Protein 2GLO (pdb70)

Nearest PDB structures (foldseek):
  2glo-assembly1_A  TM=9.512E-01  e=3.051E-09  Drosophila melanogaster
  5ipl-assembly1_F  TM=6.203E-01  e=3.237E+00  Escherichia coli
  7tgp-assembly1_A  TM=3.933E-01  e=9.321E+00  Homo sapiens
  2glo-assembly1_A  TM=9.531E-01  e=1.160E-09  Drosophila melanogaster
  8p7g-assembly1_A  TM=4.897E-01  e=1.885E+00  Homo sapiens

B-factor: mean 0.83, std 0.82, range [0.19, 9.04]

Structure (mmCIF, N/CA/C/O backbone):
data_2GLO
#
_entry.id   2GLO
#
loop_
_entity.id
_entity.type
_entity.pdbx_description
1 polymer "5'-D(*TP*GP*AP*GP*GP*CP*GP*TP*CP*AP*AP*C)-3'"
2 polymer "5'-D(*GP*TP*TP*GP*AP*CP*GP*CP*CP*TP*CP*A)-3'"
3 polymer 'brinker CG9653-PA'
#
loop_
_atom_site.group_PDB
_atom_site.id
_atom_site.type_symbol
_atom_site.label_atom_id
_atom_site.label_alt_id
_atom_site.label_comp_id
_atom_site.label_asym_id
_atom_site.label_entity_id
_atom_site.label_seq_id
_atom_site.pdbx_PDB_ins_code
_atom_site.Cartn_x
_atom_site.Cartn_y
_atom_site.Cartn_z
_atom_site.occupancy
_atom_site.B_iso_or_equiv
_atom_site.auth_seq_id
_atom_site.auth_comp_id
_atom_site.auth_asym_id
_atom_site.auth_atom_id
_atom_site.pdbx_PDB_model_num
ATOM 760 N N . GLY C 3 1 ? 5.026 -10.260 -7.983 1.00 4.51 43 GLY A N 1
ATOM 761 C CA . GLY C 3 1 ? 5.884 -10.472 -9.110 1.00 3.90 43 GLY A CA 1
ATOM 762 C C . GLY C 3 1 ? 7.054 -9.511 -9.097 1.00 2.76 43 GLY A C 1
ATOM 763 O O . GLY C 3 1 ? 8.194 -9.924 -8.925 1.00 2.95 43 GLY A O 1
ATOM 767 N N . SER C 3 2 ? 6.754 -8.219 -9.246 1.00 2.15 44 SER A N 1
ATOM 768 C CA . SER C 3 2 ? 7.786 -7.173 -9.270 1.00 1.45 44 SER A CA 1
ATOM 769 C C . SER C 3 2 ? 8.233 -6.657 -7.860 1.00 1.26 44 SER A C 1
ATOM 770 O O . SER C 3 2 ? 7.590 -6.927 -6.850 1.00 1.87 44 SER A O 1
ATOM 778 N N . ARG C 3 3 ? 9.392 -5.953 -7.854 1.00 0.96 45 ARG A N 1
ATOM 779 C CA . ARG C 3 3 ? 10.010 -5.244 -6.691 1.00 0.78 45 ARG A CA 1
ATOM 780 C C . ARG C 3 3 ? 10.843 -4.167 -7.320 1.00 0.55 45 ARG A C 1
ATOM 781 O O . ARG C 3 3 ? 11.994 -4.399 -7.687 1.00 0.45 45 ARG A O 1
ATOM 802 N N . ARG C 3 4 ? 10.235 -3.027 -7.561 1.00 0.57 46 ARG A N 1
ATOM 803 C CA . ARG C 3 4 ? 10.954 -1.956 -8.177 1.00 0.43 46 ARG A CA 1
ATOM 804 C C . ARG C 3 4 ? 11.736 -1.211 -7.136 1.00 0.48 46 ARG A C 1
ATOM 805 O O . ARG C 3 4 ? 11.588 -1.443 -5.936 1.00 0.65 46 ARG A O 1
ATOM 826 N N . ILE C 3 5 ? 12.519 -0.271 -7.594 1.00 0.63 47 ILE A N 1
ATOM 827 C CA . ILE C 3 5 ? 13.359 0.475 -6.706 1.00 0.86 47 ILE A CA 1
ATOM 828 C C . ILE C 3 5 ? 12.676 1.735 -6.216 1.00 0.72 47 ILE A C 1
ATOM 829 O O . ILE C 3 5 ? 12.666 2.787 -6.863 1.00 0.72 47 ILE A O 1
ATOM 845 N N . PHE C 3 6 ? 12.065 1.591 -5.062 1.00 0.63 48 PHE A N 1
ATOM 846 C CA . PHE C 3 6 ? 11.356 2.667 -4.431 1.00 0.51 48 PHE A CA 1
ATOM 847 C C . PHE C 3 6 ? 12.212 3.385 -3.418 1.00 0.51 48 PHE A C 1
ATOM 848 O O . PHE C 3 6 ? 12.812 2.771 -2.530 1.00 0.52 48 PHE A O 1
ATOM 865 N N . THR C 3 7 ? 12.316 4.672 -3.608 1.00 0.49 49 THR A N 1
ATOM 866 C CA . THR C 3 7 ? 13.054 5.537 -2.700 1.00 0.49 49 THR A CA 1
ATOM 867 C C . THR C 3 7 ? 12.137 6.066 -1.610 1.00 0.43 49 THR A C 1
ATOM 868 O O . THR C 3 7 ? 10.947 6.233 -1.846 1.00 0.39 49 THR A O 1
ATOM 879 N N . PRO C 3 8 ? 12.663 6.346 -0.402 1.00 0.42 50 PRO A N 1
ATOM 880 C CA . PRO C 3 8 ? 11.848 6.896 0.678 1.00 0.38 50 PRO A CA 1
ATOM 881 C C . PRO C 3 8 ? 11.250 8.241 0.307 1.00 0.36 50 PRO A C 1
ATOM 882 O O . PRO C 3 8 ? 10.126 8.527 0.681 1.00 0.34 50 PRO A O 1
ATOM 893 N N . HIS C 3 9 ? 11.998 9.060 -0.436 1.00 0.40 51 HIS A N 1
ATOM 894 C CA . HIS C 3 9 ? 11.493 10.357 -0.860 1.00 0.41 51 HIS A CA 1
ATOM 895 C C . HIS C 3 9 ? 10.250 10.149 -1.730 1.00 0.40 51 HIS A C 1
ATOM 896 O O . HIS C 3 9 ? 9.297 10.900 -1.628 1.00 0.39 51 HIS A O 1
ATOM 911 N N . PHE C 3 10 ? 10.295 9.129 -2.602 1.00 0.41 52 PHE A N 1
ATOM 912 C CA . PHE C 3 10 ? 9.152 8.799 -3.448 1.00 0.40 52 PHE A CA 1
ATOM 913 C C . PHE C 3 10 ? 8.017 8.314 -2.583 1.00 0.34 52 PHE A C 1
ATOM 914 O O . PHE C 3 10 ? 6.873 8.701 -2.775 1.00 0.32 52 PHE A O 1
ATOM 931 N N . LYS C 3 11 ? 8.343 7.409 -1.669 1.00 0.32 53 LYS A N 1
ATOM 932 C CA . LYS C 3 11 ? 7.361 6.874 -0.748 1.00 0.29 53 LYS A CA 1
ATOM 933 C C . LYS C 3 11 ? 6.664 7.999 -0.020 1.00 0.26 53 LYS A C 1
ATOM 934 O O . LYS C 3 11 ? 5.442 8.047 0.061 1.00 0.23 53 LYS A O 1
ATOM 953 N N . LEU C 3 12 ? 7.474 8.896 0.504 1.00 0.28 54 LEU A N 1
ATOM 954 C CA . LEU C 3 12 ? 7.011 10.075 1.201 1.00 0.30 54 LEU A CA 1
ATOM 955 C C . LEU C 3 12 ? 6.362 11.033 0.234 1.00 0.32 54 LEU A C 1
ATOM 956 O O . LEU C 3 12 ? 5.578 11.862 0.631 1.00 0.34 54 LEU A O 1
ATOM 972 N N . GLN C 3 13 ? 6.700 10.916 -1.040 1.00 0.33 55 GLN A N 1
ATOM 973 C CA . GLN C 3 13 ? 6.112 11.772 -2.051 1.00 0.37 55 GLN A CA 1
ATOM 974 C C . GLN C 3 13 ? 4.694 11.305 -2.286 1.00 0.33 55 GLN A C 1
ATOM 975 O O . GLN C 3 13 ? 3.785 12.098 -2.515 1.00 0.36 55 GLN A O 1
ATOM 989 N N . VAL C 3 14 ? 4.553 9.989 -2.230 1.00 0.28 56 VAL A N 1
ATOM 990 C CA . VAL C 3 14 ? 3.273 9.335 -2.374 1.00 0.25 56 VAL A CA 1
ATOM 991 C C . VAL C 3 14 ? 2.429 9.675 -1.194 1.00 0.23 56 VAL A C 1
ATOM 992 O O . VAL C 3 14 ? 1.317 10.155 -1.329 1.00 0.24 56 VAL A O 1
ATOM 1005 N N . LEU C 3 15 ? 3.005 9.445 -0.039 1.00 0.22 57 LEU A N 1
ATOM 1006 C CA . LEU C 3 15 ? 2.363 9.700 1.222 1.00 0.25 57 LEU A CA 1
ATOM 1007 C C . LEU C 3 15 ? 2.007 11.184 1.378 1.00 0.30 57 LEU A C 1
ATOM 1008 O O . LEU C 3 15 ? 0.916 11.509 1.817 1.00 0.33 57 LEU A O 1
ATOM 1024 N N . GLU C 3 16 ? 2.947 12.068 1.030 1.00 0.33 58 GLU A N 1
ATOM 1025 C CA . GLU C 3 16 ? 2.729 13.522 1.109 1.00 0.40 58 GLU A CA 1
ATOM 1026 C C . GLU C 3 16 ? 1.583 13.940 0.177 1.00 0.41 58 GLU A C 1
ATOM 1027 O O . GLU C 3 16 ? 0.667 14.643 0.602 1.00 0.46 58 GLU A O 1
ATOM 1039 N N . SER C 3 17 ? 1.657 13.516 -1.096 1.00 0.39 59 SER A N 1
ATOM 1040 C CA . SER C 3 17 ? 0.557 13.730 -2.060 1.00 0.41 59 SER A CA 1
ATOM 1041 C C . SER C 3 17 ? -0.740 13.149 -1.550 1.00 0.38 59 SER A C 1
ATOM 1042 O O . SER C 3 17 ? -1.774 13.799 -1.558 1.00 0.41 59 SER A O 1
ATOM 1050 N N . TYR C 3 18 ? -0.649 11.922 -1.137 1.00 0.31 60 TYR A N 1
ATOM 1051 C CA . TYR C 3 18 ? -1.753 11.189 -0.548 1.00 0.29 60 TYR A CA 1
ATOM 1052 C C . TYR C 3 18 ? -2.405 12.015 0.551 1.00 0.35 60 TYR A C 1
ATOM 1053 O O . TYR C 3 18 ? -3.619 12.021 0.693 1.00 0.38 60 TYR A O 1
ATOM 1071 N N . ARG C 3 19 ? -1.593 12.680 1.326 1.00 0.39 61 ARG A N 1
ATOM 1072 C CA . ARG C 3 19 ? -2.079 13.482 2.455 1.00 0.46 61 ARG A CA 1
ATOM 1073 C C . ARG C 3 19 ? -2.446 14.953 2.152 1.00 0.52 61 ARG A C 1
ATOM 1074 O O . ARG C 3 19 ? -3.028 15.608 3.013 1.00 0.58 61 ARG A O 1
ATOM 1095 N N . ASN C 3 20 ? -2.125 15.463 0.965 1.00 0.52 62 ASN A N 1
ATOM 1096 C CA . ASN C 3 20 ? -2.372 16.898 0.705 1.00 0.59 62 ASN A CA 1
ATOM 1097 C C . ASN C 3 20 ? -2.830 17.217 -0.702 1.00 0.60 62 ASN A C 1
ATOM 1098 O O . ASN C 3 20 ? -3.422 18.268 -0.931 1.00 0.67 62 ASN A O 1
ATOM 1109 N N . ASP C 3 21 ? -2.559 16.320 -1.631 1.00 0.55 63 ASP A N 1
ATOM 1110 C CA . ASP C 3 21 ? -2.953 16.522 -3.021 1.00 0.57 63 ASP A CA 1
ATOM 1111 C C . ASP C 3 21 ? -4.460 16.553 -3.127 1.00 0.58 63 ASP A C 1
ATOM 1112 O O . ASP C 3 21 ? -5.115 15.587 -2.785 1.00 0.53 63 ASP A O 1
ATOM 1121 N N . ASN C 3 22 ? -5.009 17.657 -3.593 1.00 0.65 64 ASN A N 1
ATOM 1122 C CA . ASN C 3 22 ? -6.453 17.764 -3.745 1.00 0.67 64 ASN A CA 1
ATOM 1123 C C . ASN C 3 22 ? -6.992 16.613 -4.608 1.00 0.62 64 ASN A C 1
ATOM 1124 O O . ASN C 3 22 ? -8.188 16.316 -4.591 1.00 0.61 64 ASN A O 1
ATOM 1135 N N . ASP C 3 23 ? -6.094 15.967 -5.365 1.00 0.59 65 ASP A N 1
ATOM 1136 C CA . ASP C 3 23 ? -6.487 14.877 -6.251 1.00 0.56 65 ASP A CA 1
ATOM 1137 C C . ASP C 3 23 ? -6.544 13.511 -5.567 1.00 0.48 65 ASP A C 1
ATOM 1138 O O . ASP C 3 23 ? -7.267 12.633 -6.036 1.00 0.46 65 ASP A O 1
ATOM 1147 N N . CYS C 3 24 ? -5.797 13.306 -4.469 1.00 0.44 66 CYS A N 1
ATOM 1148 C CA . CYS C 3 24 ? -5.814 11.996 -3.807 1.00 0.38 66 CYS A CA 1
ATOM 1149 C C . CYS C 3 24 ? -5.974 12.104 -2.302 1.00 0.38 66 CYS A C 1
ATOM 1150 O O . CYS C 3 24 ? -6.388 11.145 -1.679 1.00 0.35 66 CYS A O 1
ATOM 1158 N N . LYS C 3 25 ? -5.597 13.253 -1.735 1.00 0.42 67 LYS A N 1
ATOM 1159 C CA . LYS C 3 25 ? -5.707 13.500 -0.292 1.00 0.45 67 LYS A CA 1
ATOM 1160 C C . LYS C 3 25 ? -6.927 12.833 0.344 1.00 0.46 67 LYS A C 1
ATOM 1161 O O . LYS C 3 25 ? -8.074 13.152 0.023 1.00 0.49 67 LYS A O 1
ATOM 1180 N N . GLY C 3 26 ? -6.647 11.876 1.220 1.00 0.44 68 GLY A N 1
ATOM 1181 C CA . GLY C 3 26 ? -7.697 11.140 1.909 1.00 0.46 68 GLY A CA 1
ATOM 1182 C C . GLY C 3 26 ? -8.030 9.804 1.253 1.00 0.41 68 GLY A C 1
ATOM 1183 O O . GLY C 3 26 ? -8.818 9.027 1.787 1.00 0.44 68 GLY A O 1
ATOM 1187 N N . ASN C 3 27 ? -7.429 9.543 0.094 1.00 0.35 69 ASN A N 1
ATOM 1188 C CA . ASN C 3 27 ? -7.668 8.318 -0.661 1.00 0.31 69 ASN A CA 1
ATOM 1189 C C . ASN C 3 27 ? -6.383 7.611 -1.047 1.00 0.27 69 ASN A C 1
ATOM 1190 O O . ASN C 3 27 ? -5.450 8.244 -1.524 1.00 0.25 69 ASN A O 1
ATOM 1201 N N . GLN C 3 28 ? -6.337 6.298 -0.862 1.00 0.28 70 GLN A N 1
ATOM 1202 C CA . GLN C 3 28 ? -5.160 5.547 -1.244 1.00 0.26 70 GLN A CA 1
ATOM 1203 C C . GLN C 3 28 ? -5.171 5.068 -2.701 1.00 0.27 70 GLN A C 1
ATOM 1204 O O . GLN C 3 28 ? -4.131 5.064 -3.352 1.00 0.27 70 GLN A O 1
ATOM 1218 N N . ARG C 3 29 ? -6.344 4.662 -3.217 1.00 0.30 71 ARG A N 1
ATOM 1219 C CA . ARG C 3 29 ? -6.440 4.183 -4.601 1.00 0.33 71 ARG A CA 1
ATOM 1220 C C . ARG C 3 29 ? -6.038 5.288 -5.591 1.00 0.33 71 ARG A C 1
ATOM 1221 O O . ARG C 3 29 ? -5.269 5.048 -6.518 1.00 0.37 71 ARG A O 1
ATOM 1242 N N . ALA C 3 30 ? -6.568 6.501 -5.369 1.00 0.31 72 ALA A N 1
ATOM 1243 C CA . ALA C 3 30 ? -6.291 7.656 -6.234 1.00 0.34 72 ALA A CA 1
ATOM 1244 C C . ALA C 3 30 ? -4.806 8.016 -6.279 1.00 0.34 72 ALA A C 1
ATOM 1245 O O . ALA C 3 30 ? -4.278 8.296 -7.350 1.00 0.39 72 ALA A O 1
ATOM 1252 N N . THR C 3 31 ? -4.134 8.026 -5.122 1.00 0.29 73 THR A N 1
ATOM 1253 C CA . THR C 3 31 ? -2.708 8.355 -5.084 1.00 0.29 73 THR A CA 1
ATOM 1254 C C . THR C 3 31 ? -1.896 7.318 -5.839 1.00 0.32 73 THR A C 1
ATOM 1255 O O . THR C 3 31 ? -0.978 7.658 -6.581 1.00 0.35 73 THR A O 1
ATOM 1266 N N . ALA C 3 32 ? -2.243 6.054 -5.633 1.00 0.32 74 ALA A N 1
ATOM 1267 C CA . ALA C 3 32 ? -1.576 4.953 -6.306 1.00 0.36 74 ALA A CA 1
ATOM 1268 C C . ALA C 3 32 ? -1.793 5.053 -7.801 1.00 0.43 74 ALA A C 1
ATOM 1269 O O . ALA C 3 32 ? -0.916 4.731 -8.577 1.00 0.48 74 ALA A O 1
ATOM 1276 N N . ARG C 3 33 ? -2.986 5.473 -8.196 1.00 0.43 75 ARG A N 1
ATOM 1277 C CA . ARG C 3 33 ? -3.316 5.634 -9.605 1.00 0.49 75 ARG A CA 1
ATOM 1278 C C . ARG C 3 33 ? -2.531 6.792 -10.224 1.00 0.52 75 ARG A C 1
ATOM 1279 O O . ARG C 3 33 ? -1.969 6.666 -11.313 1.00 0.59 75 ARG A O 1
ATOM 1300 N N . LYS C 3 34 ? -2.525 7.922 -9.517 1.00 0.49 76 LYS A N 1
ATOM 1301 C CA . LYS C 3 34 ? -1.822 9.132 -9.949 1.00 0.52 76 LYS A CA 1
ATOM 1302 C C . LYS C 3 34 ? -0.313 8.891 -10.061 1.00 0.54 76 LYS A C 1
ATOM 1303 O O . LYS C 3 34 ? 0.345 9.402 -10.966 1.00 0.61 76 LYS A O 1
ATOM 1322 N N . TYR C 3 35 ? 0.207 8.100 -9.135 1.00 0.49 77 TYR A N 1
ATOM 1323 C CA . TYR C 3 35 ? 1.630 7.798 -9.071 1.00 0.50 77 TYR A CA 1
ATOM 1324 C C . TYR C 3 35 ? 1.951 6.473 -9.751 1.00 0.54 77 TYR A C 1
ATOM 1325 O O . TYR C 3 35 ? 3.120 6.079 -9.842 1.00 0.57 77 TYR A O 1
ATOM 1343 N N . ASN C 3 36 ? 0.909 5.796 -10.210 1.00 0.55 78 ASN A N 1
ATOM 1344 C CA . ASN C 3 36 ? 1.023 4.511 -10.904 1.00 0.60 78 ASN A CA 1
ATOM 1345 C C . ASN C 3 36 ? 1.783 3.484 -10.070 1.00 0.59 78 ASN A C 1
ATOM 1346 O O . ASN C 3 36 ? 2.871 3.033 -10.434 1.00 0.64 78 ASN A O 1
ATOM 1357 N N . ILE C 3 37 ? 1.189 3.136 -8.940 1.00 0.53 79 ILE A N 1
ATOM 1358 C CA . ILE C 3 37 ? 1.758 2.169 -8.011 1.00 0.53 79 ILE A CA 1
ATOM 1359 C C . ILE C 3 37 ? 0.631 1.385 -7.360 1.00 0.53 79 ILE A C 1
ATOM 1360 O O . ILE C 3 37 ? -0.542 1.572 -7.691 1.00 0.53 79 ILE A O 1
ATOM 1376 N N . HIS C 3 38 ? 0.981 0.501 -6.445 1.00 0.54 80 HIS A N 1
ATOM 1377 C CA . HIS C 3 38 ? -0.022 -0.276 -5.746 1.00 0.56 80 HIS A CA 1
ATOM 1378 C C . HIS C 3 38 ? -0.554 0.483 -4.540 1.00 0.48 80 HIS A C 1
ATOM 1379 O O . HIS C 3 38 ? 0.119 1.352 -3.982 1.00 0.44 80 HIS A O 1
ATOM 1394 N N . ARG C 3 39 ? -1.776 0.156 -4.157 1.00 0.50 81 ARG A N 1
ATOM 1395 C CA . ARG C 3 39 ? -2.412 0.800 -3.023 1.00 0.45 81 ARG A CA 1
ATOM 1396 C C . ARG C 3 39 ? -2.079 0.079 -1.697 1.00 0.48 81 ARG A C 1
ATOM 1397 O O . ARG C 3 39 ? -2.372 0.611 -0.624 1.00 0.47 81 ARG A O 1
ATOM 1418 N N . ARG C 3 40 ? -1.469 -1.134 -1.767 1.00 0.53 82 ARG A N 1
ATOM 1419 C CA . ARG C 3 40 ? -1.038 -1.848 -0.544 1.00 0.57 82 ARG A CA 1
ATOM 1420 C C . ARG C 3 40 ? 0.245 -1.199 -0.025 1.00 0.54 82 ARG A C 1
ATOM 1421 O O . ARG C 3 40 ? 0.437 -1.087 1.178 1.00 0.56 82 ARG A O 1
ATOM 1442 N N . GLN C 3 41 ? 1.096 -0.719 -0.951 1.00 0.50 83 GLN A N 1
ATOM 1443 C CA . GLN C 3 41 ? 2.371 -0.061 -0.615 1.00 0.47 83 GLN A CA 1
ATOM 1444 C C . GLN C 3 41 ? 2.139 1.251 0.167 1.00 0.41 83 GLN A C 1
ATOM 1445 O O . GLN C 3 41 ? 2.839 1.494 1.129 1.00 0.41 83 GLN A O 1
ATOM 1459 N N . ILE C 3 42 ? 1.168 2.093 -0.242 1.00 0.37 84 ILE A N 1
ATOM 1460 C CA . ILE C 3 42 ? 0.849 3.365 0.469 1.00 0.34 84 ILE A CA 1
ATOM 1461 C C . ILE C 3 42 ? 0.423 3.023 1.885 1.00 0.39 84 ILE A C 1
ATOM 1462 O O . ILE C 3 42 ? 0.801 3.689 2.839 1.00 0.40 84 ILE A O 1
ATOM 1478 N N . GLN C 3 43 ? -0.371 1.981 1.976 1.00 0.44 85 GLN A N 1
ATOM 1479 C CA . GLN C 3 43 ? -0.870 1.491 3.241 1.00 0.51 85 GLN A CA 1
ATOM 1480 C C . GLN C 3 43 ? 0.258 0.910 4.092 1.00 0.55 85 GLN A C 1
ATOM 1481 O O . GLN C 3 43 ? 0.312 1.131 5.302 1.00 0.60 85 GLN A O 1
ATOM 1495 N N . LYS C 3 44 ? 1.135 0.148 3.451 1.00 0.55 86 LYS A N 1
ATOM 1496 C CA . LYS C 3 44 ? 2.284 -0.446 4.121 1.00 0.59 86 LYS A CA 1
ATOM 1497 C C . LYS C 3 44 ? 3.301 0.621 4.554 1.00 0.55 86 LYS A C 1
ATOM 1498 O O . LYS C 3 44 ? 3.801 0.597 5.685 1.00 0.59 86 LYS A O 1
ATOM 1517 N N . TRP C 3 45 ? 3.624 1.558 3.652 1.00 0.49 87 TRP A N 1
ATOM 1518 C CA . TRP C 3 45 ? 4.578 2.607 3.977 1.00 0.45 87 TRP A CA 1
ATOM 1519 C C . TRP C 3 45 ? 4.065 3.370 5.145 1.00 0.48 87 TRP A C 1
ATOM 1520 O O . TRP C 3 45 ? 4.827 3.839 5.921 1.00 0.50 87 TRP A O 1
ATOM 1541 N N . LEU C 3 46 ? 2.761 3.496 5.219 1.00 0.50 88 LEU A N 1
ATOM 1542 C CA . LEU C 3 46 ? 2.107 4.166 6.329 1.00 0.55 88 LEU A CA 1
ATOM 1543 C C . LEU C 3 46 ? 2.406 3.449 7.625 1.00 0.63 88 LEU A C 1
ATOM 1544 O O . LEU C 3 46 ? 2.551 4.066 8.682 1.00 0.68 88 LEU A O 1
ATOM 1560 N N . GLN C 3 47 ? 2.483 2.120 7.519 1.00 0.65 89 GLN A N 1
ATOM 1561 C CA . GLN C 3 47 ? 2.815 1.254 8.650 1.00 0.73 89 GLN A CA 1
ATOM 1562 C C . GLN C 3 47 ? 4.244 1.542 9.083 1.00 0.74 89 GLN A C 1
ATOM 1563 O O . GLN C 3 47 ? 4.720 1.016 10.095 1.00 0.80 89 GLN A O 1
ATOM 1577 N N . CYS C 3 48 ? 4.926 2.385 8.308 1.00 0.67 90 CYS A N 1
ATOM 1578 C CA . CYS C 3 48 ? 6.310 2.753 8.637 1.00 0.67 90 CYS A CA 1
ATOM 1579 C C . CYS C 3 48 ? 6.704 4.149 8.123 1.00 0.61 90 CYS A C 1
ATOM 1580 O O . CYS C 3 48 ? 7.886 4.427 7.964 1.00 0.59 90 CYS A O 1
ATOM 1588 N N . GLU C 3 49 ? 5.724 5.012 7.804 1.00 0.58 91 GLU A N 1
ATOM 1589 C CA . GLU C 3 49 ? 6.006 6.364 7.294 1.00 0.54 91 GLU A CA 1
ATOM 1590 C C . GLU C 3 49 ? 6.904 7.133 8.228 1.00 0.58 91 GLU A C 1
ATOM 1591 O O . GLU C 3 49 ? 7.781 7.879 7.795 1.00 0.56 91 GLU A O 1
ATOM 1603 N N . SER C 3 50 ? 6.660 6.962 9.510 1.00 0.66 92 SER A N 1
ATOM 1604 C CA . SER C 3 50 ? 7.485 7.582 10.550 1.00 0.72 92 SER A CA 1
ATOM 1605 C C . SER C 3 50 ? 8.946 7.143 10.356 1.00 0.70 92 SER A C 1
ATOM 1606 O O . SER C 3 50 ? 9.879 7.926 10.558 1.00 0.71 92 SER A O 1
ATOM 1614 N N . ASN C 3 51 ? 9.120 5.880 9.965 1.00 0.68 93 ASN A N 1
ATOM 1615 C CA . ASN C 3 51 ? 10.439 5.317 9.705 1.00 0.67 93 ASN A CA 1
ATOM 1616 C C . ASN C 3 51 ? 11.000 5.884 8.406 1.00 0.60 93 ASN A C 1
ATOM 1617 O O . ASN C 3 51 ? 12.212 6.036 8.262 1.00 0.59 93 ASN A O 1
ATOM 1628 N N . LEU C 3 52 ? 10.103 6.195 7.457 1.00 0.54 94 LEU A N 1
ATOM 1629 C CA . LEU C 3 52 ? 10.498 6.765 6.174 1.00 0.48 94 LEU A CA 1
ATOM 1630 C C . LEU C 3 52 ? 11.155 8.121 6.400 1.00 0.49 94 LEU A C 1
ATOM 1631 O O . LEU C 3 52 ? 12.121 8.483 5.728 1.00 0.47 94 LEU A O 1
ATOM 1647 N N . ARG C 3 53 ? 10.567 8.878 7.326 1.00 0.54 95 ARG A N 1
ATOM 1648 C CA . ARG C 3 53 ? 11.058 10.203 7.689 1.00 0.58 95 ARG A CA 1
ATOM 1649 C C . ARG C 3 53 ? 12.488 10.172 8.185 1.00 0.61 95 ARG A C 1
ATOM 1650 O O . ARG C 3 53 ? 13.320 10.957 7.732 1.00 0.61 95 ARG A O 1
ATOM 1671 N N . SER C 3 54 ? 12.779 9.262 9.106 1.00 0.64 96 SER A N 1
ATOM 1672 C CA . SER C 3 54 ? 14.131 9.139 9.627 1.00 0.67 96 SER A CA 1
ATOM 1673 C C . SER C 3 54 ? 15.068 8.526 8.580 1.00 0.62 96 SER A C 1
ATOM 1674 O O . SER C 3 54 ? 16.282 8.729 8.628 1.00 0.64 96 SER A O 1
ATOM 1682 N N . SER C 3 55 ? 14.492 7.781 7.633 1.00 0.59 97 SER A N 1
ATOM 1683 C CA . SER C 3 55 ? 15.263 7.136 6.568 1.00 0.57 97 SER A CA 1
ATOM 1684 C C . SER C 3 55 ? 15.782 8.156 5.559 1.00 0.60 97 SER A C 1
ATOM 1685 O O . SER C 3 55 ? 16.895 8.025 5.050 1.00 0.79 97 SER A O 1
ATOM 1693 N N . VAL C 3 56 ? 14.967 9.169 5.270 1.00 0.55 98 VAL A N 1
ATOM 1694 C CA . VAL C 3 56 ? 15.351 10.207 4.320 1.00 0.62 98 VAL A CA 1
ATOM 1695 C C . VAL C 3 56 ? 16.194 11.287 5.004 1.00 0.83 98 VAL A C 1
ATOM 1696 O O . VAL C 3 56 ? 16.784 12.141 4.338 1.00 1.11 98 VAL A O 1
ATOM 1709 N N . ALA C 3 57 ? 16.256 11.213 6.342 1.00 0.92 99 ALA A N 1
ATOM 1710 C CA . ALA C 3 57 ? 17.016 12.161 7.168 1.00 1.29 99 ALA A CA 1
ATOM 1711 C C . ALA C 3 57 ? 16.565 13.610 6.958 1.00 1.90 99 ALA A C 1
ATOM 1712 O O . ALA C 3 57 ? 17.382 14.534 6.972 1.00 2.55 99 ALA A O 1
ATOM 1719 N N . ASN C 3 58 ? 15.258 13.804 6.789 1.00 2.39 100 ASN A N 1
ATOM 1720 C CA . ASN C 3 58 ? 14.692 15.136 6.587 1.00 3.21 100 ASN A CA 1
ATOM 1721 C C . ASN C 3 58 ? 13.253 15.181 7.092 1.00 4.02 100 ASN A C 1
ATOM 1722 O O . ASN C 3 58 ? 12.414 14.392 6.651 1.00 4.52 100 ASN A O 1
ATOM 1733 N N . ASN C 3 59 ? 12.986 16.101 8.023 1.00 4.64 101 ASN A N 1
ATOM 1734 C CA . ASN C 3 59 ? 11.654 16.267 8.607 1.00 5.77 101 ASN A CA 1
ATOM 1735 C C . ASN C 3 59 ? 11.217 14.994 9.337 1.00 6.20 101 ASN A C 1
ATOM 1736 O O . ASN C 3 59 ? 10.401 14.232 8.776 1.00 6.53 101 ASN A O 1
ATOM 2507 N N . GLY C 3 1 ? 6.088 -10.897 -9.353 1.00 4.51 43 GLY A N 2
ATOM 2508 C CA . GLY C 3 1 ? 6.574 -10.412 -10.606 1.00 3.90 43 GLY A CA 2
ATOM 2509 C C . GLY C 3 1 ? 7.499 -9.234 -10.364 1.00 2.76 43 GLY A C 2
ATOM 2510 O O . GLY C 3 1 ? 8.701 -9.417 -10.223 1.00 2.95 43 GLY A O 2
ATOM 2514 N N . SER C 3 2 ? 6.926 -8.028 -10.250 1.00 2.15 44 SER A N 2
ATOM 2515 C CA . SER C 3 2 ? 7.720 -6.806 -10.032 1.00 1.45 44 SER A CA 2
ATOM 2516 C C . SER C 3 2 ? 8.110 -6.499 -8.547 1.00 1.26 44 SER A C 2
ATOM 2517 O O . SER C 3 2 ? 7.421 -6.896 -7.614 1.00 1.87 44 SER A O 2
ATOM 2525 N N . ARG C 3 3 ? 9.260 -5.811 -8.384 1.00 0.96 45 ARG A N 2
ATOM 2526 C CA . ARG C 3 3 ? 9.791 -5.266 -7.102 1.00 0.78 45 ARG A CA 2
ATOM 2527 C C . ARG C 3 3 ? 10.749 -4.194 -7.548 1.00 0.55 45 ARG A C 2
ATOM 2528 O O . ARG C 3 3 ? 11.910 -4.476 -7.822 1.00 0.45 45 ARG A O 2
ATOM 2549 N N . ARG C 3 4 ? 10.245 -2.990 -7.751 1.00 0.57 46 ARG A N 2
ATOM 2550 C CA . ARG C 3 4 ? 11.098 -1.930 -8.222 1.00 0.43 46 ARG A CA 2
ATOM 2551 C C . ARG C 3 4 ? 11.787 -1.241 -7.070 1.00 0.48 46 ARG A C 2
ATOM 2552 O O . ARG C 3 4 ? 11.553 -1.552 -5.903 1.00 0.65 46 ARG A O 2
ATOM 2573 N N . ILE C 3 5 ? 12.566 -0.239 -7.416 1.00 0.63 47 ILE A N 2
ATOM 2574 C CA . ILE C 3 5 ? 13.362 0.472 -6.442 1.00 0.86 47 ILE A CA 2
ATOM 2575 C C . ILE C 3 5 ? 12.635 1.703 -5.900 1.00 0.72 47 ILE A C 2
ATOM 2576 O O . ILE C 3 5 ? 12.628 2.784 -6.497 1.00 0.72 47 ILE A O 2
ATOM 2592 N N . PHE C 3 6 ? 11.989 1.508 -4.762 1.00 0.63 48 PHE A N 2
ATOM 2593 C CA . PHE C 3 6 ? 11.270 2.563 -4.086 1.00 0.51 48 PHE A CA 2
ATOM 2594 C C . PHE C 3 6 ? 12.112 3.237 -3.036 1.00 0.51 48 PHE A C 2
ATOM 2595 O O . PHE C 3 6 ? 12.642 2.598 -2.124 1.00 0.52 48 PHE A O 2
ATOM 2612 N N . THR C 3 7 ? 12.252 4.523 -3.198 1.00 0.49 49 THR A N 2
ATOM 2613 C CA . THR C 3 7 ? 12.985 5.342 -2.251 1.00 0.49 49 THR A CA 2
ATOM 2614 C C . THR C 3 7 ? 12.053 5.887 -1.179 1.00 0.43 49 THR A C 2
ATOM 2615 O O . THR C 3 7 ? 10.858 6.027 -1.428 1.00 0.39 49 THR A O 2
ATOM 2626 N N . PRO C 3 8 ? 12.562 6.206 0.029 1.00 0.42 50 PRO A N 2
ATOM 2627 C CA . PRO C 3 8 ? 11.723 6.783 1.071 1.00 0.38 50 PRO A CA 2
ATOM 2628 C C . PRO C 3 8 ? 11.150 8.124 0.672 1.00 0.36 50 PRO A C 2
ATOM 2629 O O . PRO C 3 8 ? 10.007 8.413 1.004 1.00 0.34 50 PRO A O 2
ATOM 2640 N N . HIS C 3 9 ? 11.921 8.927 -0.060 1.00 0.40 51 HIS A N 2
ATOM 2641 C CA . HIS C 3 9 ? 11.432 10.220 -0.517 1.00 0.41 51 HIS A CA 2
ATOM 2642 C C . HIS C 3 9 ? 10.221 10.005 -1.432 1.00 0.40 51 HIS A C 2
ATOM 2643 O O . HIS C 3 9 ? 9.279 10.781 -1.397 1.00 0.39 51 HIS A O 2
ATOM 2658 N N . PHE C 3 10 ? 10.282 8.956 -2.267 1.00 0.41 52 PHE A N 2
ATOM 2659 C CA . PHE C 3 10 ? 9.167 8.613 -3.145 1.00 0.40 52 PHE A CA 2
ATOM 2660 C C . PHE C 3 10 ? 8.000 8.173 -2.301 1.00 0.34 52 PHE A C 2
ATOM 2661 O O . PHE C 3 10 ? 6.869 8.564 -2.547 1.00 0.32 52 PHE A O 2
ATOM 2678 N N . LYS C 3 11 ? 8.285 7.301 -1.341 1.00 0.32 53 LYS A N 2
ATOM 2679 C CA . LYS C 3 11 ? 7.267 6.816 -0.433 1.00 0.29 53 LYS A CA 2
ATOM 2680 C C . LYS C 3 11 ? 6.558 7.981 0.214 1.00 0.26 53 LYS A C 2
ATOM 2681 O O . LYS C 3 11 ? 5.336 8.054 0.228 1.00 0.23 53 LYS A O 2
ATOM 2700 N N . LEU C 3 12 ? 7.356 8.891 0.740 1.00 0.28 54 LEU A N 2
ATOM 2701 C CA . LEU C 3 12 ? 6.872 10.103 1.366 1.00 0.30 54 LEU A CA 2
ATOM 2702 C C . LEU C 3 12 ? 6.272 11.021 0.331 1.00 0.32 54 LEU A C 2
ATOM 2703 O O . LEU C 3 12 ? 5.481 11.875 0.657 1.00 0.34 54 LEU A O 2
ATOM 2719 N N . GLN C 3 13 ? 6.659 10.843 -0.919 1.00 0.33 55 GLN A N 2
ATOM 2720 C CA . GLN C 3 13 ? 6.119 11.656 -1.984 1.00 0.37 55 GLN A CA 2
ATOM 2721 C C . GLN C 3 13 ? 4.704 11.190 -2.267 1.00 0.33 55 GLN A C 2
ATOM 2722 O O . GLN C 3 13 ? 3.816 11.982 -2.573 1.00 0.36 55 GLN A O 2
ATOM 2736 N N . VAL C 3 14 ? 4.539 9.878 -2.161 1.00 0.28 56 VAL A N 2
ATOM 2737 C CA . VAL C 3 14 ? 3.253 9.235 -2.331 1.00 0.25 56 VAL A CA 2
ATOM 2738 C C . VAL C 3 14 ? 2.367 9.638 -1.200 1.00 0.23 56 VAL A C 2
ATOM 2739 O O . VAL C 3 14 ? 1.267 10.122 -1.399 1.00 0.24 56 VAL A O 2
ATOM 2752 N N . LEU C 3 15 ? 2.898 9.445 -0.012 1.00 0.22 57 LEU A N 2
ATOM 2753 C CA . LEU C 3 15 ? 2.220 9.759 1.219 1.00 0.25 57 LEU A CA 2
ATOM 2754 C C . LEU C 3 15 ? 1.881 11.247 1.311 1.00 0.30 57 LEU A C 2
ATOM 2755 O O . LEU C 3 15 ? 0.784 11.605 1.714 1.00 0.33 57 LEU A O 2
ATOM 2771 N N . GLU C 3 16 ? 2.842 12.104 0.961 1.00 0.33 58 GLU A N 2
ATOM 2772 C CA . GLU C 3 16 ? 2.636 13.558 0.999 1.00 0.40 58 GLU A CA 2
ATOM 2773 C C . GLU C 3 16 ? 1.528 13.955 0.019 1.00 0.41 58 GLU A C 2
ATOM 2774 O O . GLU C 3 16 ? 0.603 14.674 0.395 1.00 0.46 58 GLU A O 2
ATOM 2786 N N . SER C 3 17 ? 1.637 13.491 -1.239 1.00 0.39 59 SER A N 2
ATOM 2787 C CA . SER C 3 17 ? 0.572 13.700 -2.238 1.00 0.41 59 SER A CA 2
ATOM 2788 C C . SER C 3 17 ? -0.746 13.153 -1.748 1.00 0.38 59 SER A C 2
ATOM 2789 O O . SER C 3 17 ? -1.773 13.811 -1.816 1.00 0.41 59 SER A O 2
ATOM 2797 N N . TYR C 3 18 ? -0.681 11.940 -1.288 1.00 0.31 60 TYR A N 2
ATOM 2798 C CA . TYR C 3 18 ? -1.811 11.244 -0.707 1.00 0.29 60 TYR A CA 2
ATOM 2799 C C . TYR C 3 18 ? -2.485 12.111 0.344 1.00 0.35 60 TYR A C 2
ATOM 2800 O O . TYR C 3 18 ? -3.703 12.121 0.467 1.00 0.38 60 TYR A O 2
ATOM 2818 N N . ARG C 3 19 ? -1.690 12.806 1.107 1.00 0.39 61 ARG A N 2
ATOM 2819 C CA . ARG C 3 19 ? -2.209 13.648 2.183 1.00 0.46 61 ARG A CA 2
ATOM 2820 C C . ARG C 3 19 ? -2.545 15.103 1.813 1.00 0.52 61 ARG A C 2
ATOM 2821 O O . ARG C 3 19 ? -3.170 15.791 2.615 1.00 0.58 61 ARG A O 2
ATOM 2842 N N . ASN C 3 20 ? -2.180 15.564 0.618 1.00 0.52 62 ASN A N 2
ATOM 2843 C CA . ASN C 3 20 ? -2.394 16.987 0.302 1.00 0.59 62 ASN A CA 2
ATOM 2844 C C . ASN C 3 20 ? -2.806 17.261 -1.126 1.00 0.60 62 ASN A C 2
ATOM 2845 O O . ASN C 3 20 ? -3.411 18.294 -1.403 1.00 0.67 62 ASN A O 2
ATOM 2856 N N . ASP C 3 21 ? -2.499 16.343 -2.021 1.00 0.55 63 ASP A N 2
ATOM 2857 C CA . ASP C 3 21 ? -2.837 16.514 -3.429 1.00 0.57 63 ASP A CA 2
ATOM 2858 C C . ASP C 3 21 ? -4.337 16.556 -3.603 1.00 0.58 63 ASP A C 2
ATOM 2859 O O . ASP C 3 21 ? -5.017 15.603 -3.263 1.00 0.53 63 ASP A O 2
ATOM 2868 N N . ASN C 3 22 ? -4.854 17.651 -4.132 1.00 0.65 64 ASN A N 2
ATOM 2869 C CA . ASN C 3 22 ? -6.291 17.767 -4.349 1.00 0.67 64 ASN A CA 2
ATOM 2870 C C . ASN C 3 22 ? -6.813 16.596 -5.202 1.00 0.62 64 ASN A C 2
ATOM 2871 O O . ASN C 3 22 ? -8.016 16.342 -5.252 1.00 0.61 64 ASN A O 2
ATOM 2882 N N . ASP C 3 23 ? -5.894 15.885 -5.875 1.00 0.59 65 ASP A N 2
ATOM 2883 C CA . ASP C 3 23 ? -6.280 14.770 -6.738 1.00 0.56 65 ASP A CA 2
ATOM 2884 C C . ASP C 3 23 ? -6.385 13.422 -6.014 1.00 0.48 65 ASP A C 2
ATOM 2885 O O . ASP C 3 23 ? -7.109 12.544 -6.480 1.00 0.46 65 ASP A O 2
ATOM 2894 N N . CYS C 3 24 ? -5.676 13.234 -4.886 1.00 0.44 66 CYS A N 2
ATOM 2895 C CA . CYS C 3 24 ? -5.739 11.946 -4.179 1.00 0.38 66 CYS A CA 2
ATOM 2896 C C . CYS C 3 24 ? -5.952 12.108 -2.686 1.00 0.38 66 CYS A C 2
ATOM 2897 O O . CYS C 3 24 ? -6.418 11.184 -2.045 1.00 0.35 66 CYS A O 2
ATOM 2905 N N . LYS C 3 25 ? -5.568 13.260 -2.144 1.00 0.42 67 LYS A N 2
ATOM 2906 C CA . LYS C 3 25 ? -5.709 13.582 -0.727 1.00 0.45 67 LYS A CA 2
ATOM 2907 C C . LYS C 3 25 ? -6.964 12.931 -0.090 1.00 0.46 67 LYS A C 2
ATOM 2908 O O . LYS C 3 25 ? -8.095 13.222 -0.488 1.00 0.49 67 LYS A O 2
ATOM 2927 N N . GLY C 3 26 ? -6.718 12.038 0.854 1.00 0.44 68 GLY A N 2
ATOM 2928 C CA . GLY C 3 26 ? -7.792 11.339 1.543 1.00 0.46 68 GLY A CA 2
ATOM 2929 C C . GLY C 3 26 ? -8.121 9.980 0.932 1.00 0.41 68 GLY A C 2
ATOM 2930 O O . GLY C 3 26 ? -8.935 9.234 1.473 1.00 0.44 68 GLY A O 2
ATOM 2934 N N . ASN C 3 27 ? -7.483 9.661 -0.196 1.00 0.35 69 ASN A N 2
ATOM 2935 C CA . ASN C 3 27 ? -7.714 8.408 -0.911 1.00 0.31 69 ASN A CA 2
ATOM 2936 C C . ASN C 3 27 ? -6.430 7.678 -1.249 1.00 0.27 69 ASN A C 2
ATOM 2937 O O . ASN C 3 27 ? -5.465 8.297 -1.676 1.00 0.25 69 ASN A O 2
ATOM 2948 N N . GLN C 3 28 ? -6.418 6.361 -1.073 1.00 0.28 70 GLN A N 2
ATOM 2949 C CA . GLN C 3 28 ? -5.235 5.575 -1.402 1.00 0.26 70 GLN A CA 2
ATOM 2950 C C . GLN C 3 28 ? -5.219 5.077 -2.856 1.00 0.27 70 GLN A C 2
ATOM 2951 O O . GLN C 3 28 ? -4.158 5.057 -3.482 1.00 0.27 70 GLN A O 2
ATOM 2965 N N . ARG C 3 29 ? -6.376 4.666 -3.398 1.00 0.30 71 ARG A N 2
ATOM 2966 C CA . ARG C 3 29 ? -6.444 4.155 -4.771 1.00 0.33 71 ARG A CA 2
ATOM 2967 C C . ARG C 3 29 ? -5.994 5.238 -5.773 1.00 0.33 71 ARG A C 2
ATOM 2968 O O . ARG C 3 29 ? -5.200 4.967 -6.669 1.00 0.37 71 ARG A O 2
ATOM 2989 N N . ALA C 3 30 ? -6.515 6.460 -5.592 1.00 0.31 72 ALA A N 2
ATOM 2990 C CA . ALA C 3 30 ? -6.192 7.589 -6.468 1.00 0.34 72 ALA A CA 2
ATOM 2991 C C . ALA C 3 30 ? -4.700 7.929 -6.469 1.00 0.34 72 ALA A C 2
ATOM 2992 O O . ALA C 3 30 ? -4.136 8.201 -7.527 1.00 0.39 72 ALA A O 2
ATOM 2999 N N . THR C 3 31 ? -4.063 7.930 -5.294 1.00 0.29 73 THR A N 2
ATOM 3000 C CA . THR C 3 31 ? -2.634 8.242 -5.217 1.00 0.29 73 THR A CA 2
ATOM 3001 C C . THR C 3 31 ? -1.812 7.190 -5.940 1.00 0.32 73 THR A C 2
ATOM 3002 O O . THR C 3 31 ? -0.872 7.514 -6.662 1.00 0.35 73 THR A O 2
ATOM 3013 N N . ALA C 3 32 ? -2.173 5.928 -5.730 1.00 0.32 74 ALA A N 2
ATOM 3014 C CA . ALA C 3 32 ? -1.490 4.815 -6.367 1.00 0.36 74 ALA A CA 2
ATOM 3015 C C . ALA C 3 32 ? -1.679 4.881 -7.872 1.00 0.43 74 ALA A C 2
ATOM 3016 O O . ALA C 3 32 ? -0.802 4.496 -8.621 1.00 0.48 74 ALA A O 2
ATOM 3023 N N . ARG C 3 33 ? -2.851 5.340 -8.305 1.00 0.43 75 ARG A N 2
ATOM 3024 C CA . ARG C 3 33 ? -3.149 5.483 -9.727 1.00 0.49 75 ARG A CA 2
ATOM 3025 C C . ARG C 3 33 ? -2.303 6.594 -10.360 1.00 0.52 75 ARG A C 2
ATOM 3026 O O . ARG C 3 33 ? -1.709 6.409 -11.424 1.00 0.59 75 ARG A O 2
ATOM 3047 N N . LYS C 3 34 ? -2.277 7.749 -9.691 1.00 0.49 76 LYS A N 2
ATOM 3048 C CA . LYS C 3 34 ? -1.516 8.919 -10.146 1.00 0.52 76 LYS A CA 2
ATOM 3049 C C . LYS C 3 34 ? -0.015 8.628 -10.186 1.00 0.54 76 LYS A C 2
ATOM 3050 O O . LYS C 3 34 ? 0.688 9.046 -11.110 1.00 0.61 76 LYS A O 2
ATOM 3069 N N . TYR C 3 35 ? 0.454 7.904 -9.181 1.00 0.49 77 TYR A N 2
ATOM 3070 C CA . TYR C 3 35 ? 1.867 7.572 -9.042 1.00 0.50 77 TYR A CA 2
ATOM 3071 C C . TYR C 3 35 ? 2.180 6.220 -9.669 1.00 0.54 77 TYR A C 2
ATOM 3072 O O . TYR C 3 35 ? 3.343 5.799 -9.694 1.00 0.57 77 TYR A O 2
ATOM 3090 N N . ASN C 3 36 ? 1.147 5.554 -10.158 1.00 0.55 78 ASN A N 2
ATOM 3091 C CA . ASN C 3 36 ? 1.270 4.247 -10.804 1.00 0.60 78 ASN A CA 2
ATOM 3092 C C . ASN C 3 36 ? 2.026 3.250 -9.927 1.00 0.59 78 ASN A C 2
ATOM 3093 O O . ASN C 3 36 ? 3.108 2.774 -10.275 1.00 0.64 78 ASN A O 2
ATOM 3104 N N . ILE C 3 37 ? 1.439 2.959 -8.777 1.00 0.53 79 ILE A N 2
ATOM 3105 C CA . ILE C 3 37 ? 1.997 2.021 -7.828 1.00 0.53 79 ILE A CA 2
ATOM 3106 C C . ILE C 3 37 ? 0.866 1.237 -7.188 1.00 0.53 79 ILE A C 2
ATOM 3107 O O . ILE C 3 37 ? -0.300 1.440 -7.532 1.00 0.53 79 ILE A O 2
ATOM 3123 N N . HIS C 3 38 ? 1.191 0.335 -6.282 1.00 0.54 80 HIS A N 2
ATOM 3124 C CA . HIS C 3 38 ? 0.164 -0.437 -5.611 1.00 0.56 80 HIS A CA 2
ATOM 3125 C C . HIS C 3 38 ? -0.374 0.319 -4.408 1.00 0.48 80 HIS A C 2
ATOM 3126 O O . HIS C 3 38 ? 0.308 1.168 -3.831 1.00 0.44 80 HIS A O 2
ATOM 3141 N N . ARG C 3 39 ? -1.606 0.005 -4.036 1.00 0.50 81 ARG A N 2
ATOM 3142 C CA . ARG C 3 39 ? -2.246 0.678 -2.923 1.00 0.45 81 ARG A CA 2
ATOM 3143 C C . ARG C 3 39 ? -2.002 -0.041 -1.587 1.00 0.48 81 ARG A C 2
ATOM 3144 O O . ARG C 3 39 ? -2.343 0.499 -0.534 1.00 0.47 81 ARG A O 2
ATOM 3165 N N . ARG C 3 40 ? -1.423 -1.260 -1.614 1.00 0.53 82 ARG A N 2
ATOM 3166 C CA . ARG C 3 40 ? -1.050 -1.950 -0.347 1.00 0.57 82 ARG A CA 2
ATOM 3167 C C . ARG C 3 40 ? 0.193 -1.259 0.191 1.00 0.54 82 ARG A C 2
ATOM 3168 O O . ARG C 3 40 ? 0.363 -1.174 1.402 1.00 0.56 82 ARG A O 2
ATOM 3189 N N . GLN C 3 41 ? 1.048 -0.744 -0.715 1.00 0.50 83 GLN A N 2
ATOM 3190 C CA . GLN C 3 41 ? 2.277 -0.064 -0.339 1.00 0.47 83 GLN A CA 2
ATOM 3191 C C . GLN C 3 41 ? 2.017 1.287 0.366 1.00 0.41 83 GLN A C 2
ATOM 3192 O O . GLN C 3 41 ? 2.670 1.579 1.342 1.00 0.41 83 GLN A O 2
ATOM 3206 N N . ILE C 3 42 ? 1.047 2.100 -0.114 1.00 0.37 84 ILE A N 2
ATOM 3207 C CA . ILE C 3 42 ? 0.696 3.374 0.555 1.00 0.34 84 ILE A CA 2
ATOM 3208 C C . ILE C 3 42 ? 0.180 3.078 1.937 1.00 0.39 84 ILE A C 2
ATOM 3209 O O . ILE C 3 42 ? 0.504 3.765 2.899 1.00 0.40 84 ILE A O 2
ATOM 3225 N N . GLN C 3 43 ? -0.612 2.034 2.011 1.00 0.44 85 GLN A N 2
ATOM 3226 C CA . GLN C 3 43 ? -1.176 1.571 3.262 1.00 0.51 85 GLN A CA 2
ATOM 3227 C C . GLN C 3 43 ? -0.096 1.019 4.187 1.00 0.55 85 GLN A C 2
ATOM 3228 O O . GLN C 3 43 ? -0.120 1.260 5.394 1.00 0.60 85 GLN A O 2
ATOM 3242 N N . LYS C 3 44 ? 0.822 0.252 3.616 1.00 0.55 86 LYS A N 2
ATOM 3243 C CA . LYS C 3 44 ? 1.929 -0.323 4.369 1.00 0.59 86 LYS A CA 2
ATOM 3244 C C . LYS C 3 44 ? 2.921 0.753 4.823 1.00 0.55 86 LYS A C 2
ATOM 3245 O O . LYS C 3 44 ? 3.371 0.754 5.974 1.00 0.59 86 LYS A O 2
ATOM 3264 N N . TRP C 3 45 ? 3.270 1.669 3.916 1.00 0.49 87 TRP A N 2
ATOM 3265 C CA . TRP C 3 45 ? 4.201 2.731 4.252 1.00 0.45 87 TRP A CA 2
ATOM 3266 C C . TRP C 3 45 ? 3.623 3.528 5.372 1.00 0.48 87 TRP A C 2
ATOM 3267 O O . TRP C 3 45 ? 4.342 4.089 6.133 1.00 0.50 87 TRP A O 2
ATOM 3288 N N . LEU C 3 46 ? 2.310 3.591 5.414 1.00 0.50 88 LEU A N 2
ATOM 3289 C CA . LEU C 3 46 ? 1.603 4.278 6.476 1.00 0.55 88 LEU A CA 2
ATOM 3290 C C . LEU C 3 46 ? 1.870 3.603 7.800 1.00 0.63 88 LEU A C 2
ATOM 3291 O O . LEU C 3 46 ? 1.987 4.253 8.839 1.00 0.68 88 LEU A O 2
ATOM 3307 N N . GLN C 3 47 ? 1.950 2.275 7.735 1.00 0.65 89 GLN A N 2
ATOM 3308 C CA . GLN C 3 47 ? 2.232 1.447 8.890 1.00 0.73 89 GLN A CA 2
ATOM 3309 C C . GLN C 3 47 ? 3.660 1.718 9.366 1.00 0.74 89 GLN A C 2
ATOM 3310 O O . GLN C 3 47 ? 4.103 1.200 10.392 1.00 0.80 89 GLN A O 2
ATOM 3324 N N . CYS C 3 48 ? 4.371 2.556 8.606 1.00 0.67 90 CYS A N 2
ATOM 3325 C CA . CYS C 3 48 ? 5.748 2.910 8.981 1.00 0.67 90 CYS A CA 2
ATOM 3326 C C . CYS C 3 48 ? 6.168 4.300 8.472 1.00 0.61 90 CYS A C 2
ATOM 3327 O O . CYS C 3 48 ? 7.355 4.587 8.384 1.00 0.59 90 CYS A O 2
ATOM 3335 N N . GLU C 3 49 ? 5.199 5.149 8.095 1.00 0.58 91 GLU A N 2
ATOM 3336 C CA . GLU C 3 49 ? 5.487 6.500 7.583 1.00 0.54 91 GLU A CA 2
ATOM 3337 C C . GLU C 3 49 ? 6.352 7.282 8.536 1.00 0.58 91 GLU A C 2
ATOM 3338 O O . GLU C 3 49 ? 7.246 8.022 8.121 1.00 0.56 91 GLU A O 2
ATOM 3350 N N . SER C 3 50 ? 6.063 7.130 9.807 1.00 0.66 92 SER A N 2
ATOM 3351 C CA . SER C 3 50 ? 6.856 7.768 10.854 1.00 0.72 92 SER A CA 2
ATOM 3352 C C . SER C 3 50 ? 8.313 7.328 10.736 1.00 0.70 92 SER A C 2
ATOM 3353 O O . SER C 3 50 ? 9.238 8.120 10.942 1.00 0.71 92 SER A O 2
ATOM 3361 N N . ASN C 3 51 ? 8.493 6.059 10.386 1.00 0.68 93 ASN A N 2
ATOM 3362 C CA . ASN C 3 51 ? 9.825 5.483 10.176 1.00 0.67 93 ASN A CA 2
ATOM 3363 C C . ASN C 3 51 ? 10.428 6.009 8.888 1.00 0.60 93 ASN A C 2
ATOM 3364 O O . ASN C 3 51 ? 11.656 6.115 8.772 1.00 0.59 93 ASN A O 2
ATOM 3375 N N . LEU C 3 52 ? 9.578 6.327 7.907 1.00 0.54 94 LEU A N 2
ATOM 3376 C CA . LEU C 3 52 ? 10.025 6.864 6.625 1.00 0.48 94 LEU A CA 2
ATOM 3377 C C . LEU C 3 52 ? 10.690 8.212 6.848 1.00 0.49 94 LEU A C 2
ATOM 3378 O O . LEU C 3 52 ? 11.682 8.552 6.204 1.00 0.47 94 LEU A O 2
ATOM 3394 N N . ARG C 3 53 ? 10.071 8.987 7.736 1.00 0.54 95 ARG A N 2
ATOM 3395 C CA . ARG C 3 53 ? 10.557 10.310 8.098 1.00 0.58 95 ARG A CA 2
ATOM 3396 C C . ARG C 3 53 ? 11.960 10.271 8.668 1.00 0.61 95 ARG A C 2
ATOM 3397 O O . ARG C 3 53 ? 12.823 11.044 8.245 1.00 0.61 95 ARG A O 2
ATOM 3418 N N . SER C 3 54 ? 12.203 9.372 9.618 1.00 0.64 96 SER A N 2
ATOM 3419 C CA . SER C 3 54 ? 13.532 9.245 10.205 1.00 0.67 96 SER A CA 2
ATOM 3420 C C . SER 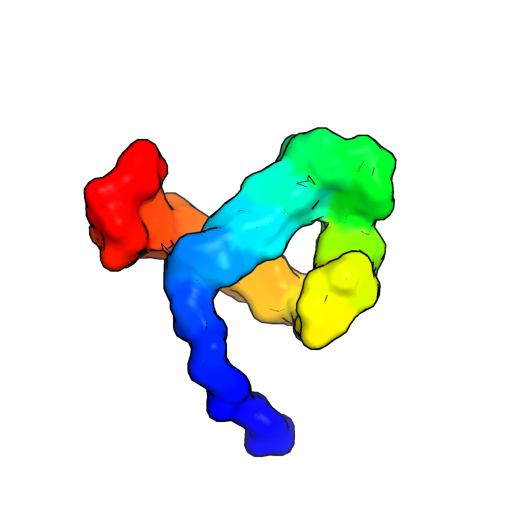C 3 54 ? 14.505 8.590 9.220 1.00 0.62 96 SER A C 2
ATOM 3421 O O . SER C 3 54 ? 15.719 8.773 9.321 1.00 0.64 96 SER A O 2
ATOM 3429 N N . SER C 3 55 ? 13.959 7.829 8.268 1.00 0.59 97 SER A N 2
ATOM 3430 C CA . SER C 3 55 ? 14.763 7.143 7.255 1.00 0.57 97 SER A CA 2
ATOM 3431 C C . SER C 3 55 ? 15.356 8.126 6.251 1.00 0.60 97 SER A C 2
ATOM 3432 O O . SER C 3 55 ? 16.511 7.990 5.847 1.00 0.79 97 SER A O 2
ATOM 3440 N N . VAL C 3 56 ? 14.561 9.117 5.852 1.00 0.55 98 VAL A N 2
ATOM 3441 C CA . VAL C 3 56 ? 15.010 10.118 4.889 1.00 0.62 98 VAL A CA 2
ATOM 3442 C C . VAL C 3 56 ? 15.822 11.212 5.587 1.00 0.83 98 VAL A C 2
ATOM 3443 O O . VAL C 3 56 ? 16.533 11.978 4.934 1.00 1.11 98 VAL A O 2
ATOM 3456 N N . ALA C 3 57 ? 15.726 11.238 6.924 1.00 0.92 99 ALA A N 2
ATOM 3457 C CA . ALA C 3 57 ? 16.428 12.213 7.768 1.00 1.29 99 ALA A CA 2
ATOM 3458 C C . ALA C 3 57 ? 16.301 13.644 7.237 1.00 1.90 99 ALA A C 2
ATOM 3459 O O . ALA C 3 57 ? 17.304 14.316 6.982 1.00 2.55 99 ALA A O 2
ATOM 3466 N N . ASN C 3 58 ? 15.060 14.109 7.086 1.00 2.39 100 ASN A N 2
ATOM 3467 C CA . ASN C 3 58 ? 14.796 15.458 6.589 1.00 3.21 100 ASN A CA 2
ATOM 3468 C C . ASN C 3 58 ? 14.719 16.451 7.745 1.00 4.02 100 ASN A C 2
ATOM 3469 O O . ASN C 3 58 ? 13.680 16.565 8.397 1.00 4.52 100 ASN A O 2
ATOM 3480 N N . ASN C 3 59 ? 15.826 17.156 7.990 1.00 4.64 101 ASN A N 2
ATOM 3481 C CA . ASN C 3 59 ? 15.903 18.146 9.066 1.00 5.77 101 ASN A CA 2
ATOM 3482 C C . ASN C 3 59 ? 15.671 17.493 10.431 1.00 6.20 101 ASN A C 2
ATOM 3483 O O . ASN C 3 59 ? 16.628 16.899 10.971 1.00 6.53 101 ASN A O 2
ATOM 4254 N N . GLY C 3 1 ? 13.028 -7.605 -14.468 1.00 4.51 43 GLY A N 3
ATOM 4255 C CA . GLY C 3 1 ? 12.749 -7.565 -13.060 1.00 3.90 43 GLY A CA 3
ATOM 4256 C C . GLY C 3 1 ? 11.276 -7.817 -12.820 1.00 2.76 43 GLY A C 3
ATOM 4257 O O . GLY C 3 1 ? 10.498 -7.838 -13.793 1.00 2.95 43 GLY A O 3
ATOM 4261 N N . SER C 3 2 ? 10.887 -7.991 -11.548 1.00 2.15 44 SER A N 3
ATOM 4262 C CA . SER C 3 2 ? 9.481 -8.274 -11.201 1.00 1.45 44 SER A CA 3
ATOM 4263 C C . SER C 3 2 ? 9.058 -7.830 -9.757 1.00 1.26 44 SER A C 3
ATOM 4264 O O . SER C 3 2 ? 8.000 -8.239 -9.265 1.00 1.87 44 SER A O 3
ATOM 4272 N N . ARG C 3 3 ? 9.916 -7.025 -9.108 1.00 0.96 45 ARG A N 3
ATOM 4273 C CA . ARG C 3 3 ? 9.692 -6.357 -7.784 1.00 0.78 45 ARG A CA 3
ATOM 4274 C C . ARG C 3 3 ? 10.593 -5.158 -7.855 1.00 0.55 45 ARG A C 3
ATOM 4275 O O . ARG C 3 3 ? 11.801 -5.280 -7.681 1.00 0.45 45 ARG A O 3
ATOM 4296 N N . ARG C 3 4 ? 10.041 -4.016 -8.206 1.00 0.57 46 ARG A N 3
ATOM 4297 C CA . ARG C 3 4 ? 10.853 -2.845 -8.317 1.00 0.43 46 ARG A CA 3
ATOM 4298 C C . ARG C 3 4 ? 11.149 -2.303 -6.951 1.00 0.48 46 ARG A C 3
ATOM 4299 O O . ARG C 3 4 ? 10.397 -2.511 -5.998 1.00 0.65 46 ARG A O 3
ATOM 4320 N N . ILE C 3 5 ? 12.216 -1.566 -6.875 1.00 0.63 47 ILE A N 3
ATOM 4321 C CA . ILE C 3 5 ? 12.661 -1.046 -5.613 1.00 0.86 47 ILE A CA 3
ATOM 4322 C C . ILE C 3 5 ? 12.174 0.368 -5.375 1.00 0.72 47 ILE A C 3
ATOM 4323 O O . ILE C 3 5 ? 12.368 1.282 -6.183 1.00 0.72 47 ILE A O 3
ATOM 4339 N N . PHE C 3 6 ? 11.492 0.507 -4.265 1.00 0.63 48 PHE A N 3
ATOM 4340 C CA . PHE C 3 6 ? 10.933 1.762 -3.839 1.00 0.51 48 PHE A CA 3
ATOM 4341 C C . PHE C 3 6 ? 11.862 2.491 -2.904 1.00 0.51 48 PHE A C 3
ATOM 4342 O O . PHE C 3 6 ? 12.438 1.903 -1.984 1.00 0.52 48 PHE A O 3
ATOM 4359 N N . THR C 3 7 ? 12.051 3.747 -3.201 1.00 0.49 49 THR A N 3
ATOM 4360 C CA . THR C 3 7 ? 12.859 4.633 -2.373 1.00 0.49 49 THR A CA 3
ATOM 4361 C C . THR C 3 7 ? 11.989 5.373 -1.370 1.00 0.43 49 THR A C 3
ATOM 4362 O O . THR C 3 7 ? 10.800 5.541 -1.612 1.00 0.39 49 THR A O 3
ATOM 4373 N N . PRO C 3 8 ? 12.554 5.834 -0.234 1.00 0.42 50 PRO A N 3
ATOM 4374 C CA . PRO C 3 8 ? 11.788 6.596 0.753 1.00 0.38 50 PRO A CA 3
ATOM 4375 C C . PRO C 3 8 ? 11.231 7.884 0.157 1.00 0.36 50 PRO A C 3
ATOM 4376 O O . PRO C 3 8 ? 10.120 8.278 0.487 1.00 0.34 50 PRO A O 3
ATOM 4387 N N . HIS C 3 9 ? 11.995 8.531 -0.722 1.00 0.40 51 HIS A N 3
ATOM 4388 C CA . HIS C 3 9 ? 11.534 9.758 -1.366 1.00 0.41 51 HIS A CA 3
ATOM 4389 C C . HIS C 3 9 ? 10.277 9.450 -2.184 1.00 0.40 51 HIS A C 3
ATOM 4390 O O . HIS C 3 9 ? 9.361 10.258 -2.223 1.00 0.39 51 HIS A O 3
ATOM 4405 N N . PHE C 3 10 ? 10.262 8.288 -2.854 1.00 0.41 52 PHE A N 3
ATOM 4406 C CA . PHE C 3 10 ? 9.096 7.865 -3.626 1.00 0.40 52 PHE A CA 3
ATOM 4407 C C . PHE C 3 10 ? 7.953 7.598 -2.681 1.00 0.34 52 PHE A C 3
ATOM 4408 O O . PHE C 3 10 ? 6.828 8.000 -2.936 1.00 0.32 52 PHE A O 3
ATOM 4425 N N . LYS C 3 11 ? 8.249 6.865 -1.615 1.00 0.32 53 LYS A N 3
ATOM 4426 C CA . LYS C 3 11 ? 7.253 6.556 -0.606 1.00 0.29 53 LYS A CA 3
ATOM 4427 C C . LYS C 3 11 ? 6.619 7.830 -0.099 1.00 0.26 53 LYS A C 3
ATOM 4428 O O . LYS C 3 11 ? 5.404 7.954 -0.030 1.00 0.23 53 LYS A O 3
ATOM 4447 N N . LEU C 3 12 ? 7.475 8.774 0.243 1.00 0.28 54 LEU A N 3
ATOM 4448 C CA . LEU C 3 12 ? 7.071 10.084 0.710 1.00 0.30 54 LEU A CA 3
ATOM 4449 C C . LEU C 3 12 ? 6.457 10.878 -0.420 1.00 0.32 54 LEU A C 3
ATOM 4450 O O . LEU C 3 12 ? 5.709 11.797 -0.185 1.00 0.34 54 LEU A O 3
ATOM 4466 N N . GLN C 3 13 ? 6.776 10.508 -1.649 1.00 0.33 55 GLN A N 3
ATOM 4467 C CA . GLN C 3 13 ? 6.223 11.189 -2.802 1.00 0.37 55 GLN A CA 3
ATOM 4468 C C . GLN C 3 13 ? 4.780 10.756 -2.947 1.00 0.33 55 GLN A C 3
ATOM 4469 O O . GLN C 3 13 ? 3.907 11.542 -3.308 1.00 0.36 55 GLN A O 3
ATOM 4483 N N . VAL C 3 14 ? 4.569 9.476 -2.643 1.00 0.28 56 VAL A N 3
ATOM 4484 C CA . VAL C 3 14 ? 3.261 8.876 -2.662 1.00 0.25 56 VAL A CA 3
ATOM 4485 C C . VAL C 3 14 ? 2.447 9.478 -1.565 1.00 0.23 56 VAL A C 3
ATOM 4486 O O . VAL C 3 14 ? 1.359 9.976 -1.784 1.00 0.24 56 VAL A O 3
ATOM 4499 N N . LEU C 3 15 ? 3.025 9.419 -0.381 1.00 0.22 57 LEU A N 3
ATOM 4500 C CA . LEU C 3 15 ? 2.419 9.936 0.820 1.00 0.25 57 LEU A CA 3
ATOM 4501 C C . LEU C 3 15 ? 2.133 11.438 0.703 1.00 0.30 57 LEU A C 3
ATOM 4502 O O . LEU C 3 15 ? 1.065 11.897 1.090 1.00 0.33 57 LEU A O 3
ATOM 4518 N N . GLU C 3 16 ? 3.099 12.192 0.181 1.00 0.33 58 GLU A N 3
ATOM 4519 C CA . GLU C 3 16 ? 2.952 13.643 0.000 1.00 0.40 58 GLU A CA 3
ATOM 4520 C C . GLU C 3 16 ? 1.814 13.939 -0.981 1.00 0.41 58 GLU A C 3
ATOM 4521 O O . GLU C 3 16 ? 0.943 14.751 -0.686 1.00 0.46 58 GLU A O 3
ATOM 4533 N N . SER C 3 17 ? 1.858 13.296 -2.164 1.00 0.39 59 SER A N 3
ATOM 4534 C CA . SER C 3 17 ? 0.757 13.387 -3.141 1.00 0.41 59 SER A CA 3
ATOM 4535 C C . SER C 3 17 ? -0.558 12.982 -2.535 1.00 0.38 59 SER A C 3
ATOM 4536 O O . SER C 3 17 ? -1.566 13.665 -2.667 1.00 0.41 59 SER A O 3
ATOM 4544 N N . TYR C 3 18 ? -0.516 11.850 -1.891 1.00 0.31 60 TYR A N 3
ATOM 4545 C CA . TYR C 3 18 ? -1.639 11.294 -1.178 1.00 0.29 60 TYR A CA 3
ATOM 4546 C C . TYR C 3 18 ? -2.244 12.335 -0.238 1.00 0.35 60 TYR A C 3
ATOM 4547 O O . TYR C 3 18 ? -3.459 12.427 -0.083 1.00 0.38 60 TYR A O 3
ATOM 4565 N N . ARG C 3 19 ? -1.391 13.095 0.387 1.00 0.39 61 ARG A N 3
ATOM 4566 C CA . ARG C 3 19 ? -1.814 14.109 1.360 1.00 0.46 61 ARG A CA 3
ATOM 4567 C C . ARG C 3 19 ? -2.105 15.518 0.789 1.00 0.52 61 ARG A C 3
ATOM 4568 O O . ARG C 3 19 ? -2.643 16.348 1.516 1.00 0.58 61 ARG A O 3
ATOM 4589 N N . ASN C 3 20 ? -1.795 15.786 -0.489 1.00 0.52 62 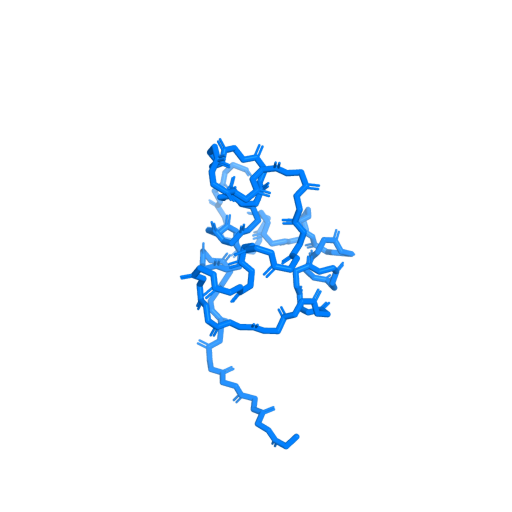ASN A N 3
ATOM 4590 C CA . ASN C 3 20 ? -1.972 17.150 -0.996 1.00 0.59 62 ASN A CA 3
ATOM 4591 C C . ASN C 3 20 ? -2.440 17.224 -2.435 1.00 0.60 62 ASN A C 3
ATOM 4592 O O . ASN C 3 20 ? -2.999 18.238 -2.846 1.00 0.67 62 ASN A O 3
ATOM 4603 N N . ASP C 3 21 ? -2.213 16.166 -3.197 1.00 0.55 63 ASP A N 3
ATOM 4604 C CA . ASP C 3 21 ? -2.618 16.140 -4.599 1.00 0.57 63 ASP A CA 3
ATOM 4605 C C . ASP C 3 21 ? -4.123 16.227 -4.708 1.00 0.58 63 ASP A C 3
ATOM 4606 O O . ASP C 3 21 ? -4.818 15.372 -4.193 1.00 0.53 63 ASP A O 3
ATOM 4615 N N . ASN C 3 22 ? -4.622 17.249 -5.380 1.00 0.65 64 ASN A N 3
ATOM 4616 C CA . ASN C 3 22 ? -6.060 17.396 -5.545 1.00 0.67 64 ASN A CA 3
ATOM 4617 C C . ASN C 3 22 ? -6.663 16.137 -6.187 1.00 0.62 64 ASN A C 3
ATOM 4618 O O . ASN C 3 22 ? -7.873 15.914 -6.125 1.00 0.61 64 ASN A O 3
ATOM 4629 N N . ASP C 3 23 ? -5.803 15.307 -6.789 1.00 0.59 65 ASP A N 3
ATOM 4630 C CA . ASP C 3 23 ? -6.259 14.096 -7.470 1.00 0.56 65 ASP A CA 3
ATOM 4631 C C . ASP C 3 23 ? -6.372 12.878 -6.544 1.00 0.48 65 ASP A C 3
ATOM 4632 O O . ASP C 3 23 ? -7.142 11.963 -6.841 1.00 0.46 65 ASP A O 3
ATOM 4641 N N . CYS C 3 24 ? -5.621 12.838 -5.425 1.00 0.44 66 CYS A N 3
ATOM 4642 C CA . CYS C 3 24 ? -5.691 11.668 -4.531 1.00 0.38 66 CYS A CA 3
ATOM 4643 C C . CYS C 3 24 ? -5.829 12.057 -3.074 1.00 0.38 66 CYS A C 3
ATOM 4644 O O . CYS C 3 24 ? -6.278 11.249 -2.279 1.00 0.35 66 CYS A O 3
ATOM 4652 N N . LYS C 3 25 ? -5.398 13.260 -2.726 1.00 0.42 67 LYS A N 3
ATOM 4653 C CA . LYS C 3 25 ? -5.482 13.775 -1.353 1.00 0.45 67 LYS A CA 3
ATOM 4654 C C . LYS C 3 25 ? -6.725 13.288 -0.605 1.00 0.46 67 LYS A C 3
ATOM 4655 O O . LYS C 3 25 ? -7.860 13.579 -0.993 1.00 0.49 67 LYS A O 3
ATOM 4674 N N . GLY C 3 26 ? -6.477 12.512 0.439 1.00 0.44 68 GLY A N 3
ATOM 4675 C CA . GLY C 3 26 ? -7.551 11.962 1.252 1.00 0.46 68 GLY A CA 3
ATOM 4676 C C . GLY C 3 26 ? -7.954 10.548 0.846 1.00 0.41 68 GLY A C 3
ATOM 4677 O O . GLY C 3 26 ? -8.770 9.916 1.516 1.00 0.44 68 GLY A O 3
ATOM 4681 N N . ASN C 3 27 ? -7.376 10.053 -0.248 1.00 0.35 69 ASN A N 3
ATOM 4682 C CA . ASN C 3 27 ? -7.690 8.725 -0.772 1.00 0.31 69 ASN A CA 3
ATOM 4683 C C . ASN C 3 27 ? -6.445 7.904 -1.055 1.00 0.27 69 ASN A C 3
ATOM 4684 O O . ASN C 3 27 ? -5.480 8.422 -1.595 1.00 0.25 69 ASN A O 3
ATOM 4695 N N . GLN C 3 28 ? -6.466 6.625 -0.702 1.00 0.28 70 GLN A N 3
ATOM 4696 C CA . GLN C 3 28 ? -5.324 5.764 -0.966 1.00 0.26 70 GLN A CA 3
ATOM 4697 C C . GLN C 3 28 ? -5.389 5.057 -2.332 1.00 0.27 70 GLN A C 3
ATOM 4698 O O . GLN C 3 28 ? -4.357 4.887 -2.980 1.00 0.27 70 GLN A O 3
ATOM 4712 N N . ARG C 3 29 ? -6.590 4.636 -2.775 1.00 0.30 71 ARG A N 3
ATOM 4713 C CA . ARG C 3 29 ? -6.715 3.952 -4.070 1.00 0.33 71 ARG A CA 3
ATOM 4714 C C . ARG C 3 29 ? -6.257 4.857 -5.216 1.00 0.33 71 ARG A C 3
ATOM 4715 O O . ARG C 3 29 ? -5.492 4.428 -6.078 1.00 0.37 71 ARG A O 3
ATOM 4736 N N . ALA C 3 30 ? -6.721 6.118 -5.209 1.00 0.31 72 ALA A N 3
ATOM 4737 C CA . ALA C 3 30 ? -6.373 7.090 -6.246 1.00 0.34 72 ALA A CA 3
ATOM 4738 C C . ALA C 3 30 ? -4.870 7.352 -6.329 1.00 0.34 72 ALA A C 3
ATOM 4739 O O . ALA C 3 30 ? -4.329 7.443 -7.428 1.00 0.39 72 ALA A O 3
ATOM 4746 N N . THR C 3 31 ? -4.200 7.491 -5.179 1.00 0.29 73 THR A N 3
ATOM 4747 C CA . THR C 3 31 ? -2.757 7.739 -5.174 1.00 0.29 73 THR A CA 3
ATOM 4748 C C . THR C 3 31 ? -2.006 6.558 -5.757 1.00 0.32 73 THR A C 3
ATOM 4749 O O . THR C 3 31 ? -1.077 6.730 -6.543 1.00 0.35 73 THR A O 3
ATOM 4760 N N . ALA C 3 32 ? -2.424 5.363 -5.361 1.00 0.32 74 ALA A N 3
ATOM 4761 C CA . ALA C 3 32 ? -1.820 4.135 -5.847 1.00 0.36 74 ALA A CA 3
ATOM 4762 C C . ALA C 3 32 ? -2.045 4.004 -7.335 1.00 0.43 74 ALA A C 3
ATOM 4763 O O . ALA C 3 32 ? -1.197 3.511 -8.049 1.00 0.48 74 ALA A O 3
ATOM 4770 N N . ARG C 3 33 ? -3.214 4.426 -7.797 1.00 0.43 75 ARG A N 3
ATOM 4771 C CA . ARG C 3 33 ? -3.546 4.377 -9.216 1.00 0.49 75 ARG A CA 3
ATOM 4772 C C . ARG C 3 33 ? -2.702 5.374 -10.019 1.00 0.52 75 ARG A C 3
ATOM 4773 O O . ARG C 3 33 ? -2.164 5.044 -11.081 1.00 0.59 75 ARG A O 3
ATOM 4794 N N . LYS C 3 34 ? -2.622 6.603 -9.498 1.00 0.49 76 LYS A N 3
ATOM 4795 C CA . LYS C 3 34 ? -1.853 7.689 -10.115 1.00 0.52 76 LYS A CA 3
ATOM 4796 C C . LYS C 3 34 ? -0.363 7.343 -10.192 1.00 0.54 76 LYS A C 3
ATOM 4797 O O . LYS C 3 34 ? 0.310 7.658 -11.173 1.00 0.61 76 LYS A O 3
ATOM 4816 N N . TYR C 3 35 ? 0.124 6.679 -9.149 1.00 0.49 77 TYR A N 3
ATOM 4817 C CA . TYR C 3 35 ? 1.526 6.306 -9.046 1.00 0.50 77 TYR A CA 3
ATOM 4818 C C . TYR C 3 35 ? 1.753 4.866 -9.480 1.00 0.54 77 TYR A C 3
ATOM 4819 O O . TYR C 3 35 ? 2.884 4.379 -9.472 1.00 0.57 77 TYR A O 3
ATOM 4837 N N . ASN C 3 36 ? 0.666 4.195 -9.837 1.00 0.55 78 ASN A N 3
ATOM 4838 C CA . ASN C 3 36 ? 0.699 2.801 -10.294 1.00 0.60 78 ASN A CA 3
ATOM 4839 C C . ASN C 3 36 ? 1.405 1.890 -9.286 1.00 0.59 78 ASN A C 3
ATOM 4840 O O . ASN C 3 36 ? 2.442 1.289 -9.575 1.00 0.64 78 ASN A O 3
ATOM 4851 N N . ILE C 3 37 ? 0.824 1.813 -8.098 1.00 0.53 79 ILE A N 3
ATOM 4852 C CA . ILE C 3 37 ? 1.337 0.995 -7.021 1.00 0.53 79 ILE A CA 3
ATOM 4853 C C . ILE C 3 37 ? 0.173 0.418 -6.231 1.00 0.53 79 ILE A C 3
ATOM 4854 O O . ILE C 3 37 ? -0.988 0.628 -6.581 1.00 0.53 79 ILE A O 3
ATOM 4870 N N . HIS C 3 38 ? 0.480 -0.324 -5.183 1.00 0.54 80 HIS A N 3
ATOM 4871 C CA . HIS C 3 38 ? -0.563 -0.899 -4.356 1.00 0.56 80 HIS A CA 3
ATOM 4872 C C . HIS C 3 38 ? -0.982 0.064 -3.251 1.00 0.48 80 HIS A C 3
ATOM 4873 O O . HIS C 3 38 ? -0.243 0.982 -2.891 1.00 0.44 80 HIS A O 3
ATOM 4888 N N . ARG C 3 39 ? -2.186 -0.144 -2.736 1.00 0.50 81 ARG A N 3
ATOM 4889 C CA . ARG C 3 39 ? -2.707 0.695 -1.678 1.00 0.45 81 ARG A CA 3
ATOM 4890 C C . ARG C 3 39 ? -2.369 0.135 -0.277 1.00 0.48 81 ARG A C 3
ATOM 4891 O O . ARG C 3 39 ? -2.692 0.768 0.729 1.00 0.47 81 ARG A O 3
ATOM 4912 N N . ARG C 3 40 ? -1.715 -1.056 -0.209 1.00 0.53 82 ARG A N 3
ATOM 4913 C CA . ARG C 3 40 ? -1.272 -1.613 1.084 1.00 0.57 82 ARG A CA 3
ATOM 4914 C C . ARG C 3 40 ? 0.027 -0.909 1.495 1.00 0.54 82 ARG A C 3
ATOM 4915 O O . ARG C 3 40 ? 0.214 -0.581 2.661 1.00 0.56 82 ARG A O 3
ATOM 4936 N N . GLN C 3 41 ? 0.896 -0.631 0.506 1.00 0.50 83 GLN A N 3
ATOM 4937 C CA . GLN C 3 41 ? 2.176 0.035 0.738 1.00 0.47 83 GLN A CA 3
ATOM 4938 C C . GLN C 3 41 ? 1.991 1.475 1.272 1.00 0.41 83 GLN A C 3
ATOM 4939 O O . GLN C 3 41 ? 2.703 1.861 2.175 1.00 0.41 83 GLN A O 3
ATOM 4953 N N . ILE C 3 42 ? 1.031 2.258 0.732 1.00 0.37 84 ILE A N 3
ATOM 4954 C CA . ILE C 3 42 ? 0.755 3.637 1.223 1.00 0.34 84 ILE A CA 3
ATOM 4955 C C . ILE C 3 42 ? 0.301 3.561 2.657 1.00 0.39 84 ILE A C 3
ATOM 4956 O O . ILE C 3 42 ? 0.687 4.370 3.491 1.00 0.40 84 ILE A O 3
ATOM 4972 N N . GLN C 3 43 ? -0.530 2.576 2.912 1.00 0.44 85 GLN A N 3
ATOM 4973 C CA . GLN C 3 43 ? -1.052 2.323 4.236 1.00 0.51 85 GLN A CA 3
ATOM 4974 C C . GLN C 3 43 ? 0.047 1.877 5.193 1.00 0.55 85 GLN A C 3
ATOM 4975 O O . GLN C 3 43 ? 0.091 2.308 6.346 1.00 0.60 85 GLN A O 3
ATOM 4989 N N . LYS C 3 44 ? 0.911 0.994 4.709 1.00 0.55 86 LYS A N 3
ATOM 4990 C CA . LYS C 3 44 ? 2.038 0.498 5.491 1.00 0.59 86 LYS A CA 3
ATOM 4991 C C . LYS C 3 44 ? 3.082 1.592 5.735 1.00 0.55 86 LYS A C 3
ATOM 4992 O O . LYS C 3 44 ? 3.574 1.765 6.860 1.00 0.59 86 LYS A O 3
ATOM 5011 N N . TRP C 3 45 ? 3.428 2.343 4.682 1.00 0.49 87 TRP A N 3
ATOM 5012 C CA . TRP C 3 45 ? 4.413 3.402 4.814 1.00 0.45 87 TRP A CA 3
ATOM 5013 C C . TRP C 3 45 ? 3.919 4.390 5.812 1.00 0.48 87 TRP A C 3
ATOM 5014 O O . TRP C 3 45 ? 4.691 4.986 6.485 1.00 0.50 87 TRP A O 3
ATOM 5035 N N . LEU C 3 46 ? 2.612 4.557 5.859 1.00 0.50 88 LEU A N 3
ATOM 5036 C CA . LEU C 3 46 ? 1.979 5.441 6.814 1.00 0.55 88 LEU A CA 3
ATOM 5037 C C . LEU C 3 46 ? 2.270 4.983 8.226 1.00 0.63 88 LEU A C 3
ATOM 5038 O O . LEU C 3 46 ? 2.447 5.794 9.138 1.00 0.68 88 LEU A O 3
ATOM 5054 N N . GLN C 3 47 ? 2.299 3.657 8.382 1.00 0.65 89 GLN A N 3
ATOM 5055 C CA . GLN C 3 47 ? 2.602 3.020 9.651 1.00 0.73 89 GLN A CA 3
ATOM 5056 C C . GLN C 3 47 ? 4.047 3.324 10.033 1.00 0.74 89 GLN A C 3
ATOM 5057 O O . GLN C 3 47 ? 4.510 2.990 11.130 1.00 0.80 89 GLN A O 3
ATOM 5071 N N . CYS C 3 48 ? 4.756 3.973 9.107 1.00 0.67 90 CYS A N 3
ATOM 5072 C CA . CYS C 3 48 ? 6.154 4.343 9.359 1.00 0.67 90 CYS A CA 3
ATOM 5073 C C . CYS C 3 48 ? 6.597 5.600 8.594 1.00 0.61 90 CYS A C 3
ATOM 5074 O O . CYS C 3 48 ? 7.788 5.811 8.396 1.00 0.59 90 CYS A O 3
ATOM 5082 N N . GLU C 3 49 ? 5.649 6.418 8.131 1.00 0.58 91 GLU A N 3
ATOM 5083 C CA . GLU C 3 49 ? 5.969 7.640 7.374 1.00 0.54 91 GLU A CA 3
ATOM 5084 C C . GLU C 3 49 ? 6.894 8.544 8.150 1.00 0.58 91 GLU A C 3
ATOM 5085 O O . GLU C 3 49 ? 7.793 9.169 7.593 1.00 0.56 91 GLU A O 3
ATOM 5097 N N . SER C 3 50 ? 6.639 8.630 9.439 1.00 0.66 92 SER A N 3
ATOM 5098 C CA . SER C 3 50 ? 7.488 9.410 10.350 1.00 0.72 92 SER A CA 3
ATOM 5099 C C . SER C 3 50 ? 8.930 8.890 10.258 1.00 0.70 92 SER A C 3
ATOM 5100 O O . SER C 3 50 ? 9.894 9.662 10.292 1.00 0.71 92 SER A O 3
ATOM 5108 N N . ASN C 3 51 ? 9.053 7.567 10.136 1.00 0.68 93 ASN A N 3
ATOM 5109 C CA . ASN C 3 51 ? 10.339 6.912 10.009 1.00 0.67 93 ASN A CA 3
ATOM 5110 C C . ASN C 3 51 ? 10.929 7.177 8.621 1.00 0.60 93 ASN A C 3
ATOM 5111 O O . ASN C 3 51 ? 12.149 7.233 8.454 1.00 0.59 93 ASN A O 3
ATOM 5122 N N . LEU C 3 52 ? 10.048 7.334 7.625 1.00 0.54 94 LEU A N 3
ATOM 5123 C CA . LEU C 3 52 ? 10.459 7.612 6.252 1.00 0.48 94 LEU A CA 3
ATOM 5124 C C . LEU C 3 52 ? 11.176 8.955 6.197 1.00 0.49 94 LEU A C 3
ATOM 5125 O O . LEU C 3 52 ? 12.162 9.127 5.480 1.00 0.47 94 LEU A O 3
ATOM 5141 N N . ARG C 3 53 ? 10.632 9.901 6.960 1.00 0.54 95 ARG A N 3
ATOM 5142 C CA . ARG C 3 53 ? 11.166 11.253 7.047 1.00 0.58 95 ARG A CA 3
ATOM 5143 C C . ARG C 3 53 ? 12.594 11.263 7.554 1.00 0.61 95 ARG A C 3
ATOM 5144 O O . ARG C 3 53 ? 13.460 11.897 6.959 1.00 0.61 95 ARG A O 3
ATOM 5165 N N . SER C 3 54 ? 12.844 10.547 8.647 1.00 0.64 96 SER A N 3
ATOM 5166 C CA . SER C 3 54 ? 14.192 10.478 9.197 1.00 0.67 96 SER A CA 3
ATOM 5167 C C . SER C 3 54 ? 15.093 9.597 8.323 1.00 0.62 96 SER A C 3
ATOM 5168 O O . SER C 3 54 ? 16.317 9.734 8.344 1.00 0.64 96 SER A O 3
ATOM 5176 N N . SER C 3 55 ? 14.477 8.692 7.556 1.00 0.59 97 SER A N 3
ATOM 5177 C CA . SER C 3 55 ? 15.210 7.787 6.668 1.00 0.57 97 SER A CA 3
ATOM 5178 C C . SER C 3 55 ? 15.750 8.520 5.444 1.00 0.60 97 SER A C 3
ATOM 5179 O O . SER C 3 55 ? 16.845 8.221 4.965 1.00 0.79 97 SER A O 3
ATOM 5187 N N . VAL C 3 56 ? 14.974 9.476 4.939 1.00 0.55 98 VAL A N 3
ATOM 5188 C CA . VAL C 3 56 ? 15.374 10.246 3.767 1.00 0.62 98 VAL A CA 3
ATOM 5189 C C . VAL C 3 56 ? 16.305 11.393 4.164 1.00 0.83 98 VAL A C 3
ATOM 5190 O O . VAL C 3 56 ? 16.913 12.031 3.303 1.00 1.11 98 VAL A O 3
ATOM 5203 N N . ALA C 3 57 ? 16.422 11.617 5.482 1.00 0.92 99 ALA A N 3
ATOM 5204 C CA . ALA C 3 57 ? 17.269 12.674 6.052 1.00 1.29 99 ALA A CA 3
ATOM 5205 C C . ALA C 3 57 ? 16.949 14.057 5.472 1.00 1.90 99 ALA A C 3
ATOM 5206 O O . ALA C 3 57 ? 17.851 14.853 5.198 1.00 2.55 99 ALA A O 3
ATOM 5213 N N . ASN C 3 58 ? 15.658 14.344 5.310 1.00 2.39 100 ASN A N 3
ATOM 5214 C CA . ASN C 3 58 ? 15.213 15.626 4.771 1.00 3.21 100 ASN A CA 3
ATOM 5215 C C . ASN C 3 58 ? 13.833 15.982 5.314 1.00 4.02 100 ASN A C 3
ATOM 5216 O O . ASN C 3 58 ? 12.839 15.344 4.956 1.00 4.52 100 ASN A O 3
ATOM 5227 N N . ASN C 3 59 ? 13.785 16.998 6.180 1.00 4.64 101 ASN A N 3
ATOM 5228 C CA . ASN C 3 59 ? 12.532 17.455 6.788 1.00 5.77 101 ASN A CA 3
ATOM 5229 C C . ASN C 3 59 ? 11.887 16.339 7.614 1.00 6.20 101 ASN A C 3
ATOM 5230 O O . ASN C 3 59 ? 10.962 15.674 7.101 1.00 6.53 101 ASN A O 3
ATOM 6001 N N . GLY C 3 1 ? 6.891 -11.138 -10.870 1.00 4.51 43 GLY A N 4
ATOM 6002 C CA . GLY C 3 1 ? 6.394 -9.994 -10.151 1.00 3.90 43 GLY A CA 4
ATOM 6003 C C . GLY C 3 1 ? 7.533 -9.392 -9.352 1.00 2.76 43 GLY A C 4
ATOM 6004 O O . GLY C 3 1 ? 7.901 -9.928 -8.314 1.00 2.95 43 GLY A O 4
ATOM 6008 N N . SER C 3 2 ? 8.137 -8.323 -9.866 1.00 2.15 44 SER A N 4
ATOM 6009 C CA . SER C 3 2 ? 9.302 -7.696 -9.208 1.00 1.45 44 SER A CA 4
ATOM 6010 C C . SER C 3 2 ? 8.980 -6.628 -8.126 1.00 1.26 44 SER A C 4
ATOM 6011 O O . SER C 3 2 ? 7.867 -6.097 -8.059 1.00 1.87 44 SER A O 4
ATOM 6019 N N . ARG C 3 3 ? 10.000 -6.375 -7.254 1.00 0.96 45 ARG A N 4
ATOM 6020 C CA . ARG C 3 3 ? 9.987 -5.311 -6.229 1.00 0.78 45 ARG A CA 4
ATOM 6021 C C . ARG C 3 3 ? 10.794 -4.212 -6.848 1.00 0.55 45 ARG A C 4
ATOM 6022 O O . ARG C 3 3 ? 12.020 -4.320 -6.910 1.00 0.45 45 ARG A O 4
ATOM 6043 N N . ARG C 3 4 ? 10.158 -3.188 -7.364 1.00 0.57 46 ARG A N 4
ATOM 6044 C CA . ARG C 3 4 ? 10.920 -2.142 -7.989 1.00 0.43 46 ARG A CA 4
ATOM 6045 C C . ARG C 3 4 ? 11.647 -1.315 -6.949 1.00 0.48 46 ARG A C 4
ATOM 6046 O O . ARG C 3 4 ? 11.434 -1.486 -5.749 1.00 0.65 46 ARG A O 4
ATOM 6067 N N . ILE C 3 5 ? 12.460 -0.382 -7.420 1.00 0.63 47 ILE A N 4
ATOM 6068 C CA . ILE C 3 5 ? 13.263 0.439 -6.528 1.00 0.86 47 ILE A CA 4
ATOM 6069 C C . ILE C 3 5 ? 12.527 1.699 -6.076 1.00 0.72 47 ILE A C 4
ATOM 6070 O O . ILE C 3 5 ? 12.406 2.685 -6.807 1.00 0.72 47 ILE A O 4
ATOM 6086 N N . PHE C 3 6 ? 11.977 1.613 -4.862 1.00 0.63 48 PHE A N 4
ATOM 6087 C CA . PHE C 3 6 ? 11.265 2.714 -4.242 1.00 0.51 48 PHE A CA 4
ATOM 6088 C C . PHE C 3 6 ? 12.114 3.438 -3.237 1.00 0.51 48 PHE A C 4
ATOM 6089 O O . PHE C 3 6 ? 12.671 2.837 -2.317 1.00 0.52 48 PHE A O 4
ATOM 6106 N N . THR C 3 7 ? 12.226 4.725 -3.423 1.00 0.49 49 THR A N 4
ATOM 6107 C CA . THR C 3 7 ? 12.949 5.556 -2.487 1.00 0.49 49 THR A CA 4
ATOM 6108 C C . THR C 3 7 ? 12.013 6.029 -1.393 1.00 0.43 49 THR A C 4
ATOM 6109 O O . THR C 3 7 ? 10.807 6.099 -1.612 1.00 0.39 49 THR A O 4
ATOM 6120 N N . PRO C 3 8 ? 12.523 6.332 -0.190 1.00 0.42 50 PRO A N 4
ATOM 6121 C CA . PRO C 3 8 ? 11.683 6.860 0.877 1.00 0.38 50 PRO A CA 4
ATOM 6122 C C . PRO C 3 8 ? 11.084 8.203 0.512 1.00 0.36 50 PRO A C 4
ATOM 6123 O O . PRO C 3 8 ? 9.938 8.465 0.841 1.00 0.34 50 PRO A O 4
ATOM 6134 N N . HIS C 3 9 ? 11.850 9.053 -0.174 1.00 0.40 51 HIS A N 4
ATOM 6135 C CA . HIS C 3 9 ? 11.347 10.361 -0.582 1.00 0.41 51 HIS A CA 4
ATOM 6136 C C . HIS C 3 9 ? 10.122 10.169 -1.479 1.00 0.40 51 HIS A C 4
ATOM 6137 O O . HIS C 3 9 ? 9.185 10.955 -1.417 1.00 0.39 51 HIS A O 4
ATOM 6152 N N . PHE C 3 10 ? 10.170 9.154 -2.350 1.00 0.41 52 PHE A N 4
ATOM 6153 C CA . PHE C 3 10 ? 9.039 8.838 -3.218 1.00 0.40 52 PHE A CA 4
ATOM 6154 C C . PHE C 3 10 ? 7.895 8.355 -2.370 1.00 0.34 52 PHE A C 4
ATOM 6155 O O . PHE C 3 10 ? 6.758 8.753 -2.570 1.00 0.32 52 PHE A O 4
ATOM 6172 N N . LYS C 3 11 ? 8.205 7.436 -1.466 1.00 0.32 53 LYS A N 4
ATOM 6173 C CA . LYS C 3 11 ? 7.214 6.908 -0.557 1.00 0.29 53 LYS A CA 4
ATOM 6174 C C . LYS C 3 11 ? 6.518 8.040 0.162 1.00 0.26 53 LYS A C 4
ATOM 6175 O O . LYS C 3 11 ? 5.297 8.098 0.219 1.00 0.23 53 LYS A O 4
ATOM 6194 N N . LEU C 3 12 ? 7.323 8.933 0.703 1.00 0.28 54 LEU A N 4
ATOM 6195 C CA . LEU C 3 12 ? 6.841 10.109 1.390 1.00 0.30 54 LEU A CA 4
ATOM 6196 C C . LEU C 3 12 ? 6.217 11.060 0.409 1.00 0.32 54 LEU A C 4
ATOM 6197 O O . LEU C 3 12 ? 5.433 11.895 0.787 1.00 0.34 54 LEU A O 4
ATOM 6213 N N . GLN C 3 13 ? 6.581 10.940 -0.852 1.00 0.33 55 GLN A N 4
ATOM 6214 C CA . GLN C 3 13 ? 6.005 11.789 -1.869 1.00 0.37 55 GLN A CA 4
ATOM 6215 C C . GLN C 3 13 ? 4.586 11.316 -2.138 1.00 0.33 55 GLN A C 4
ATOM 6216 O O . GLN C 3 13 ? 3.678 12.109 -2.372 1.00 0.36 55 GLN A O 4
ATOM 6230 N N . VAL C 3 14 ? 4.429 10.002 -2.112 1.00 0.28 56 VAL A N 4
ATOM 6231 C CA . VAL C 3 14 ? 3.137 9.370 -2.266 1.00 0.25 56 VAL A CA 4
ATOM 6232 C C . VAL C 3 14 ? 2.287 9.713 -1.089 1.00 0.23 56 VAL A C 4
ATOM 6233 O O . VAL C 3 14 ? 1.192 10.230 -1.230 1.00 0.24 56 VAL A O 4
ATOM 6246 N N . LEU C 3 15 ? 2.849 9.460 0.068 1.00 0.22 57 LEU A N 4
ATOM 6247 C CA . LEU C 3 15 ? 2.200 9.712 1.324 1.00 0.25 57 LEU A CA 4
ATOM 6248 C C . LEU C 3 15 ? 1.859 11.193 1.480 1.00 0.30 57 LEU A C 4
ATOM 6249 O O . LEU C 3 15 ? 0.771 11.525 1.918 1.00 0.33 57 LEU A O 4
ATOM 6265 N N . GLU C 3 16 ? 2.810 12.072 1.150 1.00 0.33 58 GLU A N 4
ATOM 6266 C CA . GLU C 3 16 ? 2.589 13.522 1.251 1.00 0.40 58 GLU A CA 4
ATOM 6267 C C . GLU C 3 16 ? 1.461 13.954 0.301 1.00 0.41 58 GLU A C 4
ATOM 6268 O O . GLU C 3 16 ? 0.548 14.669 0.709 1.00 0.46 58 GLU A O 4
ATOM 6280 N N . SER C 3 17 ? 1.544 13.529 -0.971 1.00 0.39 59 SER A N 4
ATOM 6281 C CA . SER C 3 17 ? 0.461 13.768 -1.955 1.00 0.41 59 SER A CA 4
ATOM 6282 C C . SER C 3 17 ? -0.849 13.224 -1.471 1.00 0.38 59 SER A C 4
ATOM 6283 O O . SER C 3 17 ? -1.866 13.890 -1.477 1.00 0.41 59 SER A O 4
ATOM 6291 N N . TYR C 3 18 ? -0.789 11.995 -1.067 1.00 0.31 60 TYR A N 4
ATOM 6292 C CA . TYR C 3 18 ? -1.911 11.277 -0.497 1.00 0.29 60 TYR A CA 4
ATOM 6293 C C . TYR C 3 18 ? -2.554 12.092 0.611 1.00 0.35 60 TYR A C 4
ATOM 6294 O O . TYR C 3 18 ? -3.760 12.073 0.781 1.00 0.38 60 TYR A O 4
ATOM 6312 N N . ARG C 3 19 ? -1.746 12.762 1.378 1.00 0.39 61 ARG A N 4
ATOM 6313 C CA . ARG C 3 19 ? -2.247 13.539 2.505 1.00 0.46 61 ARG A CA 4
ATOM 6314 C C . ARG C 3 19 ? -2.619 15.003 2.200 1.00 0.52 61 ARG A C 4
ATOM 6315 O O . ARG C 3 19 ? -3.233 15.661 3.040 1.00 0.58 61 ARG A O 4
ATOM 6336 N N . ASN C 3 20 ? -2.255 15.525 1.026 1.00 0.52 62 ASN A N 4
ATOM 6337 C CA . ASN C 3 20 ? -2.504 16.956 0.764 1.00 0.59 62 ASN A CA 4
ATOM 6338 C C . ASN C 3 20 ? -2.957 17.282 -0.646 1.00 0.60 62 ASN A C 4
ATOM 6339 O O . ASN C 3 20 ? -3.611 18.304 -0.863 1.00 0.67 62 ASN A O 4
ATOM 6350 N N . ASP C 3 21 ? -2.646 16.412 -1.584 1.00 0.55 63 ASP A N 4
ATOM 6351 C CA . ASP C 3 21 ? -3.014 16.627 -2.975 1.00 0.57 63 ASP A CA 4
ATOM 6352 C C . ASP C 3 21 ? -4.516 16.671 -3.106 1.00 0.58 63 ASP A C 4
ATOM 6353 O O . ASP C 3 21 ? -5.191 15.710 -2.774 1.00 0.53 63 ASP A O 4
ATOM 6362 N N . ASN C 3 22 ? -5.046 17.787 -3.575 1.00 0.65 64 ASN A N 4
ATOM 6363 C CA . ASN C 3 22 ? -6.486 17.901 -3.754 1.00 0.67 64 ASN A CA 4
ATOM 6364 C C . ASN C 3 22 ? -7.014 16.758 -4.640 1.00 0.62 64 ASN A C 4
ATOM 6365 O O . ASN C 3 22 ? -8.216 16.486 -4.660 1.00 0.61 64 ASN A O 4
ATOM 6376 N N . ASP C 3 23 ? -6.110 16.106 -5.388 1.00 0.59 65 ASP A N 4
ATOM 6377 C CA . ASP C 3 23 ? -6.503 15.014 -6.270 1.00 0.56 65 ASP A CA 4
ATOM 6378 C C . ASP C 3 23 ? -6.576 13.636 -5.585 1.00 0.48 65 ASP A C 4
ATOM 6379 O O . ASP C 3 23 ? -7.280 12.758 -6.081 1.00 0.46 65 ASP A O 4
ATOM 6388 N N . CYS C 3 24 ? -5.863 13.420 -4.466 1.00 0.44 66 CYS A N 4
ATOM 6389 C CA . CYS C 3 24 ? -5.901 12.097 -3.810 1.00 0.38 66 CYS A CA 4
ATOM 6390 C C . CYS C 3 24 ? -6.089 12.199 -2.311 1.00 0.38 66 CYS A C 4
ATOM 6391 O O . CYS C 3 24 ? -6.546 11.250 -1.709 1.00 0.35 66 CYS A O 4
ATOM 6399 N N . LYS C 3 25 ? -5.674 13.326 -1.721 1.00 0.42 67 LYS A N 4
ATOM 6400 C CA . LYS C 3 25 ? -5.799 13.575 -0.283 1.00 0.45 67 LYS A CA 4
ATOM 6401 C C . LYS C 3 25 ? -7.026 12.894 0.347 1.00 0.46 67 LYS A C 4
ATOM 6402 O O . LYS C 3 25 ? -8.173 13.172 -0.007 1.00 0.49 67 LYS A O 4
ATOM 6421 N N . GLY C 3 26 ? -6.752 11.962 1.261 1.00 0.44 68 GLY A N 4
ATOM 6422 C CA . GLY C 3 26 ? -7.811 11.222 1.949 1.00 0.46 68 GLY A CA 4
ATOM 6423 C C . GLY C 3 26 ? -8.161 9.899 1.271 1.00 0.41 68 GLY A C 4
ATOM 6424 O O . GLY C 3 26 ? -8.954 9.120 1.796 1.00 0.44 68 GLY A O 4
ATOM 6428 N N . ASN C 3 27 ? -7.567 9.661 0.104 1.00 0.35 69 ASN A N 4
ATOM 6429 C CA . ASN C 3 27 ? -7.813 8.457 -0.691 1.00 0.31 69 ASN A CA 4
ATOM 6430 C C . ASN C 3 27 ? -6.532 7.733 -1.063 1.00 0.27 69 ASN A C 4
ATOM 6431 O O . ASN C 3 27 ? -5.582 8.358 -1.517 1.00 0.25 69 ASN A O 4
ATOM 6442 N N . GLN C 3 28 ? -6.512 6.420 -0.890 1.00 0.28 70 GLN A N 4
ATOM 6443 C CA . GLN C 3 28 ? -5.337 5.629 -1.247 1.00 0.26 70 GLN A CA 4
ATOM 6444 C C . GLN C 3 28 ? -5.350 5.159 -2.717 1.00 0.27 70 GLN A C 4
ATOM 6445 O O . GLN C 3 28 ? -4.299 5.137 -3.356 1.00 0.27 70 GLN A O 4
ATOM 6459 N N . ARG C 3 29 ? -6.521 4.756 -3.251 1.00 0.30 71 ARG A N 4
ATOM 6460 C CA . ARG C 3 29 ? -6.601 4.277 -4.641 1.00 0.33 71 ARG A CA 4
ATOM 6461 C C . ARG C 3 29 ? -6.178 5.374 -5.621 1.00 0.33 71 ARG A C 4
ATOM 6462 O O . ARG C 3 29 ? -5.414 5.127 -6.550 1.00 0.37 71 ARG A O 4
ATOM 6483 N N . ALA C 3 30 ? -6.693 6.592 -5.394 1.00 0.31 72 ALA A N 4
ATOM 6484 C CA . ALA C 3 30 ? -6.401 7.735 -6.258 1.00 0.34 72 ALA A CA 4
ATOM 6485 C C . ALA C 3 30 ? -4.912 8.091 -6.285 1.00 0.34 72 ALA A C 4
ATOM 6486 O O . ALA C 3 30 ? -4.379 8.412 -7.345 1.00 0.39 72 ALA A O 4
ATOM 6493 N N . THR C 3 31 ? -4.246 8.053 -5.131 1.00 0.29 73 THR A N 4
ATOM 6494 C CA . THR C 3 31 ? -2.817 8.363 -5.081 1.00 0.29 73 THR A CA 4
ATOM 6495 C C . THR C 3 31 ? -2.023 7.314 -5.841 1.00 0.32 73 THR A C 4
ATOM 6496 O O . THR C 3 31 ? -1.097 7.638 -6.577 1.00 0.35 73 THR A O 4
ATOM 6507 N N . ALA C 3 32 ? -2.388 6.054 -5.643 1.00 0.32 74 ALA A N 4
ATOM 6508 C CA . ALA C 3 32 ? -1.729 4.951 -6.321 1.00 0.36 74 ALA A CA 4
ATOM 6509 C C . ALA C 3 32 ? -1.950 5.050 -7.824 1.00 0.43 74 ALA A C 4
ATOM 6510 O O . ALA C 3 32 ? -1.101 4.658 -8.603 1.00 0.48 74 ALA A O 4
ATOM 6517 N N . ARG C 3 33 ? -3.119 5.536 -8.220 1.00 0.43 75 ARG A N 4
ATOM 6518 C CA . ARG C 3 33 ? -3.444 5.713 -9.632 1.00 0.49 75 ARG A CA 4
ATOM 6519 C C . ARG C 3 33 ? -2.628 6.849 -10.252 1.00 0.52 75 ARG A C 4
ATOM 6520 O O . ARG C 3 33 ? -2.080 6.710 -11.344 1.00 0.59 75 ARG A O 4
ATOM 6541 N N . LYS C 3 34 ? -2.581 7.978 -9.546 1.00 0.49 76 LYS A N 4
ATOM 6542 C CA . LYS C 3 34 ? -1.841 9.158 -9.991 1.00 0.52 76 LYS A CA 4
ATOM 6543 C C . LYS C 3 34 ? -0.343 8.879 -10.079 1.00 0.54 76 LYS A C 4
ATOM 6544 O O . LYS C 3 34 ? 0.339 9.327 -11.002 1.00 0.61 76 LYS A O 4
ATOM 6563 N N . TYR C 3 35 ? 0.154 8.142 -9.094 1.00 0.49 77 TYR A N 4
ATOM 6564 C CA . TYR C 3 35 ? 1.562 7.810 -9.008 1.00 0.50 77 TYR A CA 4
ATOM 6565 C C . TYR C 3 35 ? 1.865 6.476 -9.672 1.00 0.54 77 TYR A C 4
ATOM 6566 O O . TYR C 3 35 ? 3.024 6.064 -9.751 1.00 0.57 77 TYR A O 4
ATOM 6584 N N . ASN C 3 36 ? 0.813 5.819 -10.146 1.00 0.55 78 ASN A N 4
ATOM 6585 C CA . ASN C 3 36 ? 0.919 4.528 -10.822 1.00 0.60 78 ASN A CA 4
ATOM 6586 C C . ASN C 3 36 ? 1.700 3.523 -9.979 1.00 0.59 78 ASN A C 4
ATOM 6587 O O . ASN C 3 36 ? 2.787 3.080 -10.354 1.00 0.64 78 ASN A O 4
ATOM 6598 N N . ILE C 3 37 ? 1.138 3.189 -8.826 1.00 0.53 79 ILE A N 4
ATOM 6599 C CA . ILE C 3 37 ? 1.738 2.236 -7.917 1.00 0.53 79 ILE A CA 4
ATOM 6600 C C . ILE C 3 37 ? 0.644 1.423 -7.256 1.00 0.53 79 ILE A C 4
ATOM 6601 O O . ILE C 3 37 ? -0.532 1.600 -7.570 1.00 0.53 79 ILE A O 4
ATOM 6617 N N . HIS C 3 38 ? 1.013 0.531 -6.354 1.00 0.54 80 HIS A N 4
ATOM 6618 C CA . HIS C 3 38 ? 0.017 -0.262 -5.675 1.00 0.56 80 HIS A CA 4
ATOM 6619 C C . HIS C 3 38 ? -0.534 0.479 -4.474 1.00 0.48 80 HIS A C 4
ATOM 6620 O O . HIS C 3 38 ? 0.142 1.305 -3.859 1.00 0.44 80 HIS A O 4
ATOM 6635 N N . ARG C 3 39 ? -1.773 0.168 -4.152 1.00 0.50 81 ARG A N 4
ATOM 6636 C CA . ARG C 3 39 ? -2.443 0.792 -3.030 1.00 0.45 81 ARG A CA 4
ATOM 6637 C C . ARG C 3 39 ? -2.111 0.070 -1.721 1.00 0.48 81 ARG A C 4
ATOM 6638 O O . ARG C 3 39 ? -2.328 0.627 -0.647 1.00 0.47 81 ARG A O 4
ATOM 6659 N N . ARG C 3 40 ? -1.593 -1.180 -1.791 1.00 0.53 82 ARG A N 4
ATOM 6660 C CA . ARG C 3 40 ? -1.162 -1.874 -0.562 1.00 0.57 82 ARG A CA 4
ATOM 6661 C C . ARG C 3 40 ? 0.099 -1.202 -0.036 1.00 0.54 82 ARG A C 4
ATOM 6662 O O . ARG C 3 40 ? 0.278 -1.101 1.165 1.00 0.56 82 ARG A O 4
ATOM 6683 N N . GLN C 3 41 ? 0.951 -0.709 -0.956 1.00 0.50 83 GLN A N 4
ATOM 6684 C CA . GLN C 3 41 ? 2.207 -0.043 -0.598 1.00 0.47 83 GLN A CA 4
ATOM 6685 C C . GLN C 3 41 ? 1.978 1.266 0.187 1.00 0.41 83 GLN A C 4
ATOM 6686 O O . GLN C 3 41 ? 2.686 1.520 1.137 1.00 0.41 83 GLN A O 4
ATOM 6700 N N . ILE C 3 42 ? 0.992 2.104 -0.204 1.00 0.37 84 ILE A N 4
ATOM 6701 C CA . ILE C 3 42 ? 0.687 3.363 0.523 1.00 0.34 84 ILE A CA 4
ATOM 6702 C C . ILE C 3 42 ? 0.255 3.010 1.927 1.00 0.39 84 ILE A C 4
ATOM 6703 O O . ILE C 3 42 ? 0.620 3.663 2.895 1.00 0.40 84 ILE A O 4
ATOM 6719 N N . GLN C 3 43 ? -0.547 1.974 1.994 1.00 0.44 85 GLN A N 4
ATOM 6720 C CA . GLN C 3 43 ? -1.052 1.457 3.241 1.00 0.51 85 GLN A CA 4
ATOM 6721 C C . GLN C 3 43 ? 0.075 0.891 4.093 1.00 0.55 85 GLN A C 4
ATOM 6722 O O . GLN C 3 43 ? 0.123 1.110 5.302 1.00 0.60 85 GLN A O 4
ATOM 6736 N N . LYS C 3 44 ? 0.975 0.156 3.460 1.00 0.55 86 LYS A N 4
ATOM 6737 C CA . LYS C 3 44 ? 2.119 -0.414 4.158 1.00 0.59 86 LYS A CA 4
ATOM 6738 C C . LYS C 3 44 ? 3.107 0.659 4.619 1.00 0.55 86 LYS A C 4
ATOM 6739 O O . LYS C 3 44 ? 3.601 0.629 5.754 1.00 0.59 86 LYS A O 4
ATOM 6758 N N . TRP C 3 45 ? 3.420 1.608 3.738 1.00 0.49 87 TRP A N 4
ATOM 6759 C CA . TRP C 3 45 ? 4.344 2.668 4.088 1.00 0.45 87 TRP A CA 4
ATOM 6760 C C . TRP C 3 45 ? 3.788 3.435 5.241 1.00 0.48 87 TRP A C 4
ATOM 6761 O O . TRP C 3 45 ? 4.517 4.003 5.986 1.00 0.50 87 TRP A O 4
ATOM 6782 N N . LEU C 3 46 ? 2.477 3.483 5.324 1.00 0.50 88 LEU A N 4
ATOM 6783 C CA . LEU C 3 46 ? 1.799 4.141 6.425 1.00 0.55 88 LEU A CA 4
ATOM 6784 C C . LEU C 3 46 ? 2.086 3.420 7.721 1.00 0.63 88 LEU A C 4
ATOM 6785 O O . LEU C 3 46 ? 2.222 4.034 8.781 1.00 0.68 88 LEU A O 4
ATOM 6801 N N . GLN C 3 47 ? 2.172 2.103 7.607 1.00 0.65 89 GLN A N 4
ATOM 6802 C CA . GLN C 3 47 ? 2.496 1.229 8.735 1.00 0.73 89 GLN A CA 4
ATOM 6803 C C . GLN C 3 47 ? 3.926 1.506 9.167 1.00 0.74 89 GLN A C 4
ATOM 6804 O O . GLN C 3 47 ? 4.395 0.960 10.168 1.00 0.80 89 GLN A O 4
ATOM 6818 N N . CYS C 3 48 ? 4.625 2.361 8.411 1.00 0.67 90 CYS A N 4
ATOM 6819 C CA . CYS C 3 48 ? 6.012 2.706 8.758 1.00 0.67 90 CYS A CA 4
ATOM 6820 C C . CYS C 3 48 ? 6.439 4.103 8.261 1.00 0.61 90 CYS A C 4
ATOM 6821 O O . CYS C 3 48 ? 7.630 4.353 8.115 1.00 0.59 90 CYS A O 4
ATOM 6829 N N . GLU C 3 49 ? 5.481 4.980 7.934 1.00 0.58 91 GLU A N 4
ATOM 6830 C CA . GLU C 3 49 ? 5.780 6.336 7.451 1.00 0.54 91 GLU A CA 4
ATOM 6831 C C . GLU C 3 49 ? 6.659 7.094 8.411 1.00 0.58 91 GLU A C 4
ATOM 6832 O O . GLU C 3 49 ? 7.534 7.854 8.005 1.00 0.56 91 GLU A O 4
ATOM 6844 N N . SER C 3 50 ? 6.384 6.906 9.681 1.00 0.66 92 SER A N 4
ATOM 6845 C CA . SER C 3 50 ? 7.187 7.526 10.728 1.00 0.72 92 SER A CA 4
ATOM 6846 C C . SER C 3 50 ? 8.641 7.093 10.543 1.00 0.70 92 SER A C 4
ATOM 6847 O O . SER C 3 50 ? 9.571 7.879 10.726 1.00 0.71 92 SER A O 4
ATOM 6855 N N . ASN C 3 51 ? 8.811 5.824 10.165 1.00 0.68 93 ASN A N 4
ATOM 6856 C CA . ASN C 3 51 ? 10.124 5.249 9.914 1.00 0.67 93 ASN A CA 4
ATOM 6857 C C . ASN C 3 51 ? 10.698 5.789 8.612 1.00 0.60 93 ASN A C 4
ATOM 6858 O O . ASN C 3 51 ? 11.913 5.882 8.458 1.00 0.59 93 ASN A O 4
ATOM 6869 N N . LEU C 3 52 ? 9.815 6.122 7.669 1.00 0.54 94 LEU A N 4
ATOM 6870 C CA . LEU C 3 52 ? 10.224 6.680 6.389 1.00 0.48 94 LEU A CA 4
ATOM 6871 C C . LEU C 3 52 ? 10.891 8.025 6.611 1.00 0.49 94 LEU A C 4
ATOM 6872 O O . LEU C 3 52 ? 11.848 8.388 5.927 1.00 0.47 94 LEU A O 4
ATOM 6888 N N . ARG C 3 53 ? 10.309 8.784 7.536 1.00 0.54 95 ARG A N 4
ATOM 6889 C CA . ARG C 3 53 ? 10.811 10.098 7.905 1.00 0.58 95 ARG A CA 4
ATOM 6890 C C . ARG C 3 53 ? 12.237 10.049 8.428 1.00 0.61 95 ARG A C 4
ATOM 6891 O O . ARG C 3 53 ? 13.084 10.834 7.995 1.00 0.61 95 ARG A O 4
ATOM 6912 N N . SER C 3 54 ? 12.510 9.137 9.359 1.00 0.64 96 SER A N 4
ATOM 6913 C CA . SER C 3 54 ? 13.861 9.008 9.896 1.00 0.67 96 SER A CA 4
ATOM 6914 C C . SER C 3 54 ? 14.800 8.363 8.872 1.00 0.62 96 SER A C 4
ATOM 6915 O O . SER C 3 54 ? 16.017 8.541 8.934 1.00 0.64 96 SER A O 4
ATOM 6923 N N . SER C 3 55 ? 14.218 7.619 7.929 1.00 0.59 97 SER A N 4
ATOM 6924 C CA . SER C 3 55 ? 14.983 6.946 6.880 1.00 0.57 97 SER A CA 4
ATOM 6925 C C . SER C 3 55 ? 15.534 7.942 5.861 1.00 0.60 97 SER A C 4
ATOM 6926 O O . SER C 3 55 ? 16.630 7.755 5.333 1.00 0.79 97 SER A O 4
ATOM 6934 N N . VAL C 3 56 ? 14.773 8.998 5.586 1.00 0.55 98 VAL A N 4
ATOM 6935 C CA . VAL C 3 56 ? 15.195 10.011 4.627 1.00 0.62 98 VAL A CA 4
ATOM 6936 C C . VAL C 3 56 ? 16.129 11.022 5.291 1.00 0.83 98 VAL A C 4
ATOM 6937 O O . VAL C 3 56 ? 16.859 11.741 4.604 1.00 1.11 98 VAL A O 4
ATOM 6950 N N . ALA C 3 57 ? 16.099 11.045 6.633 1.00 0.92 99 ALA A N 4
ATOM 6951 C CA . ALA C 3 57 ? 16.927 11.943 7.442 1.00 1.29 99 ALA A CA 4
ATOM 6952 C C . ALA C 3 57 ? 16.435 13.389 7.370 1.00 1.90 99 ALA A C 4
ATOM 6953 O O . ALA C 3 57 ? 15.891 13.916 8.341 1.00 2.55 99 ALA A O 4
ATOM 6960 N N . ASN C 3 58 ? 16.627 14.024 6.216 1.00 2.39 100 ASN A N 4
ATOM 6961 C CA . ASN C 3 58 ? 16.205 15.405 6.018 1.00 3.21 100 ASN A CA 4
ATOM 6962 C C . ASN C 3 58 ? 15.833 15.644 4.561 1.00 4.02 100 ASN A C 4
ATOM 6963 O O . ASN C 3 58 ? 16.564 15.235 3.658 1.00 4.52 100 ASN A O 4
ATOM 6974 N N . ASN C 3 59 ? 14.693 16.306 4.346 1.00 4.64 101 ASN A N 4
ATOM 6975 C CA . ASN C 3 59 ? 14.205 16.616 3.001 1.00 5.77 101 ASN A CA 4
ATOM 6976 C C . ASN C 3 59 ? 13.926 15.336 2.214 1.00 6.20 101 ASN A C 4
ATOM 6977 O O . ASN C 3 59 ? 14.776 14.947 1.383 1.00 6.53 101 ASN A O 4
ATOM 7748 N N . GLY C 3 1 ? 12.785 -6.914 -11.374 1.00 4.51 43 GLY A N 5
ATOM 7749 C CA . GLY C 3 1 ? 11.919 -7.866 -11.993 1.00 3.90 43 GLY A CA 5
ATOM 7750 C C . GLY C 3 1 ? 10.489 -7.689 -11.537 1.00 2.76 43 GLY A C 5
ATOM 7751 O O . GLY C 3 1 ? 9.892 -6.646 -11.796 1.00 2.95 43 GLY A O 5
ATOM 7755 N N . SER C 3 2 ? 9.971 -8.684 -10.799 1.00 2.15 44 SER A N 5
ATOM 7756 C CA . SER C 3 2 ? 8.582 -8.641 -10.299 1.00 1.45 44 SER A CA 5
ATOM 7757 C C . SER C 3 2 ? 8.402 -7.752 -9.027 1.00 1.26 44 SER A C 5
ATOM 7758 O O . SER C 3 2 ? 7.261 -7.465 -8.637 1.00 1.87 44 SER A O 5
ATOM 7766 N N . ARG C 3 3 ? 9.532 -7.425 -8.347 1.00 0.96 45 ARG A N 5
ATOM 7767 C CA . ARG C 3 3 ? 9.591 -6.477 -7.185 1.00 0.78 45 ARG A CA 5
ATOM 7768 C C . ARG C 3 3 ? 10.235 -5.262 -7.760 1.00 0.55 45 ARG A C 5
ATOM 7769 O O . ARG C 3 3 ? 11.412 -5.320 -8.136 1.00 0.45 45 ARG A O 5
ATOM 7790 N N . ARG C 3 4 ? 9.474 -4.209 -7.935 1.00 0.57 46 ARG A N 5
ATOM 7791 C CA . ARG C 3 4 ? 10.041 -3.010 -8.481 1.00 0.43 46 ARG A CA 5
ATOM 7792 C C . ARG C 3 4 ? 10.867 -2.313 -7.429 1.00 0.48 46 ARG A C 5
ATOM 7793 O O . ARG C 3 4 ? 10.748 -2.606 -6.240 1.00 0.65 46 ARG A O 5
ATOM 7814 N N . ILE C 3 5 ? 11.658 -1.357 -7.865 1.00 0.63 47 ILE A N 5
ATOM 7815 C CA . ILE C 3 5 ? 12.556 -0.650 -6.971 1.00 0.86 47 ILE A CA 5
ATOM 7816 C C . ILE C 3 5 ? 11.949 0.653 -6.474 1.00 0.72 47 ILE A C 5
ATOM 7817 O O . ILE C 3 5 ? 11.840 1.647 -7.199 1.00 0.72 47 ILE A O 5
ATOM 7833 N N . PHE C 3 6 ? 11.494 0.603 -5.236 1.00 0.63 48 PHE A N 5
ATOM 7834 C CA . PHE C 3 6 ? 10.902 1.746 -4.567 1.00 0.51 48 PHE A CA 5
ATOM 7835 C C . PHE C 3 6 ? 11.856 2.419 -3.614 1.00 0.51 48 PHE A C 5
ATOM 7836 O O . PHE C 3 6 ? 12.451 1.780 -2.745 1.00 0.52 48 PHE A O 5
ATOM 7853 N N . THR C 3 7 ? 12.035 3.697 -3.821 1.00 0.49 49 THR A N 5
ATOM 7854 C CA . THR C 3 7 ? 12.869 4.498 -2.941 1.00 0.49 49 THR A CA 5
ATOM 7855 C C . THR C 3 7 ? 12.020 5.111 -1.840 1.00 0.43 49 THR A C 5
ATOM 7856 O O . THR C 3 7 ? 10.822 5.298 -2.030 1.00 0.39 49 THR A O 5
ATOM 7867 N N . PRO C 3 8 ? 12.599 5.416 -0.669 1.00 0.42 50 PRO A N 5
ATOM 7868 C CA . PRO C 3 8 ? 11.842 6.057 0.401 1.00 0.38 50 PRO A CA 5
ATOM 7869 C C . PRO C 3 8 ? 11.307 7.415 -0.023 1.00 0.36 50 PRO A C 5
ATOM 7870 O O . PRO C 3 8 ? 10.190 7.756 0.330 1.00 0.34 50 PRO A O 5
ATOM 7881 N N . HIS C 3 9 ? 12.090 8.167 -0.795 1.00 0.40 51 HIS A N 5
ATOM 7882 C CA . HIS C 3 9 ? 11.648 9.482 -1.264 1.00 0.41 51 HIS A CA 5
ATOM 7883 C C . HIS C 3 9 ? 10.383 9.309 -2.102 1.00 0.40 51 HIS A C 5
ATOM 7884 O O . HIS C 3 9 ? 9.496 10.146 -2.053 1.00 0.39 51 HIS A O 5
ATOM 7899 N N . PHE C 3 10 ? 10.339 8.238 -2.909 1.00 0.41 52 PHE A N 5
ATOM 7900 C CA . PHE C 3 10 ? 9.154 7.938 -3.720 1.00 0.40 52 PHE A CA 5
ATOM 7901 C C . PHE C 3 10 ? 8.002 7.597 -2.814 1.00 0.34 52 PHE A C 5
ATOM 7902 O O . PHE C 3 10 ? 6.893 8.075 -3.005 1.00 0.32 52 PHE A O 5
ATOM 7919 N N . LYS C 3 11 ? 8.268 6.718 -1.861 1.00 0.32 53 LYS A N 5
ATOM 7920 C CA . LYS C 3 11 ? 7.265 6.318 -0.897 1.00 0.29 53 LYS A CA 5
ATOM 7921 C C . LYS C 3 11 ? 6.673 7.538 -0.240 1.00 0.26 53 LYS A C 5
ATOM 7922 O O . LYS C 3 11 ? 5.459 7.696 -0.166 1.00 0.23 53 LYS A O 5
ATOM 7941 N N . LEU C 3 12 ? 7.560 8.400 0.223 1.00 0.28 54 LEU A N 5
ATOM 7942 C CA . LEU C 3 12 ? 7.187 9.658 0.845 1.00 0.30 54 LEU A CA 5
ATOM 7943 C C . LEU C 3 12 ? 6.601 10.588 -0.174 1.00 0.32 54 LEU A C 5
ATOM 7944 O O . LEU C 3 12 ? 5.897 11.503 0.176 1.00 0.34 54 LEU A O 5
ATOM 7960 N N . GLN C 3 13 ? 6.911 10.362 -1.438 1.00 0.33 55 GLN A N 5
ATOM 7961 C CA . GLN C 3 13 ? 6.363 11.188 -2.490 1.00 0.37 55 GLN A CA 5
ATOM 7962 C C . GLN C 3 13 ? 4.905 10.806 -2.681 1.00 0.33 55 GLN A C 5
ATOM 7963 O O . GLN C 3 13 ? 4.054 11.651 -2.933 1.00 0.36 55 GLN A O 5
ATOM 7977 N N . VAL C 3 14 ? 4.657 9.508 -2.552 1.00 0.28 56 VAL A N 5
ATOM 7978 C CA . VAL C 3 14 ? 3.327 8.963 -2.644 1.00 0.25 56 VAL A CA 5
ATOM 7979 C C . VAL C 3 14 ? 2.535 9.448 -1.470 1.00 0.23 56 VAL A C 5
ATOM 7980 O O . VAL C 3 14 ? 1.466 10.014 -1.616 1.00 0.24 56 VAL A O 5
ATOM 7993 N N . LEU C 3 15 ? 3.110 9.211 -0.302 1.00 0.22 57 LEU A N 5
ATOM 7994 C CA . LEU C 3 15 ? 2.516 9.603 0.945 1.00 0.25 57 LEU A CA 5
ATOM 7995 C C . LEU C 3 15 ? 2.287 11.110 1.008 1.00 0.30 57 LEU A C 5
ATOM 7996 O O . LEU C 3 15 ? 1.235 11.552 1.444 1.00 0.33 57 LEU A O 5
ATOM 8012 N N . GLU C 3 16 ? 3.278 11.894 0.577 1.00 0.33 58 GLU A N 5
ATOM 8013 C CA . GLU C 3 16 ? 3.161 13.358 0.577 1.00 0.40 58 GLU A CA 5
ATOM 8014 C C . GLU C 3 16 ? 2.039 13.792 -0.372 1.00 0.41 58 GLU A C 5
ATOM 8015 O O . GLU C 3 16 ? 1.175 14.579 0.007 1.00 0.46 58 GLU A O 5
ATOM 8027 N N . SER C 3 17 ? 2.084 13.299 -1.617 1.00 0.39 59 SER A N 5
ATOM 8028 C CA . SER C 3 17 ? 0.988 13.532 -2.575 1.00 0.41 59 SER A CA 5
ATOM 8029 C C . SER C 3 17 ? -0.342 13.106 -2.026 1.00 0.38 59 SER A C 5
ATOM 8030 O O . SER C 3 17 ? -1.316 13.846 -2.076 1.00 0.41 59 SER A O 5
ATOM 8038 N N . TYR C 3 18 ? -0.355 11.903 -1.553 1.00 0.31 60 TYR A N 5
ATOM 8039 C CA . TYR C 3 18 ? -1.502 11.309 -0.908 1.00 0.29 60 TYR A CA 5
ATOM 8040 C C . TYR C 3 18 ? -2.073 12.240 0.157 1.00 0.35 60 TYR A C 5
ATOM 8041 O O . TYR C 3 18 ? -3.285 12.329 0.355 1.00 0.38 60 TYR A O 5
ATOM 8059 N N . ARG C 3 19 ? -1.206 12.897 0.855 1.00 0.39 61 ARG A N 5
ATOM 8060 C CA . ARG C 3 19 ? -1.610 13.778 1.942 1.00 0.46 61 ARG A CA 5
ATOM 8061 C C . ARG C 3 19 ? -1.892 15.246 1.549 1.00 0.52 61 ARG A C 5
ATOM 8062 O O . ARG C 3 19 ? -2.480 15.964 2.348 1.00 0.58 61 ARG A O 5
ATOM 8083 N N . ASN C 3 20 ? -1.535 15.668 0.329 1.00 0.52 62 ASN A N 5
ATOM 8084 C CA . ASN C 3 20 ? -1.683 17.091 -0.016 1.00 0.59 62 ASN A CA 5
ATOM 8085 C C . ASN C 3 20 ? -2.153 17.341 -1.436 1.00 0.60 62 ASN A C 5
ATOM 8086 O O . ASN C 3 20 ? -2.714 18.397 -1.721 1.00 0.67 62 ASN A O 5
ATOM 8097 N N . ASP C 3 21 ? -1.939 16.377 -2.313 1.00 0.55 63 ASP A N 5
ATOM 8098 C CA . ASP C 3 21 ? -2.345 16.512 -3.705 1.00 0.57 63 ASP A CA 5
ATOM 8099 C C . ASP C 3 21 ? -3.846 16.657 -3.797 1.00 0.58 63 ASP A C 5
ATOM 8100 O O . ASP C 3 21 ? -4.570 15.770 -3.386 1.00 0.53 63 ASP A O 5
ATOM 8109 N N . ASN C 3 22 ? -4.309 17.774 -4.327 1.00 0.65 64 ASN A N 5
ATOM 8110 C CA . ASN C 3 22 ? -5.742 17.982 -4.475 1.00 0.67 64 ASN A CA 5
ATOM 8111 C C . ASN C 3 22 ? -6.379 16.828 -5.262 1.00 0.62 64 ASN A C 5
ATOM 8112 O O . ASN C 3 22 ? -7.592 16.628 -5.214 1.00 0.61 64 ASN A O 5
ATOM 8123 N N . ASP C 3 23 ? -5.543 16.049 -5.966 1.00 0.59 65 ASP A N 5
ATOM 8124 C CA . ASP C 3 23 ? -6.035 14.949 -6.787 1.00 0.56 65 ASP A CA 5
ATOM 8125 C C . ASP C 3 23 ? -6.177 13.637 -6.014 1.00 0.48 65 ASP A C 5
ATOM 8126 O O . ASP C 3 23 ? -6.950 12.773 -6.422 1.00 0.46 65 ASP A O 5
ATOM 8135 N N . CYS C 3 24 ? -5.450 13.456 -4.901 1.00 0.44 66 CYS A N 5
ATOM 8136 C CA . CYS C 3 24 ? -5.547 12.180 -4.151 1.00 0.38 66 CYS A CA 5
ATOM 8137 C C . CYS C 3 24 ? -5.673 12.404 -2.654 1.00 0.38 66 CYS A C 5
ATOM 8138 O O . CYS C 3 24 ? -6.142 11.519 -1.962 1.00 0.35 66 CYS A O 5
ATOM 8146 N N . LYS C 3 25 ? -5.187 13.542 -2.163 1.00 0.42 67 LYS A N 5
ATOM 8147 C CA . LYS C 3 25 ? -5.223 13.909 -0.752 1.00 0.45 67 LYS A CA 5
ATOM 8148 C C . LYS C 3 25 ? -6.486 13.353 -0.030 1.00 0.46 67 LYS A C 5
ATOM 8149 O O . LYS C 3 25 ? -7.614 13.730 -0.367 1.00 0.49 67 LYS A O 5
ATOM 8168 N N . GLY C 3 26 ? -6.254 12.445 0.902 1.00 0.44 68 GLY A N 5
ATOM 8169 C CA . GLY C 3 26 ? -7.336 11.833 1.659 1.00 0.46 68 GLY A CA 5
ATOM 8170 C C . GLY C 3 26 ? -7.784 10.487 1.092 1.00 0.41 68 GLY A C 5
ATOM 8171 O O . GLY C 3 26 ? -8.590 9.789 1.705 1.00 0.44 68 GLY A O 5
ATOM 8175 N N . ASN C 3 27 ? -7.255 10.127 -0.078 1.00 0.35 69 ASN A N 5
ATOM 8176 C CA . ASN C 3 27 ? -7.604 8.880 -0.758 1.00 0.31 69 ASN A CA 5
ATOM 8177 C C . ASN C 3 27 ? -6.387 8.042 -1.099 1.00 0.27 69 ASN A C 5
ATOM 8178 O O . ASN C 3 27 ? -5.413 8.553 -1.633 1.00 0.25 69 ASN A O 5
ATOM 8189 N N . GLN C 3 28 ? -6.454 6.755 -0.817 1.00 0.28 70 GLN A N 5
ATOM 8190 C CA . GLN C 3 28 ? -5.344 5.859 -1.119 1.00 0.26 70 GLN A CA 5
ATOM 8191 C C . GLN C 3 28 ? -5.425 5.264 -2.535 1.00 0.27 70 GLN A C 5
ATOM 8192 O O . GLN C 3 28 ? -4.398 5.150 -3.201 1.00 0.27 70 GLN A O 5
ATOM 8206 N N . ARG C 3 29 ? -6.630 4.864 -2.984 1.00 0.30 71 ARG A N 5
ATOM 8207 C CA . ARG C 3 29 ? -6.785 4.265 -4.316 1.00 0.33 71 ARG A CA 5
ATOM 8208 C C . ARG C 3 29 ? -6.357 5.241 -5.410 1.00 0.33 71 ARG A C 5
ATOM 8209 O O . ARG C 3 29 ? -5.671 4.859 -6.356 1.00 0.37 71 ARG A O 5
ATOM 8230 N N . ALA C 3 30 ? -6.776 6.508 -5.265 1.00 0.31 72 ALA A N 5
ATOM 8231 C CA . ALA C 3 30 ? -6.454 7.555 -6.233 1.00 0.34 72 ALA A CA 5
ATOM 8232 C C . ALA C 3 30 ? -4.954 7.822 -6.340 1.00 0.34 72 ALA A C 5
ATOM 8233 O O . ALA C 3 30 ? -4.439 8.011 -7.442 1.00 0.39 72 ALA A O 5
ATOM 8240 N N . THR C 3 31 ? -4.252 7.845 -5.213 1.00 0.29 73 THR A N 5
ATOM 8241 C CA . THR C 3 31 ? -2.810 8.077 -5.239 1.00 0.29 73 THR A CA 5
ATOM 8242 C C . THR C 3 31 ? -2.101 6.937 -5.950 1.00 0.32 73 THR A C 5
ATOM 8243 O O . THR C 3 31 ? -1.196 7.162 -6.744 1.00 0.35 73 THR A O 5
ATOM 8254 N N . ALA C 3 32 ? -2.522 5.715 -5.656 1.00 0.32 74 ALA A N 5
ATOM 8255 C CA . ALA C 3 32 ? -1.943 4.531 -6.285 1.00 0.36 74 ALA A CA 5
ATOM 8256 C C . ALA C 3 32 ? -2.206 4.553 -7.787 1.00 0.43 74 ALA A C 5
ATOM 8257 O O . ALA C 3 32 ? -1.395 4.096 -8.576 1.00 0.48 74 ALA A O 5
ATOM 8264 N N . ARG C 3 33 ? -3.378 5.048 -8.171 1.00 0.43 75 ARG A N 5
ATOM 8265 C CA . ARG C 3 33 ? -3.748 5.157 -9.578 1.00 0.49 75 ARG A CA 5
ATOM 8266 C C . ARG C 3 33 ? -2.906 6.207 -10.291 1.00 0.52 75 ARG A C 5
ATOM 8267 O O . ARG C 3 33 ? -2.406 5.974 -11.389 1.00 0.59 75 ARG A O 5
ATOM 8288 N N . LYS C 3 34 ? -2.785 7.367 -9.662 1.00 0.49 76 LYS A N 5
ATOM 8289 C CA . LYS C 3 34 ? -1.992 8.473 -10.203 1.00 0.52 76 LYS A CA 5
ATOM 8290 C C . LYS C 3 34 ? -0.516 8.102 -10.324 1.00 0.54 76 LYS A C 5
ATOM 8291 O O . LYS C 3 34 ? 0.121 8.384 -11.347 1.00 0.61 76 LYS A O 5
ATOM 8310 N N . TYR C 3 35 ? 0.019 7.495 -9.267 1.00 0.49 77 TYR A N 5
ATOM 8311 C CA . TYR C 3 35 ? 1.406 7.104 -9.222 1.00 0.50 77 TYR A CA 5
ATOM 8312 C C . TYR C 3 35 ? 1.645 5.726 -9.804 1.00 0.54 77 TYR A C 5
ATOM 8313 O O . TYR C 3 35 ? 2.776 5.254 -9.905 1.00 0.57 77 TYR A O 5
ATOM 8331 N N . ASN C 3 36 ? 0.549 5.100 -10.215 1.00 0.55 78 ASN A N 5
ATOM 8332 C CA . ASN C 3 36 ? 0.573 3.773 -10.827 1.00 0.60 78 ASN A CA 5
ATOM 8333 C C . ASN C 3 36 ? 1.308 2.762 -9.946 1.00 0.59 78 ASN A C 5
ATOM 8334 O O . ASN C 3 36 ? 2.322 2.180 -10.334 1.00 0.64 78 ASN A O 5
ATOM 8345 N N . ILE C 3 37 ? 0.783 2.568 -8.749 1.00 0.53 79 ILE A N 5
ATOM 8346 C CA . ILE C 3 37 ? 1.350 1.635 -7.795 1.00 0.53 79 ILE A CA 5
ATOM 8347 C C . ILE C 3 37 ? 0.226 0.924 -7.064 1.00 0.53 79 ILE A C 5
ATOM 8348 O O . ILE C 3 37 ? -0.946 1.149 -7.365 1.00 0.53 79 ILE A O 5
ATOM 8364 N N . HIS C 3 38 ? 0.561 0.059 -6.124 1.00 0.54 80 HIS A N 5
ATOM 8365 C CA . HIS C 3 38 ? -0.461 -0.639 -5.377 1.00 0.56 80 HIS A CA 5
ATOM 8366 C C . HIS C 3 38 ? -0.919 0.183 -4.185 1.00 0.48 80 HIS A C 5
ATOM 8367 O O . HIS C 3 38 ? -0.158 0.976 -3.629 1.00 0.44 80 HIS A O 5
ATOM 8382 N N . ARG C 3 39 ? -2.179 -0.013 -3.819 1.00 0.50 81 ARG A N 5
ATOM 8383 C CA . ARG C 3 39 ? -2.765 0.696 -2.699 1.00 0.45 81 ARG A CA 5
ATOM 8384 C C . ARG C 3 39 ? -2.416 0.012 -1.360 1.00 0.48 81 ARG A C 5
ATOM 8385 O O . ARG C 3 39 ? -2.666 0.588 -0.302 1.00 0.47 81 ARG A O 5
ATOM 8406 N N . ARG C 3 40 ? -1.850 -1.224 -1.397 1.00 0.53 82 ARG A N 5
ATOM 8407 C CA . ARG C 3 40 ? -1.405 -1.895 -0.150 1.00 0.57 82 ARG A CA 5
ATOM 8408 C C . ARG C 3 40 ? -0.096 -1.243 0.310 1.00 0.54 82 ARG A C 5
ATOM 8409 O O . ARG C 3 40 ? 0.158 -1.126 1.502 1.00 0.56 82 ARG A O 5
ATOM 8430 N N . GLN C 3 41 ? 0.731 -0.788 -0.650 1.00 0.50 83 GLN A N 5
ATOM 8431 C CA . GLN C 3 41 ? 2.017 -0.144 -0.353 1.00 0.47 83 GLN A CA 5
ATOM 8432 C C . GLN C 3 41 ? 1.837 1.218 0.355 1.00 0.41 83 GLN A C 5
ATOM 8433 O O . GLN C 3 41 ? 2.585 1.518 1.257 1.00 0.41 83 GLN A O 5
ATOM 8447 N N . ILE C 3 42 ? 0.852 2.043 -0.069 1.00 0.37 84 ILE A N 5
ATOM 8448 C CA . ILE C 3 42 ? 0.577 3.337 0.592 1.00 0.34 84 ILE A CA 5
ATOM 8449 C C . ILE C 3 42 ? 0.118 3.086 2.003 1.00 0.39 84 ILE A C 5
ATOM 8450 O O . ILE C 3 42 ? 0.493 3.799 2.929 1.00 0.40 84 ILE A O 5
ATOM 8466 N N . GLN C 3 43 ? -0.705 2.069 2.139 1.00 0.44 85 GLN A N 5
ATOM 8467 C CA . GLN C 3 43 ? -1.223 1.643 3.413 1.00 0.51 85 GLN A CA 5
ATOM 8468 C C . GLN C 3 43 ? -0.120 1.065 4.293 1.00 0.55 85 GLN A C 5
ATOM 8469 O O . GLN C 3 43 ? -0.090 1.295 5.499 1.00 0.60 85 GLN A O 5
ATOM 8483 N N . LYS C 3 44 ? 0.751 0.275 3.695 1.00 0.55 86 LYS A N 5
ATOM 8484 C CA . LYS C 3 44 ? 1.873 -0.301 4.420 1.00 0.59 86 LYS A CA 5
ATOM 8485 C C . LYS C 3 44 ? 2.920 0.744 4.804 1.00 0.55 86 LYS A C 5
ATOM 8486 O O . LYS C 3 44 ? 3.440 0.752 5.930 1.00 0.59 86 LYS A O 5
ATOM 8505 N N . TRP C 3 45 ? 3.256 1.625 3.866 1.00 0.49 87 TRP A N 5
ATOM 8506 C CA . TRP C 3 45 ? 4.237 2.645 4.138 1.00 0.45 87 TRP A CA 5
ATOM 8507 C C . TRP C 3 45 ? 3.736 3.502 5.250 1.00 0.48 87 TRP A C 5
ATOM 8508 O O . TRP C 3 45 ? 4.502 4.115 5.916 1.00 0.50 87 TRP A O 5
ATOM 8529 N N . LEU C 3 46 ? 2.426 3.573 5.373 1.00 0.50 88 LEU A N 5
ATOM 8530 C CA . LEU C 3 46 ? 1.798 4.315 6.440 1.00 0.55 88 LEU A CA 5
ATOM 8531 C C . LEU C 3 46 ? 2.101 3.670 7.771 1.00 0.63 88 LEU A C 5
ATOM 8532 O O . LEU C 3 46 ? 2.306 4.345 8.777 1.00 0.68 88 LEU A O 5
ATOM 8548 N N . GLN C 3 47 ? 2.114 2.347 7.754 1.00 0.65 89 GLN A N 5
ATOM 8549 C CA . GLN C 3 47 ? 2.438 1.553 8.932 1.00 0.73 89 GLN A CA 5
ATOM 8550 C C . GLN C 3 47 ? 3.893 1.786 9.300 1.00 0.74 89 GLN A C 5
ATOM 8551 O O . GLN C 3 47 ? 4.378 1.280 10.324 1.00 0.80 89 GLN A O 5
ATOM 8565 N N . CYS C 3 48 ? 4.603 2.549 8.463 1.00 0.67 90 CYS A N 5
ATOM 8566 C CA . CYS C 3 48 ? 6.018 2.844 8.738 1.00 0.67 90 CYS A CA 5
ATOM 8567 C C . CYS C 3 48 ? 6.486 4.185 8.143 1.00 0.61 90 CYS A C 5
ATOM 8568 O O . CYS C 3 48 ? 7.680 4.384 7.943 1.00 0.59 90 CYS A O 5
ATOM 8576 N N . GLU C 3 49 ? 5.555 5.094 7.818 1.00 0.58 91 GLU A N 5
ATOM 8577 C CA . GLU C 3 49 ? 5.895 6.406 7.237 1.00 0.54 91 GLU A CA 5
ATOM 8578 C C . GLU C 3 49 ? 6.840 7.174 8.119 1.00 0.58 91 GLU A C 5
ATOM 8579 O O . GLU C 3 49 ? 7.741 7.865 7.641 1.00 0.56 91 GLU A O 5
ATOM 8591 N N . SER C 3 50 ? 6.591 7.078 9.411 1.00 0.66 92 SER A N 5
ATOM 8592 C CA . SER C 3 50 ? 7.469 7.709 10.387 1.00 0.72 92 SER A CA 5
ATOM 8593 C C . SER C 3 50 ? 8.892 7.186 10.223 1.00 0.70 92 SER A C 5
ATOM 8594 O O . SER C 3 50 ? 9.869 7.940 10.325 1.00 0.71 92 SER A O 5
ATOM 8602 N N . ASN C 3 51 ? 8.990 5.891 9.915 1.00 0.68 93 ASN A N 5
ATOM 8603 C CA . ASN C 3 51 ? 10.269 5.231 9.675 1.00 0.67 93 ASN A CA 5
ATOM 8604 C C . ASN C 3 51 ? 10.843 5.664 8.337 1.00 0.60 93 ASN A C 5
ATOM 8605 O O . ASN C 3 51 ? 12.058 5.684 8.146 1.00 0.59 93 ASN A O 5
ATOM 8616 N N . LEU C 3 52 ? 9.954 5.984 7.389 1.00 0.54 94 LEU A N 5
ATOM 8617 C CA . LEU C 3 52 ? 10.366 6.439 6.067 1.00 0.48 94 LEU A CA 5
ATOM 8618 C C . LEU C 3 52 ? 11.099 7.762 6.183 1.00 0.49 94 LEU A C 5
ATOM 8619 O O . LEU C 3 52 ? 12.059 8.028 5.461 1.00 0.47 94 LEU A O 5
ATOM 8635 N N . ARG C 3 53 ? 10.580 8.603 7.079 1.00 0.54 95 ARG A N 5
ATOM 8636 C CA . ARG C 3 53 ? 11.139 9.919 7.336 1.00 0.58 95 ARG A CA 5
ATOM 8637 C C . ARG C 3 53 ? 12.578 9.834 7.817 1.00 0.61 95 ARG A C 5
ATOM 8638 O O . ARG C 3 53 ? 13.452 10.538 7.310 1.00 0.61 95 ARG A O 5
ATOM 8659 N N . SER C 3 54 ? 12.828 8.976 8.803 1.00 0.64 96 SER A N 5
ATOM 8660 C CA . SER C 3 54 ? 14.186 8.805 9.316 1.00 0.67 96 SER A CA 5
ATOM 8661 C C . SER C 3 54 ? 15.070 8.055 8.307 1.00 0.62 96 SER A C 5
ATOM 8662 O O . SER C 3 54 ? 16.298 8.153 8.345 1.00 0.64 96 SER A O 5
ATOM 8670 N N . SER C 3 55 ? 14.427 7.317 7.400 1.00 0.59 97 SER A N 5
ATOM 8671 C CA . SER C 3 55 ? 15.133 6.548 6.374 1.00 0.57 97 SER A CA 5
ATOM 8672 C C . SER C 3 55 ? 15.738 7.463 5.311 1.00 0.60 97 SER A C 5
ATOM 8673 O O . SER C 3 55 ? 16.859 7.235 4.854 1.00 0.79 97 SER A O 5
ATOM 8681 N N . VAL C 3 56 ? 14.994 8.496 4.917 1.00 0.55 98 VAL A N 5
ATOM 8682 C CA . VAL C 3 56 ? 15.471 9.429 3.902 1.00 0.62 98 VAL A CA 5
ATOM 8683 C C . VAL C 3 56 ? 16.400 10.470 4.526 1.00 0.83 98 VAL A C 5
ATOM 8684 O O . VAL C 3 56 ? 17.235 11.061 3.837 1.00 1.11 98 VAL A O 5
ATOM 8697 N N . ALA C 3 57 ? 16.255 10.654 5.843 1.00 0.92 99 ALA A N 5
ATOM 8698 C CA . ALA C 3 57 ? 17.050 11.616 6.613 1.00 1.29 99 ALA A CA 5
ATOM 8699 C C . ALA C 3 57 ? 18.507 11.167 6.779 1.00 1.90 99 ALA A C 5
ATOM 8700 O O . ALA C 3 57 ? 18.844 10.007 6.541 1.00 2.55 99 ALA A O 5
ATOM 8707 N N . ASN C 3 58 ? 19.369 12.097 7.200 1.00 2.39 100 ASN A N 5
ATOM 8708 C CA . ASN C 3 58 ? 20.787 11.800 7.399 1.00 3.21 100 ASN A CA 5
ATOM 8709 C C . ASN C 3 58 ? 21.370 12.687 8.491 1.00 4.02 100 ASN A C 5
ATOM 8710 O O . ASN C 3 58 ? 21.374 13.912 8.361 1.00 4.52 100 ASN A O 5
ATOM 8721 N N . ASN C 3 59 ? 21.858 12.056 9.562 1.00 4.64 101 ASN A N 5
ATOM 8722 C CA . ASN C 3 59 ? 22.450 12.775 10.689 1.00 5.77 101 ASN A CA 5
ATOM 8723 C C . ASN C 3 59 ? 21.419 13.689 11.355 1.00 6.20 101 ASN A C 5
ATOM 8724 O O . ASN C 3 59 ? 20.607 13.181 12.157 1.00 6.53 101 ASN A O 5
ATOM 9495 N N . GLY C 3 1 ? 12.581 -11.448 -12.688 1.00 4.51 43 GLY A N 6
ATOM 9496 C CA . GLY C 3 1 ? 11.183 -11.146 -12.606 1.00 3.90 43 GLY A CA 6
ATOM 9497 C C . GLY C 3 1 ? 10.984 -9.656 -12.464 1.00 2.76 43 GLY A C 6
ATOM 9498 O O . GLY C 3 1 ? 11.678 -8.879 -13.148 1.00 2.95 43 GLY A O 6
ATOM 9502 N N . SER C 3 2 ? 10.083 -9.246 -11.554 1.00 2.15 44 SER A N 6
ATOM 9503 C CA . SER C 3 2 ? 9.803 -7.822 -11.338 1.00 1.45 44 SER A CA 6
ATOM 9504 C C . SER C 3 2 ? 9.299 -7.438 -9.905 1.00 1.26 44 SER A C 6
ATOM 9505 O O . SER C 3 2 ? 8.258 -7.894 -9.442 1.00 1.87 44 SER A O 6
ATOM 9513 N N . ARG C 3 3 ? 10.109 -6.593 -9.229 1.00 0.96 45 ARG A N 6
ATOM 9514 C CA . ARG C 3 3 ? 9.827 -5.932 -7.912 1.00 0.78 45 ARG A CA 6
ATOM 9515 C C . ARG C 3 3 ? 10.694 -4.709 -7.964 1.00 0.55 45 ARG A C 6
ATOM 9516 O O . ARG C 3 3 ? 11.909 -4.800 -7.794 1.00 0.45 45 ARG A O 6
ATOM 9537 N N . ARG C 3 4 ? 10.100 -3.586 -8.311 1.00 0.57 46 ARG A N 6
ATOM 9538 C CA . ARG C 3 4 ? 10.850 -2.372 -8.405 1.00 0.43 46 ARG A CA 6
ATOM 9539 C C . ARG C 3 4 ? 11.134 -1.856 -7.026 1.00 0.48 46 ARG A C 6
ATOM 9540 O O . ARG C 3 4 ? 10.400 -2.126 -6.075 1.00 0.65 46 ARG A O 6
ATOM 9561 N N . ILE C 3 5 ? 12.172 -1.079 -6.933 1.00 0.63 47 ILE A N 6
ATOM 9562 C CA . ILE C 3 5 ? 12.606 -0.582 -5.656 1.00 0.86 47 ILE A CA 6
ATOM 9563 C C . ILE C 3 5 ? 12.101 0.820 -5.399 1.00 0.72 47 ILE A C 6
ATOM 9564 O O . ILE C 3 5 ? 12.282 1.750 -6.191 1.00 0.72 47 ILE A O 6
ATOM 9580 N N . PHE C 3 6 ? 11.419 0.924 -4.297 1.00 0.63 48 PHE A N 6
ATOM 9581 C CA . PHE C 3 6 ? 10.845 2.157 -3.854 1.00 0.51 48 PHE A CA 6
ATOM 9582 C C . PHE C 3 6 ? 11.768 2.904 -2.919 1.00 0.51 48 PHE A C 6
ATOM 9583 O O . PHE C 3 6 ? 12.366 2.319 -2.011 1.00 0.52 48 PHE A O 6
ATOM 9600 N N . THR C 3 7 ? 11.935 4.170 -3.216 1.00 0.49 49 THR A N 6
ATOM 9601 C CA . THR C 3 7 ? 12.741 5.070 -2.397 1.00 0.49 49 THR A CA 6
ATOM 9602 C C . THR C 3 7 ? 11.885 5.779 -1.362 1.00 0.43 49 THR A C 6
ATOM 9603 O O . THR C 3 7 ? 10.700 5.987 -1.603 1.00 0.39 49 THR A O 6
ATOM 9614 N N . PRO C 3 8 ? 12.453 6.182 -0.211 1.00 0.42 50 PRO A N 6
ATOM 9615 C CA . PRO C 3 8 ? 11.697 6.904 0.813 1.00 0.38 50 PRO A CA 6
ATOM 9616 C C . PRO C 3 8 ? 11.127 8.208 0.282 1.00 0.36 50 PRO A C 6
ATOM 9617 O O . PRO C 3 8 ? 10.024 8.584 0.646 1.00 0.34 50 PRO A O 6
ATOM 9628 N N . HIS C 3 9 ? 11.876 8.889 -0.585 1.00 0.40 51 HIS A N 6
ATOM 9629 C CA . HIS C 3 9 ? 11.400 10.138 -1.175 1.00 0.41 51 HIS A CA 6
ATOM 9630 C C . HIS C 3 9 ? 10.137 9.847 -1.998 1.00 0.40 51 HIS A C 6
ATOM 9631 O O . HIS C 3 9 ? 9.205 10.638 -1.985 1.00 0.39 51 HIS A O 6
ATOM 9646 N N . PHE C 3 10 ? 10.133 8.719 -2.727 1.00 0.41 52 PHE A N 6
ATOM 9647 C CA . PHE C 3 10 ? 8.965 8.312 -3.505 1.00 0.40 52 PHE A CA 6
ATOM 9648 C C . PHE C 3 10 ? 7.832 7.986 -2.562 1.00 0.34 52 PHE A C 6
ATOM 9649 O O . PHE C 3 10 ? 6.698 8.386 -2.786 1.00 0.32 52 PHE A O 6
ATOM 9666 N N . LYS C 3 11 ? 8.145 7.202 -1.538 1.00 0.32 53 LYS A N 6
ATOM 9667 C CA . LYS C 3 11 ? 7.162 6.832 -0.534 1.00 0.29 53 LYS A CA 6
ATOM 9668 C C . LYS C 3 11 ? 6.513 8.073 0.036 1.00 0.26 53 LYS A C 6
ATOM 9669 O O . LYS C 3 11 ? 5.294 8.175 0.112 1.00 0.23 53 LYS A O 6
ATOM 9688 N N . LEU C 3 12 ? 7.360 9.010 0.419 1.00 0.28 54 LEU A N 6
ATOM 9689 C CA . LEU C 3 12 ? 6.947 10.298 0.951 1.00 0.30 54 LEU A CA 6
ATOM 9690 C C . LEU C 3 12 ? 6.317 11.144 -0.138 1.00 0.32 54 LEU A C 6
ATOM 9691 O O . LEU C 3 12 ? 5.571 12.052 0.150 1.00 0.34 54 LEU A O 6
ATOM 9707 N N . GLN C 3 13 ? 6.626 10.837 -1.390 1.00 0.33 55 GLN A N 6
ATOM 9708 C CA . GLN C 3 13 ? 6.059 11.571 -2.505 1.00 0.37 55 GLN A CA 6
ATOM 9709 C C . GLN C 3 13 ? 4.616 11.134 -2.652 1.00 0.33 55 GLN A C 6
ATOM 9710 O O . GLN C 3 13 ? 3.730 11.927 -2.964 1.00 0.36 55 GLN A O 6
ATOM 9724 N N . VAL C 3 14 ? 4.424 9.836 -2.403 1.00 0.28 56 VAL A N 6
ATOM 9725 C CA . VAL C 3 14 ? 3.126 9.217 -2.441 1.00 0.25 56 VAL A CA 6
ATOM 9726 C C . VAL C 3 14 ? 2.311 9.753 -1.308 1.00 0.23 56 VAL A C 6
ATOM 9727 O O . VAL C 3 14 ? 1.217 10.252 -1.501 1.00 0.24 56 VAL A O 6
ATOM 9740 N N . LEU C 3 15 ? 2.900 9.639 -0.127 1.00 0.22 57 LEU A N 6
ATOM 9741 C CA . LEU C 3 15 ? 2.295 10.094 1.103 1.00 0.25 57 LEU A CA 6
ATOM 9742 C C . LEU C 3 15 ? 1.992 11.594 1.063 1.00 0.30 57 LEU A C 6
ATOM 9743 O O . LEU C 3 15 ? 0.923 12.021 1.483 1.00 0.33 57 LEU A O 6
ATOM 9759 N N . GLU C 3 16 ? 2.937 12.384 0.553 1.00 0.33 58 GLU A N 6
ATOM 9760 C CA . GLU C 3 16 ? 2.771 13.840 0.437 1.00 0.40 58 GLU A CA 6
ATOM 9761 C C . GLU C 3 16 ? 1.620 14.162 -0.519 1.00 0.41 58 GLU A C 6
ATOM 9762 O O . GLU C 3 16 ? 0.733 14.939 -0.177 1.00 0.46 58 GLU A O 6
ATOM 9774 N N . SER C 3 17 ? 1.669 13.586 -1.734 1.00 0.39 59 SER A N 6
ATOM 9775 C CA . SER C 3 17 ? 0.559 13.699 -2.695 1.00 0.41 59 SER A CA 6
ATOM 9776 C C . SER C 3 17 ? -0.746 13.251 -2.097 1.00 0.38 59 SER A C 6
ATOM 9777 O O . SER C 3 17 ? -1.769 13.919 -2.193 1.00 0.41 59 SER A O 6
ATOM 9785 N N . TYR C 3 18 ? -0.676 12.090 -1.499 1.00 0.31 60 TYR A N 6
ATOM 9786 C CA . TYR C 3 18 ? -1.787 11.488 -0.789 1.00 0.29 60 TYR A CA 6
ATOM 9787 C C . TYR C 3 18 ? -2.393 12.477 0.198 1.00 0.35 60 TYR A C 6
ATOM 9788 O O . TYR C 3 18 ? -3.615 12.550 0.369 1.00 0.38 60 TYR A O 6
ATOM 9806 N N . ARG C 3 19 ? -1.553 13.215 0.853 1.00 0.39 61 ARG A N 6
ATOM 9807 C CA . ARG C 3 19 ? -1.980 14.182 1.865 1.00 0.46 61 ARG A CA 6
ATOM 9808 C C . ARG C 3 19 ? -2.287 15.609 1.377 1.00 0.52 61 ARG A C 6
ATOM 9809 O O . ARG C 3 19 ? -2.822 16.399 2.150 1.00 0.58 61 ARG A O 6
ATOM 9830 N N . ASN C 3 20 ? -2.001 15.941 0.103 1.00 0.52 62 ASN A N 6
ATOM 9831 C CA . ASN C 3 20 ? -2.198 17.321 -0.338 1.00 0.59 62 ASN A CA 6
ATOM 9832 C C . ASN C 3 20 ? -2.679 17.452 -1.775 1.00 0.60 62 ASN A C 6
ATOM 9833 O O . ASN C 3 20 ? -3.234 18.488 -2.143 1.00 0.67 62 ASN A O 6
ATOM 9844 N N . ASP C 3 21 ? -2.450 16.433 -2.589 1.00 0.55 63 ASP A N 6
ATOM 9845 C CA . ASP C 3 21 ? -2.871 16.470 -3.984 1.00 0.57 63 ASP A CA 6
ATOM 9846 C C . ASP C 3 21 ? -4.377 16.543 -4.071 1.00 0.58 63 ASP A C 6
ATOM 9847 O O . ASP C 3 21 ? -5.059 15.661 -3.584 1.00 0.53 63 ASP A O 6
ATOM 9856 N N . ASN C 3 22 ? -4.893 17.586 -4.697 1.00 0.65 64 ASN A N 6
ATOM 9857 C CA . ASN C 3 22 ? -6.332 17.724 -4.841 1.00 0.67 64 ASN A CA 6
ATOM 9858 C C . ASN C 3 22 ? -6.927 16.489 -5.533 1.00 0.62 64 ASN A C 6
ATOM 9859 O O . ASN C 3 22 ? -8.132 16.246 -5.471 1.00 0.61 64 ASN A O 6
ATOM 9870 N N . ASP C 3 23 ? -6.060 15.700 -6.176 1.00 0.59 65 ASP A N 6
ATOM 9871 C CA . ASP C 3 23 ? -6.503 14.516 -6.912 1.00 0.56 65 ASP A CA 6
ATOM 9872 C C . ASP C 3 23 ? -6.589 13.251 -6.044 1.00 0.48 65 ASP A C 6
ATOM 9873 O O . ASP C 3 23 ? -7.352 12.341 -6.375 1.00 0.46 65 ASP A O 6
ATOM 9882 N N . CYS C 3 24 ? -5.821 13.166 -4.938 1.00 0.44 66 CYS A N 6
ATOM 9883 C CA . CYS C 3 24 ? -5.864 11.952 -4.099 1.00 0.38 66 CYS A CA 6
ATOM 9884 C C . CYS C 3 24 ? -5.993 12.272 -2.623 1.00 0.38 66 CYS A C 6
ATOM 9885 O O . CYS C 3 24 ? -6.399 11.413 -1.855 1.00 0.35 66 CYS A O 6
ATOM 9893 N N . LYS C 3 25 ? -5.601 13.477 -2.229 1.00 0.42 67 LYS A N 6
ATOM 9894 C CA . LYS C 3 25 ? -5.687 13.922 -0.826 1.00 0.45 67 LYS A CA 6
ATOM 9895 C C . LYS C 3 25 ? -6.909 13.372 -0.106 1.00 0.46 67 LYS A C 6
ATOM 9896 O O . LYS C 3 25 ? -8.050 13.643 -0.482 1.00 0.49 67 LYS A O 6
ATOM 9915 N N . GLY C 3 26 ? -6.639 12.558 0.903 1.00 0.44 68 GLY A N 6
ATOM 9916 C CA . GLY C 3 26 ? -7.698 11.944 1.689 1.00 0.46 68 GLY A CA 6
ATOM 9917 C C . GLY C 3 26 ? -8.073 10.542 1.212 1.00 0.41 68 GLY A C 6
ATOM 9918 O O . GLY C 3 26 ? -8.857 9.854 1.863 1.00 0.44 68 GLY A O 6
ATOM 9922 N N . ASN C 3 27 ? -7.510 10.121 0.082 1.00 0.35 69 ASN A N 6
ATOM 9923 C CA . ASN C 3 27 ? -7.802 8.815 -0.507 1.00 0.31 69 ASN A CA 6
ATOM 9924 C C . ASN C 3 27 ? -6.549 8.019 -0.820 1.00 0.27 69 ASN A C 6
ATOM 9925 O O . ASN C 3 27 ? -5.594 8.565 -1.348 1.00 0.25 69 ASN A O 6
ATOM 9936 N N . GLN C 3 28 ? -6.551 6.725 -0.506 1.00 0.28 70 GLN A N 6
ATOM 9937 C CA . GLN C 3 28 ? -5.386 5.893 -0.800 1.00 0.26 70 GLN A CA 6
ATOM 9938 C C . GLN C 3 28 ? -5.434 5.258 -2.202 1.00 0.27 70 GLN A C 6
ATOM 9939 O O . GLN C 3 28 ? -4.406 5.181 -2.870 1.00 0.27 70 GLN A O 6
ATOM 9953 N N . ARG C 3 29 ? -6.614 4.802 -2.652 1.00 0.30 71 ARG A N 6
ATOM 9954 C CA . ARG C 3 29 ? -6.729 4.177 -3.979 1.00 0.33 71 ARG A CA 6
ATOM 9955 C C . ARG C 3 29 ? -6.303 5.143 -5.084 1.00 0.33 71 ARG A C 6
ATOM 9956 O O . ARG C 3 29 ? -5.519 4.781 -5.959 1.00 0.37 71 ARG A O 6
ATOM 9977 N N . ALA C 3 30 ? -6.812 6.385 -5.020 1.00 0.31 72 ALA A N 6
ATOM 9978 C CA . ALA C 3 30 ? -6.497 7.418 -6.008 1.00 0.34 72 ALA A CA 6
ATOM 9979 C C . ALA C 3 30 ? -4.998 7.708 -6.097 1.00 0.34 72 ALA A C 6
ATOM 9980 O O . ALA C 3 30 ? -4.470 7.852 -7.199 1.00 0.39 72 ALA A O 6
ATOM 9987 N N . THR C 3 31 ? -4.317 7.809 -4.950 1.00 0.29 73 THR A N 6
ATOM 9988 C CA . THR C 3 31 ? -2.879 8.082 -4.954 1.00 0.29 73 THR A CA 6
ATOM 9989 C C . THR C 3 31 ? -2.111 6.936 -5.588 1.00 0.32 73 THR A C 6
ATOM 9990 O O . THR C 3 31 ? -1.204 7.155 -6.391 1.00 0.35 73 THR A O 6
ATOM 10001 N N . ALA C 3 32 ? -2.485 5.719 -5.215 1.00 0.32 74 ALA A N 6
ATOM 10002 C CA . ALA C 3 32 ? -1.858 4.521 -5.750 1.00 0.36 74 ALA A CA 6
ATOM 10003 C C . ALA C 3 32 ? -2.092 4.441 -7.241 1.00 0.43 74 ALA A C 6
ATOM 10004 O O . ALA C 3 32 ? -1.232 4.015 -7.982 1.00 0.48 74 ALA A O 6
ATOM 10011 N N . ARG C 3 33 ? -3.283 4.831 -7.668 1.00 0.43 75 ARG A N 6
ATOM 10012 C CA . ARG C 3 33 ? -3.638 4.829 -9.087 1.00 0.49 75 ARG A CA 6
ATOM 10013 C C . ARG C 3 33 ? -2.836 5.883 -9.857 1.00 0.52 75 ARG A C 6
ATOM 10014 O O . ARG C 3 33 ? -2.297 5.612 -10.933 1.00 0.59 75 ARG A O 6
ATOM 10035 N N . LYS C 3 34 ? -2.781 7.091 -9.284 1.00 0.49 76 LYS A N 6
ATOM 10036 C CA . LYS C 3 34 ? -2.052 8.224 -9.866 1.00 0.52 76 LYS A CA 6
ATOM 10037 C C . LYS C 3 34 ? -0.550 7.924 -9.979 1.00 0.54 76 LYS A C 6
ATOM 10038 O O . LYS C 3 34 ? 0.099 8.312 -10.947 1.00 0.61 76 LYS A O 6
ATOM 10057 N N . TYR C 3 35 ? -0.027 7.210 -8.976 1.00 0.49 77 TYR A N 6
ATOM 10058 C CA . TYR C 3 35 ? 1.383 6.864 -8.914 1.00 0.50 77 TYR A CA 6
ATOM 10059 C C . TYR C 3 35 ? 1.649 5.456 -9.424 1.00 0.54 77 TYR A C 6
ATOM 10060 O O . TYR C 3 35 ? 2.795 5.007 -9.471 1.00 0.57 77 TYR A O 6
ATOM 10078 N N . ASN C 3 36 ? 0.574 4.763 -9.775 1.00 0.55 78 ASN A N 6
ATOM 10079 C CA . ASN C 3 36 ? 0.634 3.394 -10.302 1.00 0.60 78 ASN A CA 6
ATOM 10080 C C . ASN C 3 36 ? 1.345 2.440 -9.342 1.00 0.59 78 ASN A C 6
ATOM 10081 O O . ASN C 3 36 ? 2.387 1.860 -9.656 1.00 0.64 78 ASN A O 6
ATOM 10092 N N . ILE C 3 37 ? 0.756 2.290 -8.165 1.00 0.53 79 ILE A N 6
ATOM 10093 C CA . ILE C 3 37 ? 1.275 1.425 -7.127 1.00 0.53 79 ILE A CA 6
ATOM 10094 C C . ILE C 3 37 ? 0.117 0.814 -6.351 1.00 0.53 79 ILE A C 6
ATOM 10095 O O . ILE C 3 37 ? -1.045 1.022 -6.695 1.00 0.53 79 ILE A O 6
ATOM 10111 N N . HIS C 3 38 ? 0.433 0.041 -5.328 1.00 0.54 80 HIS A N 6
ATOM 10112 C CA . HIS C 3 38 ? -0.601 -0.568 -4.512 1.00 0.56 80 HIS A CA 6
ATOM 10113 C C . HIS C 3 38 ? -1.021 0.355 -3.368 1.00 0.48 80 HIS A C 6
ATOM 10114 O O . HIS C 3 38 ? -0.307 1.296 -3.018 1.00 0.44 80 HIS A O 6
ATOM 10129 N N . ARG C 3 39 ? -2.204 0.094 -2.817 1.00 0.50 81 ARG A N 6
ATOM 10130 C CA . ARG C 3 39 ? -2.724 0.891 -1.717 1.00 0.45 81 ARG A CA 6
ATOM 10131 C C . ARG C 3 39 ? -2.370 0.288 -0.336 1.00 0.48 81 ARG A C 6
ATOM 10132 O O . ARG C 3 39 ? -2.678 0.894 0.692 1.00 0.47 81 ARG A O 6
ATOM 10153 N N . ARG C 3 40 ? -1.725 -0.908 -0.312 1.00 0.53 82 ARG A N 6
ATOM 10154 C CA . ARG C 3 40 ? -1.268 -1.510 0.959 1.00 0.57 82 ARG A CA 6
ATOM 10155 C C . ARG C 3 40 ? 0.057 -0.846 1.359 1.00 0.54 82 ARG A C 6
ATOM 10156 O O . ARG C 3 40 ? 0.335 -0.661 2.541 1.00 0.56 82 ARG A O 6
ATOM 10177 N N . GLN C 3 41 ? 0.858 -0.460 0.350 1.00 0.50 83 GLN A N 6
ATOM 10178 C CA . GLN C 3 41 ? 2.140 0.192 0.573 1.00 0.47 83 GLN A CA 6
ATOM 10179 C C . GLN C 3 41 ? 1.980 1.612 1.171 1.00 0.41 83 GLN A C 6
ATOM 10180 O O . GLN C 3 41 ? 2.712 1.957 2.072 1.00 0.41 83 GLN A O 6
ATOM 10194 N N . ILE C 3 42 ? 1.003 2.419 0.682 1.00 0.37 84 ILE A N 6
ATOM 10195 C CA . ILE C 3 42 ? 0.734 3.777 1.242 1.00 0.34 84 ILE A CA 6
ATOM 10196 C C . ILE C 3 42 ? 0.318 3.629 2.690 1.00 0.39 84 ILE A C 6
ATOM 10197 O O . ILE C 3 42 ? 0.755 4.378 3.558 1.00 0.40 84 ILE A O 6
ATOM 10213 N N . GLN C 3 43 ? -0.526 2.645 2.927 1.00 0.44 85 GLN A N 6
ATOM 10214 C CA . GLN C 3 43 ? -1.006 2.330 4.256 1.00 0.51 85 GLN A CA 6
ATOM 10215 C C . GLN C 3 43 ? 0.107 1.849 5.172 1.00 0.55 85 GLN A C 6
ATOM 10216 O O . GLN C 3 43 ? 0.182 2.247 6.336 1.00 0.60 85 GLN A O 6
ATOM 10230 N N . LYS C 3 44 ? 0.949 0.972 4.641 1.00 0.55 86 LYS A N 6
ATOM 10231 C CA . LYS C 3 44 ? 2.095 0.445 5.375 1.00 0.59 86 LYS A CA 6
ATOM 10232 C C . LYS C 3 44 ? 3.135 1.532 5.651 1.00 0.55 86 LYS A C 6
ATOM 10233 O O . LYS C 3 44 ? 3.655 1.651 6.771 1.00 0.59 86 LYS A O 6
ATOM 10252 N N . TRP C 3 45 ? 3.444 2.341 4.632 1.00 0.49 87 TRP A N 6
ATOM 10253 C CA . TRP C 3 45 ? 4.428 3.398 4.794 1.00 0.45 87 TRP A CA 6
ATOM 10254 C C . TRP C 3 45 ? 3.941 4.330 5.849 1.00 0.48 87 TRP A C 6
ATOM 10255 O O . TRP C 3 45 ? 4.716 4.855 6.581 1.00 0.50 87 TRP A O 6
ATOM 10276 N N . LEU C 3 46 ? 2.637 4.520 5.890 1.00 0.50 88 LEU A N 6
ATOM 10277 C CA . LEU C 3 46 ? 2.013 5.355 6.893 1.00 0.55 88 LEU A CA 6
ATOM 10278 C C . LEU C 3 46 ? 2.303 4.824 8.279 1.00 0.63 88 LEU A C 6
ATOM 10279 O O . LEU C 3 46 ? 2.450 5.586 9.237 1.00 0.68 88 LEU A O 6
ATOM 10295 N N . GLN C 3 47 ? 2.364 3.493 8.362 1.00 0.65 89 GLN A N 6
ATOM 10296 C CA . GLN C 3 47 ? 2.672 2.787 9.598 1.00 0.73 89 GLN A CA 6
ATOM 10297 C C . GLN C 3 47 ? 4.111 3.095 10.005 1.00 0.74 89 GLN A C 6
ATOM 10298 O O . GLN C 3 47 ? 4.578 2.697 11.081 1.00 0.80 89 GLN A O 6
ATOM 10312 N N . CYS C 3 48 ? 4.811 3.809 9.124 1.00 0.67 90 CYS A N 6
ATOM 10313 C CA . CYS C 3 48 ? 6.200 4.191 9.412 1.00 0.67 90 CYS A CA 6
ATOM 10314 C C . CYS C 3 48 ? 6.635 5.471 8.682 1.00 0.61 90 CYS A C 6
ATOM 10315 O O . CYS C 3 48 ? 7.825 5.703 8.506 1.00 0.59 90 CYS A O 6
ATOM 10323 N N . GLU C 3 49 ? 5.683 6.287 8.238 1.00 0.58 91 GLU A N 6
ATOM 10324 C CA . GLU C 3 49 ? 5.991 7.537 7.513 1.00 0.54 91 GLU A CA 6
ATOM 10325 C C . GLU C 3 49 ? 6.933 8.418 8.311 1.00 0.58 91 GLU A C 6
ATOM 10326 O O . GLU C 3 49 ? 7.810 9.079 7.759 1.00 0.56 91 GLU A O 6
ATOM 10338 N N . SER C 3 50 ? 6.713 8.441 9.609 1.00 0.66 92 SER A N 6
ATOM 10339 C CA . SER C 3 50 ? 7.578 9.184 10.545 1.00 0.72 92 SER A CA 6
ATOM 10340 C C . SER C 3 50 ? 9.028 8.681 10.392 1.00 0.70 92 SER A C 6
ATOM 10341 O O . SER C 3 50 ? 9.987 9.461 10.448 1.00 0.71 92 SER A O 6
ATOM 10349 N N . ASN C 3 51 ? 9.160 7.365 10.205 1.00 0.68 93 ASN A N 6
ATOM 10350 C CA . ASN C 3 51 ? 10.459 6.726 10.011 1.00 0.67 93 ASN A CA 6
ATOM 10351 C C . ASN C 3 51 ? 11.009 7.066 8.633 1.00 0.60 93 ASN A C 6
ATOM 10352 O O . ASN C 3 51 ? 12.223 7.140 8.442 1.00 0.59 93 ASN A O 6
ATOM 10363 N N . LEU C 3 52 ? 10.098 7.264 7.668 1.00 0.54 94 LEU A N 6
ATOM 10364 C CA . LEU C 3 52 ? 10.471 7.612 6.294 1.00 0.48 94 LEU A CA 6
ATOM 10365 C C . LEU C 3 52 ? 11.175 8.960 6.285 1.00 0.49 94 LEU A C 6
ATOM 10366 O O . LEU C 3 52 ? 12.145 9.171 5.561 1.00 0.47 94 LEU A O 6
ATOM 10382 N N . ARG C 3 53 ? 10.645 9.864 7.112 1.00 0.54 95 ARG A N 6
ATOM 10383 C CA . ARG C 3 53 ? 11.165 11.220 7.241 1.00 0.58 95 ARG A CA 6
ATOM 10384 C C . ARG C 3 53 ? 12.602 11.218 7.711 1.00 0.61 95 ARG A C 6
ATOM 10385 O O . ARG C 3 53 ? 13.449 11.888 7.127 1.00 0.61 95 ARG A O 6
ATOM 10406 N N . SER C 3 54 ? 12.883 10.457 8.764 1.00 0.64 96 SER A N 6
ATOM 10407 C CA . SER C 3 54 ? 14.246 10.367 9.276 1.00 0.67 96 SER A CA 6
ATOM 10408 C C . SER C 3 54 ? 15.133 9.536 8.339 1.00 0.62 96 SER A C 6
ATOM 10409 O O . SER C 3 54 ? 16.356 9.680 8.340 1.00 0.64 96 SER A O 6
ATOM 10417 N N . SER C 3 55 ? 14.503 8.662 7.546 1.00 0.59 97 SER A N 6
ATOM 10418 C CA . SER C 3 55 ? 15.219 7.805 6.599 1.00 0.57 97 SER A CA 6
ATOM 10419 C C . SER C 3 55 ? 15.679 8.587 5.372 1.00 0.60 97 SER A C 6
ATOM 10420 O O . SER C 3 55 ? 16.638 8.199 4.702 1.00 0.79 97 SER A O 6
ATOM 10428 N N . VAL C 3 56 ? 14.989 9.689 5.084 1.00 0.55 98 VAL A N 6
ATOM 10429 C CA . VAL C 3 56 ? 15.324 10.519 3.934 1.00 0.62 98 VAL A CA 6
ATOM 10430 C C . VAL C 3 56 ? 16.484 11.458 4.261 1.00 0.83 98 VAL A C 6
ATOM 10431 O O . VAL C 3 56 ? 17.187 11.913 3.358 1.00 1.11 98 VAL A O 6
ATOM 10444 N N . ALA C 3 57 ? 16.688 11.698 5.566 1.00 0.92 99 ALA A N 6
ATOM 10445 C CA . ALA C 3 57 ? 17.746 12.581 6.075 1.00 1.29 99 ALA A CA 6
ATOM 10446 C C . ALA C 3 57 ? 17.925 13.847 5.229 1.00 1.90 99 ALA A C 6
ATOM 10447 O O . ALA C 3 57 ? 18.794 13.910 4.358 1.00 2.55 99 ALA A O 6
ATOM 10454 N N . ASN C 3 58 ? 17.094 14.857 5.502 1.00 2.39 100 ASN A N 6
ATOM 10455 C CA . ASN C 3 58 ? 17.152 16.124 4.773 1.00 3.21 100 ASN A CA 6
ATOM 10456 C C . ASN C 3 58 ? 18.148 17.073 5.435 1.00 4.02 100 ASN A C 6
ATOM 10457 O O . ASN C 3 58 ? 17.841 17.683 6.462 1.00 4.52 100 ASN A O 6
ATOM 10468 N N . ASN C 3 59 ? 19.339 17.184 4.838 1.00 4.64 101 ASN A N 6
ATOM 10469 C CA . ASN C 3 59 ? 20.400 18.053 5.356 1.00 5.77 101 ASN A CA 6
ATOM 10470 C C . ASN C 3 59 ? 20.819 17.620 6.762 1.00 6.20 101 ASN A C 6
ATOM 10471 O O . ASN C 3 59 ? 20.364 18.249 7.741 1.00 6.53 101 ASN A O 6
ATOM 11242 N N . GLY C 3 1 ? 7.200 -10.042 -13.336 1.00 4.51 43 GLY A N 7
ATOM 11243 C CA . GLY C 3 1 ? 6.687 -9.287 -12.234 1.00 3.90 43 GLY A CA 7
ATOM 11244 C C . GLY C 3 1 ? 7.734 -9.123 -11.153 1.00 2.76 43 GLY A C 7
ATOM 11245 O O . GLY C 3 1 ? 7.749 -9.891 -10.195 1.00 2.95 43 GLY A O 7
ATOM 11249 N N . SER C 3 2 ? 8.620 -8.136 -11.317 1.00 2.15 44 SER A N 7
ATOM 11250 C CA . SER C 3 2 ? 9.719 -7.909 -10.358 1.00 1.45 44 SER A CA 7
ATOM 11251 C C . SER C 3 2 ? 9.343 -7.072 -9.094 1.00 1.26 44 SER A C 7
ATOM 11252 O O . SER C 3 2 ? 8.200 -6.639 -8.929 1.00 1.87 44 SER A O 7
ATOM 11260 N N . ARG C 3 3 ? 10.334 -6.945 -8.161 1.00 0.96 45 ARG A N 7
ATOM 11261 C CA . ARG C 3 3 ? 10.252 -6.055 -6.957 1.00 0.78 45 ARG A CA 7
ATOM 11262 C C . ARG C 3 3 ? 10.963 -4.809 -7.416 1.00 0.55 45 ARG A C 7
ATOM 11263 O O . ARG C 3 3 ? 12.171 -4.858 -7.676 1.00 0.45 45 ARG A O 7
ATOM 11284 N N . ARG C 3 4 ? 10.235 -3.734 -7.621 1.00 0.57 46 ARG A N 7
ATOM 11285 C CA . ARG C 3 4 ? 10.863 -2.536 -8.093 1.00 0.43 46 ARG A CA 7
ATOM 11286 C C . ARG C 3 4 ? 11.551 -1.810 -6.963 1.00 0.48 46 ARG A C 7
ATOM 11287 O O . ARG C 3 4 ? 11.341 -2.106 -5.787 1.00 0.65 46 ARG A O 7
ATOM 11308 N N . ILE C 3 5 ? 12.307 -0.809 -7.331 1.00 0.63 47 ILE A N 7
ATOM 11309 C CA . ILE C 3 5 ? 13.104 -0.067 -6.372 1.00 0.86 47 ILE A CA 7
ATOM 11310 C C . ILE C 3 5 ? 12.403 1.197 -5.895 1.00 0.72 47 ILE A C 7
ATOM 11311 O O . ILE C 3 5 ? 12.379 2.229 -6.574 1.00 0.72 47 ILE A O 7
ATOM 11327 N N . PHE C 3 6 ? 11.803 1.080 -4.729 1.00 0.63 48 PHE A N 7
ATOM 11328 C CA . PHE C 3 6 ? 11.103 2.175 -4.090 1.00 0.51 48 PHE A CA 7
ATOM 11329 C C . PHE C 3 6 ? 11.951 2.859 -3.052 1.00 0.51 48 PHE A C 7
ATOM 11330 O O . PHE C 3 6 ? 12.465 2.227 -2.124 1.00 0.52 48 PHE A O 7
ATOM 11347 N N . THR C 3 7 ? 12.121 4.135 -3.248 1.00 0.49 49 THR A N 7
ATOM 11348 C CA . THR C 3 7 ? 12.863 4.965 -2.318 1.00 0.49 49 THR A CA 7
ATOM 11349 C C . THR C 3 7 ? 11.939 5.525 -1.246 1.00 0.43 49 THR A C 7
ATOM 11350 O O . THR C 3 7 ? 10.750 5.692 -1.497 1.00 0.39 49 THR A O 7
ATOM 11361 N N . PRO C 3 8 ? 12.449 5.823 -0.035 1.00 0.42 50 PRO A N 7
ATOM 11362 C CA . PRO C 3 8 ? 11.626 6.410 1.018 1.00 0.38 50 PRO A CA 7
ATOM 11363 C C . PRO C 3 8 ? 11.073 7.766 0.614 1.00 0.36 50 PRO A C 7
ATOM 11364 O O . PRO C 3 8 ? 9.941 8.081 0.946 1.00 0.34 50 PRO A O 7
ATOM 11375 N N . HIS C 3 9 ? 11.869 8.560 -0.106 1.00 0.40 51 HIS A N 7
ATOM 11376 C CA . HIS C 3 9 ? 11.412 9.870 -0.562 1.00 0.41 51 HIS A CA 7
ATOM 11377 C C . HIS C 3 9 ? 10.198 9.683 -1.472 1.00 0.40 51 HIS A C 7
ATOM 11378 O O . HIS C 3 9 ? 9.280 10.489 -1.437 1.00 0.39 51 HIS A O 7
ATOM 11393 N N . PHE C 3 10 ? 10.223 8.628 -2.304 1.00 0.41 52 PHE A N 7
ATOM 11394 C CA . PHE C 3 10 ? 9.094 8.318 -3.179 1.00 0.40 52 PHE A CA 7
ATOM 11395 C C . PHE C 3 10 ? 7.917 7.918 -2.331 1.00 0.34 52 PHE A C 7
ATOM 11396 O O . PHE C 3 10 ? 6.799 8.344 -2.576 1.00 0.32 52 PHE A O 7
ATOM 11413 N N . LYS C 3 11 ? 8.176 7.043 -1.367 1.00 0.32 53 LYS A N 7
ATOM 11414 C CA . LYS C 3 11 ? 7.144 6.592 -0.456 1.00 0.29 53 LYS A CA 7
ATOM 11415 C C . LYS C 3 11 ? 6.473 7.783 0.187 1.00 0.26 53 LYS A C 7
ATOM 11416 O O . LYS C 3 11 ? 5.252 7.896 0.200 1.00 0.23 53 LYS A O 7
ATOM 11435 N N . LEU C 3 12 ? 7.299 8.670 0.707 1.00 0.28 54 LEU A N 7
ATOM 11436 C CA . LEU C 3 12 ? 6.853 9.900 1.329 1.00 0.30 54 LEU A CA 7
ATOM 11437 C C . LEU C 3 12 ? 6.282 10.833 0.289 1.00 0.32 54 LEU A C 7
ATOM 11438 O O . LEU C 3 12 ? 5.517 11.712 0.611 1.00 0.34 54 LEU A O 7
ATOM 11454 N N . GLN C 3 13 ? 6.660 10.635 -0.960 1.00 0.33 55 GLN A N 7
ATOM 11455 C CA . GLN C 3 13 ? 6.148 11.461 -2.030 1.00 0.37 55 GLN A CA 7
ATOM 11456 C C . GLN C 3 13 ? 4.719 11.036 -2.313 1.00 0.33 55 GLN A C 7
ATOM 11457 O O . GLN C 3 13 ? 3.856 11.857 -2.617 1.00 0.36 55 GLN A O 7
ATOM 11471 N N . VAL C 3 14 ? 4.508 9.727 -2.197 1.00 0.28 56 VAL A N 7
ATOM 11472 C CA . VAL C 3 14 ? 3.206 9.129 -2.363 1.00 0.25 56 VAL A CA 7
ATOM 11473 C C . VAL C 3 14 ? 2.333 9.568 -1.234 1.00 0.23 56 VAL A C 7
ATOM 11474 O O . VAL C 3 14 ? 1.248 10.082 -1.436 1.00 0.24 56 VAL A O 7
ATOM 11487 N N . LEU C 3 15 ? 2.857 9.357 -0.045 1.00 0.22 57 LEU A N 7
ATOM 11488 C CA . LEU C 3 15 ? 2.192 9.703 1.184 1.00 0.25 57 LEU A CA 7
ATOM 11489 C C . LEU C 3 15 ? 1.900 11.199 1.273 1.00 0.30 57 LEU A C 7
ATOM 11490 O O . LEU C 3 15 ? 0.813 11.593 1.673 1.00 0.33 57 LEU A O 7
ATOM 11506 N N . GLU C 3 16 ? 2.883 12.022 0.915 1.00 0.33 58 GLU A N 7
ATOM 11507 C CA . GLU C 3 16 ? 2.724 13.481 0.947 1.00 0.40 58 GLU A CA 7
ATOM 11508 C C . GLU C 3 16 ? 1.627 13.907 -0.033 1.00 0.41 58 GLU A C 7
ATOM 11509 O O . GLU C 3 16 ? 0.731 14.658 0.338 1.00 0.46 58 GLU A O 7
ATOM 11521 N N . SER C 3 17 ? 1.727 13.440 -1.290 1.00 0.39 59 SER A N 7
ATOM 11522 C CA . SER C 3 17 ? 0.667 13.670 -2.288 1.00 0.41 59 SER A CA 7
ATOM 11523 C C . SER C 3 17 ? -0.666 13.173 -1.799 1.00 0.38 59 SER A C 7
ATOM 11524 O O . SER C 3 17 ? -1.674 13.864 -1.869 1.00 0.41 59 SER A O 7
ATOM 11532 N N . TYR C 3 18 ? -0.640 11.958 -1.332 1.00 0.31 60 TYR A N 7
ATOM 11533 C CA . TYR C 3 18 ? -1.785 11.302 -0.751 1.00 0.29 60 TYR A CA 7
ATOM 11534 C C . TYR C 3 18 ? -2.438 12.194 0.299 1.00 0.35 60 TYR A C 7
ATOM 11535 O O . TYR C 3 18 ? -3.659 12.247 0.425 1.00 0.38 60 TYR A O 7
ATOM 11553 N N . ARG C 3 19 ? -1.625 12.870 1.056 1.00 0.39 61 ARG A N 7
ATOM 11554 C CA . ARG C 3 19 ? -2.111 13.727 2.138 1.00 0.46 61 ARG A CA 7
ATOM 11555 C C . ARG C 3 19 ? -2.399 15.194 1.757 1.00 0.52 61 ARG A C 7
ATOM 11556 O O . ARG C 3 19 ? -3.008 15.900 2.553 1.00 0.58 61 ARG A O 7
ATOM 11577 N N . ASN C 3 20 ? -2.023 15.643 0.553 1.00 0.52 62 ASN A N 7
ATOM 11578 C CA . ASN C 3 20 ? -2.190 17.067 0.238 1.00 0.59 62 ASN A CA 7
ATOM 11579 C C . ASN C 3 20 ? -2.599 17.343 -1.192 1.00 0.60 62 ASN A C 7
ATOM 11580 O O . ASN C 3 20 ? -3.173 18.392 -1.474 1.00 0.67 62 ASN A O 7
ATOM 11591 N N . ASP C 3 21 ? -2.316 16.413 -2.086 1.00 0.55 63 ASP A N 7
ATOM 11592 C CA . ASP C 3 21 ? -2.655 16.588 -3.494 1.00 0.57 63 ASP A CA 7
ATOM 11593 C C . ASP C 3 21 ? -4.155 16.677 -3.666 1.00 0.58 63 ASP A C 7
ATOM 11594 O O . ASP C 3 21 ? -4.861 15.745 -3.323 1.00 0.53 63 ASP A O 7
ATOM 11603 N N . ASN C 3 22 ? -4.636 17.786 -4.204 1.00 0.65 64 ASN A N 7
ATOM 11604 C CA . ASN C 3 22 ? -6.069 17.945 -4.420 1.00 0.67 64 ASN A CA 7
ATOM 11605 C C . ASN C 3 22 ? -6.627 16.789 -5.268 1.00 0.62 64 ASN A C 7
ATOM 11606 O O . ASN C 3 22 ? -7.837 16.570 -5.314 1.00 0.61 64 ASN A O 7
ATOM 11617 N N . ASP C 3 23 ? -5.733 16.042 -5.929 1.00 0.59 65 ASP A N 7
ATOM 11618 C CA . ASP C 3 23 ? -6.154 14.939 -6.796 1.00 0.56 65 ASP A CA 7
ATOM 11619 C C . ASP C 3 23 ? -6.300 13.599 -6.064 1.00 0.48 65 ASP A C 7
ATOM 11620 O O . ASP C 3 23 ? -7.050 12.740 -6.524 1.00 0.46 65 ASP A O 7
ATOM 11629 N N . CYS C 3 24 ? -5.595 13.393 -4.933 1.00 0.44 66 CYS A N 7
ATOM 11630 C CA . CYS C 3 24 ? -5.699 12.108 -4.219 1.00 0.38 66 CYS A CA 7
ATOM 11631 C C . CYS C 3 24 ? -5.914 12.287 -2.729 1.00 0.38 66 CYS A C 7
ATOM 11632 O O . CYS C 3 24 ? -6.423 11.384 -2.086 1.00 0.35 66 CYS A O 7
ATOM 11640 N N . LYS C 3 25 ? -5.485 13.421 -2.189 1.00 0.42 67 LYS A N 7
ATOM 11641 C CA . LYS C 3 25 ? -5.640 13.742 -0.761 1.00 0.45 67 LYS A CA 7
ATOM 11642 C C . LYS C 3 25 ? -6.899 13.140 -0.140 1.00 0.46 67 LYS A C 7
ATOM 11643 O O . LYS C 3 25 ? -8.022 13.477 -0.520 1.00 0.49 67 LYS A O 7
ATOM 11662 N N . GLY C 3 26 ? -6.676 12.217 0.783 1.00 0.44 68 GLY A N 7
ATOM 11663 C CA . GLY C 3 26 ? -7.769 11.541 1.468 1.00 0.46 68 GLY A CA 7
ATOM 11664 C C . GLY C 3 26 ? -8.121 10.186 0.861 1.00 0.41 68 GLY A C 7
ATOM 11665 O O . GLY C 3 26 ? -8.941 9.452 1.411 1.00 0.44 68 GLY A O 7
ATOM 11669 N N . ASN C 3 27 ? -7.494 9.857 -0.268 1.00 0.35 69 ASN A N 7
ATOM 11670 C CA . ASN C 3 27 ? -7.749 8.604 -0.982 1.00 0.31 69 ASN A CA 7
ATOM 11671 C C . ASN C 3 27 ? -6.475 7.850 -1.315 1.00 0.27 69 ASN A C 7
ATOM 11672 O O . ASN C 3 27 ? -5.496 8.451 -1.734 1.00 0.25 69 ASN A O 7
ATOM 11683 N N . GLN C 3 28 ? -6.489 6.533 -1.142 1.00 0.28 70 GLN A N 7
ATOM 11684 C CA . GLN C 3 28 ? -5.320 5.725 -1.468 1.00 0.26 70 GLN A CA 7
ATOM 11685 C C . GLN C 3 28 ? -5.305 5.230 -2.926 1.00 0.27 70 GLN A C 7
ATOM 11686 O O . GLN C 3 28 ? -4.240 5.186 -3.541 1.00 0.27 70 GLN A O 7
ATOM 11700 N N . ARG C 3 29 ? -6.472 4.857 -3.478 1.00 0.30 71 ARG A N 7
ATOM 11701 C CA . ARG C 3 29 ? -6.531 4.358 -4.858 1.00 0.33 71 ARG A CA 7
ATOM 11702 C C . ARG C 3 29 ? -6.059 5.426 -5.847 1.00 0.33 71 ARG A C 7
ATOM 11703 O O . ARG C 3 29 ? -5.253 5.144 -6.732 1.00 0.37 71 ARG A O 7
ATOM 11724 N N . ALA C 3 30 ? -6.557 6.664 -5.675 1.00 0.31 72 ALA A N 7
ATOM 11725 C CA . ALA C 3 30 ? -6.197 7.785 -6.544 1.00 0.34 72 ALA A CA 7
ATOM 11726 C C . ALA C 3 30 ? -4.697 8.080 -6.539 1.00 0.34 72 ALA A C 7
ATOM 11727 O O . ALA C 3 30 ? -4.119 8.301 -7.603 1.00 0.39 72 ALA A O 7
ATOM 11734 N N . THR C 3 31 ? -4.065 8.093 -5.360 1.00 0.29 73 THR A N 7
ATOM 11735 C CA . THR C 3 31 ? -2.629 8.365 -5.282 1.00 0.29 73 THR A CA 7
ATOM 11736 C C . THR C 3 31 ? -1.835 7.279 -5.990 1.00 0.32 73 THR A C 7
ATOM 11737 O O . THR C 3 31 ? -0.889 7.566 -6.720 1.00 0.35 73 THR A O 7
ATOM 11748 N N . ALA C 3 32 ? -2.231 6.030 -5.761 1.00 0.32 74 ALA A N 7
ATOM 11749 C CA . ALA C 3 32 ? -1.580 4.890 -6.383 1.00 0.36 74 ALA A CA 7
ATOM 11750 C C . ALA C 3 32 ? -1.754 4.949 -7.891 1.00 0.43 74 ALA A C 7
ATOM 11751 O O . ALA C 3 32 ? -0.885 4.531 -8.628 1.00 0.48 74 ALA A O 7
ATOM 11758 N N . ARG C 3 33 ? -2.907 5.438 -8.338 1.00 0.43 75 ARG A N 7
ATOM 11759 C CA . ARG C 3 33 ? -3.189 5.580 -9.763 1.00 0.49 75 ARG A CA 7
ATOM 11760 C C . ARG C 3 33 ? -2.317 6.672 -10.396 1.00 0.52 75 ARG A C 7
ATOM 11761 O O . ARG C 3 33 ? -1.731 6.478 -11.463 1.00 0.59 75 ARG A O 7
ATOM 11782 N N . LYS C 3 34 ? -2.261 7.824 -9.723 1.00 0.49 76 LYS A N 7
ATOM 11783 C CA . LYS C 3 34 ? -1.474 8.977 -10.174 1.00 0.52 76 LYS A CA 7
ATOM 11784 C C . LYS C 3 34 ? 0.023 8.659 -10.200 1.00 0.54 76 LYS A C 7
ATOM 11785 O O . LYS C 3 34 ? 0.745 9.086 -11.102 1.00 0.61 76 LYS A O 7
ATOM 11804 N N . TYR C 3 35 ? 0.462 7.900 -9.201 1.00 0.49 77 TYR A N 7
ATOM 11805 C CA . TYR C 3 35 ? 1.855 7.534 -9.067 1.00 0.50 77 TYR A CA 7
ATOM 11806 C C . TYR C 3 35 ? 2.154 6.171 -9.670 1.00 0.54 77 TYR A C 7
ATOM 11807 O O . TYR C 3 35 ? 3.299 5.717 -9.684 1.00 0.57 77 TYR A O 7
ATOM 11825 N N . ASN C 3 36 ? 1.102 5.527 -10.163 1.00 0.55 78 ASN A N 7
ATOM 11826 C CA . ASN C 3 36 ? 1.201 4.212 -10.801 1.00 0.60 78 ASN A CA 7
ATOM 11827 C C . ASN C 3 36 ? 1.883 3.191 -9.892 1.00 0.59 78 ASN A C 7
ATOM 11828 O O . ASN C 3 36 ? 2.962 2.677 -10.194 1.00 0.64 78 ASN A O 7
ATOM 11839 N N . ILE C 3 37 ? 1.238 2.921 -8.767 1.00 0.53 79 ILE A N 7
ATOM 11840 C CA . ILE C 3 37 ? 1.721 1.965 -7.795 1.00 0.53 79 ILE A CA 7
ATOM 11841 C C . ILE C 3 37 ? 0.531 1.250 -7.177 1.00 0.53 79 ILE A C 7
ATOM 11842 O O . ILE C 3 37 ? -0.610 1.494 -7.569 1.00 0.53 79 ILE A O 7
ATOM 11858 N N . HIS C 3 38 ? 0.784 0.356 -6.241 1.00 0.54 80 HIS A N 7
ATOM 11859 C CA . HIS C 3 38 ? -0.300 -0.350 -5.581 1.00 0.56 80 HIS A CA 7
ATOM 11860 C C . HIS C 3 38 ? -0.758 0.399 -4.344 1.00 0.48 80 HIS A C 7
ATOM 11861 O O . HIS C 3 38 ? -0.040 1.248 -3.811 1.00 0.44 80 HIS A O 7
ATOM 11876 N N . ARG C 3 39 ? -1.965 0.083 -3.898 1.00 0.50 81 ARG A N 7
ATOM 11877 C CA . ARG C 3 39 ? -2.531 0.747 -2.741 1.00 0.45 81 ARG A CA 7
ATOM 11878 C C . ARG C 3 39 ? -2.254 -0.015 -1.433 1.00 0.48 81 ARG A C 7
ATOM 11879 O O . ARG C 3 39 ? -2.538 0.508 -0.356 1.00 0.47 81 ARG A O 7
ATOM 11900 N N . ARG C 3 40 ? -1.702 -1.251 -1.515 1.00 0.53 82 ARG A N 7
ATOM 11901 C CA . ARG C 3 40 ? -1.315 -1.975 -0.290 1.00 0.57 82 ARG A CA 7
ATOM 11902 C C . ARG C 3 40 ? -0.050 -1.312 0.257 1.00 0.54 82 ARG A C 7
ATOM 11903 O O . ARG C 3 40 ? 0.146 -1.252 1.464 1.00 0.56 82 ARG A O 7
ATOM 11924 N N . GLN C 3 41 ? 0.793 -0.776 -0.659 1.00 0.50 83 GLN A N 7
ATOM 11925 C CA . GLN C 3 41 ? 2.048 -0.104 -0.299 1.00 0.47 83 GLN A CA 7
ATOM 11926 C C . GLN C 3 41 ? 1.792 1.240 0.424 1.00 0.41 83 GLN A C 7
ATOM 11927 O O . GLN C 3 41 ? 2.460 1.522 1.390 1.00 0.41 83 GLN A O 7
ATOM 11941 N N . ILE C 3 42 ? 0.820 2.065 -0.045 1.00 0.37 84 ILE A N 7
ATOM 11942 C CA . ILE C 3 42 ? 0.485 3.348 0.628 1.00 0.34 84 ILE A CA 7
ATOM 11943 C C . ILE C 3 42 ? -0.033 3.044 2.010 1.00 0.39 84 ILE A C 7
ATOM 11944 O O . ILE C 3 42 ? 0.271 3.737 2.975 1.00 0.40 84 ILE A O 7
ATOM 11960 N N . GLN C 3 43 ? -0.815 1.988 2.080 1.00 0.44 85 GLN A N 7
ATOM 11961 C CA . GLN C 3 43 ? -1.385 1.522 3.327 1.00 0.51 85 GLN A CA 7
ATOM 11962 C C . GLN C 3 43 ? -0.311 0.984 4.264 1.00 0.55 85 GLN A C 7
ATOM 11963 O O . GLN C 3 43 ? -0.344 1.233 5.468 1.00 0.60 85 GLN A O 7
ATOM 11977 N N . LYS C 3 44 ? 0.617 0.216 3.703 1.00 0.55 86 LYS A N 7
ATOM 11978 C CA . LYS C 3 44 ? 1.722 -0.346 4.468 1.00 0.59 86 LYS A CA 7
ATOM 11979 C C . LYS C 3 44 ? 2.710 0.733 4.910 1.00 0.55 86 LYS A C 7
ATOM 11980 O O . LYS C 3 44 ? 3.151 0.753 6.066 1.00 0.59 86 LYS A O 7
ATOM 11999 N N . TRP C 3 45 ? 3.064 1.640 3.992 1.00 0.49 87 TRP A N 7
ATOM 12000 C CA . TRP C 3 45 ? 3.994 2.706 4.317 1.00 0.45 87 TRP A CA 7
ATOM 12001 C C . TRP C 3 45 ? 3.403 3.531 5.409 1.00 0.48 87 TRP A C 7
ATOM 12002 O O . TRP C 3 45 ? 4.106 4.163 6.124 1.00 0.50 87 TRP A O 7
ATOM 12023 N N . LEU C 3 46 ? 2.086 3.543 5.471 1.00 0.50 88 LEU A N 7
ATOM 12024 C CA . LEU C 3 46 ? 1.372 4.245 6.513 1.00 0.55 88 LEU A CA 7
ATOM 12025 C C . LEU C 3 46 ? 1.629 3.598 7.853 1.00 0.63 88 LEU A C 7
ATOM 12026 O O . LEU C 3 46 ? 1.731 4.269 8.880 1.00 0.68 88 LEU A O 7
ATOM 12042 N N . GLN C 3 47 ? 1.704 2.271 7.815 1.00 0.65 89 GLN A N 7
ATOM 12043 C CA . GLN C 3 47 ? 1.984 1.457 8.994 1.00 0.73 89 GLN A CA 7
ATOM 12044 C C . GLN C 3 47 ? 3.411 1.722 9.451 1.00 0.74 89 GLN A C 7
ATOM 12045 O O . GLN C 3 47 ? 3.852 1.225 10.497 1.00 0.80 89 GLN A O 7
ATOM 12059 N N . CYS C 3 48 ? 4.139 2.522 8.667 1.00 0.67 90 CYS A N 7
ATOM 12060 C CA . CYS C 3 48 ? 5.524 2.855 9.024 1.00 0.67 90 CYS A CA 7
ATOM 12061 C C . CYS C 3 48 ? 5.961 4.233 8.500 1.00 0.61 90 CYS A C 7
ATOM 12062 O O . CYS C 3 48 ? 7.151 4.514 8.418 1.00 0.59 90 CYS A O 7
ATOM 12070 N N . GLU C 3 49 ? 5.005 5.087 8.123 1.00 0.58 91 GLU A N 7
ATOM 12071 C CA . GLU C 3 49 ? 5.307 6.430 7.592 1.00 0.54 91 GLU A CA 7
ATOM 12072 C C . GLU C 3 49 ? 6.172 7.217 8.538 1.00 0.58 91 GLU A C 7
ATOM 12073 O O . GLU C 3 49 ? 7.083 7.932 8.126 1.00 0.56 91 GLU A O 7
ATOM 12085 N N . SER C 3 50 ? 5.856 7.099 9.811 1.00 0.66 92 SER A N 7
ATOM 12086 C CA . SER C 3 50 ? 6.645 7.743 10.861 1.00 0.72 92 SER A CA 7
ATOM 12087 C C . SER C 3 50 ? 8.103 7.288 10.760 1.00 0.70 92 SER A C 7
ATOM 12088 O O . SER C 3 50 ? 9.033 8.073 10.959 1.00 0.71 92 SER A O 7
ATOM 12096 N N . ASN C 3 51 ? 8.272 6.005 10.438 1.00 0.68 93 ASN A N 7
ATOM 12097 C CA . ASN C 3 51 ? 9.583 5.410 10.267 1.00 0.67 93 ASN A CA 7
ATOM 12098 C C . ASN C 3 51 ? 10.221 5.899 8.966 1.00 0.60 93 ASN A C 7
ATOM 12099 O O . ASN C 3 51 ? 11.449 5.989 8.855 1.00 0.59 93 ASN A O 7
ATOM 12110 N N . LEU C 3 52 ? 9.382 6.204 7.972 1.00 0.54 94 LEU A N 7
ATOM 12111 C CA . LEU C 3 52 ? 9.841 6.705 6.680 1.00 0.48 94 LEU A CA 7
ATOM 12112 C C . LEU C 3 52 ? 10.517 8.053 6.872 1.00 0.49 94 LEU A C 7
ATOM 12113 O O . LEU C 3 52 ? 11.523 8.365 6.233 1.00 0.47 94 LEU A O 7
ATOM 12129 N N . ARG C 3 53 ? 9.913 8.847 7.750 1.00 0.54 95 ARG A N 7
ATOM 12130 C CA . ARG C 3 53 ? 10.397 10.180 8.079 1.00 0.58 95 ARG A CA 7
ATOM 12131 C C . ARG C 3 53 ? 11.799 10.140 8.658 1.00 0.61 95 ARG A C 7
ATOM 12132 O O . ARG C 3 53 ? 12.669 10.889 8.227 1.00 0.61 95 ARG A O 7
ATOM 12153 N N . SER C 3 54 ? 12.021 9.258 9.633 1.00 0.64 96 SER A N 7
ATOM 12154 C CA . SER C 3 54 ? 13.344 9.132 10.234 1.00 0.67 96 SER A CA 7
ATOM 12155 C C . SER C 3 54 ? 14.319 8.441 9.276 1.00 0.62 96 SER A C 7
ATOM 12156 O O . SER C 3 54 ? 15.532 8.625 9.374 1.00 0.64 96 SER A O 7
ATOM 12164 N N . SER C 3 55 ? 13.773 7.654 8.344 1.00 0.59 97 SER A N 7
ATOM 12165 C CA . SER C 3 55 ? 14.578 6.932 7.357 1.00 0.57 97 SER A CA 7
ATOM 12166 C C . SER C 3 55 ? 15.208 7.885 6.345 1.00 0.60 97 SER A C 7
ATOM 12167 O O . SER C 3 55 ? 16.369 7.723 5.969 1.00 0.79 97 SER A O 7
ATOM 12175 N N . VAL C 3 56 ? 14.435 8.879 5.909 1.00 0.55 98 VAL A N 7
ATOM 12176 C CA . VAL C 3 56 ? 14.923 9.853 4.937 1.00 0.62 98 VAL A CA 7
ATOM 12177 C C . VAL C 3 56 ? 15.706 10.967 5.633 1.00 0.83 98 VAL A C 7
ATOM 12178 O O . VAL C 3 56 ? 16.476 11.687 4.993 1.00 1.11 98 VAL A O 7
ATOM 12191 N N . ALA C 3 57 ? 15.512 11.070 6.958 1.00 0.92 99 ALA A N 7
ATOM 12192 C CA . ALA C 3 57 ? 16.174 12.076 7.795 1.00 1.29 99 ALA A CA 7
ATOM 12193 C C . ALA C 3 57 ? 15.899 13.506 7.319 1.00 1.90 99 ALA A C 7
ATOM 12194 O O . ALA C 3 57 ? 16.707 14.409 7.539 1.00 2.55 99 ALA A O 7
ATOM 12201 N N . ASN C 3 58 ? 14.742 13.707 6.688 1.00 2.39 100 ASN A N 7
ATOM 12202 C CA . ASN C 3 58 ? 14.357 15.022 6.183 1.00 3.21 100 ASN A CA 7
ATOM 12203 C C . ASN C 3 58 ? 12.839 15.148 6.119 1.00 4.02 100 ASN A C 7
ATOM 12204 O O . ASN C 3 58 ? 12.211 14.640 5.188 1.00 4.52 100 ASN A O 7
ATOM 12215 N N . ASN C 3 59 ? 12.261 15.824 7.115 1.00 4.64 101 ASN A N 7
ATOM 12216 C CA . ASN C 3 59 ? 10.813 16.028 7.188 1.00 5.77 101 ASN A CA 7
ATOM 12217 C C . ASN C 3 59 ? 10.087 14.696 7.380 1.00 6.20 101 ASN A C 7
ATOM 12218 O O . ASN C 3 59 ? 9.733 14.055 6.368 1.00 6.53 101 ASN A O 7
ATOM 12989 N N . GLY C 3 1 ? 11.286 -9.901 -12.294 1.00 4.51 43 GLY A N 8
ATOM 12990 C CA . GLY C 3 1 ? 10.043 -9.405 -12.794 1.00 3.90 43 GLY A CA 8
ATOM 12991 C C . GLY C 3 1 ? 9.513 -8.328 -11.876 1.00 2.76 43 GLY A C 8
ATOM 12992 O O . GLY C 3 1 ? 9.731 -7.143 -12.117 1.00 2.95 43 GLY A O 8
ATOM 12996 N N . SER C 3 2 ? 8.859 -8.747 -10.782 1.00 2.15 44 SER A N 8
ATOM 12997 C CA . SER C 3 2 ? 8.277 -7.800 -9.809 1.00 1.45 44 SER A CA 8
ATOM 12998 C C . SER C 3 2 ? 9.271 -7.278 -8.726 1.00 1.26 44 SER A C 8
ATOM 12999 O O . SER C 3 2 ? 10.423 -7.717 -8.652 1.00 1.87 44 SER A O 8
ATOM 13007 N N . ARG C 3 3 ? 8.771 -6.314 -7.897 1.00 0.96 45 ARG A N 8
ATOM 13008 C CA . ARG C 3 3 ? 9.516 -5.663 -6.770 1.00 0.78 45 ARG A CA 8
ATOM 13009 C C . ARG C 3 3 ? 10.364 -4.617 -7.376 1.00 0.55 45 ARG A C 8
ATOM 13010 O O . ARG C 3 3 ? 11.522 -4.875 -7.673 1.00 0.45 45 ARG A O 8
ATOM 13031 N N . ARG C 3 4 ? 9.764 -3.481 -7.675 1.00 0.57 46 ARG A N 8
ATOM 13032 C CA . ARG C 3 4 ? 10.532 -2.416 -8.263 1.00 0.43 46 ARG A CA 8
ATOM 13033 C C . ARG C 3 4 ? 11.321 -1.705 -7.200 1.00 0.48 46 ARG A C 8
ATOM 13034 O O . ARG C 3 4 ? 11.185 -1.997 -6.014 1.00 0.65 46 ARG A O 8
ATOM 13055 N N . ILE C 3 5 ? 12.095 -0.731 -7.625 1.00 0.63 47 ILE A N 8
ATOM 13056 C CA . ILE C 3 5 ? 12.968 -0.001 -6.720 1.00 0.86 47 ILE A CA 8
ATOM 13057 C C . ILE C 3 5 ? 12.299 1.270 -6.207 1.00 0.72 47 ILE A C 8
ATOM 13058 O O . ILE C 3 5 ? 12.218 2.293 -6.896 1.00 0.72 47 ILE A O 8
ATOM 13074 N N . PHE C 3 6 ? 11.767 1.159 -5.007 1.00 0.63 48 PHE A N 8
ATOM 13075 C CA . PHE C 3 6 ? 11.116 2.264 -4.328 1.00 0.51 48 PHE A CA 8
ATOM 13076 C C . PHE C 3 6 ? 12.028 2.975 -3.360 1.00 0.51 48 PHE A C 8
ATOM 13077 O O . PHE C 3 6 ? 12.641 2.357 -2.486 1.00 0.52 48 PHE A O 8
ATOM 13094 N N . THR C 3 7 ? 12.151 4.260 -3.557 1.00 0.49 49 THR A N 8
ATOM 13095 C CA . THR C 3 7 ? 12.939 5.094 -2.665 1.00 0.49 49 THR A CA 8
ATOM 13096 C C . THR C 3 7 ? 12.047 5.680 -1.585 1.00 0.43 49 THR A C 8
ATOM 13097 O O . THR C 3 7 ? 10.848 5.824 -1.803 1.00 0.39 49 THR A O 8
ATOM 13108 N N . PRO C 3 8 ? 12.591 6.011 -0.405 1.00 0.42 50 PRO A N 8
ATOM 13109 C CA . PRO C 3 8 ? 11.791 6.632 0.645 1.00 0.38 50 PRO A CA 8
ATOM 13110 C C . PRO C 3 8 ? 11.219 7.966 0.206 1.00 0.36 50 PRO A C 8
ATOM 13111 O O . PRO C 3 8 ? 10.083 8.269 0.530 1.00 0.34 50 PRO A O 8
ATOM 13122 N N . HIS C 3 9 ? 11.990 8.742 -0.557 1.00 0.40 51 HIS A N 8
ATOM 13123 C CA . HIS C 3 9 ? 11.508 10.049 -1.049 1.00 0.41 51 HIS A CA 8
ATOM 13124 C C . HIS C 3 9 ? 10.254 9.822 -1.881 1.00 0.40 51 HIS A C 8
ATOM 13125 O O . HIS C 3 9 ? 9.337 10.626 -1.828 1.00 0.39 51 HIS A O 8
ATOM 13140 N N . PHE C 3 10 ? 10.249 8.752 -2.689 1.00 0.41 52 PHE A N 8
ATOM 13141 C CA . PHE C 3 10 ? 9.075 8.410 -3.498 1.00 0.40 52 PHE A CA 8
ATOM 13142 C C . PHE C 3 10 ? 7.935 8.024 -2.592 1.00 0.34 52 PHE A C 8
ATOM 13143 O O . PHE C 3 10 ? 6.810 8.463 -2.782 1.00 0.32 52 PHE A O 8
ATOM 13160 N N . LYS C 3 11 ? 8.235 7.153 -1.641 1.00 0.32 53 LYS A N 8
ATOM 13161 C CA . LYS C 3 11 ? 7.248 6.714 -0.678 1.00 0.29 53 LYS A CA 8
ATOM 13162 C C . LYS C 3 11 ? 6.612 7.911 -0.017 1.00 0.26 53 LYS A C 8
ATOM 13163 O O . LYS C 3 11 ? 5.394 8.025 0.058 1.00 0.23 53 LYS A O 8
ATOM 13182 N N . LEU C 3 12 ? 7.466 8.804 0.447 1.00 0.28 54 LEU A N 8
ATOM 13183 C CA . LEU C 3 12 ? 7.051 10.047 1.072 1.00 0.30 54 LEU A CA 8
ATOM 13184 C C . LEU C 3 12 ? 6.430 10.957 0.055 1.00 0.32 54 LEU A C 8
ATOM 13185 O O . LEU C 3 12 ? 5.694 11.846 0.408 1.00 0.34 54 LEU A O 8
ATOM 13201 N N . GLN C 3 13 ? 6.747 10.744 -1.209 1.00 0.33 55 GLN A N 8
ATOM 13202 C CA . GLN C 3 13 ? 6.168 11.553 -2.260 1.00 0.37 55 GLN A CA 8
ATOM 13203 C C . GLN C 3 13 ? 4.725 11.116 -2.452 1.00 0.33 55 GLN A C 8
ATOM 13204 O O . GLN C 3 13 ? 3.843 11.931 -2.699 1.00 0.36 55 GLN A O 8
ATOM 13218 N N . VAL C 3 14 ? 4.523 9.810 -2.325 1.00 0.28 56 VAL A N 8
ATOM 13219 C CA . VAL C 3 14 ? 3.214 9.220 -2.417 1.00 0.25 56 VAL A CA 8
ATOM 13220 C C . VAL C 3 14 ? 2.407 9.675 -1.240 1.00 0.23 56 VAL A C 8
ATOM 13221 O O . VAL C 3 14 ? 1.315 10.198 -1.384 1.00 0.24 56 VAL A O 8
ATOM 13234 N N . LEU C 3 15 ? 2.988 9.456 -0.075 1.00 0.22 57 LEU A N 8
ATOM 13235 C CA . LEU C 3 15 ? 2.385 9.823 1.174 1.00 0.25 57 LEU A CA 8
ATOM 13236 C C . LEU C 3 15 ? 2.098 11.320 1.240 1.00 0.30 57 LEU A C 8
ATOM 13237 O O . LEU C 3 15 ? 1.033 11.722 1.681 1.00 0.33 57 LEU A O 8
ATOM 13253 N N . GLU C 3 16 ? 3.061 12.140 0.809 1.00 0.33 58 GLU A N 8
ATOM 13254 C CA . GLU C 3 16 ? 2.890 13.595 0.815 1.00 0.40 58 GLU A CA 8
ATOM 13255 C C . GLU C 3 16 ? 1.751 13.990 -0.133 1.00 0.41 58 GLU A C 8
ATOM 13256 O O . GLU C 3 16 ? 0.860 14.746 0.246 1.00 0.46 58 GLU A O 8
ATOM 13268 N N . SER C 3 17 ? 1.813 13.501 -1.377 1.00 0.39 59 SER A N 8
ATOM 13269 C CA . SER C 3 17 ? 0.712 13.697 -2.336 1.00 0.41 59 SER A CA 8
ATOM 13270 C C . SER C 3 17 ? -0.602 13.225 -1.790 1.00 0.38 59 SER A C 8
ATOM 13271 O O . SER C 3 17 ? -1.604 13.926 -1.835 1.00 0.41 59 SER A O 8
ATOM 13279 N N . TYR C 3 18 ? -0.569 12.020 -1.317 1.00 0.31 60 TYR A N 8
ATOM 13280 C CA . TYR C 3 18 ? -1.692 11.383 -0.675 1.00 0.29 60 TYR A CA 8
ATOM 13281 C C . TYR C 3 18 ? -2.300 12.290 0.397 1.00 0.35 60 TYR A C 8
ATOM 13282 O O . TYR C 3 18 ? -3.519 12.336 0.595 1.00 0.38 60 TYR A O 8
ATOM 13300 N N . ARG C 3 19 ? -1.453 12.974 1.100 1.00 0.39 61 ARG A N 8
ATOM 13301 C CA . ARG C 3 19 ? -1.883 13.836 2.194 1.00 0.46 61 ARG A CA 8
ATOM 13302 C C . ARG C 3 19 ? -2.223 15.295 1.798 1.00 0.52 61 ARG A C 8
ATOM 13303 O O . ARG C 3 19 ? -2.841 15.991 2.593 1.00 0.58 61 ARG A O 8
ATOM 13324 N N . ASN C 3 20 ? -1.882 15.737 0.575 1.00 0.52 62 ASN A N 8
ATOM 13325 C CA . ASN C 3 20 ? -2.088 17.152 0.233 1.00 0.59 62 ASN A CA 8
ATOM 13326 C C . ASN C 3 20 ? -2.567 17.386 -1.187 1.00 0.60 62 ASN A C 8
ATOM 13327 O O . ASN C 3 20 ? -3.169 18.422 -1.469 1.00 0.67 62 ASN A O 8
ATOM 13338 N N . ASP C 3 21 ? -2.317 16.433 -2.067 1.00 0.55 63 ASP A N 8
ATOM 13339 C CA . ASP C 3 21 ? -2.732 16.555 -3.456 1.00 0.57 63 ASP A CA 8
ATOM 13340 C C . ASP C 3 21 ? -4.235 16.646 -3.547 1.00 0.58 63 ASP A C 8
ATOM 13341 O O . ASP C 3 21 ? -4.927 15.731 -3.137 1.00 0.53 63 ASP A O 8
ATOM 13350 N N . ASN C 3 22 ? -4.741 17.747 -4.075 1.00 0.65 64 ASN A N 8
ATOM 13351 C CA . ASN C 3 22 ? -6.180 17.902 -4.221 1.00 0.67 64 ASN A CA 8
ATOM 13352 C C . ASN C 3 22 ? -6.775 16.728 -5.012 1.00 0.62 64 ASN A C 8
ATOM 13353 O O . ASN C 3 22 ? -7.980 16.483 -4.960 1.00 0.61 64 ASN A O 8
ATOM 13364 N N . ASP C 3 23 ? -5.914 15.983 -5.718 1.00 0.59 65 ASP A N 8
ATOM 13365 C CA . ASP C 3 23 ? -6.365 14.867 -6.541 1.00 0.56 65 ASP A CA 8
ATOM 13366 C C . ASP C 3 23 ? -6.455 13.546 -5.768 1.00 0.48 65 ASP A C 8
ATOM 13367 O O . ASP C 3 23 ? -7.197 12.656 -6.177 1.00 0.46 65 ASP A O 8
ATOM 13376 N N . CYS C 3 24 ? -5.717 13.387 -4.654 1.00 0.44 66 CYS A N 8
ATOM 13377 C CA . CYS C 3 24 ? -5.777 12.117 -3.909 1.00 0.38 66 CYS A CA 8
ATOM 13378 C C . CYS C 3 24 ? -5.905 12.323 -2.410 1.00 0.38 66 CYS A C 8
ATOM 13379 O O . CYS C 3 24 ? -6.330 11.416 -1.715 1.00 0.35 66 CYS A O 8
ATOM 13387 N N . LYS C 3 25 ? -5.487 13.489 -1.922 1.00 0.42 67 LYS A N 8
ATOM 13388 C CA . LYS C 3 25 ? -5.552 13.851 -0.504 1.00 0.45 67 LYS A CA 8
ATOM 13389 C C . LYS C 3 25 ? -6.791 13.250 0.202 1.00 0.46 67 LYS A C 8
ATOM 13390 O O . LYS C 3 25 ? -7.933 13.594 -0.123 1.00 0.49 67 LYS A O 8
ATOM 13409 N N . GLY C 3 26 ? -6.528 12.333 1.122 1.00 0.44 68 GLY A N 8
ATOM 13410 C CA . GLY C 3 26 ? -7.587 11.673 1.872 1.00 0.46 68 GLY A CA 8
ATOM 13411 C C . GLY C 3 26 ? -7.970 10.306 1.304 1.00 0.41 68 GLY A C 8
ATOM 13412 O O . GLY C 3 26 ? -8.739 9.569 1.918 1.00 0.44 68 GLY A O 8
ATOM 13416 N N . ASN C 3 27 ? -7.429 9.976 0.132 1.00 0.35 69 ASN A N 8
ATOM 13417 C CA . ASN C 3 27 ? -7.716 8.714 -0.551 1.00 0.31 69 ASN A CA 8
ATOM 13418 C C . ASN C 3 27 ? -6.461 7.952 -0.922 1.00 0.27 69 ASN A C 8
ATOM 13419 O O . ASN C 3 27 ? -5.515 8.528 -1.442 1.00 0.25 69 ASN A O 8
ATOM 13430 N N . GLN C 3 28 ? -6.461 6.654 -0.682 1.00 0.28 70 GLN A N 8
ATOM 13431 C CA . GLN C 3 28 ? -5.309 5.828 -1.019 1.00 0.26 70 GLN A CA 8
ATOM 13432 C C . GLN C 3 28 ? -5.363 5.278 -2.452 1.00 0.27 70 GLN A C 8
ATOM 13433 O O . GLN C 3 28 ? -4.328 5.215 -3.113 1.00 0.27 70 GLN A O 8
ATOM 13447 N N . ARG C 3 29 ? -6.551 4.863 -2.928 1.00 0.30 71 ARG A N 8
ATOM 13448 C CA . ARG C 3 29 ? -6.689 4.300 -4.278 1.00 0.33 71 ARG A CA 8
ATOM 13449 C C . ARG C 3 29 ? -6.267 5.330 -5.336 1.00 0.33 71 ARG A C 8
ATOM 13450 O O . ARG C 3 29 ? -5.546 5.003 -6.275 1.00 0.37 71 ARG A O 8
ATOM 13471 N N . ALA C 3 30 ? -6.739 6.576 -5.166 1.00 0.31 72 ALA A N 8
ATOM 13472 C CA . ALA C 3 30 ? -6.436 7.662 -6.097 1.00 0.34 72 ALA A CA 8
ATOM 13473 C C . ALA C 3 30 ? -4.943 7.972 -6.182 1.00 0.34 72 ALA A C 8
ATOM 13474 O O . ALA C 3 30 ? -4.421 8.199 -7.273 1.00 0.39 72 ALA A O 8
ATOM 13481 N N . THR C 3 31 ? -4.256 7.989 -5.045 1.00 0.29 73 THR A N 8
ATOM 13482 C CA . THR C 3 31 ? -2.821 8.259 -5.049 1.00 0.29 73 THR A CA 8
ATOM 13483 C C . THR C 3 31 ? -2.071 7.142 -5.754 1.00 0.32 73 THR A C 8
ATOM 13484 O O . THR C 3 31 ? -1.164 7.396 -6.537 1.00 0.35 73 THR A O 8
ATOM 13495 N N . ALA C 3 32 ? -2.459 5.910 -5.465 1.00 0.32 74 ALA A N 8
ATOM 13496 C CA . ALA C 3 32 ? -1.840 4.743 -6.088 1.00 0.36 74 ALA A CA 8
ATOM 13497 C C . ALA C 3 32 ? -2.099 4.750 -7.590 1.00 0.43 74 ALA A C 8
ATOM 13498 O O . ALA C 3 32 ? -1.267 4.335 -8.377 1.00 0.48 74 ALA A O 8
ATOM 13505 N N . ARG C 3 33 ? -3.292 5.184 -7.977 1.00 0.43 75 ARG A N 8
ATOM 13506 C CA . ARG C 3 33 ? -3.668 5.271 -9.386 1.00 0.49 75 ARG A CA 8
ATOM 13507 C C . ARG C 3 33 ? -2.866 6.346 -10.104 1.00 0.52 75 ARG A C 8
ATOM 13508 O O . ARG C 3 33 ? -2.356 6.124 -11.200 1.00 0.59 75 ARG A O 8
ATOM 13529 N N . LYS C 3 34 ? -2.783 7.513 -9.480 1.00 0.49 76 LYS A N 8
ATOM 13530 C CA . LYS C 3 34 ? -2.034 8.640 -10.027 1.00 0.52 76 LYS A CA 8
ATOM 13531 C C . LYS C 3 34 ? -0.543 8.321 -10.153 1.00 0.54 76 LYS A C 8
ATOM 13532 O O . LYS C 3 34 ? 0.096 8.679 -11.149 1.00 0.61 76 LYS A O 8
ATOM 13551 N N . TYR C 3 35 ? -0.001 7.674 -9.124 1.00 0.49 77 TYR A N 8
ATOM 13552 C CA . TYR C 3 35 ? 1.400 7.317 -9.078 1.00 0.50 77 TYR A CA 8
ATOM 13553 C C . TYR C 3 35 ? 1.665 5.944 -9.664 1.00 0.54 77 TYR A C 8
ATOM 13554 O O . TYR C 3 35 ? 2.809 5.499 -9.760 1.00 0.57 77 TYR A O 8
ATOM 13572 N N . ASN C 3 36 ? 0.587 5.289 -10.066 1.00 0.55 78 ASN A N 8
ATOM 13573 C CA . ASN C 3 36 ? 0.643 3.959 -10.671 1.00 0.60 78 ASN A CA 8
ATOM 13574 C C . ASN C 3 36 ? 1.378 2.963 -9.772 1.00 0.59 78 ASN A C 8
ATOM 13575 O O . ASN C 3 36 ? 2.422 2.416 -10.130 1.00 0.64 78 ASN A O 8
ATOM 13586 N N . ILE C 3 37 ? 0.821 2.743 -8.596 1.00 0.53 79 ILE A N 8
ATOM 13587 C CA . ILE C 3 37 ? 1.385 1.823 -7.630 1.00 0.53 79 ILE A CA 8
ATOM 13588 C C . ILE C 3 37 ? 0.258 1.127 -6.886 1.00 0.53 79 ILE A C 8
ATOM 13589 O O . ILE C 3 37 ? -0.911 1.347 -7.191 1.00 0.53 79 ILE A O 8
ATOM 13605 N N . HIS C 3 38 ? 0.593 0.278 -5.928 1.00 0.54 80 HIS A N 8
ATOM 13606 C CA . HIS C 3 38 ? -0.432 -0.401 -5.165 1.00 0.56 80 HIS A CA 8
ATOM 13607 C C . HIS C 3 38 ? -0.854 0.424 -3.965 1.00 0.48 80 HIS A C 8
ATOM 13608 O O . HIS C 3 38 ? -0.103 1.270 -3.479 1.00 0.44 80 HIS A O 8
ATOM 13623 N N . ARG C 3 39 ? -2.073 0.170 -3.509 1.00 0.50 81 ARG A N 8
ATOM 13624 C CA . ARG C 3 39 ? -2.620 0.872 -2.367 1.00 0.45 81 ARG A CA 8
ATOM 13625 C C . ARG C 3 39 ? -2.232 0.176 -1.043 1.00 0.48 81 ARG A C 8
ATOM 13626 O O . ARG C 3 39 ? -2.418 0.756 0.026 1.00 0.47 81 ARG A O 8
ATOM 13647 N N . ARG C 3 40 ? -1.701 -1.076 -1.105 1.00 0.53 82 ARG A N 8
ATOM 13648 C CA . ARG C 3 40 ? -1.220 -1.762 0.120 1.00 0.57 82 ARG A CA 8
ATOM 13649 C C . ARG C 3 40 ? 0.089 -1.092 0.568 1.00 0.54 82 ARG A C 8
ATOM 13650 O O . ARG C 3 40 ? 0.364 -0.984 1.757 1.00 0.56 82 ARG A O 8
ATOM 13671 N N . GLN C 3 41 ? 0.891 -0.611 -0.402 1.00 0.50 83 GLN A N 8
ATOM 13672 C CA . GLN C 3 41 ? 2.182 0.054 -0.127 1.00 0.47 83 GLN A CA 8
ATOM 13673 C C . GLN C 3 41 ? 1.983 1.401 0.603 1.00 0.41 83 GLN A C 8
ATOM 13674 O O . GLN C 3 41 ? 2.739 1.701 1.503 1.00 0.41 83 GLN A O 8
ATOM 13688 N N . ILE C 3 42 ? 0.993 2.220 0.197 1.00 0.37 84 ILE A N 8
ATOM 13689 C CA . ILE C 3 42 ? 0.705 3.508 0.871 1.00 0.34 84 ILE A CA 8
ATOM 13690 C C . ILE C 3 42 ? 0.293 3.241 2.293 1.00 0.39 84 ILE A C 8
ATOM 13691 O O . ILE C 3 42 ? 0.680 3.957 3.209 1.00 0.40 84 ILE A O 8
ATOM 13707 N N . GLN C 3 43 ? -0.512 2.209 2.442 1.00 0.44 85 GLN A N 8
ATOM 13708 C CA . GLN C 3 43 ? -0.983 1.764 3.726 1.00 0.51 85 GLN A CA 8
ATOM 13709 C C . GLN C 3 43 ? 0.155 1.209 4.572 1.00 0.55 85 GLN A C 8
ATOM 13710 O O . GLN C 3 43 ? 0.221 1.449 5.775 1.00 0.60 85 GLN A O 8
ATOM 13724 N N . LYS C 3 44 ? 1.017 0.428 3.954 1.00 0.55 86 LYS A N 8
ATOM 13725 C CA . LYS C 3 44 ? 2.171 -0.125 4.647 1.00 0.59 86 LYS A CA 8
ATOM 13726 C C . LYS C 3 44 ? 3.199 0.946 5.021 1.00 0.55 86 LYS A C 8
ATOM 13727 O O . LYS C 3 44 ? 3.737 0.965 6.140 1.00 0.59 86 LYS A O 8
ATOM 13746 N N . TRP C 3 45 ? 3.499 1.837 4.082 1.00 0.49 87 TRP A N 8
ATOM 13747 C CA . TRP C 3 45 ? 4.461 2.878 4.343 1.00 0.45 87 TRP A CA 8
ATOM 13748 C C . TRP C 3 45 ? 3.958 3.721 5.465 1.00 0.48 87 TRP A C 8
ATOM 13749 O O . TRP C 3 45 ? 4.724 4.292 6.170 1.00 0.50 87 TRP A O 8
ATOM 13770 N N . LEU C 3 46 ? 2.646 3.815 5.565 1.00 0.50 88 LEU A N 8
ATOM 13771 C CA . LEU C 3 46 ? 2.013 4.548 6.635 1.00 0.55 88 LEU A CA 8
ATOM 13772 C C . LEU C 3 46 ? 2.333 3.906 7.962 1.00 0.63 88 LEU A C 8
ATOM 13773 O O . LEU C 3 46 ? 2.516 4.582 8.971 1.00 0.68 88 LEU A O 8
ATOM 13789 N N . GLN C 3 47 ? 2.398 2.581 7.938 1.00 0.65 89 GLN A N 8
ATOM 13790 C CA . GLN C 3 47 ? 2.733 1.808 9.103 1.00 0.73 89 GLN A CA 8
ATOM 13791 C C . GLN C 3 47 ? 4.186 2.080 9.494 1.00 0.74 89 GLN A C 8
ATOM 13792 O O . GLN C 3 47 ? 4.684 1.582 10.510 1.00 0.80 89 GLN A O 8
ATOM 13806 N N . CYS C 3 48 ? 4.866 2.880 8.663 1.00 0.67 90 CYS A N 8
ATOM 13807 C CA . CYS C 3 48 ? 6.267 3.232 8.947 1.00 0.67 90 CYS A CA 8
ATOM 13808 C C . CYS C 3 48 ? 6.697 4.578 8.332 1.00 0.61 90 CYS A C 8
ATOM 13809 O O . CYS C 3 48 ? 7.884 4.808 8.132 1.00 0.59 90 CYS A O 8
ATOM 13817 N N . GLU C 3 49 ? 5.739 5.452 7.992 1.00 0.58 91 GLU A N 8
ATOM 13818 C CA . GLU C 3 49 ? 6.039 6.764 7.391 1.00 0.54 91 GLU A CA 8
ATOM 13819 C C . GLU C 3 49 ? 6.972 7.567 8.256 1.00 0.58 91 GLU A C 8
ATOM 13820 O O . GLU C 3 49 ? 7.856 8.270 7.765 1.00 0.56 91 GLU A O 8
ATOM 13832 N N . SER C 3 50 ? 6.735 7.490 9.549 1.00 0.66 92 SER A N 8
ATOM 13833 C CA . SER C 3 50 ? 7.598 8.156 10.523 1.00 0.72 92 SER A CA 8
ATOM 13834 C C . SER C 3 50 ? 9.039 7.669 10.340 1.00 0.70 92 SER A C 8
ATOM 13835 O O . SER C 3 50 ? 9.995 8.445 10.434 1.00 0.71 92 SER A O 8
ATOM 13843 N N . ASN C 3 51 ? 9.166 6.369 10.054 1.00 0.68 93 ASN A N 8
ATOM 13844 C CA . ASN C 3 51 ? 10.456 5.737 9.816 1.00 0.67 93 ASN A CA 8
ATOM 13845 C C . ASN C 3 51 ? 11.010 6.168 8.466 1.00 0.60 93 ASN A C 8
ATOM 13846 O O . ASN C 3 51 ? 12.219 6.213 8.267 1.00 0.59 93 ASN A O 8
ATOM 13857 N N . LEU C 3 52 ? 10.107 6.453 7.523 1.00 0.54 94 LEU A N 8
ATOM 13858 C CA . LEU C 3 52 ? 10.497 6.901 6.191 1.00 0.48 94 LEU A CA 8
ATOM 13859 C C . LEU C 3 52 ? 11.199 8.244 6.285 1.00 0.49 94 LEU A C 8
ATOM 13860 O O . LEU C 3 52 ? 12.152 8.523 5.556 1.00 0.47 94 LEU A O 8
ATOM 13876 N N . ARG C 3 53 ? 10.669 9.081 7.175 1.00 0.54 95 ARG A N 8
ATOM 13877 C CA . ARG C 3 53 ? 11.188 10.413 7.407 1.00 0.58 95 ARG A CA 8
ATOM 13878 C C . ARG C 3 53 ? 12.641 10.370 7.879 1.00 0.61 95 ARG A C 8
ATOM 13879 O O . ARG C 3 53 ? 13.492 11.090 7.365 1.00 0.61 95 ARG A O 8
ATOM 13900 N N . SER C 3 54 ? 12.915 9.532 8.877 1.00 0.64 96 SER A N 8
ATOM 13901 C CA . SER C 3 54 ? 14.280 9.400 9.381 1.00 0.67 96 SER A CA 8
ATOM 13902 C C . SER C 3 54 ? 15.164 8.626 8.393 1.00 0.62 96 SER A C 8
ATOM 13903 O O . SER C 3 54 ? 16.348 8.930 8.224 1.00 0.64 96 SER A O 8
ATOM 13911 N N . SER C 3 55 ? 14.574 7.620 7.746 1.00 0.59 97 SER A N 8
ATOM 13912 C CA . SER C 3 55 ? 15.284 6.791 6.768 1.00 0.57 97 SER A CA 8
ATOM 13913 C C . SER C 3 55 ? 15.360 7.475 5.403 1.00 0.60 97 SER A C 8
ATOM 13914 O O . SER C 3 55 ? 15.779 6.860 4.419 1.00 0.79 97 SER A O 8
ATOM 13922 N N . VAL C 3 56 ? 14.964 8.745 5.345 1.00 0.55 98 VAL A N 8
ATOM 13923 C CA . VAL C 3 56 ? 14.984 9.488 4.089 1.00 0.62 98 VAL A CA 8
ATOM 13924 C C . VAL C 3 56 ? 16.408 9.887 3.726 1.00 0.83 98 VAL A C 8
ATOM 13925 O O . VAL C 3 56 ? 16.734 10.023 2.544 1.00 1.11 98 VAL A O 8
ATOM 13938 N N . ALA C 3 57 ? 17.254 10.012 4.762 1.00 0.92 99 ALA A N 8
ATOM 13939 C CA . ALA C 3 57 ? 18.662 10.393 4.617 1.00 1.29 99 ALA A CA 8
ATOM 13940 C C . ALA C 3 57 ? 18.874 11.470 3.548 1.00 1.90 99 ALA A C 8
ATOM 13941 O O . ALA C 3 57 ? 19.604 11.262 2.577 1.00 2.55 99 ALA A O 8
ATOM 13948 N N . ASN C 3 58 ? 18.226 12.622 3.731 1.00 2.39 100 ASN A N 8
ATOM 13949 C CA . ASN C 3 58 ? 18.346 13.730 2.786 1.00 3.21 100 ASN A CA 8
ATOM 13950 C C . ASN C 3 58 ? 19.508 14.636 3.170 1.00 4.02 100 ASN A C 8
ATOM 13951 O O . ASN C 3 58 ? 19.412 15.390 4.140 1.00 4.52 100 ASN A O 8
ATOM 13962 N N . ASN C 3 59 ? 20.597 14.552 2.404 1.00 4.64 101 ASN A N 8
ATOM 13963 C CA . ASN C 3 59 ? 21.790 15.361 2.652 1.00 5.77 101 ASN A CA 8
ATOM 13964 C C . ASN C 3 59 ? 22.395 15.036 4.020 1.00 6.20 101 ASN A C 8
ATOM 13965 O O . ASN C 3 59 ? 23.144 14.041 4.114 1.00 6.53 101 ASN A O 8
ATOM 14736 N N . GLY C 3 1 ? 12.891 -5.630 -13.628 1.00 4.51 43 GLY A N 9
ATOM 14737 C CA . GLY C 3 1 ? 12.772 -6.558 -12.534 1.00 3.90 43 GLY A CA 9
ATOM 14738 C C . GLY C 3 1 ? 11.306 -6.793 -12.219 1.00 2.76 43 GLY A C 9
ATOM 14739 O O . GLY C 3 1 ? 10.494 -5.870 -12.351 1.00 2.95 43 GLY A O 9
ATOM 14743 N N . SER C 3 2 ? 10.968 -8.022 -11.808 1.00 2.15 44 SER A N 9
ATOM 14744 C CA . SER C 3 2 ? 9.575 -8.395 -11.500 1.00 1.45 44 SER A CA 9
ATOM 14745 C C . SER C 3 2 ? 9.073 -7.944 -10.083 1.00 1.26 44 SER A C 9
ATOM 14746 O O . SER C 3 2 ? 8.041 -8.418 -9.613 1.00 1.87 44 SER A O 9
ATOM 14754 N N . ARG C 3 3 ? 9.847 -7.055 -9.428 1.00 0.96 45 ARG A N 9
ATOM 14755 C CA . ARG C 3 3 ? 9.542 -6.388 -8.112 1.00 0.78 45 ARG A CA 9
ATOM 14756 C C . ARG C 3 3 ? 10.426 -5.183 -8.116 1.00 0.55 45 ARG A C 9
ATOM 14757 O O . ARG C 3 3 ? 11.619 -5.298 -7.888 1.00 0.45 45 ARG A O 9
ATOM 14778 N N . ARG C 3 4 ? 9.881 -4.045 -8.488 1.00 0.57 46 ARG A N 9
ATOM 14779 C CA . ARG C 3 4 ? 10.679 -2.851 -8.508 1.00 0.43 46 ARG A CA 9
ATOM 14780 C C . ARG C 3 4 ? 10.947 -2.415 -7.091 1.00 0.48 46 ARG A C 9
ATOM 14781 O O . ARG C 3 4 ? 10.141 -2.647 -6.188 1.00 0.65 46 ARG A O 9
ATOM 14802 N N . ILE C 3 5 ? 12.061 -1.754 -6.917 1.00 0.63 47 ILE A N 9
ATOM 14803 C CA . ILE C 3 5 ? 12.487 -1.326 -5.592 1.00 0.86 47 ILE A CA 9
ATOM 14804 C C . ILE C 3 5 ? 12.041 0.091 -5.310 1.00 0.72 47 ILE A C 9
ATOM 14805 O O . ILE C 3 5 ? 12.331 1.036 -6.048 1.00 0.72 47 ILE A O 9
ATOM 14821 N N . PHE C 3 6 ? 11.279 0.203 -4.249 1.00 0.63 48 PHE A N 9
ATOM 14822 C CA . PHE C 3 6 ? 10.778 1.466 -3.782 1.00 0.51 48 PHE A CA 9
ATOM 14823 C C . PHE C 3 6 ? 11.684 2.097 -2.760 1.00 0.51 48 PHE A C 9
ATOM 14824 O O . PHE C 3 6 ? 12.186 1.433 -1.849 1.00 0.52 48 PHE A O 9
ATOM 14841 N N . THR C 3 7 ? 11.914 3.367 -2.948 1.00 0.49 49 THR A N 9
ATOM 14842 C CA . THR C 3 7 ? 12.722 4.154 -2.028 1.00 0.49 49 THR A CA 9
ATOM 14843 C C . THR C 3 7 ? 11.823 4.865 -1.035 1.00 0.43 49 THR A C 9
ATOM 14844 O O . THR C 3 7 ? 10.650 5.078 -1.325 1.00 0.39 49 THR A O 9
ATOM 14855 N N . PRO C 3 8 ? 12.333 5.249 0.143 1.00 0.42 50 PRO A N 9
ATOM 14856 C CA . PRO C 3 8 ? 11.526 5.982 1.110 1.00 0.38 50 PRO A CA 9
ATOM 14857 C C . PRO C 3 8 ? 11.039 7.308 0.544 1.00 0.36 50 PRO A C 9
ATOM 14858 O O . PRO C 3 8 ? 9.921 7.707 0.823 1.00 0.34 50 PRO A O 9
ATOM 14869 N N . HIS C 3 9 ? 11.871 7.973 -0.262 1.00 0.40 51 HIS A N 9
ATOM 14870 C CA . HIS C 3 9 ? 11.484 9.245 -0.862 1.00 0.41 51 HIS A CA 9
ATOM 14871 C C . HIS C 3 9 ? 10.265 9.031 -1.767 1.00 0.40 51 HIS A C 9
ATOM 14872 O O . HIS C 3 9 ? 9.389 9.876 -1.825 1.00 0.39 51 HIS A O 9
ATOM 14887 N N . PHE C 3 10 ? 10.253 7.901 -2.496 1.00 0.41 52 PHE A N 9
ATOM 14888 C CA . PHE C 3 10 ? 9.121 7.549 -3.353 1.00 0.40 52 PHE A CA 9
ATOM 14889 C C . PHE C 3 10 ? 7.918 7.274 -2.496 1.00 0.34 52 PHE A C 9
ATOM 14890 O O . PHE C 3 10 ? 6.821 7.719 -2.799 1.00 0.32 52 PHE A O 9
ATOM 14907 N N . LYS C 3 11 ? 8.130 6.483 -1.453 1.00 0.32 53 LYS A N 9
ATOM 14908 C CA . LYS C 3 11 ? 7.072 6.156 -0.518 1.00 0.29 53 LYS A CA 9
ATOM 14909 C C . LYS C 3 11 ? 6.445 7.422 0.013 1.00 0.26 53 LYS A C 9
ATOM 14910 O O . LYS C 3 11 ? 5.230 7.582 0.013 1.00 0.23 53 LYS A O 9
ATOM 14929 N N . LEU C 3 12 ? 7.308 8.317 0.463 1.00 0.28 54 LEU A N 9
ATOM 14930 C CA . LEU C 3 12 ? 6.916 9.619 0.972 1.00 0.30 54 LEU A CA 9
ATOM 14931 C C . LEU C 3 12 ? 6.399 10.481 -0.144 1.00 0.32 54 LEU A C 9
ATOM 14932 O O . LEU C 3 12 ? 5.693 11.429 0.100 1.00 0.34 54 LEU A O 9
ATOM 14948 N N . GLN C 3 13 ? 6.773 10.156 -1.369 1.00 0.33 55 GLN A N 9
ATOM 14949 C CA . GLN C 3 13 ? 6.300 10.903 -2.514 1.00 0.37 55 GLN A CA 9
ATOM 14950 C C . GLN C 3 13 ? 4.861 10.510 -2.770 1.00 0.33 55 GLN A C 9
ATOM 14951 O O . GLN C 3 13 ? 4.034 11.333 -3.149 1.00 0.36 55 GLN A O 9
ATOM 14965 N N . VAL C 3 14 ? 4.601 9.227 -2.551 1.00 0.28 56 VAL A N 9
ATOM 14966 C CA . VAL C 3 14 ? 3.276 8.671 -2.683 1.00 0.25 56 VAL A CA 9
ATOM 14967 C C . VAL C 3 14 ? 2.412 9.245 -1.607 1.00 0.23 56 VAL A C 9
ATOM 14968 O O . VAL C 3 14 ? 1.358 9.797 -1.869 1.00 0.24 56 VAL A O 9
ATOM 14981 N N . LEU C 3 15 ? 2.912 9.101 -0.393 1.00 0.22 57 LEU A N 9
ATOM 14982 C CA . LEU C 3 15 ? 2.247 9.589 0.779 1.00 0.25 57 LEU A CA 9
ATOM 14983 C C . LEU C 3 15 ? 2.023 11.093 0.737 1.00 0.30 57 LEU A C 9
ATOM 14984 O O . LEU C 3 15 ? 0.943 11.563 1.071 1.00 0.33 57 LEU A O 9
ATOM 15000 N N . GLU C 3 16 ? 3.045 11.843 0.315 1.00 0.33 58 GLU A N 9
ATOM 15001 C CA . GLU C 3 16 ? 2.949 13.308 0.204 1.00 0.40 58 GLU A CA 9
ATOM 15002 C C . GLU C 3 16 ? 1.887 13.689 -0.834 1.00 0.41 58 GLU A C 9
ATOM 15003 O O . GLU C 3 16 ? 1.023 14.518 -0.559 1.00 0.46 58 GLU A O 9
ATOM 15015 N N . SER C 3 17 ? 1.984 13.100 -2.039 1.00 0.39 59 SER A N 9
ATOM 15016 C CA . SER C 3 17 ? 0.953 13.281 -3.077 1.00 0.41 59 SER A CA 9
ATOM 15017 C C . SER C 3 17 ? -0.413 12.891 -2.572 1.00 0.38 59 SER A C 9
ATOM 15018 O O . SER C 3 17 ? -1.381 13.625 -2.724 1.00 0.41 59 SER A O 9
ATOM 15026 N N . TYR C 3 18 ? -0.460 11.722 -2.009 1.00 0.31 60 TYR A N 9
ATOM 15027 C CA . TYR C 3 18 ? -1.644 11.175 -1.394 1.00 0.29 60 TYR A CA 9
ATOM 15028 C C . TYR C 3 18 ? -2.271 12.186 -0.436 1.00 0.35 60 TYR A C 9
ATOM 15029 O O . TYR C 3 18 ? -3.488 12.311 -0.339 1.00 0.38 60 TYR A O 9
ATOM 15047 N N . ARG C 3 19 ? -1.437 12.880 0.273 1.00 0.39 61 ARG A N 9
ATOM 15048 C CA . ARG C 3 19 ? -1.883 13.850 1.280 1.00 0.46 61 ARG A CA 9
ATOM 15049 C C . ARG C 3 19 ? -2.121 15.295 0.755 1.00 0.52 61 ARG A C 9
ATOM 15050 O O . ARG C 3 19 ? -2.711 16.084 1.482 1.00 0.58 61 ARG A O 9
ATOM 15071 N N . ASN C 3 20 ? -1.701 15.626 -0.475 1.00 0.52 62 ASN A N 9
ATOM 15072 C CA . ASN C 3 20 ? -1.811 17.024 -0.927 1.00 0.59 62 ASN A CA 9
ATOM 15073 C C . ASN C 3 20 ? -2.190 17.182 -2.388 1.00 0.60 62 ASN A C 9
ATOM 15074 O O . ASN C 3 20 ? -2.711 18.225 -2.778 1.00 0.67 62 ASN A O 9
ATOM 15085 N N . ASP C 3 21 ? -1.937 16.160 -3.187 1.00 0.55 63 ASP A N 9
ATOM 15086 C CA . ASP C 3 21 ? -2.258 16.207 -4.610 1.00 0.57 63 ASP A CA 9
ATOM 15087 C C . ASP C 3 21 ? -3.751 16.348 -4.794 1.00 0.58 63 ASP A C 9
ATOM 15088 O O . ASP C 3 21 ? -4.501 15.497 -4.355 1.00 0.53 63 ASP A O 9
ATOM 15097 N N . ASN C 3 22 ? -4.178 17.418 -5.435 1.00 0.65 64 ASN A N 9
ATOM 15098 C CA . ASN C 3 22 ? -5.597 17.622 -5.672 1.00 0.67 64 ASN A CA 9
ATOM 15099 C C . ASN C 3 22 ? -6.199 16.417 -6.412 1.00 0.62 64 ASN A C 9
ATOM 15100 O O . ASN C 3 22 ? -7.417 16.230 -6.422 1.00 0.61 64 ASN A O 9
ATOM 15111 N N . ASP C 3 23 ? -5.332 15.583 -7.010 1.00 0.59 65 ASP A N 9
ATOM 15112 C CA . ASP C 3 23 ? -5.786 14.428 -7.779 1.00 0.56 65 ASP A CA 9
ATOM 15113 C C . ASP C 3 23 ? -5.989 13.169 -6.927 1.00 0.48 65 ASP A C 9
ATOM 15114 O O . ASP C 3 23 ? -6.751 12.289 -7.325 1.00 0.46 65 ASP A O 9
ATOM 15123 N N . CYS C 3 24 ? -5.325 13.056 -5.759 1.00 0.44 66 CYS A N 9
ATOM 15124 C CA . CYS C 3 24 ? -5.483 11.843 -4.928 1.00 0.38 66 CYS A CA 9
ATOM 15125 C C . CYS C 3 24 ? -5.707 12.173 -3.463 1.00 0.38 66 CYS A C 9
ATOM 15126 O O . CYS C 3 24 ? -6.261 11.354 -2.747 1.00 0.35 66 CYS A O 9
ATOM 15134 N N . LYS C 3 25 ? -5.225 13.329 -3.018 1.00 0.42 67 LYS A N 9
ATOM 15135 C CA . LYS C 3 25 ? -5.368 13.792 -1.637 1.00 0.45 67 LYS A CA 9
ATOM 15136 C C . LYS C 3 25 ? -6.671 13.292 -0.970 1.00 0.46 67 LYS A C 9
ATOM 15137 O O . LYS C 3 25 ? -7.777 13.617 -1.414 1.00 0.49 67 LYS A O 9
ATOM 15156 N N . GLY C 3 26 ? -6.498 12.475 0.059 1.00 0.44 68 GLY A N 9
ATOM 15157 C CA . GLY C 3 26 ? -7.627 11.916 0.791 1.00 0.46 68 GLY A CA 9
ATOM 15158 C C . GLY C 3 26 ? -8.022 10.523 0.312 1.00 0.41 68 GLY A C 9
ATOM 15159 O O . GLY C 3 26 ? -8.883 9.878 0.907 1.00 0.44 68 GLY A O 9
ATOM 15163 N N . ASN C 3 27 ? -7.383 10.062 -0.761 1.00 0.35 69 ASN A N 9
ATOM 15164 C CA . ASN C 3 27 ? -7.673 8.759 -1.358 1.00 0.31 69 ASN A CA 9
ATOM 15165 C C . ASN C 3 27 ? -6.423 7.945 -1.616 1.00 0.27 69 ASN A C 9
ATOM 15166 O O . ASN C 3 27 ? -5.442 8.463 -2.130 1.00 0.25 69 ASN A O 9
ATOM 15177 N N . GLN C 3 28 ? -6.465 6.666 -1.282 1.00 0.28 70 GLN A N 9
ATOM 15178 C CA . GLN C 3 28 ? -5.320 5.782 -1.509 1.00 0.26 70 GLN A CA 9
ATOM 15179 C C . GLN C 3 28 ? -5.362 5.143 -2.904 1.00 0.27 70 GLN A C 9
ATOM 15180 O O . GLN C 3 28 ? -4.315 4.953 -3.524 1.00 0.27 70 GLN A O 9
ATOM 15194 N N . ARG C 3 29 ? -6.569 4.785 -3.377 1.00 0.30 71 ARG A N 9
ATOM 15195 C CA . ARG C 3 29 ? -6.719 4.132 -4.671 1.00 0.33 71 ARG A CA 9
ATOM 15196 C C . ARG C 3 29 ? -6.209 5.048 -5.811 1.00 0.33 71 ARG A C 9
ATOM 15197 O O . ARG C 3 29 ? -5.460 4.600 -6.681 1.00 0.37 71 ARG A O 9
ATOM 15218 N N . ALA C 3 30 ? -6.605 6.336 -5.781 1.00 0.31 72 ALA A N 9
ATOM 15219 C CA . ALA C 3 30 ? -6.183 7.328 -6.791 1.00 0.34 72 ALA A CA 9
ATOM 15220 C C . ALA C 3 30 ? -4.665 7.568 -6.810 1.00 0.34 72 ALA A C 9
ATOM 15221 O O . ALA C 3 30 ? -4.088 7.710 -7.885 1.00 0.39 72 ALA A O 9
ATOM 15228 N N . THR C 3 31 ? -4.025 7.638 -5.637 1.00 0.29 73 THR A N 9
ATOM 15229 C CA . THR C 3 31 ? -2.573 7.859 -5.585 1.00 0.29 73 THR A CA 9
ATOM 15230 C C . THR C 3 31 ? -1.820 6.684 -6.182 1.00 0.32 73 THR A C 9
ATOM 15231 O O . THR C 3 31 ? -0.850 6.869 -6.914 1.00 0.35 73 THR A O 9
ATOM 15242 N N . ALA C 3 32 ? -2.270 5.481 -5.856 1.00 0.32 74 ALA A N 9
ATOM 15243 C CA . ALA C 3 32 ? -1.665 4.262 -6.369 1.00 0.36 74 ALA A CA 9
ATOM 15244 C C . ALA C 3 32 ? -1.858 4.180 -7.872 1.00 0.43 74 ALA A C 9
ATOM 15245 O O . ALA C 3 32 ? -1.020 3.655 -8.582 1.00 0.48 74 ALA A O 9
ATOM 15252 N N . ARG C 3 33 ? -3.000 4.663 -8.347 1.00 0.43 75 ARG A N 9
ATOM 15253 C CA . ARG C 3 33 ? -3.299 4.673 -9.777 1.00 0.49 75 ARG A CA 9
ATOM 15254 C C . ARG C 3 33 ? -2.400 5.658 -10.529 1.00 0.52 75 ARG A C 9
ATOM 15255 O O . ARG C 3 33 ? -1.848 5.332 -11.580 1.00 0.59 75 ARG A O 9
ATOM 15276 N N . LYS C 3 34 ? -2.289 6.871 -9.987 1.00 0.49 76 LYS A N 9
ATOM 15277 C CA . LYS C 3 34 ? -1.460 7.929 -10.570 1.00 0.52 76 LYS A CA 9
ATOM 15278 C C . LYS C 3 34 ? 0.025 7.548 -10.581 1.00 0.54 76 LYS A C 9
ATOM 15279 O O . LYS C 3 34 ? 0.731 7.794 -11.558 1.00 0.61 76 LYS A O 9
ATOM 15298 N N . TYR C 3 35 ? 0.471 6.955 -9.473 1.00 0.49 77 TYR A N 9
ATOM 15299 C CA . TYR C 3 35 ? 1.857 6.552 -9.298 1.00 0.50 77 TYR A CA 9
ATOM 15300 C C . TYR C 3 35 ? 2.094 5.127 -9.771 1.00 0.54 77 TYR A C 9
ATOM 15301 O O . TYR C 3 35 ? 3.217 4.626 -9.731 1.00 0.57 77 TYR A O 9
ATOM 15319 N N . ASN C 3 36 ? 1.019 4.488 -10.219 1.00 0.55 78 ASN A N 9
ATOM 15320 C CA . ASN C 3 36 ? 1.058 3.114 -10.725 1.00 0.60 78 ASN A CA 9
ATOM 15321 C C . ASN C 3 36 ? 1.704 2.157 -9.724 1.00 0.59 78 ASN A C 9
ATOM 15322 O O . ASN C 3 36 ? 2.765 1.580 -9.973 1.00 0.64 78 ASN A O 9
ATOM 15333 N N . ILE C 3 37 ? 1.051 2.006 -8.583 1.00 0.53 79 ILE A N 9
ATOM 15334 C CA . ILE C 3 37 ? 1.527 1.131 -7.518 1.00 0.53 79 ILE A CA 9
ATOM 15335 C C . ILE C 3 37 ? 0.332 0.508 -6.814 1.00 0.53 79 ILE A C 9
ATOM 15336 O O . ILE C 3 37 ? -0.815 0.724 -7.206 1.00 0.53 79 ILE A O 9
ATOM 15352 N N . HIS C 3 38 ? 0.598 -0.279 -5.785 1.00 0.54 80 HIS A N 9
ATOM 15353 C CA . HIS C 3 38 ? -0.477 -0.895 -5.029 1.00 0.56 80 HIS A CA 9
ATOM 15354 C C . HIS C 3 38 ? -0.917 0.004 -3.882 1.00 0.48 80 HIS A C 9
ATOM 15355 O O . HIS C 3 38 ? -0.167 0.870 -3.428 1.00 0.44 80 HIS A O 9
ATOM 15370 N N . ARG C 3 39 ? -2.145 -0.211 -3.426 1.00 0.50 81 ARG A N 9
ATOM 15371 C CA . ARG C 3 39 ? -2.705 0.583 -2.346 1.00 0.45 81 ARG A CA 9
ATOM 15372 C C . ARG C 3 39 ? -2.418 -0.034 -0.952 1.00 0.48 81 ARG A C 9
ATOM 15373 O O . ARG C 3 39 ? -2.547 0.665 0.050 1.00 0.47 81 ARG A O 9
ATOM 15394 N N . ARG C 3 40 ? -2.041 -1.343 -0.875 1.00 0.53 82 ARG A N 9
ATOM 15395 C CA . ARG C 3 40 ? -1.647 -1.954 0.423 1.00 0.57 82 ARG A CA 9
ATOM 15396 C C . ARG C 3 40 ? -0.334 -1.327 0.868 1.00 0.54 82 ARG A C 9
ATOM 15397 O O . ARG C 3 40 ? -0.101 -1.162 2.055 1.00 0.56 82 ARG A O 9
ATOM 15418 N N . GLN C 3 41 ? 0.517 -0.937 -0.106 1.00 0.50 83 GLN A N 9
ATOM 15419 C CA . GLN C 3 41 ? 1.799 -0.302 0.191 1.00 0.47 83 GLN A CA 9
ATOM 15420 C C . GLN C 3 41 ? 1.598 1.101 0.803 1.00 0.41 83 GLN A C 9
ATOM 15421 O O . GLN C 3 41 ? 2.274 1.434 1.750 1.00 0.41 83 GLN A O 9
ATOM 15435 N N . ILE C 3 42 ? 0.661 1.922 0.277 1.00 0.37 84 ILE A N 9
ATOM 15436 C CA . ILE C 3 42 ? 0.379 3.264 0.853 1.00 0.34 84 ILE A CA 9
ATOM 15437 C C . ILE C 3 42 ? -0.142 3.107 2.262 1.00 0.39 84 ILE A C 9
ATOM 15438 O O . ILE C 3 42 ? 0.231 3.852 3.159 1.00 0.40 84 ILE A O 9
ATOM 15454 N N . GLN C 3 43 ? -1.017 2.137 2.427 1.00 0.44 85 GLN A N 9
ATOM 15455 C CA . GLN C 3 43 ? -1.612 1.824 3.707 1.00 0.51 85 GLN A CA 9
ATOM 15456 C C . GLN C 3 43 ? -0.549 1.328 4.703 1.00 0.55 85 GLN A C 9
ATOM 15457 O O . GLN C 3 43 ? -0.571 1.684 5.880 1.00 0.60 85 GLN A O 9
ATOM 15471 N N . LYS C 3 44 ? 0.341 0.472 4.223 1.00 0.55 86 LYS A N 9
ATOM 15472 C CA . LYS C 3 44 ? 1.421 -0.065 5.042 1.00 0.59 86 LYS A CA 9
ATOM 15473 C C . LYS C 3 44 ? 2.462 1.001 5.382 1.00 0.55 86 LYS A C 9
ATOM 15474 O O . LYS C 3 44 ? 2.928 1.098 6.526 1.00 0.59 86 LYS A O 9
ATOM 15493 N N . TRP C 3 45 ? 2.853 1.800 4.384 1.00 0.49 87 TRP A N 9
ATOM 15494 C CA . TRP C 3 45 ? 3.825 2.845 4.615 1.00 0.45 87 TRP A CA 9
ATOM 15495 C C . TRP C 3 45 ? 3.265 3.786 5.619 1.00 0.48 87 TRP A C 9
ATOM 15496 O O . TRP C 3 45 ? 3.994 4.401 6.329 1.00 0.50 87 TRP A O 9
ATOM 15517 N N . LEU C 3 46 ? 1.952 3.911 5.615 1.00 0.50 88 LEU A N 9
ATOM 15518 C CA . LEU C 3 46 ? 1.254 4.742 6.573 1.00 0.55 88 LEU A CA 9
ATOM 15519 C C . LEU C 3 46 ? 1.451 4.212 7.972 1.00 0.63 88 LEU A C 9
ATOM 15520 O O . LEU C 3 46 ? 1.547 4.973 8.936 1.00 0.68 88 LEU A O 9
ATOM 15536 N N . GLN C 3 47 ? 1.492 2.882 8.063 1.00 0.65 89 GLN A N 9
ATOM 15537 C CA . GLN C 3 47 ? 1.730 2.172 9.329 1.00 0.73 89 GLN A CA 9
ATOM 15538 C C . GLN C 3 47 ? 3.133 2.480 9.801 1.00 0.74 89 GLN A C 9
ATOM 15539 O O . GLN C 3 47 ? 3.528 2.076 10.902 1.00 0.80 89 GLN A O 9
ATOM 15553 N N . CYS C 3 48 ? 3.893 3.187 8.962 1.00 0.67 90 CYS A N 9
ATOM 15554 C CA . CYS C 3 48 ? 5.270 3.544 9.324 1.00 0.67 90 CYS A CA 9
ATOM 15555 C C . CYS C 3 48 ? 5.767 4.818 8.623 1.00 0.61 90 CYS A C 9
ATOM 15556 O O . CYS C 3 48 ? 6.969 5.000 8.459 1.00 0.59 90 CYS A O 9
ATOM 15564 N N . GLU C 3 49 ? 4.850 5.678 8.151 1.00 0.58 91 GLU A N 9
ATOM 15565 C CA . GLU C 3 49 ? 5.222 6.927 7.464 1.00 0.54 91 GLU A CA 9
ATOM 15566 C C . GLU C 3 49 ? 6.092 7.792 8.335 1.00 0.58 91 GLU A C 9
ATOM 15567 O O . GLU C 3 49 ? 7.013 8.458 7.865 1.00 0.56 91 GLU A O 9
ATOM 15579 N N . SER C 3 50 ? 5.759 7.805 9.610 1.00 0.66 92 SER A N 9
ATOM 15580 C CA . SER C 3 50 ? 6.547 8.536 10.601 1.00 0.72 92 SER A CA 9
ATOM 15581 C C . SER C 3 50 ? 7.986 8.020 10.582 1.00 0.70 92 SER A C 9
ATOM 15582 O O . SER C 3 50 ? 8.944 8.790 10.697 1.00 0.71 92 SER A O 9
ATOM 15590 N N . ASN C 3 51 ? 8.112 6.703 10.421 1.00 0.68 93 ASN A N 9
ATOM 15591 C CA . ASN C 3 51 ? 9.416 6.037 10.329 1.00 0.67 93 ASN A CA 9
ATOM 15592 C C . ASN C 3 51 ? 10.067 6.348 8.996 1.00 0.60 93 ASN A C 9
ATOM 15593 O O . ASN C 3 51 ? 11.297 6.376 8.894 1.00 0.59 93 ASN A O 9
ATOM 15604 N N . LEU C 3 52 ? 9.249 6.555 7.956 1.00 0.54 94 LEU A N 9
ATOM 15605 C CA . LEU C 3 52 ? 9.743 6.886 6.620 1.00 0.48 94 LEU A CA 9
ATOM 15606 C C . LEU C 3 52 ? 10.462 8.224 6.658 1.00 0.49 94 LEU A C 9
ATOM 15607 O O . LEU C 3 52 ? 11.476 8.432 5.986 1.00 0.47 94 LEU A O 9
ATOM 15623 N N . ARG C 3 53 ? 9.878 9.135 7.432 1.00 0.54 95 ARG A N 9
ATOM 15624 C CA . ARG C 3 53 ? 10.403 10.479 7.609 1.00 0.58 95 ARG A CA 9
ATOM 15625 C C . ARG C 3 53 ? 11.806 10.463 8.198 1.00 0.61 95 ARG A C 9
ATOM 15626 O O . ARG C 3 53 ? 12.697 11.135 7.697 1.00 0.61 95 ARG A O 9
ATOM 15647 N N . SER C 3 54 ? 11.993 9.702 9.273 1.00 0.64 96 SER A N 9
ATOM 15648 C CA . SER C 3 54 ? 13.309 9.599 9.892 1.00 0.67 96 SER A CA 9
ATOM 15649 C C . SER C 3 54 ? 14.255 8.744 9.041 1.00 0.62 96 SER A C 9
ATOM 15650 O O . SER C 3 54 ? 15.419 9.098 8.847 1.00 0.64 96 SER A O 9
ATOM 15658 N N . SER C 3 55 ? 13.747 7.612 8.552 1.00 0.59 97 SER A N 9
ATOM 15659 C CA . SER C 3 55 ? 14.525 6.695 7.717 1.00 0.57 97 SER A CA 9
ATOM 15660 C C . SER C 3 55 ? 14.526 7.134 6.253 1.00 0.60 97 SER A C 9
ATOM 15661 O O . SER C 3 55 ? 14.767 6.323 5.355 1.00 0.79 97 SER A O 9
ATOM 15669 N N . VAL C 3 56 ? 14.271 8.417 6.015 1.00 0.55 98 VAL A N 9
ATOM 15670 C CA . VAL C 3 56 ? 14.234 8.945 4.658 1.00 0.62 98 VAL A CA 9
ATOM 15671 C C . VAL C 3 56 ? 15.644 9.052 4.087 1.00 0.83 98 VAL A C 9
ATOM 15672 O O . VAL C 3 56 ? 15.867 8.739 2.916 1.00 1.11 98 VAL A O 9
ATOM 15685 N N . ALA C 3 57 ? 16.590 9.444 4.953 1.00 0.92 99 ALA A N 9
ATOM 15686 C CA . ALA C 3 57 ? 18.001 9.610 4.590 1.00 1.29 99 ALA A CA 9
ATOM 15687 C C . ALA C 3 57 ? 18.183 10.450 3.319 1.00 1.90 99 ALA A C 9
ATOM 15688 O O . ALA C 3 57 ? 19.158 10.279 2.584 1.00 2.55 99 ALA A O 9
ATOM 15695 N N . ASN C 3 58 ? 17.243 11.362 3.069 1.00 2.39 100 ASN A N 9
ATOM 15696 C CA . ASN C 3 58 ? 17.299 12.230 1.897 1.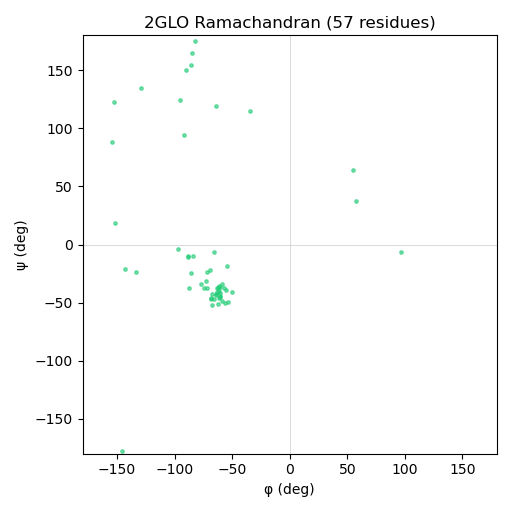00 3.21 100 ASN A CA 9
ATOM 15697 C C . ASN C 3 58 ? 16.552 13.531 2.161 1.00 4.02 100 ASN A C 9
ATOM 15698 O O . ASN C 3 58 ? 17.157 14.604 2.179 1.00 4.52 100 ASN A O 9
ATOM 15709 N N . ASN C 3 59 ? 15.236 13.418 2.366 1.00 4.64 101 ASN A N 9
ATOM 15710 C CA . ASN C 3 59 ? 14.378 14.575 2.630 1.00 5.77 101 ASN A CA 9
ATOM 15711 C C . ASN C 3 59 ? 14.385 15.539 1.441 1.00 6.20 101 ASN A C 9
ATOM 15712 O O . ASN C 3 59 ? 15.139 16.537 1.484 1.00 6.53 101 ASN A O 9
ATOM 16483 N N . GLY C 3 1 ? 5.514 -10.597 -9.424 1.00 4.51 43 GLY A N 10
ATOM 16484 C CA . GLY C 3 1 ? 5.561 -9.165 -9.493 1.00 3.90 43 GLY A CA 10
ATOM 16485 C C . GLY C 3 1 ? 6.855 -8.723 -10.144 1.00 2.76 43 GLY A C 10
ATOM 16486 O O . GLY C 3 1 ? 7.171 -9.187 -11.252 1.00 2.95 43 GLY A O 10
ATOM 16490 N N . SER C 3 2 ? 7.629 -7.871 -9.447 1.00 2.15 44 SER A N 10
ATOM 16491 C CA . SER C 3 2 ? 8.910 -7.372 -9.981 1.00 1.45 44 SER A CA 10
ATOM 16492 C C . SER C 3 2 ? 9.882 -6.845 -8.870 1.00 1.26 44 SER A C 10
ATOM 16493 O O . SER C 3 2 ? 11.072 -7.201 -8.866 1.00 1.87 44 SER A O 10
ATOM 16501 N N . ARG C 3 3 ? 9.358 -5.960 -7.987 1.00 0.96 45 ARG A N 10
ATOM 16502 C CA . ARG C 3 3 ? 10.094 -5.323 -6.841 1.00 0.78 45 ARG A CA 10
ATOM 16503 C C . ARG C 3 3 ? 10.866 -4.187 -7.406 1.00 0.55 45 ARG A C 10
ATOM 16504 O O . ARG C 3 3 ? 12.056 -4.321 -7.658 1.00 0.45 45 ARG A O 10
ATOM 16525 N N . ARG C 3 4 ? 10.180 -3.099 -7.687 1.00 0.57 46 ARG A N 10
ATOM 16526 C CA . ARG C 3 4 ? 10.852 -1.971 -8.244 1.00 0.43 46 ARG A CA 10
ATOM 16527 C C . ARG C 3 4 ? 11.627 -1.271 -7.171 1.00 0.48 46 ARG A C 10
ATOM 16528 O O . ARG C 3 4 ? 11.486 -1.565 -5.983 1.00 0.65 46 ARG A O 10
ATOM 16549 N N . ILE C 3 5 ? 12.400 -0.314 -7.582 1.00 0.63 47 ILE A N 10
ATOM 16550 C CA . ILE C 3 5 ? 13.262 0.390 -6.664 1.00 0.86 47 ILE A CA 10
ATOM 16551 C C . ILE C 3 5 ? 12.586 1.644 -6.146 1.00 0.72 47 ILE A C 10
ATOM 16552 O O . ILE C 3 5 ? 12.572 2.706 -6.779 1.00 0.72 47 ILE A O 10
ATOM 16568 N N . PHE C 3 6 ? 11.991 1.488 -4.990 1.00 0.63 48 PHE A N 10
ATOM 16569 C CA . PHE C 3 6 ? 11.295 2.558 -4.325 1.00 0.51 48 PHE A CA 10
ATOM 16570 C C . PHE C 3 6 ? 12.169 3.240 -3.299 1.00 0.51 48 PHE A C 10
ATOM 16571 O O . PHE C 3 6 ? 12.764 2.593 -2.432 1.00 0.52 48 PHE A O 10
ATOM 16588 N N . THR C 3 7 ? 12.296 4.535 -3.472 1.00 0.49 49 THR A N 10
ATOM 16589 C CA . THR C 3 7 ? 13.045 5.372 -2.546 1.00 0.49 49 THR A CA 10
ATOM 16590 C C . THR C 3 7 ? 12.136 5.910 -1.455 1.00 0.43 49 THR A C 10
ATOM 16591 O O . THR C 3 7 ? 10.947 6.091 -1.693 1.00 0.39 49 THR A O 10
ATOM 16602 N N . PRO C 3 8 ? 12.664 6.176 -0.241 1.00 0.42 50 PRO A N 10
ATOM 16603 C CA . PRO C 3 8 ? 11.850 6.736 0.835 1.00 0.38 50 PRO A CA 10
ATOM 16604 C C . PRO C 3 8 ? 11.276 8.090 0.467 1.00 0.36 50 PRO A C 10
ATOM 16605 O O . PRO C 3 8 ? 10.147 8.390 0.832 1.00 0.34 50 PRO A O 10
ATOM 16616 N N . HIS C 3 9 ? 12.034 8.898 -0.272 1.00 0.40 51 HIS A N 10
ATOM 16617 C CA . HIS C 3 9 ? 11.545 10.205 -0.706 1.00 0.41 51 HIS A CA 10
ATOM 16618 C C . HIS C 3 9 ? 10.310 10.009 -1.587 1.00 0.40 51 HIS A C 10
ATOM 16619 O O . HIS C 3 9 ? 9.370 10.783 -1.502 1.00 0.39 51 HIS A O 10
ATOM 16634 N N . PHE C 3 10 ? 10.341 8.984 -2.452 1.00 0.41 52 PHE A N 10
ATOM 16635 C CA . PHE C 3 10 ? 9.202 8.670 -3.310 1.00 0.40 52 PHE A CA 10
ATOM 16636 C C . PHE C 3 10 ? 8.049 8.213 -2.453 1.00 0.34 52 PHE A C 10
ATOM 16637 O O . PHE C 3 10 ? 6.916 8.621 -2.660 1.00 0.32 52 PHE A O 10
ATOM 16654 N N . LYS C 3 11 ? 8.346 7.312 -1.526 1.00 0.32 53 LYS A N 10
ATOM 16655 C CA . LYS C 3 11 ? 7.341 6.803 -0.612 1.00 0.29 53 LYS A CA 10
ATOM 16656 C C . LYS C 3 11 ? 6.658 7.949 0.097 1.00 0.26 53 LYS A C 10
ATOM 16657 O O . LYS C 3 11 ? 5.437 8.024 0.162 1.00 0.23 53 LYS A O 10
ATOM 16676 N N . LEU C 3 12 ? 7.480 8.835 0.621 1.00 0.28 54 LEU A N 10
ATOM 16677 C CA . LEU C 3 12 ? 7.032 10.030 1.305 1.00 0.30 54 LEU A CA 10
ATOM 16678 C C . LEU C 3 12 ? 6.416 10.994 0.320 1.00 0.32 54 LEU A C 10
ATOM 16679 O O . LEU C 3 12 ? 5.640 11.840 0.698 1.00 0.34 54 LEU A O 10
ATOM 16695 N N . GLN C 3 13 ? 6.765 10.857 -0.950 1.00 0.33 55 GLN A N 10
ATOM 16696 C CA . GLN C 3 13 ? 6.210 11.716 -1.975 1.00 0.37 55 GLN A CA 10
ATOM 16697 C C . GLN C 3 13 ? 4.786 11.274 -2.226 1.00 0.33 55 GLN A C 10
ATOM 16698 O O . GLN C 3 13 ? 3.895 12.084 -2.470 1.00 0.36 55 GLN A O 10
ATOM 16712 N N . VAL C 3 14 ? 4.612 9.956 -2.156 1.00 0.28 56 VAL A N 10
ATOM 16713 C CA . VAL C 3 14 ? 3.323 9.332 -2.313 1.00 0.25 56 VAL A CA 10
ATOM 16714 C C . VAL C 3 14 ? 2.472 9.705 -1.146 1.00 0.23 56 VAL A C 10
ATOM 16715 O O . VAL C 3 14 ? 1.370 10.199 -1.301 1.00 0.24 56 VAL A O 10
ATOM 16728 N N . LEU C 3 15 ? 3.032 9.461 0.023 1.00 0.22 57 LEU A N 10
ATOM 16729 C CA . LEU C 3 15 ? 2.379 9.747 1.273 1.00 0.25 57 LEU A CA 10
ATOM 16730 C C . LEU C 3 15 ? 2.051 11.235 1.415 1.00 0.30 57 LEU A C 10
ATOM 16731 O O . LEU C 3 15 ? 0.956 11.590 1.829 1.00 0.33 57 LEU A O 10
ATOM 16747 N N . GLU C 3 16 ? 3.007 12.098 1.064 1.00 0.33 58 GLU A N 10
ATOM 16748 C CA . GLU C 3 16 ? 2.816 13.555 1.128 1.00 0.40 58 GLU A CA 10
ATOM 16749 C C . GLU C 3 16 ? 1.691 13.985 0.180 1.00 0.41 58 GLU A C 10
ATOM 16750 O O . GLU C 3 16 ? 0.790 14.716 0.585 1.00 0.46 58 GLU A O 10
ATOM 16762 N N . SER C 3 17 ? 1.777 13.555 -1.092 1.00 0.39 59 SER A N 10
ATOM 16763 C CA . SER C 3 17 ? 0.694 13.781 -2.068 1.00 0.41 59 SER A CA 10
ATOM 16764 C C . SER C 3 17 ? -0.619 13.234 -1.575 1.00 0.38 59 SER A C 10
ATOM 16765 O O . SER C 3 17 ? -1.643 13.905 -1.603 1.00 0.41 59 SER A O 10
ATOM 16773 N N . TYR C 3 18 ? -0.557 12.005 -1.150 1.00 0.31 60 TYR A N 10
ATOM 16774 C CA . TYR C 3 18 ? -1.675 11.303 -0.578 1.00 0.29 60 TYR A CA 10
ATOM 16775 C C . TYR C 3 18 ? -2.338 12.147 0.514 1.00 0.35 60 TYR A C 10
ATOM 16776 O O . TYR C 3 18 ? -3.560 12.183 0.642 1.00 0.38 60 TYR A O 10
ATOM 16794 N N . ARG C 3 19 ? -1.525 12.802 1.294 1.00 0.39 61 ARG A N 10
ATOM 16795 C CA . ARG C 3 19 ? -2.001 13.620 2.416 1.00 0.46 61 ARG A CA 10
ATOM 16796 C C . ARG C 3 19 ? -2.329 15.102 2.094 1.00 0.52 61 ARG A C 10
ATOM 16797 O O . ARG C 3 19 ? -2.920 15.772 2.936 1.00 0.58 61 ARG A O 10
ATOM 16818 N N . ASN C 3 20 ? -1.990 15.603 0.898 1.00 0.52 62 ASN A N 10
ATOM 16819 C CA . ASN C 3 20 ? -2.204 17.034 0.633 1.00 0.59 62 ASN A CA 10
ATOM 16820 C C . ASN C 3 20 ? -2.641 17.342 -0.784 1.00 0.60 62 ASN A C 10
ATOM 16821 O O . ASN C 3 20 ? -3.208 18.403 -1.032 1.00 0.67 62 ASN A O 10
ATOM 16832 N N . ASP C 3 21 ? -2.373 16.434 -1.706 1.00 0.55 63 ASP A N 10
ATOM 16833 C CA . ASP C 3 21 ? -2.750 16.633 -3.102 1.00 0.57 63 ASP A CA 10
ATOM 16834 C C . ASP C 3 21 ? -4.256 16.694 -3.227 1.00 0.58 63 ASP A C 10
ATOM 16835 O O . ASP C 3 21 ? -4.931 15.742 -2.888 1.00 0.53 63 ASP A O 10
ATOM 16844 N N . ASN C 3 22 ? -4.777 17.804 -3.714 1.00 0.65 64 ASN A N 10
ATOM 16845 C CA . ASN C 3 22 ? -6.217 17.937 -3.883 1.00 0.67 64 ASN A CA 10
ATOM 16846 C C . ASN C 3 22 ? -6.767 16.792 -4.746 1.00 0.62 64 ASN A C 10
ATOM 16847 O O . ASN C 3 22 ? -7.967 16.515 -4.739 1.00 0.61 64 ASN A O 10
ATOM 16858 N N . ASP C 3 23 ? -5.872 16.116 -5.474 1.00 0.59 65 ASP A N 10
ATOM 16859 C CA . ASP C 3 23 ? -6.276 15.032 -6.367 1.00 0.56 65 ASP A CA 10
ATOM 16860 C C . ASP C 3 23 ? -6.368 13.672 -5.670 1.00 0.48 65 ASP A C 10
ATOM 16861 O O . ASP C 3 23 ? -7.101 12.801 -6.137 1.00 0.46 65 ASP A O 10
ATOM 16870 N N . CYS C 3 24 ? -5.639 13.461 -4.558 1.00 0.44 66 CYS A N 10
ATOM 16871 C CA . CYS C 3 24 ? -5.690 12.155 -3.884 1.00 0.38 66 CYS A CA 10
ATOM 16872 C C . CYS C 3 24 ? -5.870 12.281 -2.383 1.00 0.38 66 CYS A C 10
ATOM 16873 O O . CYS C 3 24 ? -6.324 11.344 -1.756 1.00 0.35 66 CYS A O 10
ATOM 16881 N N . LYS C 3 25 ? -5.473 13.416 -1.817 1.00 0.42 67 LYS A N 10
ATOM 16882 C CA . LYS C 3 25 ? -5.585 13.691 -0.386 1.00 0.45 67 LYS A CA 10
ATOM 16883 C C . LYS C 3 25 ? -6.836 13.044 0.250 1.00 0.46 67 LYS A C 10
ATOM 16884 O O . LYS C 3 25 ? -7.970 13.354 -0.129 1.00 0.49 67 LYS A O 10
ATOM 16903 N N . GLY C 3 26 ? -6.589 12.125 1.169 1.00 0.44 68 GLY A N 10
ATOM 16904 C CA . GLY C 3 26 ? -7.662 11.423 1.853 1.00 0.46 68 GLY A CA 10
ATOM 16905 C C . GLY C 3 26 ? -8.023 10.093 1.202 1.00 0.41 68 GLY A C 10
ATOM 16906 O O . GLY C 3 26 ? -8.829 9.335 1.740 1.00 0.44 68 GLY A O 10
ATOM 16910 N N . ASN C 3 27 ? -7.421 9.810 0.050 1.00 0.35 69 ASN A N 10
ATOM 16911 C CA . ASN C 3 27 ? -7.693 8.587 -0.702 1.00 0.31 69 ASN A CA 10
ATOM 16912 C C . ASN C 3 27 ? -6.429 7.827 -1.048 1.00 0.27 69 ASN A C 10
ATOM 16913 O O . ASN C 3 27 ? -5.464 8.417 -1.516 1.00 0.25 69 ASN A O 10
ATOM 16924 N N . GLN C 3 28 ? -6.430 6.521 -0.835 1.00 0.28 70 GLN A N 10
ATOM 16925 C CA . GLN C 3 28 ? -5.264 5.707 -1.162 1.00 0.26 70 GLN A CA 10
ATOM 16926 C C . GLN C 3 28 ? -5.280 5.195 -2.614 1.00 0.27 70 GLN A C 10
ATOM 16927 O O . GLN C 3 28 ? -4.237 5.170 -3.261 1.00 0.27 70 GLN A O 10
ATOM 16941 N N . ARG C 3 29 ? -6.448 4.769 -3.124 1.00 0.30 71 ARG A N 10
ATOM 16942 C CA . ARG C 3 29 ? -6.544 4.241 -4.488 1.00 0.33 71 ARG A CA 10
ATOM 16943 C C . ARG C 3 29 ? -6.108 5.317 -5.510 1.00 0.33 71 ARG A C 10
ATOM 16944 O O . ARG C 3 29 ? -5.372 5.027 -6.448 1.00 0.37 71 ARG A O 10
ATOM 16965 N N . ALA C 3 30 ? -6.587 6.560 -5.307 1.00 0.31 72 ALA A N 10
ATOM 16966 C CA . ALA C 3 30 ? -6.277 7.680 -6.199 1.00 0.34 72 ALA A CA 10
ATOM 16967 C C . ALA C 3 30 ? -4.784 8.005 -6.243 1.00 0.34 72 ALA A C 10
ATOM 16968 O O . ALA C 3 30 ? -4.248 8.261 -7.316 1.00 0.39 72 ALA A O 10
ATOM 16975 N N . THR C 3 31 ? -4.116 8.014 -5.084 1.00 0.29 73 THR A N 10
ATOM 16976 C CA . THR C 3 31 ? -2.682 8.312 -5.045 1.00 0.29 73 THR A CA 10
ATOM 16977 C C . THR C 3 31 ? -1.892 7.248 -5.786 1.00 0.32 73 THR A C 10
ATOM 16978 O O . THR C 3 31 ? -0.954 7.557 -6.514 1.00 0.35 73 THR A O 10
ATOM 16989 N N . ALA C 3 32 ? -2.283 5.998 -5.584 1.00 0.32 74 ALA A N 10
ATOM 16990 C CA . ALA C 3 32 ? -1.639 4.871 -6.242 1.00 0.36 74 ALA A CA 10
ATOM 16991 C C . ALA C 3 32 ? -1.847 4.964 -7.737 1.00 0.43 74 ALA A C 10
ATOM 16992 O O . ALA C 3 32 ? -0.978 4.602 -8.507 1.00 0.48 74 ALA A O 10
ATOM 16999 N N . ARG C 3 33 ? -3.024 5.424 -8.143 1.00 0.43 75 ARG A N 10
ATOM 17000 C CA . ARG C 3 33 ? -3.341 5.582 -9.554 1.00 0.49 75 ARG A CA 10
ATOM 17001 C C . ARG C 3 33 ? -2.517 6.709 -10.184 1.00 0.52 75 ARG A C 10
ATOM 17002 O O . ARG C 3 33 ? -1.951 6.553 -11.268 1.00 0.59 75 ARG A O 10
ATOM 17023 N N . LYS C 3 34 ? -2.485 7.849 -9.489 1.00 0.49 76 LYS A N 10
ATOM 17024 C CA . LYS C 3 34 ? -1.739 9.028 -9.927 1.00 0.52 76 LYS A CA 10
ATOM 17025 C C . LYS C 3 34 ? -0.235 8.742 -10.020 1.00 0.54 76 LYS A C 10
ATOM 17026 O O . LYS C 3 34 ? 0.438 9.203 -10.939 1.00 0.61 76 LYS A O 10
ATOM 17045 N N . TYR C 3 35 ? 0.259 7.969 -9.056 1.00 0.49 77 TYR A N 10
ATOM 17046 C CA . TYR C 3 35 ? 1.663 7.632 -8.987 1.00 0.50 77 TYR A CA 10
ATOM 17047 C C . TYR C 3 35 ? 1.967 6.290 -9.631 1.00 0.54 77 TYR A C 10
ATOM 17048 O O . TYR C 3 35 ? 3.118 5.858 -9.696 1.00 0.57 77 TYR A O 10
ATOM 17066 N N . ASN C 3 36 ? 0.909 5.644 -10.105 1.00 0.55 78 ASN A N 10
ATOM 17067 C CA . ASN C 3 36 ? 0.996 4.345 -10.782 1.00 0.60 78 ASN A CA 10
ATOM 17068 C C . ASN C 3 36 ? 1.754 3.319 -9.940 1.00 0.59 78 ASN A C 10
ATOM 17069 O O . ASN C 3 36 ? 2.815 2.821 -10.324 1.00 0.64 78 ASN A O 10
ATOM 17080 N N . ILE C 3 37 ? 1.188 3.024 -8.777 1.00 0.53 79 ILE A N 10
ATOM 17081 C CA . ILE C 3 37 ? 1.754 2.067 -7.843 1.00 0.53 79 ILE A CA 10
ATOM 17082 C C . ILE C 3 37 ? 0.631 1.279 -7.191 1.00 0.53 79 ILE A C 10
ATOM 17083 O O . ILE C 3 37 ? -0.539 1.453 -7.535 1.00 0.53 79 ILE A O 10
ATOM 17099 N N . HIS C 3 38 ? 0.982 0.404 -6.270 1.00 0.54 80 HIS A N 10
ATOM 17100 C CA . HIS C 3 38 ? -0.019 -0.377 -5.576 1.00 0.56 80 HIS A CA 10
ATOM 17101 C C . HIS C 3 38 ? -0.583 0.393 -4.390 1.00 0.48 80 HIS A C 10
ATOM 17102 O O . HIS C 3 38 ? 0.099 1.220 -3.784 1.00 0.44 80 HIS A O 10
ATOM 17117 N N . ARG C 3 39 ? -1.846 0.129 -4.091 1.00 0.50 81 ARG A N 10
ATOM 17118 C CA . ARG C 3 39 ? -2.519 0.788 -2.985 1.00 0.45 81 ARG A CA 10
ATOM 17119 C C . ARG C 3 39 ? -2.221 0.096 -1.638 1.00 0.48 81 ARG A C 10
ATOM 17120 O O . ARG C 3 39 ? -2.537 0.652 -0.585 1.00 0.47 81 ARG A O 10
ATOM 17141 N N . ARG C 3 40 ? -1.607 -1.118 -1.669 1.00 0.53 82 ARG A N 10
ATOM 17142 C CA . ARG C 3 40 ? -1.216 -1.799 -0.435 1.00 0.57 82 ARG A CA 10
ATOM 17143 C C . ARG C 3 40 ? 0.084 -1.167 0.099 1.00 0.54 82 ARG A C 10
ATOM 17144 O O . ARG C 3 40 ? 0.285 -1.055 1.303 1.00 0.56 82 ARG A O 10
ATOM 17165 N N . GLN C 3 41 ? 0.942 -0.701 -0.827 1.00 0.50 83 GLN A N 10
ATOM 17166 C CA . GLN C 3 41 ? 2.227 -0.054 -0.496 1.00 0.47 83 GLN A CA 10
ATOM 17167 C C . GLN C 3 41 ? 2.007 1.279 0.256 1.00 0.41 83 GLN A C 10
ATOM 17168 O O . GLN C 3 41 ? 2.688 1.520 1.231 1.00 0.41 83 GLN A O 10
ATOM 17182 N N . ILE C 3 42 ? 1.067 2.145 -0.201 1.00 0.37 84 ILE A N 10
ATOM 17183 C CA . ILE C 3 42 ? 0.772 3.430 0.486 1.00 0.34 84 ILE A CA 10
ATOM 17184 C C . ILE C 3 42 ? 0.299 3.136 1.888 1.00 0.39 84 ILE A C 10
ATOM 17185 O O . ILE C 3 42 ? 0.656 3.826 2.837 1.00 0.40 84 ILE A O 10
ATOM 17201 N N . GLN C 3 43 ? -0.502 2.097 1.990 1.00 0.44 85 GLN A N 10
ATOM 17202 C CA . GLN C 3 43 ? -1.031 1.641 3.257 1.00 0.51 85 GLN A CA 10
ATOM 17203 C C . GLN C 3 43 ? 0.064 1.055 4.140 1.00 0.55 85 GLN A C 10
ATOM 17204 O O . GLN C 3 43 ? 0.104 1.306 5.345 1.00 0.60 85 GLN A O 10
ATOM 17218 N N . LYS C 3 44 ? 0.926 0.249 3.534 1.00 0.55 86 LYS A N 10
ATOM 17219 C CA . LYS C 3 44 ? 2.051 -0.357 4.238 1.00 0.59 86 LYS A CA 10
ATOM 17220 C C . LYS C 3 44 ? 3.080 0.694 4.682 1.00 0.55 86 LYS A C 10
ATOM 17221 O O . LYS C 3 44 ? 3.564 0.669 5.823 1.00 0.59 86 LYS A O 10
ATOM 17240 N N . TRP C 3 45 ? 3.422 1.630 3.784 1.00 0.49 87 TRP A N 10
ATOM 17241 C CA . TRP C 3 45 ? 4.388 2.662 4.117 1.00 0.45 87 TRP A CA 10
ATOM 17242 C C . TRP C 3 45 ? 3.864 3.448 5.269 1.00 0.48 87 TRP A C 10
ATOM 17243 O O . TRP C 3 45 ? 4.620 3.932 6.043 1.00 0.50 87 TRP A O 10
ATOM 17264 N N . LEU C 3 46 ? 2.555 3.578 5.327 1.00 0.50 88 LEU A N 10
ATOM 17265 C CA . LEU C 3 46 ? 1.897 4.268 6.415 1.00 0.55 88 LEU A CA 10
ATOM 17266 C C . LEU C 3 46 ? 2.167 3.559 7.724 1.00 0.63 88 LEU A C 10
ATOM 17267 O O . LEU C 3 46 ? 2.304 4.188 8.775 1.00 0.68 88 LEU A O 10
ATOM 17283 N N . GLN C 3 47 ? 2.220 2.228 7.634 1.00 0.65 89 GLN A N 10
ATOM 17284 C CA . GLN C 3 47 ? 2.512 1.377 8.773 1.00 0.73 89 GLN A CA 10
ATOM 17285 C C . GLN C 3 47 ? 3.946 1.638 9.233 1.00 0.74 89 GLN A C 10
ATOM 17286 O O . GLN C 3 47 ? 4.407 1.101 10.251 1.00 0.80 89 GLN A O 10
ATOM 17300 N N . CYS C 3 48 ? 4.648 2.475 8.467 1.00 0.67 90 CYS A N 10
ATOM 17301 C CA . CYS C 3 48 ? 6.031 2.824 8.811 1.00 0.67 90 CYS A CA 10
ATOM 17302 C C . CYS C 3 48 ? 6.454 4.209 8.289 1.00 0.61 90 CYS A C 10
ATOM 17303 O O . CYS C 3 48 ? 7.644 4.480 8.168 1.00 0.59 90 CYS A O 10
ATOM 17311 N N . GLU C 3 49 ? 5.494 5.075 7.944 1.00 0.58 91 GLU A N 10
ATOM 17312 C CA . GLU C 3 49 ? 5.803 6.419 7.421 1.00 0.54 91 GLU A CA 10
ATOM 17313 C C . GLU C 3 49 ? 6.693 7.188 8.365 1.00 0.58 91 GLU A C 10
ATOM 17314 O O . GLU C 3 49 ? 7.583 7.925 7.948 1.00 0.56 91 GLU A O 10
ATOM 17326 N N . SER C 3 50 ? 6.419 7.028 9.644 1.00 0.66 92 SER A N 10
ATOM 17327 C CA . SER C 3 50 ? 7.237 7.645 10.701 1.00 0.72 92 SER A CA 10
ATOM 17328 C C . SER C 3 50 ? 8.696 7.182 10.542 1.00 0.70 92 SER A C 10
ATOM 17329 O O . SER C 3 50 ? 9.639 7.955 10.743 1.00 0.71 92 SER A O 10
ATOM 17337 N N . ASN C 3 51 ? 8.855 5.909 10.178 1.00 0.68 93 ASN A N 10
ATOM 17338 C CA . ASN C 3 51 ? 10.158 5.319 9.959 1.00 0.67 93 ASN A CA 10
ATOM 17339 C C . ASN C 3 51 ? 10.763 5.854 8.653 1.00 0.60 93 ASN A C 10
ATOM 17340 O O . ASN C 3 51 ? 11.982 5.985 8.528 1.00 0.59 93 ASN A O 10
ATOM 17351 N N . LEU C 3 52 ? 9.893 6.162 7.682 1.00 0.54 94 LEU A N 10
ATOM 17352 C CA . LEU C 3 52 ? 10.317 6.702 6.393 1.00 0.48 94 LEU A CA 10
ATOM 17353 C C . LEU C 3 52 ? 10.988 8.053 6.602 1.00 0.49 94 LEU A C 10
ATOM 17354 O O . LEU C 3 52 ? 11.975 8.384 5.947 1.00 0.47 94 LEU A O 10
ATOM 17370 N N . ARG C 3 53 ? 10.404 8.830 7.514 1.00 0.54 95 ARG A N 10
ATOM 17371 C CA . ARG C 3 53 ? 10.902 10.158 7.856 1.00 0.58 95 ARG A CA 10
ATOM 17372 C C . ARG C 3 53 ? 12.322 10.114 8.376 1.00 0.61 95 ARG A C 10
ATOM 17373 O O . ARG C 3 53 ? 13.172 10.874 7.924 1.00 0.61 95 ARG A O 10
ATOM 17394 N N . SER C 3 54 ? 12.581 9.220 9.323 1.00 0.64 96 SER A N 10
ATOM 17395 C CA . SER C 3 54 ? 13.923 9.087 9.871 1.00 0.67 96 SER A CA 10
ATOM 17396 C C . SER C 3 54 ? 14.858 8.395 8.870 1.00 0.62 96 SER A C 10
ATOM 17397 O O . SER C 3 54 ? 16.070 8.606 8.893 1.00 0.64 96 SER A O 10
ATOM 17405 N N . SER C 3 55 ? 14.280 7.572 7.988 1.00 0.59 97 SER A N 10
ATOM 17406 C CA . SER C 3 55 ? 15.050 6.846 6.976 1.00 0.57 97 SER A CA 10
ATOM 17407 C C . SER C 3 55 ? 15.567 7.785 5.890 1.00 0.60 97 SER A C 10
ATOM 17408 O O . SER C 3 55 ? 16.653 7.578 5.347 1.00 0.79 97 SER A O 10
ATOM 17416 N N . VAL C 3 56 ? 14.785 8.815 5.577 1.00 0.55 98 VAL A N 10
ATOM 17417 C CA . VAL C 3 56 ? 15.168 9.780 4.555 1.00 0.62 98 VAL A CA 10
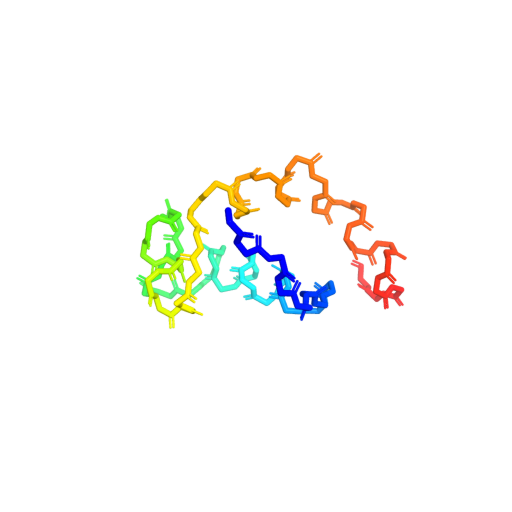ATOM 17418 C C . VAL C 3 56 ? 16.117 10.830 5.130 1.00 0.83 98 VAL A C 10
ATOM 17419 O O . VAL C 3 56 ? 16.925 11.403 4.396 1.00 1.11 98 VAL A O 10
ATOM 17432 N N . ALA C 3 57 ? 16.013 11.050 6.452 1.00 0.92 99 ALA A N 10
ATOM 17433 C CA . ALA C 3 57 ? 16.844 12.021 7.179 1.00 1.29 99 ALA A CA 10
ATOM 17434 C C . ALA C 3 57 ? 16.517 13.467 6.791 1.00 1.90 99 ALA A C 10
ATOM 17435 O O . ALA C 3 57 ? 15.849 14.185 7.540 1.00 2.55 99 ALA A O 10
ATOM 17442 N N . ASN C 3 58 ? 16.994 13.888 5.623 1.00 2.39 100 ASN A N 10
ATOM 17443 C CA . ASN C 3 58 ? 16.759 15.241 5.129 1.00 3.21 100 ASN A CA 10
ATOM 17444 C C . ASN C 3 58 ? 16.714 15.247 3.603 1.00 4.02 100 ASN A C 10
ATOM 17445 O O . ASN C 3 58 ? 16.417 16.272 2.989 1.00 4.52 100 ASN A O 10
ATOM 17456 N N . ASN C 3 59 ? 17.008 14.087 3.002 1.00 4.64 101 ASN A N 10
ATOM 17457 C CA . ASN C 3 59 ? 17.006 13.929 1.546 1.00 5.77 101 ASN A CA 10
ATOM 17458 C C . ASN C 3 59 ? 18.062 14.831 0.901 1.00 6.20 101 ASN A C 10
ATOM 17459 O O . ASN C 3 59 ? 17.695 15.905 0.379 1.00 6.53 101 ASN A O 10
ATOM 18230 N N . GLY C 3 1 ? 4.971 -11.067 -8.751 1.00 4.51 43 GLY A N 11
ATOM 18231 C CA . GLY C 3 1 ? 4.859 -9.721 -9.229 1.00 3.90 43 GLY A CA 11
ATOM 18232 C C . GLY C 3 1 ? 6.222 -9.067 -9.148 1.00 2.76 43 GLY A C 11
ATOM 18233 O O . GLY C 3 1 ? 7.206 -9.754 -8.841 1.00 2.95 43 GLY A O 11
ATOM 18237 N N . SER C 3 2 ? 6.296 -7.761 -9.386 1.00 2.15 44 SER A N 11
ATOM 18238 C CA . SER C 3 2 ? 7.588 -7.039 -9.365 1.00 1.45 44 SER A CA 11
ATOM 18239 C C . SER C 3 2 ? 8.095 -6.592 -7.945 1.00 1.26 44 SER A C 11
ATOM 18240 O O . SER C 3 2 ? 7.474 -6.881 -6.929 1.00 1.87 44 SER A O 11
ATOM 18248 N N . ARG C 3 3 ? 9.282 -5.920 -7.936 1.00 0.96 45 ARG A N 11
ATOM 18249 C CA . ARG C 3 3 ? 9.952 -5.278 -6.753 1.00 0.78 45 ARG A CA 11
ATOM 18250 C C . ARG C 3 3 ? 10.719 -4.133 -7.356 1.00 0.55 45 ARG A C 11
ATOM 18251 O O . ARG C 3 3 ? 11.883 -4.298 -7.707 1.00 0.45 45 ARG A O 11
ATOM 18272 N N . ARG C 3 4 ? 10.057 -3.003 -7.587 1.00 0.57 46 ARG A N 11
ATOM 18273 C CA . ARG C 3 4 ? 10.752 -1.886 -8.187 1.00 0.43 46 ARG A CA 11
ATOM 18274 C C . ARG C 3 4 ? 11.537 -1.130 -7.148 1.00 0.48 46 ARG A C 11
ATOM 18275 O O . ARG C 3 4 ? 11.382 -1.361 -5.949 1.00 0.65 46 ARG A O 11
ATOM 18296 N N . ILE C 3 5 ? 12.335 -0.191 -7.609 1.00 0.63 47 ILE A N 11
ATOM 18297 C CA . ILE C 3 5 ? 13.201 0.561 -6.717 1.00 0.86 47 ILE A CA 11
ATOM 18298 C C . ILE C 3 5 ? 12.511 1.819 -6.187 1.00 0.72 47 ILE A C 11
ATOM 18299 O O . ILE C 3 5 ? 12.433 2.857 -6.852 1.00 0.72 47 ILE A O 11
ATOM 18315 N N . PHE C 3 6 ? 11.956 1.682 -4.990 1.00 0.63 48 PHE A N 11
ATOM 18316 C CA . PHE C 3 6 ? 11.285 2.777 -4.305 1.00 0.51 48 PHE A CA 11
ATOM 18317 C C . PHE C 3 6 ? 12.168 3.433 -3.283 1.00 0.51 48 PHE A C 11
ATOM 18318 O O . PHE C 3 6 ? 12.746 2.773 -2.415 1.00 0.52 48 PHE A O 11
ATOM 18335 N N . THR C 3 7 ? 12.289 4.721 -3.415 1.00 0.49 49 THR A N 11
ATOM 18336 C CA . THR C 3 7 ? 13.050 5.510 -2.463 1.00 0.49 49 THR A CA 11
ATOM 18337 C C . THR C 3 7 ? 12.134 6.031 -1.373 1.00 0.43 49 THR A C 11
ATOM 18338 O O . THR C 3 7 ? 10.922 6.094 -1.575 1.00 0.39 49 THR A O 11
ATOM 18349 N N . PRO C 3 8 ? 12.670 6.392 -0.197 1.00 0.42 50 PRO A N 11
ATOM 18350 C CA . PRO C 3 8 ? 11.847 6.979 0.848 1.00 0.38 50 PRO A CA 11
ATOM 18351 C C . PRO C 3 8 ? 11.256 8.308 0.442 1.00 0.36 50 PRO A C 11
ATOM 18352 O O . PRO C 3 8 ? 10.110 8.577 0.767 1.00 0.34 50 PRO A O 11
ATOM 18363 N N . HIS C 3 9 ? 12.014 9.123 -0.295 1.00 0.40 51 HIS A N 11
ATOM 18364 C CA . HIS C 3 9 ? 11.513 10.419 -0.749 1.00 0.41 51 HIS A CA 11
ATOM 18365 C C . HIS C 3 9 ? 10.279 10.204 -1.627 1.00 0.40 51 HIS A C 11
ATOM 18366 O O . HIS C 3 9 ? 9.352 10.994 -1.587 1.00 0.39 51 HIS A O 11
ATOM 18381 N N . PHE C 3 10 ? 10.310 9.147 -2.450 1.00 0.41 52 PHE A N 11
ATOM 18382 C CA . PHE C 3 10 ? 9.168 8.800 -3.293 1.00 0.40 52 PHE A CA 11
ATOM 18383 C C . PHE C 3 10 ? 8.035 8.343 -2.418 1.00 0.34 52 PHE A C 11
ATOM 18384 O O . PHE C 3 10 ? 6.890 8.711 -2.633 1.00 0.32 52 PHE A O 11
ATOM 18401 N N . LYS C 3 11 ? 8.366 7.488 -1.463 1.00 0.32 53 LYS A N 11
ATOM 18402 C CA . LYS C 3 11 ? 7.386 6.978 -0.529 1.00 0.29 53 LYS A CA 11
ATOM 18403 C C . LYS C 3 11 ? 6.689 8.125 0.152 1.00 0.26 53 LYS A C 11
ATOM 18404 O O . LYS C 3 11 ? 5.468 8.178 0.228 1.00 0.23 53 LYS A O 11
ATOM 18423 N N . LEU C 3 12 ? 7.497 9.045 0.638 1.00 0.28 54 LEU A N 11
ATOM 18424 C CA . LEU C 3 12 ? 7.026 10.245 1.289 1.00 0.30 54 LEU A CA 11
ATOM 18425 C C . LEU C 3 12 ? 6.394 11.161 0.283 1.00 0.32 54 LEU A C 11
ATOM 18426 O O . LEU C 3 12 ? 5.617 12.012 0.639 1.00 0.34 54 LEU A O 11
ATOM 18442 N N . GLN C 3 13 ? 6.741 10.985 -0.978 1.00 0.33 55 GLN A N 11
ATOM 18443 C CA . GLN C 3 13 ? 6.160 11.798 -2.023 1.00 0.37 55 GLN A CA 11
ATOM 18444 C C . GLN C 3 13 ? 4.743 11.304 -2.276 1.00 0.33 55 GLN A C 11
ATOM 18445 O O . GLN C 3 13 ? 3.839 12.084 -2.556 1.00 0.36 55 GLN A O 11
ATOM 18459 N N . VAL C 3 14 ? 4.587 9.989 -2.181 1.00 0.28 56 VAL A N 11
ATOM 18460 C CA . VAL C 3 14 ? 3.296 9.353 -2.311 1.00 0.25 56 VAL A CA 11
ATOM 18461 C C . VAL C 3 14 ? 2.456 9.752 -1.143 1.00 0.23 56 VAL A C 11
ATOM 18462 O O . VAL C 3 14 ? 1.353 10.251 -1.292 1.00 0.24 56 VAL A O 11
ATOM 18475 N N . LEU C 3 15 ? 3.033 9.525 0.025 1.00 0.22 57 LEU A N 11
ATOM 18476 C CA . LEU C 3 15 ? 2.397 9.832 1.276 1.00 0.25 57 LEU A CA 11
ATOM 18477 C C . LEU C 3 15 ? 2.050 11.319 1.383 1.00 0.30 57 LEU A C 11
ATOM 18478 O O . LEU C 3 15 ? 0.948 11.665 1.788 1.00 0.33 57 LEU A O 11
ATOM 18494 N N . GLU C 3 16 ? 2.995 12.195 1.018 1.00 0.33 58 GLU A N 11
ATOM 18495 C CA . GLU C 3 16 ? 2.773 13.649 1.068 1.00 0.40 58 GLU A CA 11
ATOM 18496 C C . GLU C 3 16 ? 1.637 14.058 0.118 1.00 0.41 58 GLU A C 11
ATOM 18497 O O . GLU C 3 16 ? 0.748 14.814 0.506 1.00 0.46 58 GLU A O 11
ATOM 18509 N N . SER C 3 17 ? 1.704 13.584 -1.136 1.00 0.39 59 SER A N 11
ATOM 18510 C CA . SER C 3 17 ? 0.614 13.798 -2.110 1.00 0.41 59 SER A CA 11
ATOM 18511 C C . SER C 3 17 ? -0.695 13.269 -1.602 1.00 0.38 59 SER A C 11
ATOM 18512 O O . SER C 3 17 ?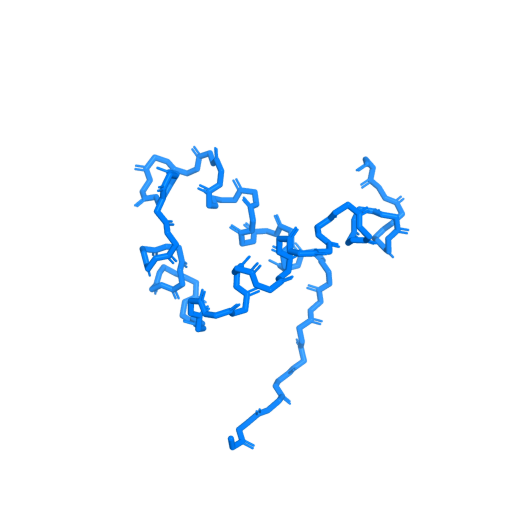 -1.717 13.942 -1.640 1.00 0.41 59 SER A O 11
ATOM 18520 N N . TYR C 3 18 ? -0.629 12.048 -1.171 1.00 0.31 60 TYR A N 11
ATOM 18521 C CA . TYR C 3 18 ? -1.734 11.348 -0.586 1.00 0.29 60 TYR A CA 11
ATOM 18522 C C . TYR C 3 18 ? -2.394 12.200 0.506 1.00 0.35 60 TYR A C 11
ATOM 18523 O O . TYR C 3 18 ? -3.613 12.200 0.675 1.00 0.38 60 TYR A O 11
ATOM 18541 N N . ARG C 3 19 ? -1.584 12.891 1.250 1.00 0.39 61 ARG A N 11
ATOM 18542 C CA . ARG C 3 19 ? -2.065 13.710 2.361 1.00 0.46 61 ARG A CA 11
ATOM 18543 C C . ARG C 3 19 ? -2.411 15.181 2.009 1.00 0.52 61 ARG A C 11
ATOM 18544 O O . ARG C 3 19 ? -2.990 15.861 2.847 1.00 0.58 61 ARG A O 11
ATOM 18565 N N . ASN C 3 20 ? -2.091 15.655 0.796 1.00 0.52 62 ASN A N 11
ATOM 18566 C CA . ASN C 3 20 ? -2.315 17.080 0.497 1.00 0.59 62 ASN A CA 11
ATOM 18567 C C . ASN C 3 20 ? -2.783 17.357 -0.920 1.00 0.60 62 ASN A C 11
ATOM 18568 O O . ASN C 3 20 ? -3.443 18.365 -1.163 1.00 0.67 62 ASN A O 11
ATOM 18579 N N . ASP C 3 21 ? -2.458 16.462 -1.839 1.00 0.55 63 ASP A N 11
ATOM 18580 C CA . ASP C 3 21 ? -2.854 16.621 -3.234 1.00 0.57 63 ASP A CA 11
ATOM 18581 C C . ASP C 3 21 ? -4.363 16.652 -3.346 1.00 0.58 63 ASP A C 11
ATOM 18582 O O . ASP C 3 21 ? -5.023 15.699 -2.969 1.00 0.53 63 ASP A O 11
ATOM 18591 N N . ASN C 3 22 ? -4.904 17.746 -3.856 1.00 0.65 64 ASN A N 11
ATOM 18592 C CA . ASN C 3 22 ? -6.346 17.851 -4.016 1.00 0.67 64 ASN A CA 11
ATOM 18593 C C . ASN C 3 22 ? -6.883 16.682 -4.859 1.00 0.62 64 ASN A C 11
ATOM 18594 O O . ASN C 3 22 ? -8.082 16.403 -4.849 1.00 0.61 64 ASN A O 11
ATOM 18605 N N . ASP C 3 23 ? -5.983 15.982 -5.570 1.00 0.59 65 ASP A N 11
ATOM 18606 C CA . ASP C 3 23 ? -6.392 14.872 -6.427 1.00 0.56 65 ASP A CA 11
ATOM 18607 C C . ASP C 3 23 ? -6.454 13.527 -5.693 1.00 0.48 65 ASP A C 11
ATOM 18608 O O . ASP C 3 23 ? -7.158 12.626 -6.147 1.00 0.46 65 ASP A O 11
ATOM 18617 N N . CYS C 3 24 ? -5.738 13.357 -4.566 1.00 0.44 66 CYS A N 11
ATOM 18618 C CA . CYS C 3 24 ? -5.773 12.055 -3.861 1.00 0.38 66 CYS A CA 11
ATOM 18619 C C . CYS C 3 24 ? -5.946 12.211 -2.361 1.00 0.38 66 CYS A C 11
ATOM 18620 O O . CYS C 3 24 ? -6.383 11.277 -1.713 1.00 0.35 66 CYS A O 11
ATOM 18628 N N . LYS C 3 25 ? -5.550 13.358 -1.818 1.00 0.42 67 LYS A N 11
ATOM 18629 C CA . LYS C 3 25 ? -5.649 13.657 -0.389 1.00 0.45 67 LYS A CA 11
ATOM 18630 C C . LYS C 3 25 ? -6.878 13.005 0.288 1.00 0.46 67 LYS A C 11
ATOM 18631 O O . LYS C 3 25 ? -8.024 13.315 -0.051 1.00 0.49 67 LYS A O 11
ATOM 18650 N N . GLY C 3 26 ? -6.602 12.084 1.200 1.00 0.44 68 GLY A N 11
ATOM 18651 C CA . GLY C 3 26 ? -7.654 11.380 1.925 1.00 0.46 68 GLY A CA 11
ATOM 18652 C C . GLY C 3 26 ? -8.020 10.040 1.294 1.00 0.41 68 GLY A C 11
ATOM 18653 O O . GLY C 3 26 ? -8.807 9.277 1.855 1.00 0.44 68 GLY A O 11
ATOM 18657 N N . ASN C 3 27 ? -7.442 9.763 0.127 1.00 0.35 69 ASN A N 11
ATOM 18658 C CA . ASN C 3 27 ? -7.703 8.535 -0.624 1.00 0.31 69 ASN A CA 11
ATOM 18659 C C . ASN C 3 27 ? -6.427 7.815 -1.012 1.00 0.27 69 ASN A C 11
ATOM 18660 O O . ASN C 3 27 ? -5.485 8.438 -1.481 1.00 0.25 69 ASN A O 11
ATOM 18671 N N . GLN C 3 28 ? -6.402 6.504 -0.833 1.00 0.28 70 GLN A N 11
ATOM 18672 C CA . GLN C 3 28 ? -5.241 5.726 -1.212 1.00 0.26 70 GLN A CA 11
ATOM 18673 C C . GLN C 3 28 ? -5.282 5.206 -2.657 1.00 0.27 70 GLN A C 11
ATOM 18674 O O . GLN C 3 28 ? -4.239 5.149 -3.304 1.00 0.27 70 GLN A O 11
ATOM 18688 N N . ARG C 3 29 ? -6.476 4.817 -3.169 1.00 0.30 71 ARG A N 11
ATOM 18689 C CA . ARG C 3 29 ? -6.582 4.308 -4.547 1.00 0.33 71 ARG A CA 11
ATOM 18690 C C . ARG C 3 29 ? -6.126 5.378 -5.554 1.00 0.33 71 ARG A C 11
ATOM 18691 O O . ARG C 3 29 ? -5.382 5.077 -6.487 1.00 0.37 71 ARG A O 11
ATOM 18712 N N . ALA C 3 30 ? -6.583 6.628 -5.355 1.00 0.31 72 ALA A N 11
ATOM 18713 C CA . ALA C 3 30 ? -6.241 7.736 -6.253 1.00 0.34 72 ALA A CA 11
ATOM 18714 C C . ALA C 3 30 ? -4.742 8.051 -6.267 1.00 0.34 72 ALA A C 11
ATOM 18715 O O . ALA C 3 30 ? -4.187 8.337 -7.326 1.00 0.39 72 ALA A O 11
ATOM 18722 N N . THR C 3 31 ? -4.091 8.023 -5.101 1.00 0.29 73 THR A N 11
ATOM 18723 C CA . THR C 3 31 ? -2.654 8.295 -5.039 1.00 0.29 73 THR A CA 11
ATOM 18724 C C . THR C 3 31 ? -1.878 7.209 -5.764 1.00 0.32 73 THR A C 11
ATOM 18725 O O . THR C 3 31 ? -0.954 7.495 -6.519 1.00 0.35 73 THR A O 11
ATOM 18736 N N . ALA C 3 32 ? -2.258 5.963 -5.520 1.00 0.32 74 ALA A N 11
ATOM 18737 C CA . ALA C 3 32 ? -1.619 4.827 -6.167 1.00 0.36 74 ALA A CA 11
ATOM 18738 C C . ALA C 3 32 ? -1.848 4.879 -7.672 1.00 0.43 74 ALA A C 11
ATOM 18739 O O . ALA C 3 32 ? -1.005 4.461 -8.447 1.00 0.48 74 ALA A O 11
ATOM 18746 N N . ARG C 3 33 ? -3.018 5.357 -8.079 1.00 0.43 75 ARG A N 11
ATOM 18747 C CA . ARG C 3 33 ? -3.343 5.491 -9.496 1.00 0.49 75 ARG A CA 11
ATOM 18748 C C . ARG C 3 33 ? -2.520 6.599 -10.156 1.00 0.52 75 ARG A C 11
ATOM 18749 O O . ARG C 3 33 ? -1.968 6.415 -11.239 1.00 0.59 75 ARG A O 11
ATOM 18770 N N . LYS C 3 34 ? -2.471 7.755 -9.495 1.00 0.49 76 LYS A N 11
ATOM 18771 C CA . LYS C 3 34 ? -1.720 8.915 -9.978 1.00 0.52 76 LYS A CA 11
ATOM 18772 C C . LYS C 3 34 ? -0.223 8.628 -10.053 1.00 0.54 76 LYS A C 11
ATOM 18773 O O . LYS C 3 34 ? 0.461 9.069 -10.974 1.00 0.61 76 LYS A O 11
ATOM 18792 N N . TYR C 3 35 ? 0.268 7.904 -9.052 1.00 0.49 77 TYR A N 11
ATOM 18793 C CA . TYR C 3 35 ? 1.675 7.572 -8.955 1.00 0.50 77 TYR A CA 11
ATOM 18794 C C . TYR C 3 35 ? 1.975 6.217 -9.576 1.00 0.54 77 TYR A C 11
ATOM 18795 O O . TYR C 3 35 ? 3.128 5.791 -9.645 1.00 0.57 77 TYR A O 11
ATOM 18813 N N . ASN C 3 36 ? 0.917 5.557 -10.037 1.00 0.55 78 ASN A N 11
ATOM 18814 C CA . ASN C 3 36 ? 1.011 4.241 -10.675 1.00 0.60 78 ASN A CA 11
ATOM 18815 C C . ASN C 3 36 ? 1.794 3.265 -9.802 1.00 0.59 78 ASN A C 11
ATOM 18816 O O . ASN C 3 36 ? 2.877 2.800 -10.163 1.00 0.64 78 ASN A O 11
ATOM 18827 N N . ILE C 3 37 ? 1.235 2.982 -8.633 1.00 0.53 79 ILE A N 11
ATOM 18828 C CA . ILE C 3 37 ? 1.833 2.061 -7.675 1.00 0.53 79 ILE A CA 11
ATOM 18829 C C . ILE C 3 37 ? 0.726 1.282 -6.988 1.00 0.53 79 ILE A C 11
ATOM 18830 O O . ILE C 3 37 ? -0.453 1.476 -7.287 1.00 0.53 79 ILE A O 11
ATOM 18846 N N . HIS C 3 38 ? 1.095 0.401 -6.075 1.00 0.54 80 HIS A N 11
ATOM 18847 C CA . HIS C 3 38 ? 0.101 -0.363 -5.354 1.00 0.56 80 HIS A CA 11
ATOM 18848 C C . HIS C 3 38 ? -0.386 0.396 -4.144 1.00 0.48 80 HIS A C 11
ATOM 18849 O O . HIS C 3 38 ? 0.346 1.184 -3.543 1.00 0.44 80 HIS A O 11
ATOM 18864 N N . ARG C 3 39 ? -1.632 0.144 -3.809 1.00 0.50 81 ARG A N 11
ATOM 18865 C CA . ARG C 3 39 ? -2.249 0.780 -2.678 1.00 0.45 81 ARG A CA 11
ATOM 18866 C C . ARG C 3 39 ? -1.899 0.042 -1.368 1.00 0.48 81 ARG A C 11
ATOM 18867 O O . ARG C 3 39 ? -2.127 0.584 -0.288 1.00 0.47 81 ARG A O 11
ATOM 18888 N N . ARG C 3 40 ? -1.343 -1.199 -1.452 1.00 0.53 82 ARG A N 11
ATOM 18889 C CA . ARG C 3 40 ? -0.892 -1.899 -0.229 1.00 0.57 82 ARG A CA 11
ATOM 18890 C C . ARG C 3 40 ? 0.355 -1.183 0.310 1.00 0.54 82 ARG A C 11
ATOM 18891 O O . ARG C 3 40 ? 0.518 -1.047 1.516 1.00 0.56 82 ARG A O 11
ATOM 18912 N N . GLN C 3 41 ? 1.209 -0.689 -0.610 1.00 0.50 83 GLN A N 11
ATOM 18913 C CA . GLN C 3 41 ? 2.432 0.002 -0.243 1.00 0.47 83 GLN A CA 11
ATOM 18914 C C . GLN C 3 41 ? 2.202 1.349 0.481 1.00 0.41 83 GLN A C 11
ATOM 18915 O O . GLN C 3 41 ? 2.902 1.638 1.429 1.00 0.41 83 GLN A O 11
ATOM 18929 N N . ILE C 3 42 ? 1.213 2.168 0.040 1.00 0.37 84 ILE A N 11
ATOM 18930 C CA . ILE C 3 42 ? 0.878 3.460 0.706 1.00 0.34 84 ILE A CA 11
ATOM 18931 C C . ILE C 3 42 ? 0.441 3.163 2.124 1.00 0.39 84 ILE A C 11
ATOM 18932 O O . ILE C 3 42 ? 0.807 3.862 3.064 1.00 0.40 84 ILE A O 11
ATOM 18948 N N . GLN C 3 43 ? -0.357 2.125 2.236 1.00 0.44 85 GLN A N 11
ATOM 18949 C CA . GLN C 3 43 ? -0.852 1.656 3.501 1.00 0.51 85 GLN A CA 11
ATOM 18950 C C . GLN C 3 43 ? 0.276 1.111 4.365 1.00 0.55 85 GLN A C 11
ATOM 18951 O O . GLN C 3 43 ? 0.317 1.351 5.572 1.00 0.60 85 GLN A O 11
ATOM 18965 N N . LYS C 3 44 ? 1.167 0.354 3.752 1.00 0.55 86 LYS A N 11
ATOM 18966 C CA . LYS C 3 44 ? 2.314 -0.193 4.459 1.00 0.59 86 LYS A CA 11
ATOM 18967 C C . LYS C 3 44 ? 3.326 0.890 4.877 1.00 0.55 86 LYS A C 11
ATOM 18968 O O . LYS C 3 44 ? 3.822 0.894 6.012 1.00 0.59 86 LYS A O 11
ATOM 18987 N N . TRP C 3 45 ? 3.653 1.809 3.963 1.00 0.49 87 TRP A N 11
ATOM 18988 C CA . TRP C 3 45 ? 4.598 2.865 4.275 1.00 0.45 87 TRP A CA 11
ATOM 18989 C C . TRP C 3 45 ? 4.062 3.683 5.402 1.00 0.48 87 TRP A C 11
ATOM 18990 O O . TRP C 3 45 ? 4.809 4.258 6.122 1.00 0.50 87 TRP A O 11
ATOM 19011 N N . LEU C 3 46 ? 2.749 3.762 5.480 1.00 0.50 88 LEU A N 11
ATOM 19012 C CA . LEU C 3 46 ? 2.080 4.471 6.549 1.00 0.55 88 LEU A CA 11
ATOM 19013 C C . LEU C 3 46 ? 2.360 3.795 7.869 1.00 0.63 88 LEU A C 11
ATOM 19014 O O . LEU C 3 46 ? 2.489 4.444 8.907 1.00 0.68 88 LEU A O 11
ATOM 19030 N N . GLN C 3 47 ? 2.442 2.470 7.804 1.00 0.65 89 GLN A N 11
ATOM 19031 C CA . GLN C 3 47 ? 2.754 1.642 8.966 1.00 0.73 89 GLN A CA 11
ATOM 19032 C C . GLN C 3 47 ? 4.180 1.946 9.401 1.00 0.74 89 GLN A C 11
ATOM 19033 O O . GLN C 3 47 ? 4.642 1.456 10.439 1.00 0.80 89 GLN A O 11
ATOM 19047 N N . CYS C 3 48 ? 4.878 2.765 8.602 1.00 0.67 90 CYS A N 11
ATOM 19048 C CA . CYS C 3 48 ? 6.266 3.140 8.932 1.00 0.67 90 CYS A CA 11
ATOM 19049 C C . CYS C 3 48 ? 6.681 4.515 8.368 1.00 0.61 90 CYS A C 11
ATOM 19050 O O . CYS C 3 48 ? 7.868 4.775 8.205 1.00 0.59 90 CYS A O 11
ATOM 19058 N N . GLU C 3 49 ? 5.714 5.378 8.021 1.00 0.58 91 GLU A N 11
ATOM 19059 C CA . GLU C 3 49 ? 6.007 6.712 7.465 1.00 0.54 91 GLU A CA 11
ATOM 19060 C C . GLU C 3 49 ? 6.876 7.516 8.391 1.00 0.58 91 GLU A C 11
ATOM 19061 O O . GLU C 3 49 ? 7.744 8.277 7.959 1.00 0.56 91 GLU A O 11
ATOM 19073 N N . SER C 3 50 ? 6.606 7.368 9.669 1.00 0.66 92 SER A N 11
ATOM 19074 C CA . SER C 3 50 ? 7.413 8.028 10.687 1.00 0.72 92 SER A CA 11
ATOM 19075 C C . SER C 3 50 ? 8.867 7.595 10.540 1.00 0.70 92 SER A C 11
ATOM 19076 O O . SER C 3 50 ? 9.794 8.396 10.688 1.00 0.71 92 SER A O 11
ATOM 19084 N N . ASN C 3 51 ? 9.041 6.316 10.207 1.00 0.68 93 ASN A N 11
ATOM 19085 C CA . ASN C 3 51 ? 10.358 5.735 9.985 1.00 0.67 93 ASN A CA 11
ATOM 19086 C C . ASN C 3 51 ? 10.928 6.214 8.655 1.00 0.60 93 ASN A C 11
ATOM 19087 O O . ASN C 3 51 ? 12.142 6.318 8.491 1.00 0.59 93 ASN A O 11
ATOM 19098 N N . LEU C 3 52 ? 10.040 6.488 7.695 1.00 0.54 94 LEU A N 11
ATOM 19099 C CA . LEU C 3 52 ? 10.444 6.987 6.386 1.00 0.48 94 LEU A CA 11
ATOM 19100 C C . LEU C 3 52 ? 11.109 8.346 6.540 1.00 0.49 94 LEU A C 11
ATOM 19101 O O . LEU C 3 52 ? 12.059 8.677 5.834 1.00 0.47 94 LEU A O 11
ATOM 19117 N N . ARG C 3 53 ? 10.543 9.135 7.451 1.00 0.54 95 ARG A N 11
ATOM 19118 C CA . ARG C 3 53 ? 11.026 10.472 7.754 1.00 0.58 95 ARG A CA 11
ATOM 19119 C C . ARG C 3 53 ? 12.459 10.458 8.276 1.00 0.61 95 ARG A C 11
ATOM 19120 O O . ARG C 3 53 ? 13.301 11.229 7.818 1.00 0.61 95 ARG A O 11
ATOM 19141 N N . SER C 3 54 ? 12.736 9.585 9.243 1.00 0.64 96 SER A N 11
ATOM 19142 C CA . SER C 3 54 ? 14.085 9.487 9.790 1.00 0.67 96 SER A CA 11
ATOM 19143 C C . SER C 3 54 ? 15.039 8.825 8.788 1.00 0.62 96 SER A C 11
ATOM 19144 O O . SER C 3 54 ? 16.248 9.065 8.812 1.00 0.64 96 SER A O 11
ATOM 19152 N N . SER C 3 55 ? 14.477 7.998 7.907 1.00 0.59 97 SER A N 11
ATOM 19153 C CA . SER C 3 55 ? 15.253 7.295 6.885 1.00 0.57 97 SER A CA 11
ATOM 19154 C C . SER C 3 55 ? 15.700 8.243 5.773 1.00 0.60 97 SER A C 11
ATOM 19155 O O . SER C 3 55 ? 16.781 8.078 5.205 1.00 0.79 97 SER A O 11
ATOM 19163 N N . VAL C 3 56 ? 14.868 9.239 5.466 1.00 0.55 98 VAL A N 11
ATOM 19164 C CA . VAL C 3 56 ? 15.189 10.205 4.421 1.00 0.62 98 VAL A CA 11
ATOM 19165 C C . VAL C 3 56 ? 16.108 11.301 4.963 1.00 0.83 98 VAL A C 11
ATOM 19166 O O . VAL C 3 56 ? 16.524 12.194 4.219 1.00 1.11 98 VAL A O 11
ATOM 19179 N N . ALA C 3 57 ? 16.419 11.201 6.268 1.00 0.92 99 ALA A N 11
ATOM 19180 C CA . ALA C 3 57 ? 17.293 12.150 6.965 1.00 1.29 99 ALA A CA 11
ATOM 19181 C C . ALA C 3 57 ? 16.597 13.491 7.205 1.00 1.90 99 ALA A C 11
ATOM 19182 O O . ALA C 3 57 ? 15.453 13.692 6.796 1.00 2.55 99 ALA A O 11
ATOM 19189 N N . ASN C 3 58 ? 17.294 14.408 7.878 1.00 2.39 100 ASN A 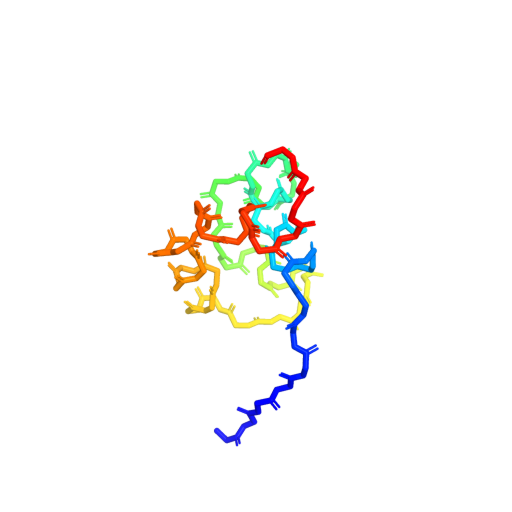N 11
ATOM 19190 C CA . ASN C 3 58 ? 16.747 15.733 8.166 1.00 3.21 100 ASN A CA 11
ATOM 19191 C C . ASN C 3 58 ? 17.062 16.695 7.027 1.00 4.02 100 ASN A C 11
ATOM 19192 O O . ASN C 3 58 ? 16.196 17.455 6.593 1.00 4.52 100 ASN A O 11
ATOM 19203 N N . ASN C 3 59 ? 18.313 16.650 6.553 1.00 4.64 101 ASN A N 11
ATOM 19204 C CA . ASN C 3 59 ? 18.771 17.505 5.457 1.00 5.77 101 ASN A CA 11
ATOM 19205 C C . ASN C 3 59 ? 18.681 18.984 5.838 1.00 6.20 101 ASN A C 11
ATOM 19206 O O . ASN C 3 59 ? 19.612 19.479 6.508 1.00 6.53 101 ASN A O 11
ATOM 19977 N N . GLY C 3 1 ? 10.246 -11.655 -12.367 1.00 4.51 43 GLY A N 12
ATOM 19978 C CA . GLY C 3 1 ? 11.569 -11.134 -12.572 1.00 3.90 43 GLY A CA 12
ATOM 19979 C C . GLY C 3 1 ? 11.546 -9.618 -12.472 1.00 2.76 43 GLY A C 12
ATOM 19980 O O . GLY C 3 1 ? 12.318 -8.936 -13.149 1.00 2.95 43 GLY A O 12
ATOM 19984 N N . SER C 3 2 ? 10.640 -9.095 -11.608 1.00 2.15 44 SER A N 12
ATOM 19985 C CA . SER C 3 2 ? 10.492 -7.646 -11.416 1.00 1.45 44 SER A CA 12
ATOM 19986 C C . SER C 3 2 ? 9.835 -7.223 -10.043 1.00 1.26 44 SER A C 12
ATOM 19987 O O . SER C 3 2 ? 8.741 -7.660 -9.702 1.00 1.87 44 SER A O 12
ATOM 19995 N N . ARG C 3 3 ? 10.566 -6.363 -9.284 1.00 0.96 45 ARG A N 12
ATOM 19996 C CA . ARG C 3 3 ? 10.148 -5.707 -7.981 1.00 0.78 45 ARG A CA 12
ATOM 19997 C C . ARG C 3 3 ? 10.997 -4.476 -7.920 1.00 0.55 45 ARG A C 12
ATOM 19998 O O . ARG C 3 3 ? 12.181 -4.555 -7.616 1.00 0.45 45 ARG A O 12
ATOM 20019 N N . ARG C 3 4 ? 10.437 -3.348 -8.302 1.00 0.57 46 ARG A N 12
ATOM 20020 C CA . ARG C 3 4 ? 11.191 -2.133 -8.263 1.00 0.43 46 ARG A CA 12
ATOM 20021 C C . ARG C 3 4 ? 11.378 -1.727 -6.828 1.00 0.48 46 ARG A C 12
ATOM 20022 O O . ARG C 3 4 ? 10.549 -2.021 -5.964 1.00 0.65 46 ARG A O 12
ATOM 20043 N N . ILE C 3 5 ? 12.445 -1.026 -6.591 1.00 0.63 47 ILE A N 12
ATOM 20044 C CA . ILE C 3 5 ? 12.784 -0.627 -5.247 1.00 0.86 47 ILE A CA 12
ATOM 20045 C C . ILE C 3 5 ? 12.280 0.762 -4.942 1.00 0.72 47 ILE A C 12
ATOM 20046 O O . ILE C 3 5 ? 12.524 1.723 -5.674 1.00 0.72 47 ILE A O 12
ATOM 20062 N N . PHE C 3 6 ? 11.518 0.824 -3.883 1.00 0.63 48 PHE A N 12
ATOM 20063 C CA . PHE C 3 6 ? 10.944 2.055 -3.412 1.00 0.51 48 PHE A CA 12
ATOM 20064 C C . PHE C 3 6 ? 11.809 2.702 -2.363 1.00 0.51 48 PHE A C 12
ATOM 20065 O O . PHE C 3 6 ? 12.314 2.043 -1.447 1.00 0.52 48 PHE A O 12
ATOM 20082 N N . THR C 3 7 ? 12.004 3.979 -2.548 1.00 0.49 49 THR A N 12
ATOM 20083 C CA . THR C 3 7 ? 12.754 4.806 -1.616 1.00 0.49 49 THR A CA 12
ATOM 20084 C C . THR C 3 7 ? 11.813 5.474 -0.633 1.00 0.43 49 THR A C 12
ATOM 20085 O O . THR C 3 7 ? 10.648 5.687 -0.964 1.00 0.39 49 THR A O 12
ATOM 20096 N N . PRO C 3 8 ? 12.277 5.826 0.574 1.00 0.42 50 PRO A N 12
ATOM 20097 C CA . PRO C 3 8 ? 11.429 6.510 1.545 1.00 0.38 50 PRO A CA 12
ATOM 20098 C C . PRO C 3 8 ? 10.921 7.835 1.011 1.00 0.36 50 PRO A C 12
ATOM 20099 O O . PRO C 3 8 ? 9.792 8.203 1.277 1.00 0.34 50 PRO A O 12
ATOM 20110 N N . HIS C 3 9 ? 11.753 8.541 0.240 1.00 0.40 51 HIS A N 12
ATOM 20111 C CA . HIS C 3 9 ? 11.344 9.818 -0.336 1.00 0.41 51 HIS A CA 12
ATOM 20112 C C . HIS C 3 9 ? 10.149 9.590 -1.267 1.00 0.40 51 HIS A C 12
ATOM 20113 O O . HIS C 3 9 ? 9.241 10.407 -1.302 1.00 0.39 51 HIS A O 12
ATOM 20128 N N . PHE C 3 10 ? 10.185 8.491 -2.037 1.00 0.41 52 PHE A N 12
ATOM 20129 C CA . PHE C 3 10 ? 9.081 8.137 -2.926 1.00 0.40 52 PHE A CA 12
ATOM 20130 C C . PHE C 3 10 ? 7.867 7.799 -2.102 1.00 0.34 52 PHE A C 12
ATOM 20131 O O . PHE C 3 10 ? 6.768 8.224 -2.417 1.00 0.32 52 PHE A O 12
ATOM 20148 N N . LYS C 3 11 ? 8.075 6.983 -1.079 1.00 0.32 53 LYS A N 12
ATOM 20149 C CA . LYS C 3 11 ? 7.001 6.595 -0.180 1.00 0.29 53 LYS A CA 12
ATOM 20150 C C . LYS C 3 11 ? 6.326 7.823 0.382 1.00 0.26 53 LYS A C 12
ATOM 20151 O O . LYS C 3 11 ? 5.106 7.947 0.362 1.00 0.23 53 LYS A O 12
ATOM 20170 N N . LEU C 3 12 ? 7.153 8.722 0.877 1.00 0.28 54 LEU A N 12
ATOM 20171 C CA . LEU C 3 12 ? 6.720 9.994 1.423 1.00 0.30 54 LEU A CA 12
ATOM 20172 C C . LEU C 3 12 ? 6.199 10.884 0.323 1.00 0.32 54 LEU A C 12
ATOM 20173 O O . LEU C 3 12 ? 5.453 11.797 0.582 1.00 0.34 54 LEU A O 12
ATOM 20189 N N . GLN C 3 13 ? 6.606 10.614 -0.906 1.00 0.33 55 GLN A N 12
ATOM 20190 C CA . GLN C 3 13 ? 6.143 11.389 -2.037 1.00 0.37 55 GLN A CA 12
ATOM 20191 C C . GLN C 3 13 ? 4.724 10.969 -2.336 1.00 0.33 55 GLN A C 12
ATOM 20192 O O . GLN C 3 13 ? 3.878 11.780 -2.703 1.00 0.36 55 GLN A O 12
ATOM 20206 N N . VAL C 3 14 ? 4.494 9.666 -2.158 1.00 0.28 56 VAL A N 12
ATOM 20207 C CA . VAL C 3 14 ? 3.195 9.075 -2.340 1.00 0.25 56 VAL A CA 12
ATOM 20208 C C . VAL C 3 14 ? 2.289 9.583 -1.269 1.00 0.23 56 VAL A C 12
ATOM 20209 O O . VAL C 3 14 ? 1.219 10.092 -1.542 1.00 0.24 56 VAL A O 12
ATOM 20222 N N . LEU C 3 15 ? 2.765 9.435 -0.051 1.00 0.22 57 LEU A N 12
ATOM 20223 C CA . LEU C 3 15 ? 2.061 9.858 1.138 1.00 0.25 57 LEU A CA 12
ATOM 20224 C C . LEU C 3 15 ? 1.778 11.359 1.119 1.00 0.30 57 LEU A C 12
ATOM 20225 O O . LEU C 3 15 ? 0.676 11.784 1.429 1.00 0.33 57 LEU A O 12
ATOM 20241 N N . GLU C 3 16 ? 2.792 12.151 0.758 1.00 0.33 58 GLU A N 12
ATOM 20242 C CA . GLU C 3 16 ? 2.661 13.613 0.683 1.00 0.40 58 GLU A CA 12
ATOM 20243 C C . GLU C 3 16 ? 1.612 13.993 -0.369 1.00 0.41 58 GLU A C 12
ATOM 20244 O O . GLU C 3 16 ? 0.721 14.790 -0.090 1.00 0.46 58 GLU A O 12
ATOM 20256 N N . SER C 3 17 ? 1.748 13.443 -1.588 1.00 0.39 59 SER A N 12
ATOM 20257 C CA . SER C 3 17 ? 0.743 13.623 -2.645 1.00 0.41 59 SER A CA 12
ATOM 20258 C C . SER C 3 17 ? -0.621 13.178 -2.190 1.00 0.38 59 SER A C 12
ATOM 20259 O O . SER C 3 17 ? -1.609 13.876 -2.327 1.00 0.41 59 SER A O 12
ATOM 20267 N N . TYR C 3 18 ? -0.640 11.981 -1.658 1.00 0.31 60 TYR A N 12
ATOM 20268 C CA . TYR C 3 18 ? -1.818 11.374 -1.093 1.00 0.29 60 TYR A CA 12
ATOM 20269 C C . TYR C 3 18 ? -2.511 12.336 -0.122 1.00 0.35 60 TYR A C 12
ATOM 20270 O O . TYR C 3 18 ? -3.734 12.438 -0.080 1.00 0.38 60 TYR A O 12
ATOM 20288 N N . ARG C 3 19 ? -1.722 13.025 0.644 1.00 0.39 61 ARG A N 12
ATOM 20289 C CA . ARG C 3 19 ? -2.229 13.960 1.650 1.00 0.46 61 ARG A CA 12
ATOM 20290 C C . ARG C 3 19 ? -2.477 15.408 1.186 1.00 0.52 61 ARG A C 12
ATOM 20291 O O . ARG C 3 19 ? -3.124 16.162 1.915 1.00 0.58 61 ARG A O 12
ATOM 20312 N N . ASN C 3 20 ? -2.032 15.808 -0.024 1.00 0.52 62 ASN A N 12
ATOM 20313 C CA . ASN C 3 20 ? -2.182 17.207 -0.424 1.00 0.59 62 ASN A CA 12
ATOM 20314 C C . ASN C 3 20 ? -2.530 17.396 -1.895 1.00 0.60 62 ASN A C 12
ATOM 20315 O O . ASN C 3 20 ? -3.031 18.452 -2.278 1.00 0.67 62 ASN A O 12
ATOM 20326 N N . ASP C 3 21 ? -2.244 16.400 -2.718 1.00 0.55 63 ASP A N 12
ATOM 20327 C CA . ASP C 3 21 ? -2.536 16.479 -4.144 1.00 0.57 63 ASP A CA 12
ATOM 20328 C C . ASP C 3 21 ? -4.024 16.580 -4.358 1.00 0.58 63 ASP A C 12
ATOM 20329 O O . ASP C 3 21 ? -4.751 15.687 -3.975 1.00 0.53 63 ASP A O 12
ATOM 20338 N N . ASN C 3 22 ? -4.477 17.661 -4.968 1.00 0.65 64 ASN A N 12
ATOM 20339 C CA . ASN C 3 22 ? -5.896 17.825 -5.227 1.00 0.67 64 ASN A CA 12
ATOM 20340 C C . ASN C 3 22 ? -6.445 16.631 -6.020 1.00 0.62 64 ASN A C 12
ATOM 20341 O O . ASN C 3 22 ? -7.654 16.397 -6.054 1.00 0.61 64 ASN A O 12
ATOM 20352 N N . ASP C 3 23 ? -5.543 15.859 -6.635 1.00 0.59 65 ASP A N 12
ATOM 20353 C CA . ASP C 3 23 ? -5.942 14.718 -7.455 1.00 0.56 65 ASP A CA 12
ATOM 20354 C C . ASP C 3 23 ? -6.129 13.428 -6.642 1.00 0.48 65 ASP A C 12
ATOM 20355 O O . ASP C 3 23 ? -6.863 12.542 -7.080 1.00 0.46 65 ASP A O 12
ATOM 20364 N N . CYS C 3 24 ? -5.476 13.293 -5.471 1.00 0.44 66 CYS A N 12
ATOM 20365 C CA . CYS C 3 24 ? -5.622 12.059 -4.683 1.00 0.38 66 CYS A CA 12
ATOM 20366 C C . CYS C 3 24 ? -5.899 12.337 -3.216 1.00 0.38 66 CYS A C 12
ATOM 20367 O O . CYS C 3 24 ? -6.450 11.487 -2.543 1.00 0.35 66 CYS A O 12
ATOM 20375 N N . LYS C 3 25 ? -5.485 13.502 -2.732 1.00 0.42 67 LYS A N 12
ATOM 20376 C CA . LYS C 3 25 ? -5.694 13.911 -1.331 1.00 0.45 67 LYS A CA 12
ATOM 20377 C C . LYS C 3 25 ? -6.987 13.363 -0.730 1.00 0.46 67 LYS A C 12
ATOM 20378 O O . LYS C 3 25 ? -8.093 13.681 -1.174 1.00 0.49 67 LYS A O 12
ATOM 20397 N N . GLY C 3 26 ? -6.813 12.501 0.263 1.00 0.44 68 GLY A N 12
ATOM 20398 C CA . GLY C 3 26 ? -7.940 11.881 0.946 1.00 0.46 68 GLY A CA 12
ATOM 20399 C C . GLY C 3 26 ? -8.283 10.499 0.399 1.00 0.41 68 GLY A C 12
ATOM 20400 O O . GLY C 3 26 ? -9.157 9.817 0.933 1.00 0.44 68 GLY A O 12
ATOM 20404 N N . ASN C 3 27 ? -7.591 10.089 -0.660 1.00 0.35 69 ASN A N 12
ATOM 20405 C CA . ASN C 3 27 ? -7.829 8.804 -1.311 1.00 0.31 69 ASN A CA 12
ATOM 20406 C C . ASN C 3 27 ? -6.555 8.022 -1.544 1.00 0.27 69 ASN A C 12
ATOM 20407 O O . ASN C 3 27 ? -5.568 8.574 -2.010 1.00 0.25 69 ASN A O 12
ATOM 20418 N N . GLN C 3 28 ? -6.577 6.735 -1.238 1.00 0.28 70 GLN A N 12
ATOM 20419 C CA . GLN C 3 28 ? -5.405 5.895 -1.452 1.00 0.26 70 GLN A CA 12
ATOM 20420 C C . GLN C 3 28 ? -5.378 5.279 -2.852 1.00 0.27 70 GLN A C 12
ATOM 20421 O O . GLN C 3 28 ? -4.308 5.153 -3.450 1.00 0.27 70 GLN A O 12
ATOM 20435 N N . ARG C 3 29 ? -6.553 4.900 -3.370 1.00 0.30 71 ARG A N 12
ATOM 20436 C CA . ARG C 3 29 ? -6.649 4.270 -4.683 1.00 0.33 71 ARG A CA 12
ATOM 20437 C C . ARG C 3 29 ? -6.140 5.238 -5.789 1.00 0.33 71 ARG A C 12
ATOM 20438 O O . ARG C 3 29 ? -5.360 4.841 -6.652 1.00 0.37 71 ARG A O 12
ATOM 20459 N N . ALA C 3 30 ? -6.580 6.517 -5.736 1.00 0.31 72 ALA A N 12
ATOM 20460 C CA . ALA C 3 30 ? -6.162 7.551 -6.708 1.00 0.34 72 ALA A CA 12
ATOM 20461 C C . ALA C 3 30 ? -4.655 7.843 -6.678 1.00 0.34 72 ALA A C 12
ATOM 20462 O O . ALA C 3 30 ? -4.053 8.002 -7.736 1.00 0.39 72 ALA A O 12
ATOM 20469 N N . THR C 3 31 ? -4.049 7.933 -5.486 1.00 0.29 73 THR A N 12
ATOM 20470 C CA . THR C 3 31 ? -2.611 8.206 -5.388 1.00 0.29 73 THR A CA 12
ATOM 20471 C C . THR C 3 31 ? -1.797 7.074 -5.999 1.00 0.32 73 THR A C 12
ATOM 20472 O O . THR C 3 31 ? -0.806 7.312 -6.685 1.00 0.35 73 THR A O 12
ATOM 20483 N N . ALA C 3 32 ? -2.226 5.844 -5.733 1.00 0.32 74 ALA A N 12
ATOM 20484 C CA . ALA C 3 32 ? -1.573 4.663 -6.265 1.00 0.36 74 ALA A CA 12
ATOM 20485 C C . ALA C 3 32 ? -1.696 4.639 -7.772 1.00 0.43 74 ALA A C 12
ATOM 20486 O O . ALA C 3 32 ? -0.797 4.194 -8.458 1.00 0.48 74 ALA A O 12
ATOM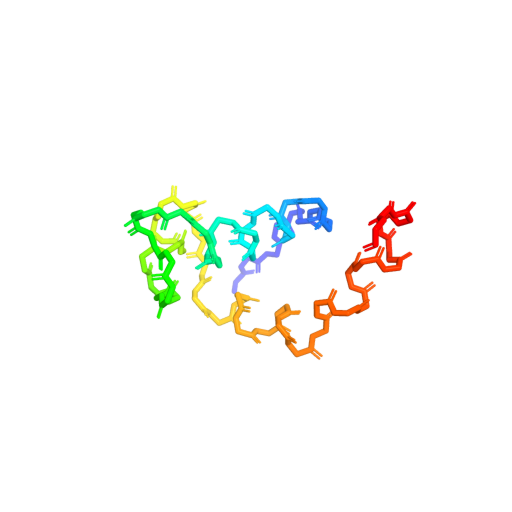 20493 N N . ARG C 3 33 ? -2.836 5.088 -8.277 1.00 0.43 75 ARG A N 12
ATOM 20494 C CA . ARG C 3 33 ? -3.076 5.147 -9.722 1.00 0.49 75 ARG A CA 12
ATOM 20495 C C . ARG C 3 33 ? -2.195 6.207 -10.389 1.00 0.52 75 ARG A C 12
ATOM 20496 O O . ARG C 3 33 ? -1.590 5.964 -11.434 1.00 0.59 75 ARG A O 12
ATOM 20517 N N . LYS C 3 34 ? -2.151 7.387 -9.771 1.00 0.49 76 LYS A N 12
ATOM 20518 C CA . LYS C 3 34 ? -1.352 8.518 -10.258 1.00 0.52 76 LYS A CA 12
ATOM 20519 C C . LYS C 3 34 ? 0.144 8.201 -10.245 1.00 0.54 76 LYS A C 12
ATOM 20520 O O . LYS C 3 34 ? 0.882 8.591 -11.150 1.00 0.61 76 LYS A O 12
ATOM 20539 N N . TYR C 3 35 ? 0.568 7.471 -9.211 1.00 0.49 77 TYR A N 12
ATOM 20540 C CA . TYR C 3 35 ? 1.957 7.103 -9.032 1.00 0.50 77 TYR A CA 12
ATOM 20541 C C . TYR C 3 35 ? 2.255 5.710 -9.574 1.00 0.54 77 TYR A C 12
ATOM 20542 O O . TYR C 3 35 ? 3.395 5.242 -9.527 1.00 0.57 77 TYR A O 12
ATOM 20560 N N . ASN C 3 36 ? 1.212 5.062 -10.074 1.00 0.55 78 ASN A N 12
ATOM 20561 C CA . ASN C 3 36 ? 1.302 3.717 -10.656 1.00 0.60 78 ASN A CA 12
ATOM 20562 C C . ASN C 3 36 ? 1.926 2.720 -9.682 1.00 0.59 78 ASN A C 12
ATOM 20563 O O . ASN C 3 36 ? 2.984 2.140 -9.939 1.00 0.64 78 ASN A O 12
ATOM 20574 N N . ILE C 3 37 ? 1.247 2.531 -8.560 1.00 0.53 79 ILE A N 12
ATOM 20575 C CA . ILE C 3 37 ? 1.683 1.617 -7.528 1.00 0.53 79 ILE A CA 12
ATOM 20576 C C . ILE C 3 37 ? 0.476 0.969 -6.870 1.00 0.53 79 ILE A C 12
ATOM 20577 O O . ILE C 3 37 ? -0.660 1.195 -7.285 1.00 0.53 79 ILE A O 12
ATOM 20593 N N . HIS C 3 38 ? 0.720 0.146 -5.867 1.00 0.54 80 HIS A N 12
ATOM 20594 C CA . HIS C 3 38 ? -0.368 -0.498 -5.156 1.00 0.56 80 HIS A CA 12
ATOM 20595 C C . HIS C 3 38 ? -0.828 0.358 -3.982 1.00 0.48 80 HIS A C 12
ATOM 20596 O O . HIS C 3 38 ? -0.112 1.253 -3.525 1.00 0.44 80 HIS A O 12
ATOM 20611 N N . ARG C 3 39 ? -2.039 0.081 -3.512 1.00 0.50 81 ARG A N 12
ATOM 20612 C CA . ARG C 3 39 ? -2.614 0.822 -2.405 1.00 0.45 81 ARG A CA 12
ATOM 20613 C C . ARG C 3 39 ? -2.310 0.163 -1.030 1.00 0.48 81 ARG A C 12
ATOM 20614 O O . ARG C 3 39 ? -2.448 0.826 -0.004 1.00 0.47 81 ARG A O 12
ATOM 20635 N N . ARG C 3 40 ? -1.905 -1.145 -1.006 1.00 0.53 82 ARG A N 12
ATOM 20636 C CA . ARG C 3 40 ? -1.499 -1.814 0.268 1.00 0.57 82 ARG A CA 12
ATOM 20637 C C . ARG C 3 40 ? -0.215 -1.161 0.763 1.00 0.54 82 ARG A C 12
ATOM 20638 O O . ARG C 3 40 ? 0.001 -1.059 1.962 1.00 0.56 82 ARG A O 12
ATOM 20659 N N . GLN C 3 41 ? 0.631 -0.692 -0.174 1.00 0.50 83 GLN A N 12
ATOM 20660 C CA . GLN C 3 41 ? 1.894 -0.033 0.169 1.00 0.47 83 GLN A CA 12
ATOM 20661 C C . GLN C 3 41 ? 1.631 1.332 0.846 1.00 0.41 83 GLN A C 12
ATOM 20662 O O . GLN C 3 41 ? 2.262 1.631 1.829 1.00 0.41 83 GLN A O 12
ATOM 20676 N N . ILE C 3 42 ? 0.685 2.152 0.334 1.00 0.37 84 ILE A N 12
ATOM 20677 C CA . ILE C 3 42 ? 0.340 3.461 0.963 1.00 0.34 84 ILE A CA 12
ATOM 20678 C C . ILE C 3 42 ? -0.223 3.213 2.344 1.00 0.39 84 ILE A C 12
ATOM 20679 O O . ILE C 3 42 ? 0.113 3.902 3.299 1.00 0.40 84 ILE A O 12
ATOM 20695 N N . GLN C 3 43 ? -1.075 2.212 2.426 1.00 0.44 85 GLN A N 12
ATOM 20696 C CA . GLN C 3 43 ? -1.697 1.821 3.678 1.00 0.51 85 GLN A CA 12
ATOM 20697 C C . GLN C 3 43 ? -0.660 1.311 4.681 1.00 0.55 85 GLN A C 12
ATOM 20698 O O . GLN C 3 43 ? -0.732 1.613 5.871 1.00 0.60 85 GLN A O 12
ATOM 20712 N N . LYS C 3 44 ? 0.280 0.511 4.188 1.00 0.55 86 LYS A N 12
ATOM 20713 C CA . LYS C 3 44 ? 1.355 -0.033 5.008 1.00 0.59 86 LYS A CA 12
ATOM 20714 C C . LYS C 3 44 ? 2.360 1.044 5.410 1.00 0.55 86 LYS A C 12
ATOM 20715 O O . LYS C 3 44 ? 2.770 1.127 6.571 1.00 0.59 86 LYS A O 12
ATOM 20734 N N . TRP C 3 45 ? 2.765 1.882 4.448 1.00 0.49 87 TRP A N 12
ATOM 20735 C CA . TRP C 3 45 ? 3.719 2.942 4.738 1.00 0.45 87 TRP A CA 12
ATOM 20736 C C . TRP C 3 45 ? 3.115 3.829 5.771 1.00 0.48 87 TRP A C 12
ATOM 20737 O O . TRP C 3 45 ? 3.813 4.410 6.536 1.00 0.50 87 TRP A O 12
ATOM 20758 N N . LEU C 3 46 ? 1.794 3.935 5.741 1.00 0.50 88 LEU A N 12
ATOM 20759 C CA . LEU C 3 46 ? 1.065 4.707 6.718 1.00 0.55 88 LEU A CA 12
ATOM 20760 C C . LEU C 3 46 ? 1.246 4.118 8.099 1.00 0.63 88 LEU A C 12
ATOM 20761 O O . LEU C 3 46 ? 1.306 4.842 9.097 1.00 0.68 88 LEU A O 12
ATOM 20777 N N . GLN C 3 47 ? 1.311 2.782 8.136 1.00 0.65 89 GLN A N 12
ATOM 20778 C CA . GLN C 3 47 ? 1.525 2.042 9.359 1.00 0.73 89 GLN A CA 12
ATOM 20779 C C . GLN C 3 47 ? 2.933 2.327 9.881 1.00 0.74 89 GLN A C 12
ATOM 20780 O O . GLN C 3 47 ? 3.333 1.876 10.958 1.00 0.80 89 GLN A O 12
ATOM 20794 N N . CYS C 3 48 ? 3.674 3.091 9.087 1.00 0.67 90 CYS A N 12
ATOM 20795 C CA . CYS C 3 48 ? 5.047 3.455 9.468 1.00 0.67 90 CYS A CA 12
ATOM 20796 C C . CYS C 3 48 ? 5.523 4.771 8.827 1.00 0.61 90 CYS A C 12
ATOM 20797 O O . CYS C 3 48 ? 6.722 4.993 8.699 1.00 0.59 90 CYS A O 12
ATOM 20805 N N . GLU C 3 49 ? 4.598 5.625 8.395 1.00 0.58 91 GLU A N 12
ATOM 20806 C CA . GLU C 3 49 ? 4.954 6.910 7.750 1.00 0.54 91 GLU A CA 12
ATOM 20807 C C . GLU C 3 49 ? 5.820 7.743 8.668 1.00 0.58 91 GLU A C 12
ATOM 20808 O O . GLU C 3 49 ? 6.753 8.416 8.232 1.00 0.56 91 GLU A O 12
ATOM 20820 N N . SER C 3 50 ? 5.473 7.716 9.938 1.00 0.66 92 SER A N 12
ATOM 20821 C CA . SER C 3 50 ? 6.253 8.407 10.971 1.00 0.72 92 SER A CA 12
ATOM 20822 C C . SER C 3 50 ? 7.698 7.896 10.950 1.00 0.70 92 SER A C 12
ATOM 20823 O O . SER C 3 50 ? 8.649 8.658 11.144 1.00 0.71 92 SER A O 12
ATOM 20831 N N . ASN C 3 51 ? 7.839 6.589 10.701 1.00 0.68 93 ASN A N 12
ATOM 20832 C CA . ASN C 3 51 ? 9.144 5.946 10.603 1.00 0.67 93 ASN A CA 12
ATOM 20833 C C . ASN C 3 51 ? 9.827 6.348 9.301 1.00 0.60 93 ASN A C 12
ATOM 20834 O O . ASN C 3 51 ? 11.054 6.418 9.235 1.00 0.59 93 ASN A O 12
ATOM 20845 N N . LEU C 3 52 ? 9.017 6.597 8.264 1.00 0.54 94 LEU A N 12
ATOM 20846 C CA . LEU C 3 52 ? 9.524 7.014 6.949 1.00 0.48 94 LEU A CA 12
ATOM 20847 C C . LEU C 3 52 ? 10.222 8.358 7.075 1.00 0.49 94 LEU A C 12
ATOM 20848 O O . LEU C 3 52 ? 11.251 8.609 6.448 1.00 0.47 94 LEU A O 12
ATOM 20864 N N . ARG C 3 53 ? 9.623 9.215 7.900 1.00 0.54 95 ARG A N 12
ATOM 20865 C CA . ARG C 3 53 ? 10.131 10.561 8.150 1.00 0.58 95 ARG A CA 12
ATOM 20866 C C . ARG C 3 53 ? 11.515 10.524 8.754 1.00 0.61 95 ARG A C 12
ATOM 20867 O O . ARG C 3 53 ? 12.407 11.230 8.295 1.00 0.61 95 ARG A O 12
ATOM 20888 N N . SER C 3 54 ? 11.699 9.709 9.788 1.00 0.64 96 SER A N 12
ATOM 20889 C CA . SER C 3 54 ? 13.007 9.588 10.418 1.00 0.67 96 SER A CA 12
ATOM 20890 C C . SER C 3 54 ? 13.970 8.783 9.540 1.00 0.62 96 SER A C 12
ATOM 20891 O O . SER C 3 54 ? 15.185 8.908 9.674 1.00 0.64 96 SER A O 12
ATOM 20899 N N . SER C 3 55 ? 13.413 7.958 8.647 1.00 0.59 97 SER A N 12
ATOM 20900 C CA . SER C 3 55 ? 14.210 7.128 7.742 1.00 0.57 97 SER A CA 12
ATOM 20901 C C . SER C 3 55 ? 14.805 7.954 6.605 1.00 0.60 97 SER A C 12
ATOM 20902 O O . SER C 3 55 ? 15.784 7.548 5.981 1.00 0.79 97 SER A O 12
ATOM 20910 N N . VAL C 3 56 ? 14.210 9.115 6.344 1.00 0.55 98 VAL A N 12
ATOM 20911 C CA . VAL C 3 56 ? 14.683 9.992 5.281 1.00 0.62 98 VAL A CA 12
ATOM 20912 C C . VAL C 3 56 ? 15.864 10.839 5.763 1.00 0.83 98 VAL A C 12
ATOM 20913 O O . VAL C 3 56 ? 16.485 11.553 4.973 1.00 1.11 98 VAL A O 12
ATOM 20926 N N . ALA C 3 57 ? 16.181 10.704 7.063 1.00 0.92 99 ALA A N 12
ATOM 20927 C CA . ALA C 3 57 ? 17.277 11.446 7.698 1.00 1.29 99 ALA A CA 12
ATOM 20928 C C . ALA C 3 57 ? 17.618 10.888 9.090 1.00 1.90 99 ALA A C 12
ATOM 20929 O O . ALA C 3 57 ? 17.436 11.562 10.103 1.00 2.55 99 ALA A O 12
ATOM 20936 N N . ASN C 3 58 ? 18.119 9.652 9.122 1.00 2.39 100 ASN A N 12
ATOM 20937 C CA . ASN C 3 58 ? 18.499 9.002 10.375 1.00 3.21 100 ASN A CA 12
ATOM 20938 C C . ASN C 3 58 ? 19.970 9.265 10.682 1.00 4.02 100 ASN A C 12
ATOM 20939 O O . ASN C 3 58 ? 20.830 9.072 9.820 1.00 4.52 100 ASN A O 12
ATOM 20950 N N . ASN C 3 59 ? 20.241 9.707 11.913 1.00 4.64 101 ASN A N 12
ATOM 20951 C CA . ASN C 3 59 ? 21.603 10.006 12.360 1.00 5.77 101 ASN A CA 12
ATOM 20952 C C . ASN C 3 59 ? 22.216 11.133 11.525 1.00 6.20 101 ASN A C 12
ATOM 20953 O O . ASN C 3 59 ? 21.942 12.315 11.830 1.00 6.53 101 ASN A O 12
ATOM 21724 N N . GLY C 3 1 ? 10.877 -4.580 -15.023 1.00 4.51 43 GLY A N 13
ATOM 21725 C CA . GLY C 3 1 ? 11.240 -4.824 -13.659 1.00 3.90 43 GLY A CA 13
ATOM 21726 C C . GLY C 3 1 ? 10.045 -5.418 -12.934 1.00 2.76 43 GLY A C 13
ATOM 21727 O O . GLY C 3 1 ? 8.940 -4.868 -13.024 1.00 2.95 43 GLY A O 13
ATOM 21731 N N . SER C 3 2 ? 10.252 -6.538 -12.233 1.00 2.15 44 SER A N 13
ATOM 21732 C CA . SER C 3 2 ? 9.158 -7.244 -11.514 1.00 1.45 44 SER A CA 13
ATOM 21733 C C . SER C 3 2 ? 8.786 -6.567 -10.150 1.00 1.26 44 SER A C 13
ATOM 21734 O O . SER C 3 2 ? 7.760 -5.875 -10.061 1.00 1.87 44 SER A O 13
ATOM 21742 N N . ARG C 3 3 ? 9.559 -6.906 -9.078 1.00 0.96 45 ARG A N 13
ATOM 21743 C CA . ARG C 3 3 ? 9.461 -6.276 -7.714 1.00 0.78 45 ARG A CA 13
ATOM 21744 C C . ARG C 3 3 ? 10.448 -5.147 -7.769 1.00 0.55 45 ARG A C 13
ATOM 21745 O O . ARG C 3 3 ? 11.626 -5.350 -7.481 1.00 0.45 45 ARG A O 13
ATOM 21766 N N . ARG C 3 4 ? 10.023 -3.984 -8.220 1.00 0.57 46 ARG A N 13
ATOM 21767 C CA . ARG C 3 4 ? 10.949 -2.886 -8.322 1.00 0.43 46 ARG A CA 13
ATOM 21768 C C . ARG C 3 4 ? 11.267 -2.347 -6.952 1.00 0.48 46 ARG A C 13
ATOM 21769 O O . ARG C 3 4 ? 10.492 -2.501 -6.009 1.00 0.65 46 ARG A O 13
ATOM 21790 N N . ILE C 3 5 ? 12.388 -1.674 -6.863 1.00 0.63 47 ILE A N 13
ATOM 21791 C CA . ILE C 3 5 ? 12.843 -1.174 -5.589 1.00 0.86 47 ILE A CA 13
ATOM 21792 C C . ILE C 3 5 ? 12.354 0.237 -5.323 1.00 0.72 47 ILE A C 13
ATOM 21793 O O . ILE C 3 5 ? 12.522 1.155 -6.132 1.00 0.72 47 ILE A O 13
ATOM 21809 N N . PHE C 3 6 ? 11.680 0.369 -4.197 1.00 0.63 48 PHE A N 13
ATOM 21810 C CA . PHE C 3 6 ? 11.141 1.635 -3.749 1.00 0.51 48 PHE A CA 13
ATOM 21811 C C . PHE C 3 6 ? 12.043 2.310 -2.757 1.00 0.51 48 PHE A C 13
ATOM 21812 O O . PHE C 3 6 ? 12.556 1.682 -1.829 1.00 0.52 48 PHE A O 13
ATOM 21829 N N . THR C 3 7 ? 12.255 3.571 -2.998 1.00 0.49 49 THR A N 13
ATOM 21830 C CA . THR C 3 7 ? 13.046 4.409 -2.113 1.00 0.49 49 THR A CA 13
ATOM 21831 C C . THR C 3 7 ? 12.150 5.147 -1.130 1.00 0.43 49 THR A C 13
ATOM 21832 O O . THR C 3 7 ? 10.955 5.277 -1.379 1.00 0.39 49 THR A O 13
ATOM 21843 N N . PRO C 3 8 ? 12.699 5.634 0.003 1.00 0.42 50 PRO A N 13
ATOM 21844 C CA . PRO C 3 8 ? 11.913 6.411 0.957 1.00 0.38 50 PRO A CA 13
ATOM 21845 C C . PRO C 3 8 ? 11.384 7.694 0.334 1.00 0.36 50 PRO A C 13
ATOM 21846 O O . PRO C 3 8 ? 10.259 8.084 0.611 1.00 0.34 50 PRO A O 13
ATOM 21857 N N . HIS C 3 9 ? 12.181 8.338 -0.517 1.00 0.40 51 HIS A N 13
ATOM 21858 C CA . HIS C 3 9 ? 11.750 9.568 -1.179 1.00 0.41 51 HIS A CA 13
ATOM 21859 C C . HIS C 3 9 ? 10.519 9.273 -2.033 1.00 0.40 51 HIS A C 13
ATOM 21860 O O . HIS C 3 9 ? 9.623 10.100 -2.121 1.00 0.39 51 HIS A O 13
ATOM 21875 N N . PHE C 3 10 ? 10.508 8.103 -2.687 1.00 0.41 52 PHE A N 13
ATOM 21876 C CA . PHE C 3 10 ? 9.364 7.686 -3.490 1.00 0.40 52 PHE A CA 13
ATOM 21877 C C . PHE C 3 10 ? 8.194 7.431 -2.581 1.00 0.34 52 PHE A C 13
ATOM 21878 O O . PHE C 3 10 ? 7.078 7.823 -2.880 1.00 0.32 52 PHE A O 13
ATOM 21895 N N . LYS C 3 11 ? 8.462 6.723 -1.490 1.00 0.32 53 LYS A N 13
ATOM 21896 C CA . LYS C 3 11 ? 7.438 6.422 -0.507 1.00 0.29 53 LYS A CA 13
ATOM 21897 C C . LYS C 3 11 ? 6.793 7.700 -0.034 1.00 0.26 53 LYS A C 13
ATOM 21898 O O . LYS C 3 11 ? 5.575 7.825 0.004 1.00 0.23 53 LYS A O 13
ATOM 21917 N N . LEU C 3 12 ? 7.642 8.644 0.315 1.00 0.28 54 LEU A N 13
ATOM 21918 C CA . LEU C 3 12 ? 7.233 9.961 0.756 1.00 0.30 54 LEU A CA 13
ATOM 21919 C C . LEU C 3 12 ? 6.661 10.741 -0.396 1.00 0.32 54 LEU A C 13
ATOM 21920 O O . LEU C 3 12 ? 5.923 11.675 -0.195 1.00 0.34 54 LEU A O 13
ATOM 21936 N N . GLN C 3 13 ? 7.010 10.348 -1.606 1.00 0.33 55 GLN A N 13
ATOM 21937 C CA . GLN C 3 13 ? 6.496 11.014 -2.783 1.00 0.37 55 GLN A CA 13
ATOM 21938 C C . GLN C 3 13 ? 5.062 10.572 -2.986 1.00 0.33 55 GLN A C 13
ATOM 21939 O O . GLN C 3 13 ? 4.207 11.346 -3.411 1.00 0.36 55 GLN A O 13
ATOM 21953 N N . VAL C 3 14 ? 4.834 9.302 -2.670 1.00 0.28 56 VAL A N 13
ATOM 21954 C CA . VAL C 3 14 ? 3.521 8.711 -2.734 1.00 0.25 56 VAL A CA 13
ATOM 21955 C C . VAL C 3 14 ? 2.674 9.330 -1.672 1.00 0.23 56 VAL A C 13
ATOM 21956 O O . VAL C 3 14 ? 1.594 9.830 -1.934 1.00 0.24 56 VAL A O 13
ATOM 21969 N N . LEU C 3 15 ? 3.215 9.283 -0.471 1.00 0.22 57 LEU A N 13
ATOM 21970 C CA . LEU C 3 15 ? 2.574 9.823 0.699 1.00 0.25 57 LEU A CA 13
ATOM 21971 C C . LEU C 3 15 ? 2.301 11.319 0.566 1.00 0.30 57 LEU A C 13
ATOM 21972 O O . LEU C 3 15 ? 1.213 11.778 0.887 1.00 0.33 57 LEU A O 13
ATOM 21988 N N . GLU C 3 16 ? 3.297 12.070 0.090 1.00 0.33 58 GLU A N 13
ATOM 21989 C CA . GLU C 3 16 ? 3.165 13.522 -0.103 1.00 0.40 58 GLU A CA 13
ATOM 21990 C C . GLU C 3 16 ? 2.063 13.827 -1.126 1.00 0.41 58 GLU A C 13
ATOM 21991 O O . GLU C 3 16 ? 1.205 14.667 -0.873 1.00 0.46 58 GLU A O 13
ATOM 22003 N N . SER C 3 17 ? 2.123 13.161 -2.293 1.00 0.39 59 SER A N 13
ATOM 22004 C CA . SER C 3 17 ? 1.058 13.266 -3.304 1.00 0.41 59 SER A CA 13
ATOM 22005 C C . SER C 3 17 ? -0.280 12.885 -2.742 1.00 0.38 59 SER A C 13
ATOM 22006 O O . SER C 3 17 ? -1.271 13.585 -2.902 1.00 0.41 59 SER A O 13
ATOM 22014 N N . TYR C 3 18 ? -0.274 11.743 -2.113 1.00 0.31 60 TYR A N 13
ATOM 22015 C CA . TYR C 3 18 ? -1.426 11.200 -1.429 1.00 0.29 60 TYR A CA 13
ATOM 22016 C C . TYR C 3 18 ? -2.052 12.247 -0.518 1.00 0.35 60 TYR A C 13
ATOM 22017 O O . TYR C 3 18 ? -3.275 12.347 -0.401 1.00 0.38 60 TYR A O 13
ATOM 22035 N N . ARG C 3 19 ? -1.226 13.003 0.133 1.00 0.39 61 ARG A N 13
ATOM 22036 C CA . ARG C 3 19 ? -1.672 14.022 1.090 1.00 0.46 61 ARG A CA 13
ATOM 22037 C C . ARG C 3 19 ? -1.935 15.433 0.494 1.00 0.52 61 ARG A C 13
ATOM 22038 O O . ARG C 3 19 ? -2.489 16.265 1.202 1.00 0.58 61 ARG A O 13
ATOM 22059 N N . ASN C 3 20 ? -1.570 15.697 -0.773 1.00 0.52 62 ASN A N 13
ATOM 22060 C CA . ASN C 3 20 ? -1.714 17.063 -1.292 1.00 0.59 62 ASN A CA 13
ATOM 22061 C C . ASN C 3 20 ? -2.137 17.133 -2.749 1.00 0.60 62 ASN A C 13
ATOM 22062 O O . ASN C 3 20 ? -2.698 18.140 -3.175 1.00 0.67 62 ASN A O 13
ATOM 22073 N N . ASP C 3 21 ? -1.870 16.080 -3.505 1.00 0.55 63 ASP A N 13
ATOM 22074 C CA . ASP C 3 21 ? -2.229 16.047 -4.918 1.00 0.57 63 ASP A CA 13
ATOM 22075 C C . ASP C 3 21 ? -3.730 16.133 -5.073 1.00 0.58 63 ASP A C 13
ATOM 22076 O O . ASP C 3 21 ? -4.439 15.281 -4.572 1.00 0.53 63 ASP A O 13
ATOM 22085 N N . ASN C 3 22 ? -4.208 17.155 -5.762 1.00 0.65 64 ASN A N 13
ATOM 22086 C CA . ASN C 3 22 ? -5.640 17.306 -5.970 1.00 0.67 64 ASN A CA 13
ATOM 22087 C C . ASN C 3 22 ? -6.227 16.049 -6.631 1.00 0.62 64 ASN A C 13
ATOM 22088 O O . ASN C 3 22 ? -7.440 15.840 -6.611 1.00 0.61 64 ASN A O 13
ATOM 22099 N N . ASP C 3 23 ? -5.356 15.200 -7.198 1.00 0.59 65 ASP A N 13
ATOM 22100 C CA . ASP C 3 23 ? -5.811 13.991 -7.886 1.00 0.56 65 ASP A CA 13
ATOM 22101 C C . ASP C 3 23 ? -5.962 12.780 -6.954 1.00 0.48 65 ASP A C 13
ATOM 22102 O O . ASP C 3 23 ? -6.719 11.867 -7.273 1.00 0.46 65 ASP A O 13
ATOM 22111 N N . CYS C 3 24 ? -5.258 12.744 -5.806 1.00 0.44 66 CYS A N 13
ATOM 22112 C CA . CYS C 3 24 ? -5.375 11.578 -4.903 1.00 0.38 66 CYS A CA 13
ATOM 22113 C C . CYS C 3 24 ? -5.565 11.982 -3.455 1.00 0.38 66 CYS A C 13
ATOM 22114 O O . CYS C 3 24 ? -6.062 11.189 -2.676 1.00 0.35 66 CYS A O 13
ATOM 22122 N N . LYS C 3 25 ? -5.127 13.179 -3.099 1.00 0.42 67 LYS A N 13
ATOM 22123 C CA . LYS C 3 25 ? -5.239 13.711 -1.737 1.00 0.45 67 LYS A CA 13
ATOM 22124 C C . LYS C 3 25 ? -6.509 13.235 -1.002 1.00 0.46 67 LYS A C 13
ATOM 22125 O O . LYS C 3 25 ? -7.634 13.534 -1.413 1.00 0.49 67 LYS A O 13
ATOM 22144 N N . GLY C 3 26 ? -6.290 12.465 0.053 1.00 0.44 68 GLY A N 13
ATOM 22145 C CA . GLY C 3 26 ? -7.383 11.931 0.853 1.00 0.46 68 GLY A CA 13
ATOM 22146 C C . GLY C 3 26 ? -7.797 10.523 0.434 1.00 0.41 68 GLY A C 13
ATOM 22147 O O . GLY C 3 26 ? -8.629 9.897 1.088 1.00 0.44 68 GLY A O 13
ATOM 22151 N N . ASN C 3 27 ? -7.213 10.030 -0.656 1.00 0.35 69 ASN A N 13
ATOM 22152 C CA . ASN C 3 27 ? -7.523 8.707 -1.194 1.00 0.31 69 ASN A CA 13
ATOM 22153 C C . ASN C 3 27 ? -6.286 7.852 -1.388 1.00 0.27 69 ASN A C 13
ATOM 22154 O O . ASN C 3 27 ? -5.291 8.326 -1.916 1.00 0.25 69 ASN A O 13
ATOM 22165 N N . GLN C 3 28 ? -6.346 6.598 -0.976 1.00 0.28 70 GLN A N 13
ATOM 22166 C CA . GLN C 3 28 ? -5.213 5.702 -1.151 1.00 0.26 70 GLN A CA 13
ATOM 22167 C C . GLN C 3 28 ? -5.242 4.934 -2.484 1.00 0.27 70 GLN A C 13
ATOM 22168 O O . GLN C 3 28 ? -4.191 4.761 -3.101 1.00 0.27 70 GLN A O 13
ATOM 22182 N N . ARG C 3 29 ? -6.428 4.463 -2.934 1.00 0.30 71 ARG A N 13
ATOM 22183 C CA . ARG C 3 29 ? -6.520 3.707 -4.195 1.00 0.33 71 ARG A CA 13
ATOM 22184 C C . ARG C 3 29 ? -6.031 4.570 -5.373 1.00 0.33 71 ARG A C 13
ATOM 22185 O O . ARG C 3 29 ? -5.279 4.097 -6.222 1.00 0.37 71 ARG A O 13
ATOM 22206 N N . ALA C 3 30 ? -6.471 5.844 -5.412 1.00 0.31 72 ALA A N 13
ATOM 22207 C CA . ALA C 3 30 ? -6.096 6.769 -6.483 1.00 0.34 72 ALA A CA 13
ATOM 22208 C C . ALA C 3 30 ? -4.591 7.032 -6.544 1.00 0.34 72 ALA A C 13
ATOM 22209 O O . ALA C 3 30 ? -4.022 7.060 -7.632 1.00 0.39 72 ALA A O 13
ATOM 22216 N N . THR C 3 31 ? -3.947 7.237 -5.390 1.00 0.29 73 THR A N 13
ATOM 22217 C CA . THR C 3 31 ? -2.505 7.487 -5.365 1.00 0.29 73 THR A CA 13
ATOM 22218 C C . THR C 3 31 ? -1.748 6.287 -5.905 1.00 0.32 73 THR A C 13
ATOM 22219 O O . THR C 3 31 ? -0.807 6.437 -6.680 1.00 0.35 73 THR A O 13
ATOM 22230 N N . ALA C 3 32 ? -2.173 5.100 -5.486 1.00 0.32 74 ALA A N 13
ATOM 22231 C CA . ALA C 3 32 ? -1.561 3.861 -5.935 1.00 0.36 74 ALA A CA 13
ATOM 22232 C C . ALA C 3 32 ? -1.765 3.690 -7.429 1.00 0.43 74 ALA A C 13
ATOM 22233 O O . ALA C 3 32 ? -0.918 3.146 -8.113 1.00 0.48 74 ALA A O 13
ATOM 22240 N N . ARG C 3 33 ? -2.917 4.123 -7.925 1.00 0.43 75 ARG A N 13
ATOM 22241 C CA . ARG C 3 33 ? -3.222 4.048 -9.354 1.00 0.49 75 ARG A CA 13
ATOM 22242 C C . ARG C 3 33 ? -2.346 5.007 -10.163 1.00 0.52 75 ARG A C 13
ATOM 22243 O O . ARG C 3 33 ? -1.767 4.630 -11.184 1.00 0.59 75 ARG A O 13
ATOM 22264 N N . LYS C 3 34 ? -2.279 6.256 -9.692 1.00 0.49 76 LYS A N 13
ATOM 22265 C CA . LYS C 3 34 ? -1.479 7.313 -10.324 1.00 0.52 76 LYS A CA 13
ATOM 22266 C C . LYS C 3 34 ? 0.008 6.960 -10.351 1.00 0.54 76 LYS A C 13
ATOM 22267 O O . LYS C 3 34 ? 0.696 7.198 -11.344 1.00 0.61 76 LYS A O 13
ATOM 22286 N N . TYR C 3 35 ? 0.477 6.384 -9.247 1.00 0.49 77 TYR A N 13
ATOM 22287 C CA . TYR C 3 35 ? 1.864 6.016 -9.101 1.00 0.50 77 TYR A CA 13
ATOM 22288 C C . TYR C 3 35 ? 2.116 4.575 -9.505 1.00 0.54 77 TYR A C 13
ATOM 22289 O O . TYR C 3 35 ? 3.248 4.096 -9.486 1.00 0.57 77 TYR A O 13
ATOM 22307 N N . ASN C 3 36 ? 1.037 3.894 -9.878 1.00 0.55 78 ASN A N 13
ATOM 22308 C CA . ASN C 3 36 ? 1.087 2.495 -10.315 1.00 0.60 78 ASN A CA 13
ATOM 22309 C C . ASN C 3 36 ? 1.793 1.610 -9.285 1.00 0.59 78 ASN A C 13
ATOM 22310 O O . ASN C 3 36 ? 2.842 1.020 -9.548 1.00 0.64 78 ASN A O 13
ATOM 22321 N N . ILE C 3 37 ? 1.196 1.545 -8.105 1.00 0.53 79 ILE A N 13
ATOM 22322 C CA . ILE C 3 37 ? 1.706 0.748 -7.000 1.00 0.53 79 ILE A CA 13
ATOM 22323 C C . ILE C 3 37 ? 0.535 0.139 -6.256 1.00 0.53 79 ILE A C 13
ATOM 22324 O O . ILE C 3 37 ? -0.620 0.321 -6.641 1.00 0.53 79 ILE A O 13
ATOM 22340 N N . HIS C 3 38 ? 0.826 -0.596 -5.201 1.00 0.54 80 HIS A N 13
ATOM 22341 C CA . HIS C 3 38 ? -0.228 -1.191 -4.414 1.00 0.56 80 HIS A CA 13
ATOM 22342 C C . HIS C 3 38 ? -0.720 -0.221 -3.357 1.00 0.48 80 HIS A C 13
ATOM 22343 O O . HIS C 3 38 ? -0.003 0.690 -2.938 1.00 0.44 80 HIS A O 13
ATOM 22358 N N . ARG C 3 39 ? -1.956 -0.423 -2.947 1.00 0.50 81 ARG A N 13
ATOM 22359 C CA . ARG C 3 39 ? -2.562 0.421 -1.951 1.00 0.45 81 ARG A CA 13
ATOM 22360 C C . ARG C 3 39 ? -2.299 -0.106 -0.521 1.00 0.48 81 ARG A C 13
ATOM 22361 O O . ARG C 3 39 ? -2.763 0.496 0.444 1.00 0.47 81 ARG A O 13
ATOM 22382 N N . ARG C 3 40 ? -1.562 -1.244 -0.382 1.00 0.53 82 ARG A N 13
ATOM 22383 C CA . ARG C 3 40 ? -1.181 -1.746 0.952 1.00 0.57 82 ARG A CA 13
ATOM 22384 C C . ARG C 3 40 ? 0.084 -1.000 1.401 1.00 0.54 82 ARG A C 13
ATOM 22385 O O . ARG C 3 40 ? 0.208 -0.629 2.560 1.00 0.56 82 ARG A O 13
ATOM 22406 N N . GLN C 3 41 ? 0.998 -0.742 0.440 1.00 0.50 83 GLN A N 13
ATOM 22407 C CA . GLN C 3 41 ? 2.262 -0.048 0.702 1.00 0.47 83 GLN A CA 13
ATOM 22408 C C . GLN C 3 41 ? 2.046 1.400 1.212 1.00 0.41 83 GLN A C 13
ATOM 22409 O O . GLN C 3 41 ? 2.744 1.816 2.108 1.00 0.41 83 GLN A O 13
ATOM 22423 N N . ILE C 3 42 ? 1.072 2.158 0.649 1.00 0.37 84 ILE A N 13
ATOM 22424 C CA . ILE C 3 42 ? 0.770 3.544 1.103 1.00 0.34 84 ILE A CA 13
ATOM 22425 C C . ILE C 3 42 ? 0.279 3.489 2.525 1.00 0.39 84 ILE A C 13
ATOM 22426 O O . ILE C 3 42 ? 0.653 4.299 3.365 1.00 0.40 84 ILE A O 13
ATOM 22442 N N . GLN C 3 43 ? -0.570 2.515 2.762 1.00 0.44 85 GLN A N 13
ATOM 22443 C CA . GLN C 3 43 ? -1.132 2.273 4.067 1.00 0.51 85 GLN A CA 13
ATOM 22444 C C . GLN C 3 43 ? -0.060 1.819 5.050 1.00 0.55 85 GLN A C 13
ATOM 22445 O O . GLN C 3 43 ? -0.037 2.252 6.201 1.00 0.60 85 GLN A O 13
ATOM 22459 N N . LYS C 3 44 ? 0.803 0.923 4.596 1.00 0.55 86 LYS A N 13
ATOM 22460 C CA . LYS C 3 44 ? 1.906 0.434 5.411 1.00 0.59 86 LYS A CA 13
ATOM 22461 C C . LYS C 3 44 ? 2.959 1.520 5.682 1.00 0.55 86 LYS A C 13
ATOM 22462 O O . LYS C 3 44 ? 3.420 1.683 6.821 1.00 0.59 86 LYS A O 13
ATOM 22481 N N . TRP C 3 45 ? 3.353 2.273 4.645 1.00 0.49 87 TRP A N 13
ATOM 22482 C CA . TRP C 3 45 ? 4.350 3.320 4.820 1.00 0.45 87 TRP A CA 13
ATOM 22483 C C . TRP C 3 45 ? 3.828 4.324 5.791 1.00 0.48 87 TRP A C 13
ATOM 22484 O O . TRP C 3 45 ? 4.584 4.983 6.423 1.00 0.50 87 TRP A O 13
ATOM 22505 N N . LEU C 3 46 ? 2.515 4.451 5.832 1.00 0.50 88 LEU A N 13
ATOM 22506 C CA . LEU C 3 46 ? 1.855 5.341 6.759 1.00 0.55 88 LEU A CA 13
ATOM 22507 C C . LEU C 3 46 ? 2.078 4.875 8.178 1.00 0.63 88 LEU A C 13
ATOM 22508 O O . LEU C 3 46 ? 2.220 5.679 9.099 1.00 0.68 88 LEU A O 13
ATOM 22524 N N . GLN C 3 47 ? 2.090 3.549 8.328 1.00 0.65 89 GLN A N 13
ATOM 22525 C CA . GLN C 3 47 ? 2.321 2.912 9.597 1.00 0.73 89 GLN A CA 13
ATOM 22526 C C . GLN C 3 47 ? 3.766 3.182 10.037 1.00 0.74 89 GLN A C 13
ATOM 22527 O O . GLN C 3 47 ? 4.184 2.831 11.144 1.00 0.80 89 GLN A O 13
ATOM 22541 N N . CYS C 3 48 ? 4.517 3.833 9.141 1.00 0.67 90 CYS A N 13
ATOM 22542 C CA . CYS C 3 48 ? 5.914 4.177 9.446 1.00 0.67 90 CYS A CA 13
ATOM 22543 C C . CYS C 3 48 ? 6.415 5.414 8.679 1.00 0.61 90 CYS A C 13
ATOM 22544 O O . CYS C 3 48 ? 7.616 5.578 8.493 1.00 0.59 90 CYS A O 13
ATOM 22552 N N . GLU C 3 49 ? 5.505 6.268 8.199 1.00 0.58 91 GLU A N 13
ATOM 22553 C CA . GLU C 3 49 ? 5.884 7.475 7.436 1.00 0.54 91 GLU A CA 13
ATOM 22554 C C . GLU C 3 49 ? 6.816 8.357 8.232 1.00 0.58 91 GLU A C 13
ATOM 22555 O O . GLU C 3 49 ? 7.735 8.970 7.693 1.00 0.56 91 GLU A O 13
ATOM 22567 N N . SER C 3 50 ? 6.538 8.441 9.519 1.00 0.66 92 SER A N 13
ATOM 22568 C CA . SER C 3 50 ? 7.392 9.201 10.434 1.00 0.72 92 SER A CA 13
ATOM 22569 C C . SER C 3 50 ? 8.815 8.648 10.384 1.00 0.70 92 SER A C 13
ATOM 22570 O O . SER C 3 50 ? 9.797 9.393 10.462 1.00 0.71 92 SER A O 13
ATOM 22578 N N . ASN C 3 51 ? 8.908 7.326 10.231 1.00 0.68 93 ASN A N 13
ATOM 22579 C CA . ASN C 3 51 ? 10.184 6.636 10.124 1.00 0.67 93 ASN A CA 13
ATOM 22580 C C . ASN C 3 51 ? 10.807 6.893 8.759 1.00 0.60 93 ASN A C 13
ATOM 22581 O O . ASN C 3 51 ? 12.027 6.908 8.615 1.00 0.59 93 ASN A O 13
ATOM 22592 N N . LEU C 3 52 ? 9.950 7.091 7.747 1.00 0.54 94 LEU A N 13
ATOM 22593 C CA . LEU C 3 52 ? 10.400 7.378 6.385 1.00 0.48 94 LEU A CA 13
ATOM 22594 C C . LEU C 3 52 ? 11.158 8.695 6.365 1.00 0.49 94 LEU A C 13
ATOM 22595 O O . LEU C 3 52 ? 12.153 8.855 5.660 1.00 0.47 94 LEU A O 13
ATOM 22611 N N . ARG C 3 53 ? 10.636 9.636 7.145 1.00 0.54 95 ARG A N 13
ATOM 22612 C CA . ARG C 3 53 ? 11.201 10.974 7.271 1.00 0.58 95 ARG A CA 13
ATOM 22613 C C . ARG C 3 53 ? 12.613 10.939 7.817 1.00 0.61 95 ARG A C 13
ATOM 22614 O O . ARG C 3 53 ? 13.502 11.578 7.271 1.00 0.61 95 ARG A O 13
ATOM 22635 N N . SER C 3 54 ? 12.814 10.194 8.902 1.00 0.64 96 SER A N 13
ATOM 22636 C CA . SER C 3 54 ? 14.143 10.081 9.492 1.00 0.67 96 SER A CA 13
ATOM 22637 C C . SER C 3 54 ? 15.045 9.179 8.644 1.00 0.62 96 SER A C 13
ATOM 22638 O O . SER C 3 54 ? 16.271 9.273 8.713 1.00 0.64 96 SER A O 13
ATOM 22646 N N . SER C 3 55 ? 14.423 8.310 7.845 1.00 0.59 97 SER A N 13
ATOM 22647 C CA . SER C 3 55 ? 15.148 7.382 6.977 1.00 0.57 97 SER A CA 13
ATOM 22648 C C . SER C 3 55 ? 15.797 8.109 5.802 1.00 0.60 97 SER A C 13
ATOM 22649 O O . SER C 3 55 ? 16.856 7.705 5.320 1.00 0.79 97 SER A O 13
ATOM 22657 N N . VAL C 3 56 ? 15.158 9.187 5.348 1.00 0.55 98 VAL A N 13
ATOM 22658 C CA . VAL C 3 56 ? 15.674 9.969 4.229 1.00 0.62 98 VAL A CA 13
ATOM 22659 C C . VAL C 3 56 ? 16.717 10.980 4.710 1.00 0.83 98 VAL A C 13
ATOM 22660 O O . VAL C 3 56 ? 17.183 11.816 3.934 1.00 1.11 98 VAL A O 13
ATOM 22673 N N . ALA C 3 57 ? 17.077 10.871 6.001 1.00 0.92 99 ALA A N 13
ATOM 22674 C CA . ALA C 3 57 ? 18.069 11.746 6.639 1.00 1.29 99 ALA A CA 13
ATOM 22675 C C . ALA C 3 57 ? 17.501 13.139 6.936 1.00 1.90 99 ALA A C 13
ATOM 22676 O O . ALA C 3 57 ? 17.759 14.095 6.203 1.00 2.55 99 ALA A O 13
ATOM 22683 N N . ASN C 3 58 ? 16.730 13.248 8.018 1.00 2.39 100 ASN A N 13
ATOM 22684 C CA . ASN C 3 58 ? 16.133 14.522 8.412 1.00 3.21 100 ASN A CA 13
ATOM 22685 C C . ASN C 3 58 ? 17.052 15.266 9.376 1.00 4.02 100 ASN A C 13
ATOM 22686 O O . ASN C 3 58 ? 17.352 14.766 10.463 1.00 4.52 100 ASN A O 13
ATOM 22697 N N . ASN C 3 59 ? 17.496 16.457 8.962 1.00 4.64 101 ASN A N 13
ATOM 22698 C CA . ASN C 3 59 ? 18.382 17.294 9.774 1.00 5.77 101 ASN A CA 13
ATOM 22699 C C . ASN C 3 59 ? 19.718 16.590 10.031 1.00 6.20 101 ASN A C 13
ATOM 22700 O O . ASN C 3 59 ? 19.864 15.955 11.099 1.00 6.53 101 ASN A O 13
ATOM 23471 N N . GLY C 3 1 ? 5.300 -9.899 -10.475 1.00 4.51 43 GLY A N 14
ATOM 23472 C CA . GLY C 3 1 ? 5.650 -9.561 -9.125 1.00 3.90 43 GLY A CA 14
ATOM 23473 C C . GLY C 3 1 ? 6.837 -8.622 -9.101 1.00 2.76 43 GLY A C 14
ATOM 23474 O O . GLY C 3 1 ? 7.919 -9.005 -8.659 1.00 2.95 43 GLY A O 14
ATOM 23478 N N . SER C 3 2 ? 6.630 -7.393 -9.588 1.00 2.15 44 SER A N 14
ATOM 23479 C CA . SER C 3 2 ? 7.704 -6.395 -9.663 1.00 1.45 44 SER A CA 14
ATOM 23480 C C . SER C 3 2 ? 8.063 -5.694 -8.314 1.00 1.26 44 SER A C 14
ATOM 23481 O O . SER C 3 2 ? 7.300 -4.864 -7.814 1.00 1.87 44 SER A O 14
ATOM 23489 N N . ARG C 3 3 ? 9.235 -6.090 -7.735 1.00 0.96 45 ARG A N 14
ATOM 23490 C CA . ARG C 3 3 ? 9.856 -5.457 -6.518 1.00 0.78 45 ARG A CA 14
ATOM 23491 C C . ARG C 3 3 ? 10.718 -4.360 -7.064 1.00 0.55 45 ARG A C 14
ATOM 23492 O O . ARG C 3 3 ? 11.896 -4.584 -7.344 1.00 0.45 45 ARG A O 14
ATOM 23513 N N . ARG C 3 4 ? 10.127 -3.218 -7.320 1.00 0.57 46 ARG A N 14
ATOM 23514 C CA . ARG C 3 4 ? 10.894 -2.134 -7.858 1.00 0.43 46 ARG A CA 14
ATOM 23515 C C . ARG C 3 4 ? 11.613 -1.415 -6.753 1.00 0.48 46 ARG A C 14
ATOM 23516 O O . ARG C 3 4 ? 11.399 -1.679 -5.568 1.00 0.65 46 ARG A O 14
ATOM 23537 N N . ILE C 3 5 ? 12.417 -0.468 -7.148 1.00 0.63 47 ILE A N 14
ATOM 23538 C CA . ILE C 3 5 ? 13.207 0.259 -6.203 1.00 0.86 47 ILE A CA 14
ATOM 23539 C C . ILE C 3 5 ? 12.530 1.526 -5.747 1.00 0.72 47 ILE A C 14
ATOM 23540 O O . ILE C 3 5 ? 12.506 2.555 -6.427 1.00 0.72 47 ILE A O 14
ATOM 23556 N N . PHE C 3 6 ? 11.916 1.406 -4.589 1.00 0.63 48 PHE A N 14
ATOM 23557 C CA . PHE C 3 6 ? 11.205 2.497 -3.961 1.00 0.51 48 PHE A CA 14
ATOM 23558 C C . PHE C 3 6 ? 12.042 3.150 -2.896 1.00 0.51 48 PHE A C 14
ATOM 23559 O O . PHE C 3 6 ? 12.559 2.488 -1.990 1.00 0.52 48 PHE A O 14
ATOM 23576 N N . THR C 3 7 ? 12.202 4.434 -3.047 1.00 0.49 49 THR A N 14
ATOM 23577 C CA . THR C 3 7 ? 12.926 5.244 -2.078 1.00 0.49 49 THR A CA 14
ATOM 23578 C C . THR C 3 7 ? 11.967 5.768 -1.021 1.00 0.43 49 THR A C 14
ATOM 23579 O O . THR C 3 7 ? 10.785 5.935 -1.306 1.00 0.39 49 THR A O 14
ATOM 23590 N N . PRO C 3 8 ? 12.436 6.034 0.210 1.00 0.42 50 PRO A N 14
ATOM 23591 C CA . PRO C 3 8 ? 11.571 6.592 1.245 1.00 0.38 50 PRO A CA 14
ATOM 23592 C C . PRO C 3 8 ? 11.008 7.944 0.839 1.00 0.36 50 PRO A C 14
ATOM 23593 O O . PRO C 3 8 ? 9.861 8.237 1.136 1.00 0.34 50 PRO A O 14
ATOM 23604 N N . HIS C 3 9 ? 11.807 8.752 0.139 1.00 0.40 51 HIS A N 14
ATOM 23605 C CA . HIS C 3 9 ? 11.348 10.066 -0.309 1.00 0.41 51 HIS A CA 14
ATOM 23606 C C . HIS C 3 9 ? 10.159 9.887 -1.254 1.00 0.40 51 HIS A C 14
ATOM 23607 O O . HIS C 3 9 ? 9.234 10.680 -1.230 1.00 0.39 51 HIS A O 14
ATOM 23622 N N . PHE C 3 10 ? 10.222 8.852 -2.108 1.00 0.41 52 PHE A N 14
ATOM 23623 C CA . PHE C 3 10 ? 9.123 8.548 -3.020 1.00 0.40 52 PHE A CA 14
ATOM 23624 C C . PHE C 3 10 ? 7.930 8.106 -2.221 1.00 0.34 52 PHE A C 14
ATOM 23625 O O . PHE C 3 10 ? 6.812 8.516 -2.491 1.00 0.32 52 PHE A O 14
ATOM 23642 N N . LYS C 3 11 ? 8.178 7.219 -1.269 1.00 0.32 53 LYS A N 14
ATOM 23643 C CA . LYS C 3 11 ? 7.130 6.725 -0.398 1.00 0.29 53 LYS A CA 14
ATOM 23644 C C . LYS C 3 11 ? 6.427 7.880 0.265 1.00 0.26 53 LYS A C 14
ATOM 23645 O O . LYS C 3 11 ? 5.204 7.967 0.264 1.00 0.23 53 LYS A O 14
ATOM 23664 N N . LEU C 3 12 ? 7.230 8.762 0.823 1.00 0.28 54 LEU A N 14
ATOM 23665 C CA . LEU C 3 12 ? 6.754 9.967 1.472 1.00 0.30 54 LEU A CA 14
ATOM 23666 C C . LEU C 3 12 ? 6.198 10.922 0.452 1.00 0.32 54 LEU A C 14
ATOM 23667 O O . LEU C 3 12 ? 5.424 11.787 0.786 1.00 0.34 54 LEU A O 14
ATOM 23683 N N . GLN C 3 13 ? 6.606 10.765 -0.794 1.00 0.33 55 GLN A N 14
ATOM 23684 C CA . GLN C 3 13 ? 6.107 11.616 -1.853 1.00 0.37 55 GLN A CA 14
ATOM 23685 C C . GLN C 3 13 ? 4.695 11.176 -2.184 1.00 0.33 55 GLN A C 14
ATOM 23686 O O . GLN C 3 13 ? 3.826 11.990 -2.486 1.00 0.36 55 GLN A O 14
ATOM 23700 N N . VAL C 3 14 ? 4.505 9.863 -2.118 1.00 0.28 56 VAL A N 14
ATOM 23701 C CA . VAL C 3 14 ? 3.216 9.252 -2.338 1.00 0.25 56 VAL A CA 14
ATOM 23702 C C . VAL C 3 14 ? 2.312 9.645 -1.217 1.00 0.23 56 VAL A C 14
ATOM 23703 O O . VAL C 3 14 ? 1.229 10.158 -1.427 1.00 0.24 56 VAL A O 14
ATOM 23716 N N . LEU C 3 15 ? 2.808 9.394 -0.024 1.00 0.22 57 LEU A N 14
ATOM 23717 C CA . LEU C 3 15 ? 2.108 9.696 1.199 1.00 0.25 57 LEU A CA 14
ATOM 23718 C C . LEU C 3 15 ? 1.786 11.185 1.317 1.00 0.30 57 LEU A C 14
ATOM 23719 O O . LEU C 3 15 ? 0.678 11.548 1.685 1.00 0.33 57 LEU A O 14
ATOM 23735 N N . GLU C 3 16 ? 2.770 12.037 1.016 1.00 0.33 58 GLU A N 14
ATOM 23736 C CA . GLU C 3 16 ? 2.589 13.495 1.078 1.00 0.40 58 GLU A CA 14
ATOM 23737 C C . GLU C 3 16 ? 1.518 13.939 0.077 1.00 0.41 58 GLU A C 14
ATOM 23738 O O . GLU C 3 16 ? 0.610 14.685 0.435 1.00 0.46 58 GLU A O 14
ATOM 23750 N N . SER C 3 17 ? 1.652 13.499 -1.186 1.00 0.39 59 SER A N 14
ATOM 23751 C CA . SER C 3 17 ? 0.624 13.755 -2.210 1.00 0.41 59 SER A CA 14
ATOM 23752 C C . SER C 3 17 ? -0.720 13.236 -1.779 1.00 0.38 59 SER A C 14
ATOM 23753 O O . SER C 3 17 ? -1.731 13.921 -1.865 1.00 0.41 59 SER A O 14
ATOM 23761 N N . TYR C 3 18 ? -0.697 12.007 -1.355 1.00 0.31 60 TYR A N 14
ATOM 23762 C CA . TYR C 3 18 ? -1.853 11.317 -0.827 1.00 0.29 60 TYR A CA 14
ATOM 23763 C C . TYR C 3 18 ? -2.548 12.168 0.229 1.00 0.35 60 TYR A C 14
ATOM 23764 O O . TYR C 3 18 ? -3.773 12.204 0.315 1.00 0.38 60 TYR A O 14
ATOM 23782 N N . ARG C 3 19 ? -1.768 12.822 1.034 1.00 0.39 61 ARG A N 14
ATOM 23783 C CA . ARG C 3 19 ? -2.286 13.642 2.133 1.00 0.46 61 ARG A CA 14
ATOM 23784 C C . ARG C 3 19 ? -2.583 15.123 1.787 1.00 0.52 61 ARG A C 14
ATOM 23785 O O . ARG C 3 19 ? -3.200 15.799 2.605 1.00 0.58 61 ARG A O 14
ATOM 23806 N N . ASN C 3 20 ? -2.179 15.618 0.608 1.00 0.52 62 ASN A N 14
ATOM 23807 C CA . ASN C 3 20 ? -2.361 17.050 0.326 1.00 0.59 62 ASN A CA 14
ATOM 23808 C C . ASN C 3 20 ? -2.735 17.362 -1.113 1.00 0.60 62 ASN A C 14
ATOM 23809 O O . ASN C 3 20 ? -3.310 18.415 -1.383 1.00 0.67 62 ASN A O 14
ATOM 23820 N N . ASP C 3 21 ? -2.410 16.464 -2.027 1.00 0.55 63 ASP A N 14
ATOM 23821 C CA . ASP C 3 21 ? -2.716 16.669 -3.439 1.00 0.57 63 ASP A CA 14
ATOM 23822 C C . ASP C 3 21 ? -4.211 16.743 -3.638 1.00 0.58 63 ASP A C 14
ATOM 23823 O O . ASP C 3 21 ? -4.914 15.799 -3.323 1.00 0.53 63 ASP A O 14
ATOM 23832 N N . ASN C 3 22 ? -4.695 17.857 -4.155 1.00 0.65 64 ASN A N 14
ATOM 23833 C CA . ASN C 3 22 ? -6.122 18.004 -4.397 1.00 0.67 64 ASN A CA 14
ATOM 23834 C C . ASN C 3 22 ? -6.642 16.867 -5.291 1.00 0.62 64 ASN A C 14
ATOM 23835 O O . ASN C 3 22 ? -7.846 16.620 -5.358 1.00 0.61 64 ASN A O 14
ATOM 23846 N N . ASP C 3 23 ? -5.721 16.160 -5.963 1.00 0.59 65 ASP A N 14
ATOM 23847 C CA . ASP C 3 23 ? -6.104 15.077 -6.869 1.00 0.56 65 ASP A CA 14
ATOM 23848 C C . ASP C 3 23 ? -6.247 13.718 -6.172 1.00 0.48 65 ASP A C 14
ATOM 23849 O O . ASP C 3 23 ? -6.955 12.851 -6.681 1.00 0.46 65 ASP A O 14
ATOM 23858 N N . CYS C 3 24 ? -5.585 13.500 -5.019 1.00 0.44 66 CYS A N 14
ATOM 23859 C CA . CYS C 3 24 ? -5.687 12.187 -4.344 1.00 0.38 66 CYS A CA 14
ATOM 23860 C C . CYS C 3 24 ? -5.947 12.323 -2.856 1.00 0.38 66 CYS A C 14
ATOM 23861 O O . CYS C 3 24 ? -6.447 11.390 -2.252 1.00 0.35 66 CYS A O 14
ATOM 23869 N N . LYS C 3 25 ? -5.546 13.443 -2.271 1.00 0.42 67 LYS A N 14
ATOM 23870 C CA . LYS C 3 25 ? -5.730 13.723 -0.844 1.00 0.45 67 LYS A CA 14
ATOM 23871 C C . LYS C 3 25 ? -6.999 13.075 -0.258 1.00 0.46 67 LYS A C 14
ATOM 23872 O O . LYS C 3 25 ? -8.118 13.365 -0.688 1.00 0.49 67 LYS A O 14
ATOM 23891 N N . GLY C 3 26 ? -6.782 12.174 0.689 1.00 0.44 68 GLY A N 14
ATOM 23892 C CA . GLY C 3 26 ? -7.880 11.471 1.340 1.00 0.46 68 GLY A CA 14
ATOM 23893 C C . GLY C 3 26 ? -8.210 10.136 0.676 1.00 0.41 68 GLY A C 14
ATOM 23894 O O . GLY C 3 26 ? -9.031 9.374 1.181 1.00 0.44 68 GLY A O 14
ATOM 23898 N N . ASN C 3 27 ? -7.565 9.860 -0.456 1.00 0.35 69 ASN A N 14
ATOM 23899 C CA . ASN C 3 27 ? -7.792 8.637 -1.221 1.00 0.31 69 ASN A CA 14
ATOM 23900 C C . ASN C 3 27 ? -6.506 7.909 -1.560 1.00 0.27 69 ASN A C 14
ATOM 23901 O O . ASN C 3 27 ? -5.536 8.530 -1.970 1.00 0.25 69 ASN A O 14
ATOM 23912 N N . GLN C 3 28 ? -6.501 6.596 -1.406 1.00 0.28 70 GLN A N 14
ATOM 23913 C CA . GLN C 3 28 ? -5.320 5.797 -1.735 1.00 0.26 70 GLN A CA 14
ATOM 23914 C C . GLN C 3 28 ? -5.344 5.312 -3.192 1.00 0.27 70 GLN A C 14
ATOM 23915 O O . GLN C 3 28 ? -4.290 5.212 -3.820 1.00 0.27 70 GLN A O 14
ATOM 23929 N N . ARG C 3 29 ? -6.542 4.984 -3.710 1.00 0.30 71 ARG A N 14
ATOM 23930 C CA . ARG C 3 29 ? -6.678 4.470 -5.069 1.00 0.33 71 ARG A CA 14
ATOM 23931 C C . ARG C 3 29 ? -6.187 5.533 -6.093 1.00 0.33 71 ARG A C 14
ATOM 23932 O O . ARG C 3 29 ? -5.459 5.206 -7.032 1.00 0.37 71 ARG A O 14
ATOM 23953 N N . ALA C 3 30 ? -6.584 6.805 -5.891 1.00 0.31 72 ALA A N 14
ATOM 23954 C CA . ALA C 3 30 ? -6.184 7.916 -6.776 1.00 0.34 72 ALA A CA 14
ATOM 23955 C C . ALA C 3 30 ? -4.679 8.217 -6.744 1.00 0.34 72 ALA A C 14
ATOM 23956 O O . ALA C 3 30 ? -4.095 8.498 -7.788 1.00 0.39 72 ALA A O 14
ATOM 23963 N N . THR C 3 31 ? -4.053 8.182 -5.560 1.00 0.29 73 THR A N 14
ATOM 23964 C CA . THR C 3 31 ? -2.616 8.462 -5.456 1.00 0.29 73 THR A CA 14
ATOM 23965 C C . THR C 3 31 ? -1.804 7.390 -6.153 1.00 0.32 73 THR A C 14
ATOM 23966 O O . THR C 3 31 ? -0.841 7.686 -6.857 1.00 0.35 73 THR A O 14
ATOM 23977 N N . ALA C 3 32 ? -2.201 6.141 -5.943 1.00 0.32 74 ALA A N 14
ATOM 23978 C CA . ALA C 3 32 ? -1.533 5.008 -6.558 1.00 0.36 74 ALA A CA 14
ATOM 23979 C C . ALA C 3 32 ? -1.656 5.091 -8.069 1.00 0.43 74 ALA A C 14
ATOM 23980 O O . ALA C 3 32 ? -0.743 4.731 -8.787 1.00 0.48 74 ALA A O 14
ATOM 23987 N N . ARG C 3 33 ? -2.815 5.531 -8.544 1.00 0.43 75 ARG A N 14
ATOM 23988 C CA . ARG C 3 33 ? -3.051 5.691 -9.977 1.00 0.49 75 ARG A CA 14
ATOM 23989 C C . ARG C 3 33 ? -2.202 6.821 -10.564 1.00 0.52 75 ARG A C 14
ATOM 23990 O O . ARG C 3 33 ? -1.606 6.676 -11.633 1.00 0.59 75 ARG A O 14
ATOM 24011 N N . LYS C 3 34 ? -2.181 7.952 -9.859 1.00 0.49 76 LYS A N 14
ATOM 24012 C CA . LYS C 3 34 ? -1.414 9.135 -10.269 1.00 0.52 76 LYS A CA 14
ATOM 24013 C C . LYS C 3 34 ? 0.090 8.852 -10.296 1.00 0.54 76 LYS A C 14
ATOM 24014 O O . LYS C 3 34 ? 0.801 9.305 -11.192 1.00 0.61 76 LYS A O 14
ATOM 24033 N N . TYR C 3 35 ? 0.547 8.098 -9.299 1.00 0.49 77 TYR A N 14
ATOM 24034 C CA . TYR C 3 35 ? 1.945 7.761 -9.162 1.00 0.50 77 TYR A CA 14
ATOM 24035 C C . TYR C 3 35 ? 2.279 6.429 -9.810 1.00 0.54 77 TYR A C 14
ATOM 24036 O O . TYR C 3 35 ? 3.436 6.017 -9.864 1.00 0.57 77 TYR A O 14
ATOM 24054 N N . ASN C 3 36 ? 1.240 5.765 -10.303 1.00 0.55 78 ASN A N 14
ATOM 24055 C CA . ASN C 3 36 ? 1.370 4.473 -10.980 1.00 0.60 78 ASN A CA 14
ATOM 24056 C C . ASN C 3 36 ? 2.021 3.426 -10.074 1.00 0.59 78 ASN A C 14
ATOM 24057 O O . ASN C 3 36 ? 3.103 2.908 -10.360 1.00 0.64 78 ASN A O 14
ATOM 24068 N N . ILE C 3 37 ? 1.345 3.130 -8.971 1.00 0.53 79 ILE A N 14
ATOM 24069 C CA . ILE C 3 37 ? 1.814 2.150 -8.003 1.00 0.53 79 ILE A CA 14
ATOM 24070 C C . ILE C 3 37 ? 0.616 1.413 -7.418 1.00 0.53 79 ILE A C 14
ATOM 24071 O O . ILE C 3 37 ? -0.525 1.652 -7.814 1.00 0.53 79 ILE A O 14
ATOM 24087 N N . HIS C 3 38 ? 0.876 0.503 -6.496 1.00 0.54 80 HIS A N 14
ATOM 24088 C CA . HIS C 3 38 ? -0.199 -0.236 -5.854 1.00 0.56 80 HIS A CA 14
ATOM 24089 C C . HIS C 3 38 ? -0.643 0.456 -4.578 1.00 0.48 80 HIS A C 14
ATOM 24090 O O . HIS C 3 38 ? 0.069 1.303 -4.035 1.00 0.44 80 HIS A O 14
ATOM 24105 N N . ARG C 3 39 ? -1.827 0.090 -4.112 1.00 0.50 81 ARG A N 14
ATOM 24106 C CA . ARG C 3 39 ? -2.375 0.687 -2.914 1.00 0.45 81 ARG A CA 14
ATOM 24107 C C . ARG C 3 39 ? -2.021 -0.116 -1.639 1.00 0.48 81 ARG A C 14
ATOM 24108 O O . ARG C 3 39 ? -2.260 0.371 -0.537 1.00 0.47 81 ARG A O 14
ATOM 24129 N N . ARG C 3 40 ? -1.457 -1.349 -1.776 1.00 0.53 82 ARG A N 14
ATOM 24130 C CA . ARG C 3 40 ? -1.000 -2.109 -0.584 1.00 0.57 82 ARG A CA 14
ATOM 24131 C C . ARG C 3 40 ? 0.245 -1.425 -0.039 1.00 0.54 82 ARG A C 14
ATOM 24132 O O . ARG C 3 40 ? 0.455 -1.392 1.163 1.00 0.56 82 ARG A O 14
ATOM 24153 N N . GLN C 3 41 ? 1.054 -0.826 -0.939 1.00 0.50 83 GLN A N 14
ATOM 24154 C CA . GLN C 3 41 ? 2.274 -0.123 -0.545 1.00 0.47 83 GLN A CA 14
ATOM 24155 C C . GLN C 3 41 ? 1.949 1.180 0.223 1.00 0.41 83 GLN A C 14
ATOM 24156 O O . GLN C 3 41 ? 2.571 1.442 1.226 1.00 0.41 83 GLN A O 14
ATOM 24170 N N . ILE C 3 42 ? 0.960 1.991 -0.239 1.00 0.37 84 ILE A N 14
ATOM 24171 C CA . ILE C 3 42 ? 0.567 3.230 0.487 1.00 0.34 84 ILE A CA 14
ATOM 24172 C C . ILE C 3 42 ? 0.031 2.868 1.849 1.00 0.39 84 ILE A C 14
ATOM 24173 O O . ILE C 3 42 ? 0.291 3.550 2.836 1.00 0.40 84 ILE A O 14
ATOM 24189 N N . GLN C 3 43 ? -0.711 1.781 1.886 1.00 0.44 85 GLN A N 14
ATOM 24190 C CA . GLN C 3 43 ? -1.276 1.266 3.118 1.00 0.51 85 GLN A CA 14
ATOM 24191 C C . GLN C 3 43 ? -0.192 0.733 4.047 1.00 0.55 85 GLN A C 14
ATOM 24192 O O . GLN C 3 43 ? -0.247 0.932 5.260 1.00 0.60 85 GLN A O 14
ATOM 24206 N N . LYS C 3 44 ? 0.768 0.025 3.471 1.00 0.55 86 LYS A N 14
ATOM 24207 C CA . LYS C 3 44 ? 1.887 -0.525 4.228 1.00 0.59 86 LYS A CA 14
ATOM 24208 C C . LYS C 3 44 ? 2.846 0.565 4.704 1.00 0.55 86 LYS A C 14
ATOM 24209 O O . LYS C 3 44 ? 3.288 0.563 5.860 1.00 0.59 86 LYS A O 14
ATOM 24228 N N . TRP C 3 45 ? 3.187 1.502 3.815 1.00 0.49 87 TRP A N 14
ATOM 24229 C CA . TRP C 3 45 ? 4.085 2.578 4.179 1.00 0.45 87 TRP A CA 14
ATOM 24230 C C . TRP C 3 45 ? 3.456 3.359 5.279 1.00 0.48 87 TRP A C 14
ATOM 24231 O O . TRP C 3 45 ? 4.134 3.990 6.027 1.00 0.50 87 TRP A O 14
ATOM 24252 N N . LEU C 3 46 ? 2.137 3.345 5.305 1.00 0.50 88 LEU A N 14
ATOM 24253 C CA . LEU C 3 46 ? 1.379 3.999 6.348 1.00 0.55 88 LEU A CA 14
ATOM 24254 C C . LEU C 3 46 ? 1.621 3.320 7.674 1.00 0.63 88 LEU A C 14
ATOM 24255 O O . LEU C 3 46 ? 1.678 3.965 8.722 1.00 0.68 88 LEU A O 14
ATOM 24271 N N . GLN C 3 47 ? 1.740 1.997 7.604 1.00 0.65 89 GLN A N 14
ATOM 24272 C CA . GLN C 3 47 ? 2.024 1.160 8.774 1.00 0.73 89 GLN A CA 14
ATOM 24273 C C . GLN C 3 47 ? 3.408 1.491 9.286 1.00 0.74 89 GLN A C 14
ATOM 24274 O O . GLN C 3 47 ? 3.830 1.000 10.341 1.00 0.80 89 GLN A O 14
ATOM 24288 N N . CYS C 3 48 ? 4.120 2.336 8.543 1.00 0.67 90 CYS A N 14
ATOM 24289 C CA . CYS C 3 48 ? 5.471 2.723 8.950 1.00 0.67 90 CYS A CA 14
ATOM 24290 C C . CYS C 3 48 ? 5.873 4.115 8.438 1.00 0.61 90 CYS A C 14
ATOM 24291 O O . CYS C 3 48 ? 7.058 4.416 8.332 1.00 0.59 90 CYS A O 14
ATOM 24299 N N . GLU C 3 49 ? 4.895 4.954 8.074 1.00 0.58 91 GLU A N 14
ATOM 24300 C CA . GLU C 3 49 ? 5.173 6.312 7.569 1.00 0.54 91 GLU A CA 14
ATOM 24301 C C . GLU C 3 49 ? 5.977 7.108 8.561 1.00 0.58 91 GLU A C 14
ATOM 24302 O O . GLU C 3 49 ? 6.866 7.877 8.199 1.00 0.56 91 GLU A O 14
ATOM 24314 N N . SER C 3 50 ? 5.627 6.941 9.818 1.00 0.66 92 SER A N 14
ATOM 24315 C CA . SER C 3 50 ? 6.347 7.588 10.920 1.00 0.72 92 SER A CA 14
ATOM 24316 C C . SER C 3 50 ? 7.826 7.174 10.849 1.00 0.70 92 SER A C 14
ATOM 24317 O O . SER C 3 50 ? 8.729 7.978 11.097 1.00 0.71 92 SER A O 14
ATOM 24325 N N . ASN C 3 51 ? 8.043 5.907 10.501 1.00 0.68 93 ASN A N 14
ATOM 24326 C CA . ASN C 3 51 ? 9.386 5.354 10.347 1.00 0.67 93 ASN A CA 14
ATOM 24327 C C . ASN C 3 51 ? 10.031 5.893 9.080 1.00 0.60 93 ASN A C 14
ATOM 24328 O O . ASN C 3 51 ? 11.257 6.027 9.010 1.00 0.59 93 ASN A O 14
ATOM 24339 N N . LEU C 3 52 ? 9.210 6.189 8.067 1.00 0.54 94 LEU A N 14
ATOM 24340 C CA . LEU C 3 52 ? 9.695 6.737 6.803 1.00 0.48 94 LEU A CA 14
ATOM 24341 C C . LEU C 3 52 ? 10.324 8.098 7.045 1.00 0.49 94 LEU A C 14
ATOM 24342 O O . LEU C 3 52 ? 11.326 8.462 6.432 1.00 0.47 94 LEU A O 14
ATOM 24358 N N . ARG C 3 53 ? 9.675 8.849 7.930 1.00 0.54 95 ARG A N 14
ATOM 24359 C CA . ARG C 3 53 ? 10.107 10.185 8.307 1.00 0.58 95 ARG A CA 14
ATOM 24360 C C . ARG C 3 53 ? 11.495 10.178 8.921 1.00 0.61 95 ARG A C 14
ATOM 24361 O O . ARG C 3 53 ? 12.350 10.970 8.535 1.00 0.61 95 ARG A O 14
ATOM 24382 N N . SER C 3 54 ? 11.721 9.278 9.876 1.00 0.64 96 SER A N 14
ATOM 24383 C CA . SER C 3 54 ? 13.031 9.180 10.512 1.00 0.67 96 SER A CA 14
ATOM 24384 C C . SER C 3 54 ? 14.064 8.585 9.549 1.00 0.62 96 SER A C 14
ATOM 24385 O O . SER C 3 54 ? 15.265 8.814 9.696 1.00 0.64 96 SER A O 14
ATOM 24393 N N . SER C 3 55 ? 13.581 7.826 8.562 1.00 0.59 97 SER A N 14
ATOM 24394 C CA . SER C 3 55 ? 14.445 7.194 7.564 1.00 0.57 97 SER A CA 14
ATOM 24395 C C . SER C 3 55 ? 14.997 8.217 6.574 1.00 0.60 97 SER A C 14
ATOM 24396 O O . SER C 3 55 ? 16.151 8.126 6.156 1.00 0.79 97 SER A O 14
ATOM 24404 N N . VAL C 3 56 ? 14.165 9.189 6.203 1.00 0.55 98 VAL A N 14
ATOM 24405 C CA . VAL C 3 56 ? 14.574 10.226 5.259 1.00 0.62 98 VAL A CA 14
ATOM 24406 C C . VAL C 3 56 ? 15.320 11.350 5.979 1.00 0.83 98 VAL A C 14
ATOM 24407 O O . VAL C 3 56 ? 15.761 12.315 5.351 1.00 1.11 98 VAL A O 14
ATOM 24420 N N . ALA C 3 57 ? 15.469 11.189 7.304 1.00 0.92 99 ALA A N 14
ATOM 24421 C CA . ALA C 3 57 ? 16.160 12.159 8.162 1.00 1.29 99 ALA A CA 14
ATOM 24422 C C . ALA C 3 57 ? 15.385 13.476 8.283 1.00 1.90 99 ALA A C 14
ATOM 24423 O O . ALA C 3 57 ? 15.651 14.433 7.555 1.00 2.55 99 ALA A O 14
ATOM 24430 N N . ASN C 3 58 ? 14.429 13.518 9.212 1.00 2.39 100 ASN A N 14
ATOM 24431 C CA . ASN C 3 58 ? 13.620 14.716 9.430 1.00 3.21 100 ASN A CA 14
ATOM 24432 C C . ASN C 3 58 ? 13.189 14.807 10.890 1.00 4.02 100 ASN A C 14
ATOM 24433 O O . ASN C 3 58 ? 13.300 15.867 11.508 1.00 4.52 100 ASN A O 14
ATOM 24444 N N . ASN C 3 59 ? 12.700 13.684 11.429 1.00 4.64 101 ASN A N 14
ATOM 24445 C CA . ASN C 3 59 ? 12.248 13.613 12.820 1.00 5.77 101 ASN A CA 14
ATOM 24446 C C . ASN C 3 59 ? 11.067 14.559 13.059 1.00 6.20 101 ASN A C 14
ATOM 24447 O O . ASN C 3 59 ? 11.290 15.671 13.585 1.00 6.53 101 ASN A O 14
ATOM 25218 N N . GLY C 3 1 ? 6.603 -7.364 -14.234 1.00 4.51 43 GLY A N 15
ATOM 25219 C CA . GLY C 3 1 ? 7.937 -7.826 -14.467 1.00 3.90 43 GLY A CA 15
ATOM 25220 C C . GLY C 3 1 ? 8.636 -8.024 -13.138 1.00 2.76 43 GLY A C 15
ATOM 25221 O O . GLY C 3 1 ? 8.258 -8.909 -12.369 1.00 2.95 43 GLY A O 15
ATOM 25225 N N . SER C 3 2 ? 9.607 -7.161 -12.838 1.00 2.15 44 SER A N 15
ATOM 25226 C CA . SER C 3 2 ? 10.375 -7.260 -11.583 1.00 1.45 44 SER A CA 15
ATOM 25227 C C . SER C 3 2 ? 9.720 -6.594 -10.333 1.00 1.26 44 SER A C 15
ATOM 25228 O O . SER C 3 2 ? 8.671 -5.942 -10.427 1.00 1.87 44 SER A O 15
ATOM 25236 N N . ARG C 3 3 ? 10.334 -6.871 -9.146 1.00 0.96 45 ARG A N 15
ATOM 25237 C CA . ARG C 3 3 ? 9.993 -6.223 -7.841 1.00 0.78 45 ARG A CA 15
ATOM 25238 C C . ARG C 3 3 ? 10.876 -5.012 -7.820 1.00 0.55 45 ARG A C 15
ATOM 25239 O O . ARG C 3 3 ? 12.055 -5.119 -7.491 1.00 0.45 45 ARG A O 15
ATOM 25260 N N . ARG C 3 4 ? 10.359 -3.887 -8.237 1.00 0.57 46 ARG A N 15
ATOM 25261 C CA . ARG C 3 4 ? 11.175 -2.714 -8.273 1.00 0.43 46 ARG A CA 15
ATOM 25262 C C . ARG C 3 4 ? 11.418 -2.218 -6.872 1.00 0.48 46 ARG A C 15
ATOM 25263 O O . ARG C 3 4 ? 10.604 -2.420 -5.969 1.00 0.65 46 ARG A O 15
ATOM 25284 N N . ILE C 3 5 ? 12.519 -1.529 -6.718 1.00 0.63 47 ILE A N 15
ATOM 25285 C CA . ILE C 3 5 ? 12.919 -1.060 -5.413 1.00 0.86 47 ILE A CA 15
ATOM 25286 C C . ILE C 3 5 ? 12.444 0.354 -5.149 1.00 0.72 47 ILE A C 15
ATOM 25287 O O . ILE C 3 5 ? 12.749 1.300 -5.878 1.00 0.72 47 ILE A O 15
ATOM 25303 N N . PHE C 3 6 ? 11.654 0.453 -4.103 1.00 0.63 48 PHE A N 15
ATOM 25304 C CA . PHE C 3 6 ? 11.102 1.701 -3.657 1.00 0.51 48 PHE A CA 15
ATOM 25305 C C . PHE C 3 6 ? 11.981 2.377 -2.643 1.00 0.51 48 PHE A C 15
ATOM 25306 O O . PHE C 3 6 ? 12.457 1.755 -1.689 1.00 0.52 48 PHE A O 15
ATOM 25323 N N . THR C 3 7 ? 12.218 3.631 -2.891 1.00 0.49 49 THR A N 15
ATOM 25324 C CA . THR C 3 7 ? 13.005 4.470 -1.994 1.00 0.49 49 THR A CA 15
ATOM 25325 C C . THR C 3 7 ? 12.109 5.161 -0.976 1.00 0.43 49 THR A C 15
ATOM 25326 O O . THR C 3 7 ? 10.924 5.342 -1.239 1.00 0.39 49 THR A O 15
ATOM 25337 N N . PRO C 3 8 ? 12.647 5.556 0.200 1.00 0.42 50 PRO A N 15
ATOM 25338 C CA . PRO C 3 8 ? 11.850 6.280 1.185 1.00 0.38 50 PRO A CA 15
ATOM 25339 C C . PRO C 3 8 ? 11.359 7.611 0.658 1.00 0.36 50 PRO A C 15
ATOM 25340 O O . PRO C 3 8 ? 10.236 8.003 0.949 1.00 0.34 50 PRO A O 15
ATOM 25351 N N . HIS C 3 9 ? 12.176 8.290 -0.143 1.00 0.40 51 HIS A N 15
ATOM 25352 C CA . HIS C 3 9 ? 11.774 9.567 -0.732 1.00 0.41 51 HIS A CA 15
ATOM 25353 C C . HIS C 3 9 ? 10.563 9.342 -1.635 1.00 0.40 51 HIS A C 15
ATOM 25354 O O . HIS C 3 9 ? 9.670 10.176 -1.681 1.00 0.39 51 HIS A O 15
ATOM 25369 N N . PHE C 3 10 ? 10.562 8.220 -2.373 1.00 0.41 52 PHE A N 15
ATOM 25370 C CA . PHE C 3 10 ? 9.433 7.873 -3.230 1.00 0.40 52 PHE A CA 15
ATOM 25371 C C . PHE C 3 10 ? 8.240 7.570 -2.365 1.00 0.34 52 PHE A C 15
ATOM 25372 O O . PHE C 3 10 ? 7.137 8.005 -2.654 1.00 0.32 52 PHE A O 15
ATOM 25389 N N . LYS C 3 11 ? 8.472 6.772 -1.329 1.00 0.32 53 LYS A N 15
ATOM 25390 C CA . LYS C 3 11 ? 7.423 6.418 -0.392 1.00 0.29 53 LYS A CA 15
ATOM 25391 C C . LYS C 3 11 ? 6.784 7.672 0.159 1.00 0.26 53 LYS A C 15
ATOM 25392 O O . LYS C 3 11 ? 5.567 7.812 0.179 1.00 0.23 53 LYS A O 15
ATOM 25411 N N . LEU C 3 12 ? 7.637 8.580 0.597 1.00 0.28 54 LEU A N 15
ATOM 25412 C CA . LEU C 3 12 ? 7.230 9.871 1.119 1.00 0.30 54 LEU A CA 15
ATOM 25413 C C . LEU C 3 12 ? 6.693 10.742 0.014 1.00 0.32 54 LEU A C 15
ATOM 25414 O O . LEU C 3 12 ? 5.967 11.673 0.271 1.00 0.34 54 LEU A O 15
ATOM 25430 N N . GLN C 3 13 ? 7.063 10.437 -1.217 1.00 0.33 55 GLN A N 15
ATOM 25431 C CA . GLN C 3 13 ? 6.581 11.198 -2.351 1.00 0.37 55 GLN A CA 15
ATOM 25432 C C . GLN C 3 13 ? 5.143 10.805 -2.607 1.00 0.33 55 GLN A C 15
ATOM 25433 O O . GLN C 3 13 ? 4.309 11.628 -2.975 1.00 0.36 55 GLN A O 15
ATOM 25447 N N . VAL C 3 14 ? 4.896 9.519 -2.395 1.00 0.28 56 VAL A N 15
ATOM 25448 C CA . VAL C 3 14 ? 3.577 8.944 -2.525 1.00 0.25 56 VAL A CA 15
ATOM 25449 C C . VAL C 3 14 ? 2.714 9.494 -1.438 1.00 0.23 56 VAL A C 15
ATOM 25450 O O . VAL C 3 14 ? 1.651 10.037 -1.684 1.00 0.24 56 VAL A O 15
ATOM 25463 N N . LEU C 3 15 ? 3.222 9.347 -0.233 1.00 0.22 57 LEU A N 15
ATOM 25464 C CA . LEU C 3 15 ? 2.571 9.795 0.975 1.00 0.25 57 LEU A CA 15
ATOM 25465 C C . LEU C 3 15 ? 2.313 11.311 0.935 1.00 0.30 57 LEU A C 15
ATOM 25466 O O . LEU C 3 15 ? 1.235 11.763 1.299 1.00 0.33 57 LEU A O 15
ATOM 25482 N N . GLU C 3 16 ? 3.321 12.079 0.515 1.00 0.33 58 GLU A N 15
ATOM 25483 C CA . GLU C 3 16 ? 3.211 13.541 0.425 1.00 0.40 58 GLU A CA 15
ATOM 25484 C C . GLU C 3 16 ? 2.133 13.926 -0.594 1.00 0.41 58 GLU A C 15
ATOM 25485 O O . GLU C 3 16 ? 1.262 14.739 -0.292 1.00 0.46 58 GLU A O 15
ATOM 25497 N N . SER C 3 17 ? 2.215 13.352 -1.805 1.00 0.39 59 SER A N 15
ATOM 25498 C CA . SER C 3 17 ? 1.172 13.545 -2.830 1.00 0.41 59 SER A CA 15
ATOM 25499 C C . SER C 3 17 ? -0.183 13.131 -2.313 1.00 0.38 59 SER A C 15
ATOM 25500 O O . SER C 3 17 ? -1.169 13.844 -2.455 1.00 0.41 59 SER A O 15
ATOM 25508 N N . TYR C 3 18 ? -0.197 11.958 -1.749 1.00 0.31 60 TYR A N 15
ATOM 25509 C CA . TYR C 3 18 ? -1.362 11.379 -1.122 1.00 0.29 60 TYR A CA 15
ATOM 25510 C C . TYR C 3 18 ? -1.992 12.369 -0.145 1.00 0.35 60 TYR A C 15
ATOM 25511 O O . TYR C 3 18 ? -3.210 12.469 -0.034 1.00 0.38 60 TYR A O 15
ATOM 25529 N N . ARG C 3 19 ? -1.161 13.070 0.568 1.00 0.39 61 ARG A N 15
ATOM 25530 C CA . ARG C 3 19 ? -1.612 14.030 1.586 1.00 0.46 61 ARG A CA 15
ATOM 25531 C C . ARG C 3 19 ? -1.850 15.481 1.084 1.00 0.52 61 ARG A C 15
ATOM 25532 O O . ARG C 3 19 ? -2.377 16.281 1.850 1.00 0.58 61 ARG A O 15
ATOM 25553 N N . ASN C 3 20 ? -1.478 15.814 -0.158 1.00 0.52 62 ASN A N 15
ATOM 25554 C CA . ASN C 3 20 ? -1.595 17.219 -0.595 1.00 0.59 62 ASN A CA 15
ATOM 25555 C C . ASN C 3 20 ? -1.981 17.403 -2.050 1.00 0.60 62 ASN A C 15
ATOM 25556 O O . ASN C 3 20 ? -2.508 18.451 -2.416 1.00 0.67 62 ASN A O 15
ATOM 25567 N N . ASP C 3 21 ? -1.723 16.400 -2.871 1.00 0.55 63 ASP A N 15
ATOM 25568 C CA . ASP C 3 21 ? -2.050 16.478 -4.293 1.00 0.57 63 ASP A CA 15
ATOM 25569 C C . ASP C 3 21 ? -3.545 16.597 -4.471 1.00 0.58 63 ASP A C 15
ATOM 25570 O O . ASP C 3 21 ? -4.280 15.728 -4.036 1.00 0.53 63 ASP A O 15
ATOM 25579 N N . ASN C 3 22 ? -3.991 17.665 -5.103 1.00 0.65 64 ASN A N 15
ATOM 25580 C CA . ASN C 3 22 ? -5.416 17.852 -5.333 1.00 0.67 64 ASN A CA 15
ATOM 25581 C C . ASN C 3 22 ? -6.004 16.649 -6.088 1.00 0.62 64 ASN A C 15
ATOM 25582 O O . ASN C 3 22 ? -7.220 16.461 -6.121 1.00 0.61 64 ASN A O 15
ATOM 25593 N N . ASP C 3 23 ? -5.126 15.828 -6.691 1.00 0.59 65 ASP A N 15
ATOM 25594 C CA . ASP C 3 23 ? -5.574 14.672 -7.464 1.00 0.56 65 ASP A CA 15
ATOM 25595 C C . ASP C 3 23 ? -5.757 13.398 -6.629 1.00 0.48 65 ASP A C 15
ATOM 25596 O O . ASP C 3 23 ? -6.522 12.523 -7.029 1.00 0.46 65 ASP A O 15
ATOM 25605 N N . CYS C 3 24 ? -5.072 13.263 -5.475 1.00 0.44 66 CYS A N 15
ATOM 25606 C CA . CYS C 3 24 ? -5.211 12.030 -4.663 1.00 0.38 66 CYS A CA 15
ATOM 25607 C C . CYS C 3 24 ? -5.410 12.332 -3.192 1.00 0.38 66 CYS A C 15
ATOM 25608 O O . CYS C 3 24 ? -5.885 11.476 -2.465 1.00 0.35 66 CYS A O 15
ATOM 25616 N N . LYS C 3 25 ? -4.994 13.513 -2.754 1.00 0.42 67 LYS A N 15
ATOM 25617 C CA . LYS C 3 25 ? -5.121 13.946 -1.363 1.00 0.45 67 LYS A CA 15
ATOM 25618 C C . LYS C 3 25 ? -6.414 13.433 -0.690 1.00 0.46 67 LYS A C 15
ATOM 25619 O O . LYS C 3 25 ? -7.525 13.749 -1.124 1.00 0.49 67 LYS A O 15
ATOM 25638 N N . GLY C 3 26 ? -6.226 12.615 0.336 1.00 0.44 68 GLY A N 15
ATOM 25639 C CA . GLY C 3 26 ? -7.343 12.044 1.073 1.00 0.46 68 GLY A CA 15
ATOM 25640 C C . GLY C 3 26 ? -7.759 10.667 0.563 1.00 0.41 68 GLY A C 15
ATOM 25641 O O . GLY C 3 26 ? -8.619 10.018 1.154 1.00 0.44 68 GLY A O 15
ATOM 25645 N N . ASN C 3 27 ? -7.145 10.223 -0.534 1.00 0.35 69 ASN A N 15
ATOM 25646 C CA . ASN C 3 27 ? -7.463 8.934 -1.153 1.00 0.31 69 ASN A CA 15
ATOM 25647 C C . ASN C 3 27 ? -6.230 8.083 -1.400 1.00 0.27 69 ASN A C 15
ATOM 25648 O O . ASN C 3 27 ? -5.226 8.582 -1.882 1.00 0.25 69 ASN A O 15
ATOM 25659 N N . GLN C 3 28 ? -6.306 6.797 -1.084 1.00 0.28 70 GLN A N 15
ATOM 25660 C CA . GLN C 3 28 ? -5.172 5.901 -1.314 1.00 0.26 70 GLN A CA 15
ATOM 25661 C C . GLN C 3 28 ? -5.190 5.255 -2.718 1.00 0.27 70 GLN A C 15
ATOM 25662 O O . GLN C 3 28 ? -4.134 5.115 -3.328 1.00 0.27 70 GLN A O 15
ATOM 25676 N N . ARG C 3 29 ? -6.374 4.847 -3.223 1.00 0.30 71 ARG A N 15
ATOM 25677 C CA . ARG C 3 29 ? -6.463 4.195 -4.538 1.00 0.33 71 ARG A CA 15
ATOM 25678 C C . ARG C 3 29 ? -5.933 5.150 -5.635 1.00 0.33 71 ARG A C 15
ATOM 25679 O O . ARG C 3 29 ? -5.162 4.745 -6.503 1.00 0.37 71 ARG A O 15
ATOM 25700 N N . ALA C 3 30 ? -6.364 6.425 -5.575 1.00 0.31 72 ALA A N 15
ATOM 25701 C CA . ALA C 3 30 ? -5.964 7.438 -6.551 1.00 0.34 72 ALA A CA 15
ATOM 25702 C C . ALA C 3 30 ? -4.455 7.683 -6.574 1.00 0.34 72 ALA A C 15
ATOM 25703 O O . ALA C 3 30 ? -3.873 7.798 -7.650 1.00 0.39 72 ALA A O 15
ATOM 25710 N N . THR C 3 31 ? -3.823 7.771 -5.401 1.00 0.29 73 THR A N 15
ATOM 25711 C CA . THR C 3 31 ? -2.375 8.002 -5.341 1.00 0.29 73 THR A CA 15
ATOM 25712 C C . THR C 3 31 ? -1.619 6.851 -5.972 1.00 0.32 73 THR A C 15
ATOM 25713 O O . THR C 3 31 ? -0.665 7.061 -6.720 1.00 0.35 73 THR A O 15
ATOM 25724 N N . ALA C 3 32 ? -2.059 5.636 -5.666 1.00 0.32 74 ALA A N 15
ATOM 25725 C CA . ALA C 3 32 ? -1.448 4.434 -6.209 1.00 0.36 74 ALA A CA 15
ATOM 25726 C C . ALA C 3 32 ? -1.638 4.391 -7.712 1.00 0.43 74 ALA A C 15
ATOM 25727 O O . ALA C 3 32 ? -0.794 3.887 -8.430 1.00 0.48 74 ALA A O 15
ATOM 25734 N N . ARG C 3 33 ? -2.779 4.892 -8.185 1.00 0.43 75 ARG A N 15
ATOM 25735 C CA . ARG C 3 33 ? -3.073 4.940 -9.615 1.00 0.49 75 ARG A CA 15
ATOM 25736 C C . ARG C 3 33 ? -2.157 5.937 -10.337 1.00 0.52 75 ARG A C 15
ATOM 25737 O O . ARG C 3 33 ? -1.569 5.621 -11.373 1.00 0.59 75 ARG A O 15
ATOM 25758 N N . LYS C 3 34 ? -2.071 7.147 -9.774 1.00 0.49 76 LYS A N 15
ATOM 25759 C CA . LYS C 3 34 ? -1.237 8.226 -10.314 1.00 0.52 76 LYS A CA 15
ATOM 25760 C C . LYS C 3 34 ? 0.244 7.833 -10.351 1.00 0.54 76 LYS A C 15
ATOM 25761 O O . LYS C 3 34 ? 0.939 8.085 -11.336 1.00 0.61 76 LYS A O 15
ATOM 25780 N N . TYR C 3 35 ? 0.694 7.207 -9.272 1.00 0.49 77 TYR A N 15
ATOM 25781 C CA . TYR C 3 35 ? 2.071 6.796 -9.138 1.00 0.50 77 TYR A CA 15
ATOM 25782 C C . TYR C 3 35 ? 2.299 5.376 -9.622 1.00 0.54 77 TYR A C 15
ATOM 25783 O O . TYR C 3 35 ? 3.422 4.874 -9.618 1.00 0.57 77 TYR A O 15
ATOM 25801 N N . ASN C 3 36 ? 1.214 4.744 -10.050 1.00 0.55 78 ASN A N 15
ATOM 25802 C CA . ASN C 3 36 ? 1.239 3.375 -10.571 1.00 0.60 78 ASN A CA 15
ATOM 25803 C C . ASN C 3 36 ? 1.937 2.409 -9.610 1.00 0.59 78 ASN A C 15
ATOM 25804 O O . ASN C 3 36 ? 2.986 1.836 -9.912 1.00 0.64 78 ASN A O 15
ATOM 25815 N N . ILE C 3 37 ? 1.332 2.249 -8.442 1.00 0.53 79 ILE A N 15
ATOM 25816 C CA . ILE C 3 37 ? 1.839 1.366 -7.399 1.00 0.53 79 ILE A CA 15
ATOM 25817 C C . ILE C 3 37 ? 0.659 0.712 -6.704 1.00 0.53 79 ILE A C 15
ATOM 25818 O O . ILE C 3 37 ? -0.494 0.921 -7.082 1.00 0.53 79 ILE A O 15
ATOM 25834 N N . HIS C 3 38 ? 0.943 -0.096 -5.703 1.00 0.54 80 HIS A N 15
ATOM 25835 C CA . HIS C 3 38 ? -0.116 -0.740 -4.955 1.00 0.56 80 HIS A CA 15
ATOM 25836 C C . HIS C 3 38 ? -0.593 0.143 -3.811 1.00 0.48 80 HIS A C 15
ATOM 25837 O O . HIS C 3 38 ? 0.148 0.989 -3.308 1.00 0.44 80 HIS A O 15
ATOM 25852 N N . ARG C 3 39 ? -1.843 -0.055 -3.423 1.00 0.50 81 ARG A N 15
ATOM 25853 C CA . ARG C 3 39 ? -2.424 0.722 -2.348 1.00 0.45 81 ARG A CA 15
ATOM 25854 C C . ARG C 3 39 ? -2.177 0.063 -0.971 1.00 0.48 81 ARG A C 15
ATOM 25855 O O . ARG C 3 39 ? -2.463 0.679 0.058 1.00 0.47 81 ARG A O 15
ATOM 25876 N N . ARG C 3 40 ? -1.657 -1.196 -0.941 1.00 0.53 82 ARG A N 15
ATOM 25877 C CA . ARG C 3 40 ? -1.297 -1.834 0.342 1.00 0.57 82 ARG A CA 15
ATOM 25878 C C . ARG C 3 40 ? -0.014 -1.170 0.852 1.00 0.54 82 ARG A C 15
ATOM 25879 O O . ARG C 3 40 ? 0.165 -0.999 2.053 1.00 0.56 82 ARG A O 15
ATOM 25900 N N . GLN C 3 41 ? 0.858 -0.756 -0.094 1.00 0.50 83 GLN A N 15
ATOM 25901 C CA . GLN C 3 41 ? 2.136 -0.104 0.220 1.00 0.47 83 GLN A CA 15
ATOM 25902 C C . GLN C 3 41 ? 1.941 1.297 0.856 1.00 0.41 83 GLN A C 15
ATOM 25903 O O . GLN C 3 41 ? 2.625 1.607 1.807 1.00 0.41 83 GLN A O 15
ATOM 25917 N N . ILE C 3 42 ? 1.004 2.136 0.341 1.00 0.37 84 ILE A N 15
ATOM 25918 C CA . ILE C 3 42 ? 0.733 3.473 0.933 1.00 0.34 84 ILE A CA 15
ATOM 25919 C C . ILE C 3 42 ? 0.220 3.305 2.333 1.00 0.39 84 ILE A C 15
ATOM 25920 O O . ILE C 3 42 ? 0.624 4.016 3.250 1.00 0.40 84 ILE A O 15
ATOM 25936 N N . GLN C 3 43 ? -0.661 2.342 2.476 1.00 0.44 85 GLN A N 15
ATOM 25937 C CA . GLN C 3 43 ? -1.240 2.003 3.754 1.00 0.51 85 GLN A CA 15
ATOM 25938 C C . GLN C 3 43 ? -0.180 1.480 4.719 1.00 0.55 85 GLN A C 15
ATOM 25939 O O . GLN C 3 43 ? -0.172 1.840 5.897 1.00 0.60 85 GLN A O 15
ATOM 25953 N N . LYS C 3 44 ? 0.686 0.614 4.219 1.00 0.55 86 LYS A N 15
ATOM 25954 C CA . LYS C 3 44 ? 1.779 0.073 5.014 1.00 0.59 86 LYS A CA 15
ATOM 25955 C C . LYS C 3 44 ? 2.819 1.145 5.377 1.00 0.55 86 LYS A C 15
ATOM 25956 O O . LYS C 3 44 ? 3.265 1.235 6.531 1.00 0.59 86 LYS A O 15
ATOM 25975 N N . TRP C 3 45 ? 3.218 1.964 4.399 1.00 0.49 87 TRP A N 15
ATOM 25976 C CA . TRP C 3 45 ? 4.206 3.002 4.656 1.00 0.45 87 TRP A CA 15
ATOM 25977 C C . TRP C 3 45 ? 3.662 3.930 5.683 1.00 0.48 87 TRP A C 15
ATOM 25978 O O . TRP C 3 45 ? 4.398 4.497 6.424 1.00 0.50 87 TRP A O 15
ATOM 25999 N N . LEU C 3 46 ? 2.356 4.097 5.667 1.00 0.50 88 LEU A N 15
ATOM 26000 C CA . LEU C 3 46 ? 1.671 4.925 6.634 1.00 0.55 88 LEU A CA 15
ATOM 26001 C C . LEU C 3 46 ? 1.883 4.389 8.028 1.00 0.63 88 LEU A C 15
ATOM 26002 O O . LEU C 3 46 ? 2.000 5.144 8.994 1.00 0.68 88 LEU A O 15
ATOM 26018 N N . GLN C 3 47 ? 1.913 3.059 8.108 1.00 0.65 89 GLN A N 15
ATOM 26019 C CA . GLN C 3 47 ? 2.141 2.354 9.347 1.00 0.73 89 GLN A CA 15
ATOM 26020 C C . GLN C 3 47 ? 3.569 2.623 9.828 1.00 0.74 89 GLN A C 15
ATOM 26021 O O . GLN C 3 47 ? 3.971 2.211 10.922 1.00 0.80 89 GLN A O 15
ATOM 26035 N N . CYS C 3 48 ? 4.327 3.336 8.995 1.00 0.67 90 CYS A N 15
ATOM 26036 C CA . CYS C 3 48 ? 5.710 3.680 9.356 1.00 0.67 90 CYS A CA 15
ATOM 26037 C C . CYS C 3 48 ? 6.203 4.971 8.682 1.00 0.61 90 CYS A C 15
ATOM 26038 O O . CYS C 3 48 ? 7.404 5.181 8.561 1.00 0.59 90 CYS A O 15
ATOM 26046 N N . GLU C 3 49 ? 5.284 5.819 8.201 1.00 0.58 91 GLU A N 15
ATOM 26047 C CA . GLU C 3 49 ? 5.651 7.078 7.531 1.00 0.54 91 GLU A CA 15
ATOM 26048 C C . GLU C 3 49 ? 6.529 7.939 8.407 1.00 0.58 91 GLU A C 15
ATOM 26049 O O . GLU C 3 49 ? 7.460 8.589 7.932 1.00 0.56 91 GLU A O 15
ATOM 26061 N N . SER C 3 50 ? 6.199 7.962 9.683 1.00 0.66 92 SER A N 15
ATOM 26062 C CA . SER C 3 50 ? 6.998 8.691 10.664 1.00 0.72 92 SER A CA 15
ATOM 26063 C C . SER C 3 50 ? 8.434 8.173 10.654 1.00 0.70 92 SER A C 15
ATOM 26064 O O . SER C 3 50 ? 9.394 8.942 10.774 1.00 0.71 92 SER A O 15
ATOM 26072 N N . ASN C 3 51 ? 8.559 6.857 10.491 1.00 0.68 93 ASN A N 15
ATOM 26073 C CA . ASN C 3 51 ? 9.846 6.197 10.408 1.00 0.67 93 ASN A CA 15
ATOM 26074 C C . ASN C 3 51 ? 10.507 6.501 9.056 1.00 0.60 93 ASN A C 15
ATOM 26075 O O . ASN C 3 51 ? 11.733 6.537 8.952 1.00 0.59 93 ASN A O 15
ATOM 26086 N N . LEU C 3 52 ? 9.680 6.710 8.021 1.00 0.54 94 LEU A N 15
ATOM 26087 C CA . LEU C 3 52 ? 10.169 7.034 6.682 1.00 0.48 94 LEU A CA 15
ATOM 26088 C C . LEU C 3 52 ? 10.900 8.365 6.717 1.00 0.49 94 LEU A C 15
ATOM 26089 O O . LEU C 3 52 ? 11.914 8.561 6.049 1.00 0.47 94 LEU A O 15
ATOM 26105 N N . ARG C 3 53 ? 10.320 9.284 7.485 1.00 0.54 95 ARG A N 15
ATOM 26106 C CA . ARG C 3 53 ? 10.850 10.626 7.662 1.00 0.58 95 ARG A CA 15
ATOM 26107 C C . ARG C 3 53 ? 12.249 10.611 8.252 1.00 0.61 95 ARG A C 15
ATOM 26108 O O . ARG C 3 53 ? 13.145 11.278 7.743 1.00 0.61 95 ARG A O 15
ATOM 26129 N N . SER C 3 54 ? 12.435 9.846 9.329 1.00 0.64 96 SER A N 15
ATOM 26130 C CA . SER C 3 54 ? 13.746 9.743 9.956 1.00 0.67 96 SER A CA 15
ATOM 26131 C C . SER C 3 54 ? 14.697 8.895 9.106 1.00 0.62 96 SER A C 15
ATOM 26132 O O . SER C 3 54 ? 15.912 9.078 9.152 1.00 0.64 96 SER A O 15
ATOM 26140 N N . SER C 3 55 ? 14.126 7.969 8.330 1.00 0.59 97 SER A N 15
ATOM 26141 C CA . SER C 3 55 ? 14.904 7.084 7.460 1.00 0.57 97 SER A CA 15
ATOM 26142 C C . SER C 3 55 ? 15.449 7.832 6.247 1.00 0.60 97 SER A C 15
ATOM 26143 O O . SER C 3 55 ? 16.537 7.525 5.756 1.00 0.79 97 SER A O 15
ATOM 26151 N N . VAL C 3 56 ? 14.687 8.813 5.768 1.00 0.55 98 VAL A N 15
ATOM 26152 C CA . VAL C 3 56 ? 15.091 9.601 4.607 1.00 0.62 98 VAL A CA 15
ATOM 26153 C C . VAL C 3 56 ? 16.071 10.696 5.017 1.00 0.83 98 VAL A C 15
ATOM 26154 O O . VAL C 3 56 ? 16.896 11.127 4.209 1.00 1.11 98 VAL A O 15
ATOM 26167 N N . ALA C 3 57 ? 15.973 11.118 6.288 1.00 0.92 99 ALA A N 15
ATOM 26168 C CA . ALA C 3 57 ? 16.832 12.162 6.863 1.00 1.29 99 ALA A CA 15
ATOM 26169 C C . ALA C 3 57 ? 16.515 13.553 6.297 1.00 1.90 99 ALA A C 15
ATOM 26170 O O . ALA C 3 57 ? 15.993 14.418 7.005 1.00 2.55 99 ALA A O 15
ATOM 26177 N N . ASN C 3 58 ? 16.836 13.762 5.024 1.00 2.39 100 ASN A N 15
ATOM 26178 C CA . ASN C 3 58 ? 16.593 15.041 4.363 1.00 3.21 100 ASN A CA 15
ATOM 26179 C C . ASN C 3 58 ? 16.338 14.832 2.874 1.00 4.02 100 ASN A C 15
ATOM 26180 O O . ASN C 3 58 ? 17.118 14.158 2.198 1.00 4.52 100 ASN A O 15
ATOM 26191 N N . ASN C 3 59 ? 15.239 15.414 2.380 1.00 4.64 101 ASN A N 15
ATOM 26192 C CA . ASN C 3 59 ? 14.858 15.307 0.969 1.00 5.77 101 ASN A CA 15
ATOM 26193 C C . ASN C 3 59 ? 14.535 13.857 0.597 1.00 6.20 101 ASN A C 15
ATOM 26194 O O . ASN C 3 59 ? 13.370 13.443 0.784 1.00 6.53 101 ASN A O 15
ATOM 26965 N N . GLY C 3 1 ? 14.359 -8.155 -13.072 1.00 4.51 43 GLY A N 16
ATOM 26966 C CA . GLY C 3 1 ? 13.299 -7.768 -13.959 1.00 3.90 43 GLY A CA 16
ATOM 26967 C C . GLY C 3 1 ? 12.136 -7.185 -13.182 1.00 2.76 43 GLY A C 16
ATOM 26968 O O . GLY C 3 1 ? 11.984 -5.966 -13.116 1.00 2.95 43 GLY A O 16
ATOM 26972 N N . SER C 3 2 ? 11.335 -8.062 -12.560 1.00 2.15 44 SER A N 16
ATOM 26973 C CA . SER C 3 2 ? 10.160 -7.640 -11.779 1.00 1.45 44 SER A CA 16
ATOM 26974 C C . SER C 3 2 ? 10.473 -7.226 -10.306 1.00 1.26 44 SER A C 16
ATOM 26975 O O . SER C 3 2 ? 11.559 -7.486 -9.791 1.00 1.87 44 SER A O 16
ATOM 26983 N N . ARG C 3 3 ? 9.477 -6.545 -9.669 1.00 0.96 45 ARG A N 16
ATOM 26984 C CA . ARG C 3 3 ? 9.524 -6.057 -8.248 1.00 0.78 45 ARG A CA 16
ATOM 26985 C C . ARG C 3 3 ? 10.403 -4.861 -8.235 1.00 0.55 45 ARG A C 16
ATOM 26986 O O . ARG C 3 3 ? 11.596 -4.973 -7.970 1.00 0.45 45 ARG A O 16
ATOM 27007 N N . ARG C 3 4 ? 9.837 -3.735 -8.610 1.00 0.57 46 ARG A N 16
ATOM 27008 C CA . ARG C 3 4 ? 10.598 -2.532 -8.638 1.00 0.43 46 ARG A CA 16
ATOM 27009 C C . ARG C 3 4 ? 10.843 -2.096 -7.225 1.00 0.48 46 ARG A C 16
ATOM 27010 O O . ARG C 3 4 ? 10.047 -2.370 -6.325 1.00 0.65 46 ARG A O 16
ATOM 27031 N N . ILE C 3 5 ? 11.916 -1.397 -7.049 1.00 0.63 47 ILE A N 16
ATOM 27032 C CA . ILE C 3 5 ? 12.309 -0.976 -5.740 1.00 0.86 47 ILE A CA 16
ATOM 27033 C C . ILE C 3 5 ? 11.879 0.441 -5.461 1.00 0.72 47 ILE A C 16
ATOM 27034 O O . ILE C 3 5 ? 12.224 1.395 -6.164 1.00 0.72 47 ILE A O 16
ATOM 27050 N N . PHE C 3 6 ? 11.086 0.538 -4.438 1.00 0.63 48 PHE A N 16
ATOM 27051 C CA . PHE C 3 6 ? 10.543 1.780 -3.994 1.00 0.51 48 PHE A CA 16
ATOM 27052 C C . PHE C 3 6 ? 11.468 2.461 -3.014 1.00 0.51 48 PHE A C 16
ATOM 27053 O O . PHE C 3 6 ? 12.026 1.828 -2.109 1.00 0.52 48 PHE A O 16
ATOM 27070 N N . THR C 3 7 ? 11.677 3.729 -3.263 1.00 0.49 49 THR A N 16
ATOM 27071 C CA . THR C 3 7 ? 12.489 4.585 -2.401 1.00 0.49 49 THR A CA 16
ATOM 27072 C C . THR C 3 7 ? 11.627 5.256 -1.341 1.00 0.43 49 THR A C 16
ATOM 27073 O O . THR C 3 7 ? 10.469 5.549 -1.611 1.00 0.39 49 THR A O 16
ATOM 27084 N N . PRO C 3 8 ? 12.175 5.542 -0.139 1.00 0.42 50 PRO A N 16
ATOM 27085 C CA . PRO C 3 8 ? 11.405 6.215 0.904 1.00 0.38 50 PRO A CA 16
ATOM 27086 C C . PRO C 3 8 ? 10.903 7.574 0.452 1.00 0.36 50 PRO A C 16
ATOM 27087 O O . PRO C 3 8 ? 9.804 7.971 0.820 1.00 0.34 50 PRO A O 16
ATOM 27098 N N . HIS C 3 9 ? 11.688 8.275 -0.369 1.00 0.40 51 HIS A N 16
ATOM 27099 C CA . HIS C 3 9 ? 11.271 9.572 -0.885 1.00 0.41 51 HIS A CA 16
ATOM 27100 C C . HIS C 3 9 ? 10.037 9.386 -1.773 1.00 0.40 51 HIS A C 16
ATOM 27101 O O . HIS C 3 9 ? 9.128 10.196 -1.733 1.00 0.39 51 HIS A O 16
ATOM 27116 N N . PHE C 3 10 ? 10.033 8.312 -2.583 1.00 0.41 52 PHE A N 16
ATOM 27117 C CA . PHE C 3 10 ? 8.889 8.001 -3.438 1.00 0.40 52 PHE A CA 16
ATOM 27118 C C . PHE C 3 10 ? 7.703 7.655 -2.573 1.00 0.34 52 PHE A C 16
ATOM 27119 O O . PHE C 3 10 ? 6.596 8.109 -2.822 1.00 0.32 52 PHE A O 16
ATOM 27136 N N . LYS C 3 11 ? 7.941 6.799 -1.588 1.00 0.32 53 LYS A N 16
ATOM 27137 C CA . LYS C 3 11 ? 6.902 6.398 -0.658 1.00 0.29 53 LYS A CA 16
ATOM 27138 C C . LYS C 3 11 ? 6.268 7.618 -0.028 1.00 0.26 53 LYS A C 16
ATOM 27139 O O . LYS C 3 11 ? 5.050 7.758 0.008 1.00 0.23 53 LYS A O 16
ATOM 27158 N N . LEU C 3 12 ? 7.127 8.488 0.463 1.00 0.28 54 LEU A N 16
ATOM 27159 C CA . LEU C 3 12 ? 6.735 9.749 1.068 1.00 0.30 54 LEU A CA 16
ATOM 27160 C C . LEU C 3 12 ? 6.184 10.692 0.019 1.00 0.32 54 LEU A C 16
ATOM 27161 O O . LEU C 3 12 ? 5.460 11.605 0.341 1.00 0.34 54 LEU A O 16
ATOM 27177 N N . GLN C 3 13 ? 6.535 10.461 -1.238 1.00 0.33 55 GLN A N 16
ATOM 27178 C CA . GLN C 3 13 ? 6.042 11.290 -2.321 1.00 0.37 55 GLN A CA 16
ATOM 27179 C C . GLN C 3 13 ? 4.600 10.912 -2.563 1.00 0.33 55 GLN A C 16
ATOM 27180 O O . GLN C 3 13 ? 3.755 11.754 -2.862 1.00 0.36 55 GLN A O 16
ATOM 27194 N N . VAL C 3 14 ? 4.362 9.608 -2.416 1.00 0.28 56 VAL A N 16
ATOM 27195 C CA . VAL C 3 14 ? 3.049 9.031 -2.560 1.00 0.25 56 VAL A CA 16
ATOM 27196 C C . VAL C 3 14 ? 2.197 9.514 -1.432 1.00 0.23 56 VAL A C 16
ATOM 27197 O O . VAL C 3 14 ? 1.125 10.056 -1.637 1.00 0.24 56 VAL A O 16
ATOM 27210 N N . LEU C 3 15 ? 2.722 9.314 -0.240 1.00 0.22 57 LEU A N 16
ATOM 27211 C CA . LEU C 3 15 ? 2.072 9.704 0.987 1.00 0.25 57 LEU A CA 16
ATOM 27212 C C . LEU C 3 15 ? 1.813 11.215 1.039 1.00 0.30 57 LEU A C 16
ATOM 27213 O O . LEU C 3 15 ? 0.739 11.645 1.436 1.00 0.33 57 LEU A O 16
ATOM 27229 N N . GLU C 3 16 ? 2.813 12.005 0.642 1.00 0.33 58 GLU A N 16
ATOM 27230 C CA . GLU C 3 16 ? 2.702 13.471 0.619 1.00 0.40 58 GLU A CA 16
ATOM 27231 C C . GLU C 3 16 ? 1.610 13.900 -0.365 1.00 0.41 58 GLU A C 16
ATOM 27232 O O . GLU C 3 16 ? 0.734 14.686 -0.012 1.00 0.46 58 GLU A O 16
ATOM 27244 N N . SER C 3 17 ? 1.695 13.402 -1.613 1.00 0.39 59 SER A N 16
ATOM 27245 C CA . SER C 3 17 ? 0.636 13.623 -2.614 1.00 0.41 59 SER A CA 16
ATOM 27246 C C . SER C 3 17 ? -0.709 13.169 -2.105 1.00 0.38 59 SER A C 16
ATOM 27247 O O . SER C 3 17 ? -1.703 13.879 -2.198 1.00 0.41 59 SER A O 16
ATOM 27255 N N . TYR C 3 18 ? -0.707 11.965 -1.592 1.00 0.31 60 TYR A N 16
ATOM 27256 C CA . TYR C 3 18 ? -1.861 11.352 -0.991 1.00 0.29 60 TYR A CA 16
ATOM 27257 C C . TYR C 3 18 ? -2.495 12.295 0.043 1.00 0.35 60 TYR A C 16
ATOM 27258 O O . TYR C 3 18 ? -3.716 12.406 0.148 1.00 0.38 60 TYR A O 16
ATOM 27276 N N . ARG C 3 19 ? -1.657 12.951 0.796 1.00 0.39 61 ARG A N 16
ATOM 27277 C CA . ARG C 3 19 ? -2.094 13.863 1.862 1.00 0.46 61 ARG A CA 16
ATOM 27278 C C . ARG C 3 19 ? -2.339 15.338 1.451 1.00 0.52 61 ARG A C 16
ATOM 27279 O O . ARG C 3 19 ? -2.884 16.092 2.253 1.00 0.58 61 ARG A O 16
ATOM 27300 N N . ASN C 3 20 ? -1.977 15.748 0.226 1.00 0.52 62 ASN A N 16
ATOM 27301 C CA . ASN C 3 20 ? -2.112 17.169 -0.129 1.00 0.59 62 ASN A CA 16
ATOM 27302 C C . ASN C 3 20 ? -2.510 17.419 -1.571 1.00 0.60 62 ASN A C 16
ATOM 27303 O O . ASN C 3 20 ? -2.993 18.504 -1.895 1.00 0.67 62 ASN A O 16
ATOM 27314 N N . ASP C 3 21 ? -2.291 16.443 -2.436 1.00 0.55 63 ASP A N 16
ATOM 27315 C CA . ASP C 3 21 ? -2.640 16.587 -3.847 1.00 0.57 63 ASP A CA 16
ATOM 27316 C C . ASP C 3 21 ? -4.137 16.717 -3.996 1.00 0.58 63 ASP A C 16
ATOM 27317 O O . ASP C 3 21 ? -4.865 15.825 -3.604 1.00 0.53 63 ASP A O 16
ATOM 27326 N N . ASN C 3 22 ? -4.591 17.819 -4.561 1.00 0.65 64 ASN A N 16
ATOM 27327 C CA . ASN C 3 22 ? -6.019 18.018 -4.758 1.00 0.67 64 ASN A CA 16
ATOM 27328 C C . ASN C 3 22 ? -6.619 16.855 -5.560 1.00 0.62 64 ASN A C 16
ATOM 27329 O O . ASN C 3 22 ? -7.834 16.645 -5.560 1.00 0.61 64 ASN A O 16
ATOM 27340 N N . ASP C 3 23 ? -5.750 16.089 -6.227 1.00 0.59 65 ASP A N 16
ATOM 27341 C CA . ASP C 3 23 ? -6.195 14.978 -7.064 1.00 0.56 65 ASP A CA 16
ATOM 27342 C C . ASP C 3 23 ? -6.371 13.662 -6.294 1.00 0.48 65 ASP A C 16
ATOM 27343 O O . ASP C 3 23 ? -7.152 12.811 -6.721 1.00 0.46 65 ASP A O 16
ATOM 27352 N N . CYS C 3 24 ? -5.662 13.471 -5.165 1.00 0.44 66 CYS A N 16
ATOM 27353 C CA . CYS C 3 24 ? -5.791 12.210 -4.415 1.00 0.38 66 CYS A CA 16
ATOM 27354 C C . CYS C 3 24 ? -5.978 12.431 -2.928 1.00 0.38 66 CYS A C 16
ATOM 27355 O O . CYS C 3 24 ? -6.465 11.542 -2.248 1.00 0.35 66 CYS A O 16
ATOM 27363 N N . LYS C 3 25 ? -5.549 13.586 -2.429 1.00 0.42 67 LYS A N 16
ATOM 27364 C CA . LYS C 3 25 ? -5.681 13.941 -1.007 1.00 0.45 67 LYS A CA 16
ATOM 27365 C C . LYS C 3 25 ? -6.944 13.370 -0.366 1.00 0.46 67 LYS A C 16
ATOM 27366 O O . LYS C 3 25 ? -8.064 13.671 -0.784 1.00 0.49 67 LYS A O 16
ATOM 27385 N N . GLY C 3 26 ? -6.728 12.509 0.614 1.00 0.44 68 GLY A N 16
ATOM 27386 C CA . GLY C 3 26 ? -7.828 11.870 1.318 1.00 0.46 68 GLY A CA 16
ATOM 27387 C C . GLY C 3 26 ? -8.208 10.512 0.736 1.00 0.41 68 GLY A C 16
ATOM 27388 O O . GLY C 3 26 ? -9.047 9.808 1.297 1.00 0.44 68 GLY A O 16
ATOM 27392 N N . ASN C 3 27 ? -7.587 10.143 -0.381 1.00 0.35 69 ASN A N 16
ATOM 27393 C CA . ASN C 3 27 ? -7.882 8.888 -1.066 1.00 0.31 69 ASN A CA 16
ATOM 27394 C C . ASN C 3 27 ? -6.635 8.090 -1.397 1.00 0.27 69 ASN A C 16
ATOM 27395 O O . ASN C 3 27 ? -5.668 8.642 -1.898 1.00 0.25 69 ASN A O 16
ATOM 27406 N N . GLN C 3 28 ? -6.660 6.792 -1.136 1.00 0.28 70 GLN A N 16
ATOM 27407 C CA . GLN C 3 28 ? -5.511 5.942 -1.446 1.00 0.26 70 GLN A CA 16
ATOM 27408 C C . GLN C 3 28 ? -5.580 5.371 -2.868 1.00 0.27 70 GLN A C 16
ATOM 27409 O O . GLN C 3 28 ? -4.553 5.219 -3.526 1.00 0.27 70 GLN A O 16
ATOM 27423 N N . ARG C 3 29 ? -6.793 5.046 -3.327 1.00 0.30 71 ARG A N 16
ATOM 27424 C CA . ARG C 3 29 ? -6.983 4.456 -4.643 1.00 0.33 71 ARG A CA 16
ATOM 27425 C C . ARG C 3 29 ? -6.502 5.445 -5.748 1.00 0.33 71 ARG A C 16
ATOM 27426 O O . ARG C 3 29 ? -5.784 5.049 -6.670 1.00 0.37 71 ARG A O 16
ATOM 27447 N N . ALA C 3 30 ? -6.893 6.734 -5.629 1.00 0.31 72 ALA A N 16
ATOM 27448 C CA . ALA C 3 30 ? -6.507 7.789 -6.585 1.00 0.34 72 ALA A CA 16
ATOM 27449 C C . ALA C 3 30 ? -4.996 8.055 -6.628 1.00 0.34 72 ALA A C 16
ATOM 27450 O O . ALA C 3 30 ? -4.443 8.239 -7.711 1.00 0.39 72 ALA A O 16
ATOM 27457 N N . THR C 3 31 ? -4.332 8.102 -5.463 1.00 0.29 73 THR A N 16
ATOM 27458 C CA . THR C 3 31 ? -2.884 8.356 -5.424 1.00 0.29 73 THR A CA 16
ATOM 27459 C C . THR C 3 31 ? -2.111 7.244 -6.108 1.00 0.32 73 THR A C 16
ATOM 27460 O O . THR C 3 31 ? -1.158 7.502 -6.842 1.00 0.35 73 THR A O 16
ATOM 27471 N N . ALA C 3 32 ? -2.529 6.012 -5.849 1.00 0.32 74 ALA A N 16
ATOM 27472 C CA . ALA C 3 32 ? -1.908 4.842 -6.445 1.00 0.36 74 ALA A CA 16
ATOM 27473 C C . ALA C 3 32 ? -2.089 4.876 -7.942 1.00 0.43 74 ALA A C 16
ATOM 27474 O O . ALA C 3 32 ? -1.204 4.492 -8.680 1.00 0.48 74 ALA A O 16
ATOM 27481 N N . ARG C 3 33 ? -3.261 5.313 -8.384 1.00 0.43 75 ARG A N 16
ATOM 27482 C CA . ARG C 3 33 ? -3.559 5.417 -9.807 1.00 0.49 75 ARG A CA 16
ATOM 27483 C C . ARG C 3 33 ? -2.691 6.486 -10.481 1.00 0.52 75 ARG A C 16
ATOM 27484 O O . ARG C 3 33 ? -2.141 6.269 -11.564 1.00 0.59 75 ARG A O 16
ATOM 27505 N N . LYS C 3 34 ? -2.594 7.644 -9.824 1.00 0.49 76 LYS A N 16
ATOM 27506 C CA . LYS C 3 34 ? -1.799 8.775 -10.312 1.00 0.52 76 LYS A CA 16
ATOM 27507 C C . LYS C 3 34 ? -0.307 8.419 -10.382 1.00 0.54 76 LYS A C 16
ATOM 27508 O O . LYS C 3 34 ? 0.384 8.791 -11.329 1.00 0.61 76 LYS A O 16
ATOM 27527 N N . TYR C 3 35 ? 0.158 7.678 -9.374 1.00 0.49 77 TYR A N 16
ATOM 27528 C CA . TYR C 3 35 ? 1.547 7.285 -9.275 1.00 0.50 77 TYR A CA 16
ATOM 27529 C C . TYR C 3 35 ? 1.802 5.902 -9.853 1.00 0.54 77 TYR A C 16
ATOM 27530 O O . TYR C 3 35 ? 2.932 5.409 -9.847 1.00 0.57 77 TYR A O 16
ATOM 27548 N N . ASN C 3 36 ? 0.730 5.285 -10.333 1.00 0.55 78 ASN A N 16
ATOM 27549 C CA . ASN C 3 36 ? 0.774 3.954 -10.951 1.00 0.60 78 ASN A CA 16
ATOM 27550 C C . ASN C 3 36 ? 1.378 2.903 -10.014 1.00 0.59 78 ASN A C 16
ATOM 27551 O O . ASN C 3 36 ? 2.418 2.305 -10.295 1.00 0.64 78 ASN A O 16
ATOM 27562 N N . ILE C 3 37 ? 0.698 2.688 -8.892 1.00 0.53 79 ILE A N 16
ATOM 27563 C CA . ILE C 3 37 ? 1.119 1.729 -7.891 1.00 0.53 79 ILE A CA 16
ATOM 27564 C C . ILE C 3 37 ? -0.099 1.087 -7.237 1.00 0.53 79 ILE A C 16
ATOM 27565 O O . ILE C 3 37 ? -1.231 1.297 -7.673 1.00 0.53 79 ILE A O 16
ATOM 27581 N N . HIS C 3 38 ? 0.136 0.276 -6.219 1.00 0.54 80 HIS A N 16
ATOM 27582 C CA . HIS C 3 38 ? -0.955 -0.362 -5.497 1.00 0.56 80 HIS A CA 16
ATOM 27583 C C . HIS C 3 38 ? -1.322 0.442 -4.255 1.00 0.48 80 HIS A C 16
ATOM 27584 O O . HIS C 3 38 ? -0.587 1.345 -3.850 1.00 0.44 80 HIS A O 16
ATOM 27599 N N . ARG C 3 39 ? -2.477 0.128 -3.674 1.00 0.50 81 ARG A N 16
ATOM 27600 C CA . ARG C 3 39 ? -2.943 0.831 -2.484 1.00 0.45 81 ARG A CA 16
ATOM 27601 C C . ARG C 3 39 ? -2.588 0.080 -1.173 1.00 0.48 81 ARG A C 16
ATOM 27602 O O . ARG C 3 39 ? -2.805 0.619 -0.086 1.00 0.47 81 ARG A O 16
ATOM 27623 N N . ARG C 3 40 ? -2.041 -1.166 -1.271 1.00 0.53 82 ARG A N 16
ATOM 27624 C CA . ARG C 3 40 ? -1.591 -1.923 -0.063 1.00 0.57 82 ARG A CA 16
ATOM 27625 C C . ARG C 3 40 ? -0.276 -1.321 0.412 1.00 0.54 82 ARG A C 16
ATOM 27626 O O . ARG C 3 40 ? -0.030 -1.247 1.609 1.00 0.56 82 ARG A O 16
ATOM 27647 N N . GLN C 3 41 ? 0.550 -0.837 -0.541 1.00 0.50 83 GLN A N 16
ATOM 27648 C CA . GLN C 3 41 ? 1.830 -0.209 -0.222 1.00 0.47 83 GLN A CA 16
ATOM 27649 C C . GLN C 3 41 ? 1.605 1.146 0.488 1.00 0.41 83 GLN A C 16
ATOM 27650 O O . GLN C 3 41 ? 2.267 1.415 1.464 1.00 0.41 83 GLN A O 16
ATOM 27664 N N . ILE C 3 42 ? 0.649 1.983 0.021 1.00 0.37 84 ILE A N 16
ATOM 27665 C CA . ILE C 3 42 ? 0.329 3.288 0.678 1.00 0.34 84 ILE A CA 16
ATOM 27666 C C . ILE C 3 42 ? -0.161 3.012 2.093 1.00 0.39 84 ILE A C 16
ATOM 27667 O O . ILE C 3 42 ? 0.185 3.721 3.029 1.00 0.40 84 ILE A O 16
ATOM 27683 N N . GLN C 3 43 ? -0.976 1.981 2.215 1.00 0.44 85 GLN A N 16
ATOM 27684 C CA . GLN C 3 43 ? -1.533 1.581 3.498 1.00 0.51 85 GLN A CA 16
ATOM 27685 C C . GLN C 3 43 ? -0.446 1.063 4.440 1.00 0.55 85 GLN A C 16
ATOM 27686 O O . GLN C 3 43 ? -0.445 1.369 5.635 1.00 0.60 85 GLN A O 16
ATOM 27700 N N . LYS C 3 44 ? 0.449 0.250 3.891 1.00 0.55 86 LYS A N 16
ATOM 27701 C CA . LYS C 3 44 ? 1.567 -0.313 4.642 1.00 0.59 86 LYS A CA 16
ATOM 27702 C C . LYS C 3 44 ? 2.589 0.762 5.006 1.00 0.55 86 LYS A C 16
ATOM 27703 O O . LYS C 3 44 ? 3.069 0.824 6.146 1.00 0.59 86 LYS A O 16
ATOM 27722 N N . TRP C 3 45 ? 2.930 1.628 4.036 1.00 0.49 87 TRP A N 16
ATOM 27723 C CA . TRP C 3 45 ? 3.892 2.684 4.291 1.00 0.45 87 TRP A CA 16
ATOM 27724 C C . TRP C 3 45 ? 3.354 3.536 5.383 1.00 0.48 87 TRP A C 16
ATOM 27725 O O . TRP C 3 45 ? 4.094 4.031 6.164 1.00 0.50 87 TRP A O 16
ATOM 27746 N N . LEU C 3 46 ? 2.048 3.695 5.392 1.00 0.50 88 LEU A N 16
ATOM 27747 C CA . LEU C 3 46 ? 1.369 4.447 6.430 1.00 0.55 88 LEU A CA 16
ATOM 27748 C C . LEU C 3 46 ? 1.614 3.819 7.786 1.00 0.63 88 LEU A C 16
ATOM 27749 O O . LEU C 3 46 ? 1.730 4.511 8.800 1.00 0.68 88 LEU A O 16
ATOM 27765 N N . GLN C 3 47 ? 1.668 2.483 7.781 1.00 0.65 89 GLN A N 16
ATOM 27766 C CA . GLN C 3 47 ? 1.939 1.696 8.980 1.00 0.73 89 GLN A CA 16
ATOM 27767 C C . GLN C 3 47 ? 3.355 1.973 9.449 1.00 0.74 89 GLN A C 16
ATOM 27768 O O . GLN C 3 47 ? 3.790 1.508 10.514 1.00 0.80 89 GLN A O 16
ATOM 27782 N N . CYS C 3 48 ? 4.081 2.742 8.646 1.00 0.67 90 CYS A N 16
ATOM 27783 C CA . CYS C 3 48 ? 5.457 3.086 8.993 1.00 0.67 90 CYS A CA 16
ATOM 27784 C C . CYS C 3 48 ? 5.907 4.417 8.376 1.00 0.61 90 CYS A C 16
ATOM 27785 O O . CYS C 3 48 ? 7.099 4.648 8.212 1.00 0.59 90 CYS A O 16
ATOM 27793 N N . GLU C 3 49 ? 4.961 5.284 7.991 1.00 0.58 91 GLU A N 16
ATOM 27794 C CA . GLU C 3 49 ? 5.295 6.581 7.378 1.00 0.54 91 GLU A CA 16
ATOM 27795 C C . GLU C 3 49 ? 6.195 7.390 8.280 1.00 0.58 91 GLU A C 16
ATOM 27796 O O . GLU C 3 49 ? 7.113 8.072 7.826 1.00 0.56 91 GLU A O 16
ATOM 27808 N N . SER C 3 50 ? 5.896 7.320 9.563 1.00 0.66 92 SER A N 16
ATOM 27809 C CA . SER C 3 50 ? 6.720 7.974 10.585 1.00 0.72 92 SER A CA 16
ATOM 27810 C C . SER C 3 50 ? 8.159 7.461 10.504 1.00 0.70 92 SER A C 16
ATOM 27811 O O . SER C 3 50 ? 9.124 8.220 10.670 1.00 0.71 92 SER A O 16
ATOM 27819 N N . ASN C 3 51 ? 8.286 6.161 10.234 1.00 0.68 93 ASN A N 16
ATOM 27820 C CA . ASN C 3 51 ? 9.594 5.521 10.060 1.00 0.67 93 ASN A CA 16
ATOM 27821 C C . ASN C 3 51 ? 10.213 5.950 8.744 1.00 0.60 93 ASN A C 16
ATOM 27822 O O . ASN C 3 51 ? 11.442 6.034 8.633 1.00 0.59 93 ASN A O 16
ATOM 27833 N N . LEU C 3 52 ? 9.367 6.218 7.737 1.00 0.54 94 LEU A N 16
ATOM 27834 C CA . LEU C 3 52 ? 9.827 6.655 6.417 1.00 0.48 94 LEU A CA 16
ATOM 27835 C C . LEU C 3 52 ? 10.539 7.992 6.547 1.00 0.49 94 LEU A C 16
ATOM 27836 O O . LEU C 3 52 ? 11.551 8.244 5.894 1.00 0.47 94 LEU A O 16
ATOM 27852 N N . ARG C 3 53 ? 9.966 8.847 7.395 1.00 0.54 95 ARG A N 16
ATOM 27853 C CA . ARG C 3 53 ? 10.495 10.182 7.655 1.00 0.58 95 ARG A CA 16
ATOM 27854 C C . ARG C 3 53 ? 11.903 10.129 8.204 1.00 0.61 95 ARG A C 16
ATOM 27855 O O . ARG C 3 53 ? 12.786 10.829 7.715 1.00 0.61 95 ARG A O 16
ATOM 27876 N N . SER C 3 54 ? 12.117 9.286 9.209 1.00 0.64 96 SER A N 16
ATOM 27877 C CA . SER C 3 54 ? 13.446 9.146 9.790 1.00 0.67 96 SER A CA 16
ATOM 27878 C C . SER C 3 54 ? 14.398 8.442 8.813 1.00 0.62 96 SER A C 16
ATOM 27879 O O . SER C 3 54 ? 15.600 8.711 8.807 1.00 0.64 96 SER A O 16
ATOM 27887 N N . SER C 3 55 ? 13.847 7.551 7.979 1.00 0.59 97 SER A N 16
ATOM 27888 C CA . SER C 3 55 ? 14.638 6.809 6.993 1.00 0.57 97 SER A CA 16
ATOM 27889 C C . SER C 3 55 ? 15.093 7.712 5.851 1.00 0.60 97 SER A C 16
ATOM 27890 O O . SER C 3 55 ? 16.149 7.487 5.255 1.00 0.79 97 SER A O 16
ATOM 27898 N N . VAL C 3 56 ? 14.292 8.730 5.550 1.00 0.55 98 VAL A N 16
ATOM 27899 C CA . VAL C 3 56 ? 14.613 9.664 4.479 1.00 0.62 98 VAL A CA 16
ATOM 27900 C C . VAL C 3 56 ? 15.534 10.772 4.980 1.00 0.83 98 VAL A C 16
ATOM 27901 O O . VAL C 3 56 ? 16.086 11.532 4.179 1.00 1.11 98 VAL A O 16
ATOM 27914 N N . ALA C 3 57 ? 15.694 10.839 6.314 1.00 0.92 99 ALA A N 16
ATOM 27915 C CA . ALA C 3 57 ? 16.542 11.841 6.980 1.00 1.29 99 ALA A CA 16
ATOM 27916 C C . ALA C 3 57 ? 15.867 13.215 7.053 1.00 1.90 99 ALA A C 16
ATOM 27917 O O . ALA C 3 57 ? 15.572 13.717 8.144 1.00 2.55 99 ALA A O 16
ATOM 27924 N N . ASN C 3 58 ? 15.630 13.820 5.891 1.00 2.39 100 ASN A N 16
ATOM 27925 C CA . ASN C 3 58 ? 14.996 15.135 5.812 1.00 3.21 100 ASN A CA 16
ATOM 27926 C C . ASN C 3 58 ? 14.223 15.270 4.501 1.00 4.02 100 ASN A C 16
ATOM 27927 O O . ASN C 3 58 ? 13.321 16.102 4.391 1.00 4.52 100 ASN A O 16
ATOM 27938 N N . ASN C 3 59 ? 14.586 14.435 3.517 1.00 4.64 101 ASN A N 16
ATOM 27939 C CA . ASN C 3 59 ? 13.940 14.441 2.200 1.00 5.77 101 ASN A CA 16
ATOM 27940 C C . ASN C 3 59 ? 14.224 15.751 1.461 1.00 6.20 101 ASN A C 16
ATOM 27941 O O . ASN C 3 59 ? 15.299 15.854 0.828 1.00 6.53 101 ASN A O 16
ATOM 28712 N N . GLY C 3 1 ? 7.344 -5.192 -12.596 1.00 4.51 43 GLY A N 17
ATOM 28713 C CA . GLY C 3 1 ? 6.760 -5.234 -11.287 1.00 3.90 43 GLY A CA 17
ATOM 28714 C C . GLY C 3 1 ? 7.540 -6.169 -10.394 1.00 2.76 43 GLY A C 17
ATOM 28715 O O . GLY C 3 1 ? 8.737 -5.961 -10.191 1.00 2.95 43 GLY A O 17
ATOM 28719 N N . SER C 3 2 ? 6.870 -7.217 -9.889 1.00 2.15 44 SER A N 17
ATOM 28720 C CA . SER C 3 2 ? 7.514 -8.226 -9.020 1.00 1.45 44 SER A CA 17
ATOM 28721 C C . SER C 3 2 ? 7.935 -7.651 -7.628 1.00 1.26 44 SER A C 17
ATOM 28722 O O . SER C 3 2 ? 7.288 -7.921 -6.617 1.00 1.87 44 SER A O 17
ATOM 28730 N N . ARG C 3 3 ? 9.075 -6.934 -7.615 1.00 0.96 45 ARG A N 17
ATOM 28731 C CA . ARG C 3 3 ? 9.649 -6.186 -6.449 1.00 0.78 45 ARG A CA 17
ATOM 28732 C C . ARG C 3 3 ? 10.443 -5.088 -7.097 1.00 0.55 45 ARG A C 17
ATOM 28733 O O . ARG C 3 3 ? 11.605 -5.287 -7.450 1.00 0.45 45 ARG A O 17
ATOM 28754 N N . ARG C 3 4 ? 9.803 -3.962 -7.349 1.00 0.57 46 ARG A N 17
ATOM 28755 C CA . ARG C 3 4 ? 10.487 -2.883 -7.995 1.00 0.43 46 ARG A CA 17
ATOM 28756 C C . ARG C 3 4 ? 11.319 -2.138 -6.996 1.00 0.48 46 ARG A C 17
ATOM 28757 O O . ARG C 3 4 ? 11.220 -2.350 -5.788 1.00 0.65 46 ARG A O 17
ATOM 28778 N N . ILE C 3 5 ? 12.105 -1.229 -7.499 1.00 0.63 47 ILE A N 17
ATOM 28779 C CA . ILE C 3 5 ? 13.014 -0.496 -6.659 1.00 0.86 47 ILE A CA 17
ATOM 28780 C C . ILE C 3 5 ? 12.409 0.821 -6.210 1.00 0.72 47 ILE A C 17
ATOM 28781 O O . ILE C 3 5 ? 12.421 1.835 -6.913 1.00 0.72 47 ILE A O 17
ATOM 28797 N N . PHE C 3 6 ? 11.841 0.767 -5.026 1.00 0.63 48 PHE A N 17
ATOM 28798 C CA . PHE C 3 6 ? 11.210 1.907 -4.412 1.00 0.51 48 PHE A CA 17
ATOM 28799 C C . PHE C 3 6 ? 12.127 2.587 -3.428 1.00 0.51 48 PHE A C 17
ATOM 28800 O O . PHE C 3 6 ? 12.701 1.951 -2.541 1.00 0.52 48 PHE A O 17
ATOM 28817 N N . THR C 3 7 ? 12.302 3.864 -3.645 1.00 0.49 49 THR A N 17
ATOM 28818 C CA . THR C 3 7 ? 13.101 4.696 -2.760 1.00 0.49 49 THR A CA 17
ATOM 28819 C C . THR C 3 7 ? 12.227 5.323 -1.685 1.00 0.43 49 THR A C 17
ATOM 28820 O O . THR C 3 7 ? 11.036 5.514 -1.911 1.00 0.39 49 THR A O 17
ATOM 28831 N N . PRO C 3 8 ? 12.787 5.658 -0.504 1.00 0.42 50 PRO A N 17
ATOM 28832 C CA . PRO C 3 8 ? 12.008 6.310 0.547 1.00 0.38 50 PRO A CA 17
ATOM 28833 C C . PRO C 3 8 ? 11.469 7.654 0.105 1.00 0.36 50 PRO A C 17
ATOM 28834 O O . PRO C 3 8 ? 10.352 8.008 0.462 1.00 0.34 50 PRO A O 17
ATOM 28845 N N . HIS C 3 9 ? 12.239 8.394 -0.689 1.00 0.40 51 HIS A N 17
ATOM 28846 C CA . HIS C 3 9 ? 11.782 9.686 -1.196 1.00 0.41 51 HIS A CA 17
ATOM 28847 C C . HIS C 3 9 ? 10.533 9.474 -2.053 1.00 0.40 51 HIS A C 17
ATOM 28848 O O . HIS C 3 9 ? 9.621 10.287 -2.018 1.00 0.39 51 HIS A O 17
ATOM 28863 N N . PHE C 3 10 ? 10.519 8.390 -2.842 1.00 0.41 52 PHE A N 17
ATOM 28864 C CA . PHE C 3 10 ? 9.358 8.060 -3.665 1.00 0.40 52 PHE A CA 17
ATOM 28865 C C . PHE C 3 10 ? 8.204 7.701 -2.766 1.00 0.34 52 PHE A C 17
ATOM 28866 O O . PHE C 3 10 ? 7.082 8.132 -2.986 1.00 0.32 52 PHE A O 17
ATOM 28883 N N . LYS C 3 11 ? 8.486 6.859 -1.780 1.00 0.32 53 LYS A N 17
ATOM 28884 C CA . LYS C 3 11 ? 7.480 6.449 -0.820 1.00 0.29 53 LYS A CA 17
ATOM 28885 C C . LYS C 3 11 ? 6.846 7.662 -0.185 1.00 0.26 53 LYS A C 17
ATOM 28886 O O . LYS C 3 11 ? 5.629 7.782 -0.112 1.00 0.23 53 LYS A O 17
ATOM 28905 N N . LEU C 3 12 ? 7.702 8.557 0.264 1.00 0.28 54 LEU A N 17
ATOM 28906 C CA . LEU C 3 12 ? 7.300 9.810 0.866 1.00 0.30 54 LEU A CA 17
ATOM 28907 C C . LEU C 3 12 ? 6.702 10.722 -0.179 1.00 0.32 54 LEU A C 17
ATOM 28908 O O . LEU C 3 12 ? 5.958 11.616 0.146 1.00 0.34 54 LEU A O 17
ATOM 28924 N N . GLN C 3 13 ? 7.032 10.485 -1.438 1.00 0.33 55 GLN A N 17
ATOM 28925 C CA . GLN C 3 13 ? 6.492 11.289 -2.515 1.00 0.37 55 GLN A CA 17
ATOM 28926 C C . GLN C 3 13 ? 5.050 10.880 -2.721 1.00 0.33 55 GLN A C 17
ATOM 28927 O O . GLN C 3 13 ? 4.184 11.702 -3.013 1.00 0.36 55 GLN A O 17
ATOM 28941 N N . VAL C 3 14 ? 4.832 9.578 -2.560 1.00 0.28 56 VAL A N 17
ATOM 28942 C CA . VAL C 3 14 ? 3.521 8.990 -2.657 1.00 0.25 56 VAL A CA 17
ATOM 28943 C C . VAL C 3 14 ? 2.700 9.471 -1.505 1.00 0.23 56 VAL A C 17
ATOM 28944 O O . VAL C 3 14 ? 1.615 9.997 -1.680 1.00 0.24 56 VAL A O 17
ATOM 28957 N N . LEU C 3 15 ? 3.269 9.287 -0.331 1.00 0.22 57 LEU A N 17
ATOM 28958 C CA . LEU C 3 15 ? 2.646 9.679 0.903 1.00 0.25 57 LEU A CA 17
ATOM 28959 C C . LEU C 3 15 ? 2.370 11.183 0.951 1.00 0.30 57 LEU A C 17
ATOM 28960 O O . LEU C 3 15 ? 1.293 11.600 1.357 1.00 0.33 57 LEU A O 17
ATOM 28976 N N . GLU C 3 16 ? 3.348 11.986 0.531 1.00 0.33 58 GLU A N 17
ATOM 28977 C CA . GLU C 3 16 ? 3.205 13.450 0.499 1.00 0.40 58 GLU A CA 17
ATOM 28978 C C . GLU C 3 16 ? 2.080 13.858 -0.459 1.00 0.41 58 GLU A C 17
ATOM 28979 O O . GLU C 3 16 ? 1.211 14.645 -0.091 1.00 0.46 58 GLU A O 17
ATOM 28991 N N . SER C 3 17 ? 2.127 13.338 -1.698 1.00 0.39 59 SER A N 17
ATOM 28992 C CA . SER C 3 17 ? 1.043 13.548 -2.675 1.00 0.41 59 SER A CA 17
ATOM 28993 C C . SER C 3 17 ? -0.283 13.083 -2.130 1.00 0.38 59 SER A C 17
ATOM 28994 O O . SER C 3 17 ? -1.286 13.781 -2.198 1.00 0.41 59 SER A O 17
ATOM 29002 N N . TYR C 3 18 ? -0.251 11.887 -1.618 1.00 0.31 60 TYR A N 17
ATOM 29003 C CA . TYR C 3 18 ? -1.384 11.260 -0.981 1.00 0.29 60 TYR A CA 17
ATOM 29004 C C . TYR C 3 18 ? -2.000 12.198 0.056 1.00 0.35 60 TYR A C 17
ATOM 29005 O O . TYR C 3 18 ? -3.218 12.278 0.202 1.00 0.38 60 TYR A O 17
ATOM 29023 N N . ARG C 3 19 ? -1.158 12.878 0.774 1.00 0.39 61 ARG A N 17
ATOM 29024 C CA . ARG C 3 19 ? -1.588 13.785 1.844 1.00 0.46 61 ARG A CA 17
ATOM 29025 C C . ARG C 3 19 ? -1.864 15.250 1.428 1.00 0.52 61 ARG A C 17
ATOM 29026 O O . ARG C 3 19 ? -2.393 16.001 2.242 1.00 0.58 61 ARG A O 17
ATOM 29047 N N . ASN C 3 20 ? -1.533 15.652 0.196 1.00 0.52 62 ASN A N 17
ATOM 29048 C CA . ASN C 3 20 ? -1.697 17.069 -0.166 1.00 0.59 62 ASN A CA 17
ATOM 29049 C C . ASN C 3 20 ? -2.147 17.300 -1.595 1.00 0.60 62 ASN A C 17
ATOM 29050 O O . ASN C 3 20 ? -2.691 18.359 -1.904 1.00 0.67 62 ASN A O 17
ATOM 29061 N N . ASP C 3 21 ? -1.919 16.328 -2.461 1.00 0.55 63 ASP A N 17
ATOM 29062 C CA . ASP C 3 21 ? -2.307 16.452 -3.864 1.00 0.57 63 ASP A CA 17
ATOM 29063 C C . ASP C 3 21 ? -3.810 16.555 -3.977 1.00 0.58 63 ASP A C 17
ATOM 29064 O O . ASP C 3 21 ? -4.514 15.654 -3.564 1.00 0.53 63 ASP A O 17
ATOM 29073 N N . ASN C 3 22 ? -4.300 17.646 -4.536 1.00 0.65 64 ASN A N 17
ATOM 29074 C CA . ASN C 3 22 ? -5.736 17.818 -4.700 1.00 0.67 64 ASN A CA 17
ATOM 29075 C C . ASN C 3 22 ? -6.335 16.638 -5.480 1.00 0.62 64 ASN A C 17
ATOM 29076 O O . ASN C 3 22 ? -7.546 16.412 -5.452 1.00 0.61 64 ASN A O 17
ATOM 29087 N N . ASP C 3 23 ? -5.474 15.878 -6.167 1.00 0.59 65 ASP A N 17
ATOM 29088 C CA . ASP C 3 23 ? -5.929 14.749 -6.972 1.00 0.56 65 ASP A CA 17
ATOM 29089 C C . ASP C 3 23 ? -6.056 13.441 -6.182 1.00 0.48 65 ASP A C 17
ATOM 29090 O O . ASP C 3 23 ? -6.824 12.567 -6.583 1.00 0.46 65 ASP A O 17
ATOM 29099 N N . CYS C 3 24 ? -5.318 13.278 -5.067 1.00 0.44 66 CYS A N 17
ATOM 29100 C CA . CYS C 3 24 ? -5.408 12.020 -4.305 1.00 0.38 66 CYS A CA 17
ATOM 29101 C C . CYS C 3 24 ? -5.559 12.249 -2.813 1.00 0.38 66 CYS A C 17
ATOM 29102 O O . CYS C 3 24 ? -6.018 11.365 -2.115 1.00 0.35 66 CYS A O 17
ATOM 29110 N N . LYS C 3 25 ? -5.124 13.413 -2.336 1.00 0.42 67 LYS A N 17
ATOM 29111 C CA . LYS C 3 25 ? -5.209 13.780 -0.922 1.00 0.45 67 LYS A CA 17
ATOM 29112 C C . LYS C 3 25 ? -6.466 13.221 -0.232 1.00 0.46 67 LYS A C 17
ATOM 29113 O O . LYS C 3 25 ? -7.598 13.547 -0.604 1.00 0.49 67 LYS A O 17
ATOM 29132 N N . GLY C 3 26 ? -6.234 12.349 0.739 1.00 0.44 68 GLY A N 17
ATOM 29133 C CA . GLY C 3 26 ? -7.317 11.728 1.483 1.00 0.46 68 GLY A CA 17
ATOM 29134 C C . GLY C 3 26 ? -7.729 10.369 0.926 1.00 0.41 68 GLY A C 17
ATOM 29135 O O . GLY C 3 26 ? -8.537 9.667 1.531 1.00 0.44 68 GLY A O 17
ATOM 29139 N N . ASN C 3 27 ? -7.171 10.001 -0.225 1.00 0.35 69 ASN A N 17
ATOM 29140 C CA . ASN C 3 27 ? -7.489 8.738 -0.890 1.00 0.31 69 ASN A CA 17
ATOM 29141 C C . ASN C 3 27 ? -6.248 7.929 -1.224 1.00 0.27 69 ASN A C 17
ATOM 29142 O O . ASN C 3 27 ? -5.267 8.476 -1.707 1.00 0.25 69 ASN A O 17
ATOM 29153 N N . GLN C 3 28 ? -6.289 6.626 -0.978 1.00 0.28 70 GLN A N 17
ATOM 29154 C CA . GLN C 3 28 ? -5.149 5.767 -1.295 1.00 0.26 70 GLN A CA 17
ATOM 29155 C C . GLN C 3 28 ? -5.207 5.202 -2.728 1.00 0.27 70 GLN A C 17
ATOM 29156 O O . GLN C 3 28 ? -4.171 5.106 -3.383 1.00 0.27 70 GLN A O 17
ATOM 29170 N N . ARG C 3 29 ? -6.401 4.808 -3.215 1.00 0.30 71 ARG A N 17
ATOM 29171 C CA . ARG C 3 29 ? -6.526 4.239 -4.562 1.00 0.33 71 ARG A CA 17
ATOM 29172 C C . ARG C 3 29 ? -6.062 5.257 -5.621 1.00 0.33 71 ARG A C 17
ATOM 29173 O O . ARG C 3 29 ? -5.326 4.910 -6.541 1.00 0.37 71 ARG A O 17
ATOM 29194 N N . ALA C 3 30 ? -6.505 6.517 -5.472 1.00 0.31 72 ALA A N 17
ATOM 29195 C CA . ALA C 3 30 ? -6.161 7.586 -6.411 1.00 0.34 72 ALA A CA 17
ATOM 29196 C C . ALA C 3 30 ? -4.656 7.843 -6.489 1.00 0.34 72 ALA A C 17
ATOM 29197 O O . ALA C 3 30 ? -4.127 8.044 -7.580 1.00 0.39 72 ALA A O 17
ATOM 29204 N N . THR C 3 31 ? -3.972 7.856 -5.343 1.00 0.29 73 THR A N 17
ATOM 29205 C CA . THR C 3 31 ? -2.524 8.091 -5.334 1.00 0.29 73 THR A CA 17
ATOM 29206 C C . THR C 3 31 ? -1.795 6.963 -6.036 1.00 0.32 73 THR A C 17
ATOM 29207 O O . THR C 3 31 ? -0.873 7.199 -6.813 1.00 0.35 73 THR A O 17
ATOM 29218 N N . ALA C 3 32 ? -2.220 5.740 -5.748 1.00 0.32 74 ALA A N 17
ATOM 29219 C CA . ALA C 3 32 ? -1.633 4.558 -6.357 1.00 0.36 74 ALA A CA 17
ATOM 29220 C C . ALA C 3 32 ? -1.867 4.581 -7.854 1.00 0.43 74 ALA A C 17
ATOM 29221 O O . ALA C 3 32 ? -1.033 4.135 -8.620 1.00 0.48 74 ALA A O 17
ATOM 29228 N N . ARG C 3 33 ? -3.029 5.073 -8.263 1.00 0.43 75 ARG A N 17
ATOM 29229 C CA . ARG C 3 33 ? -3.368 5.172 -9.675 1.00 0.49 75 ARG A CA 17
ATOM 29230 C C . ARG C 3 33 ? -2.499 6.215 -10.382 1.00 0.52 75 ARG A C 17
ATOM 29231 O O . ARG C 3 33 ? -1.957 5.964 -11.460 1.00 0.59 75 ARG A O 17
ATOM 29252 N N . LYS C 3 34 ? -2.401 7.392 -9.759 1.00 0.49 76 LYS A N 17
ATOM 29253 C CA . LYS C 3 34 ? -1.604 8.508 -10.277 1.00 0.52 76 LYS A CA 17
ATOM 29254 C C . LYS C 3 34 ? -0.119 8.142 -10.366 1.00 0.54 76 LYS A C 17
ATOM 29255 O O . LYS C 3 34 ? 0.554 8.472 -11.341 1.00 0.61 76 LYS A O 17
ATOM 29274 N N . TYR C 3 35 ? 0.360 7.447 -9.343 1.00 0.49 77 TYR A N 17
ATOM 29275 C CA . TYR C 3 35 ? 1.750 7.055 -9.261 1.00 0.50 77 TYR A CA 17
ATOM 29276 C C . TYR C 3 35 ? 1.984 5.666 -9.829 1.00 0.54 77 TYR A C 17
ATOM 29277 O O . TYR C 3 35 ? 3.115 5.179 -9.872 1.00 0.57 77 TYR A O 17
ATOM 29295 N N . ASN C 3 36 ? 0.897 5.042 -10.263 1.00 0.55 78 ASN A N 17
ATOM 29296 C CA . ASN C 3 36 ? 0.924 3.704 -10.859 1.00 0.60 78 ASN A CA 17
ATOM 29297 C C . ASN C 3 36 ? 1.677 2.707 -9.978 1.00 0.59 78 ASN A C 17
ATOM 29298 O O . ASN C 3 36 ? 2.706 2.147 -10.363 1.00 0.64 78 ASN A O 17
ATOM 29309 N N . ILE C 3 37 ? 1.143 2.507 -8.782 1.00 0.53 79 ILE A N 17
ATOM 29310 C CA . ILE C 3 37 ? 1.706 1.591 -7.811 1.00 0.53 79 ILE A CA 17
ATOM 29311 C C . ILE C 3 37 ? 0.580 0.878 -7.082 1.00 0.53 79 ILE A C 17
ATOM 29312 O O . ILE C 3 37 ? -0.593 1.065 -7.407 1.00 0.53 79 ILE A O 17
ATOM 29328 N N . HIS C 3 38 ? 0.930 0.050 -6.115 1.00 0.54 80 HIS A N 17
ATOM 29329 C CA . HIS C 3 38 ? -0.076 -0.659 -5.347 1.00 0.56 80 HIS A CA 17
ATOM 29330 C C . HIS C 3 38 ? -0.554 0.175 -4.169 1.00 0.48 80 HIS A C 17
ATOM 29331 O O . HIS C 3 38 ? 0.183 0.997 -3.626 1.00 0.44 80 HIS A O 17
ATOM 29346 N N . ARG C 3 39 ? -1.807 -0.032 -3.801 1.00 0.50 81 ARG A N 17
ATOM 29347 C CA . ARG C 3 39 ? -2.394 0.693 -2.696 1.00 0.45 81 ARG A CA 17
ATOM 29348 C C . ARG C 3 39 ? -2.087 0.016 -1.341 1.00 0.48 81 ARG A C 17
ATOM 29349 O O . ARG C 3 39 ? -2.302 0.625 -0.292 1.00 0.47 81 ARG A O 17
ATOM 29370 N N . ARG C 3 40 ? -1.581 -1.245 -1.358 1.00 0.53 82 ARG A N 17
ATOM 29371 C CA . ARG C 3 40 ? -1.177 -1.921 -0.108 1.00 0.57 82 ARG A CA 17
ATOM 29372 C C . ARG C 3 40 ? 0.128 -1.282 0.386 1.00 0.54 82 ARG A C 17
ATOM 29373 O O . ARG C 3 40 ? 0.353 -1.167 1.584 1.00 0.56 82 ARG A O 17
ATOM 29394 N N . GLN C 3 41 ? 0.971 -0.828 -0.565 1.00 0.50 83 GLN A N 17
ATOM 29395 C CA . GLN C 3 41 ? 2.263 -0.191 -0.263 1.00 0.47 83 GLN A CA 17
ATOM 29396 C C . GLN C 3 41 ? 2.073 1.176 0.441 1.00 0.41 83 GLN A C 17
ATOM 29397 O O . GLN C 3 41 ? 2.779 1.452 1.386 1.00 0.41 83 GLN A O 17
ATOM 29411 N N . ILE C 3 42 ? 1.128 2.028 -0.025 1.00 0.37 84 ILE A N 17
ATOM 29412 C CA . ILE C 3 42 ? 0.857 3.345 0.614 1.00 0.34 84 ILE A CA 17
ATOM 29413 C C . ILE C 3 42 ? 0.396 3.116 2.029 1.00 0.39 84 ILE A C 17
ATOM 29414 O O . ILE C 3 42 ? 0.816 3.800 2.955 1.00 0.40 84 ILE A O 17
ATOM 29430 N N . GLN C 3 43 ? -0.464 2.131 2.169 1.00 0.44 85 GLN A N 17
ATOM 29431 C CA . GLN C 3 43 ? -0.996 1.742 3.454 1.00 0.51 85 GLN A CA 17
ATOM 29432 C C . GLN C 3 43 ? 0.095 1.181 4.357 1.00 0.55 85 GLN A C 17
ATOM 29433 O O . GLN C 3 43 ? 0.147 1.490 5.549 1.00 0.60 85 GLN A O 17
ATOM 29447 N N . LYS C 3 44 ? 0.948 0.342 3.783 1.00 0.55 86 LYS A N 17
ATOM 29448 C CA . LYS C 3 44 ? 2.066 -0.245 4.512 1.00 0.59 86 LYS A CA 17
ATOM 29449 C C . LYS C 3 44 ? 3.122 0.807 4.881 1.00 0.55 86 LYS A C 17
ATOM 29450 O O . LYS C 3 44 ? 3.611 0.846 6.018 1.00 0.59 86 LYS A O 17
ATOM 29469 N N . TRP C 3 45 ? 3.480 1.668 3.922 1.00 0.49 87 TRP A N 17
ATOM 29470 C CA . TRP C 3 45 ? 4.476 2.698 4.177 1.00 0.45 87 TRP A CA 17
ATOM 29471 C C . TRP C 3 45 ? 3.992 3.563 5.289 1.00 0.48 87 TRP A C 17
ATOM 29472 O O . TRP C 3 45 ? 4.773 4.072 6.028 1.00 0.50 87 TRP A O 17
ATOM 29493 N N . LEU C 3 46 ? 2.688 3.736 5.353 1.00 0.50 88 LEU A N 17
ATOM 29494 C CA . LEU C 3 46 ? 2.060 4.504 6.408 1.00 0.55 88 LEU A CA 17
ATOM 29495 C C . LEU C 3 46 ? 2.339 3.874 7.753 1.00 0.63 88 LEU A C 17
ATOM 29496 O O . LEU C 3 46 ? 2.517 4.563 8.758 1.00 0.68 88 LEU A O 17
ATOM 29512 N N . GLN C 3 47 ? 2.358 2.542 7.744 1.00 0.65 89 GLN A N 17
ATOM 29513 C CA . GLN C 3 47 ? 2.653 1.745 8.934 1.00 0.73 89 GLN A CA 17
ATOM 29514 C C . GLN C 3 47 ? 4.095 1.998 9.346 1.00 0.74 89 GLN A C 17
ATOM 29515 O O . GLN C 3 47 ? 4.557 1.515 10.387 1.00 0.80 89 GLN A O 17
ATOM 29529 N N . CYS C 3 48 ? 4.808 2.764 8.518 1.00 0.67 90 CYS A N 17
ATOM 29530 C CA . CYS C 3 48 ? 6.207 3.092 8.817 1.00 0.67 90 CYS A CA 17
ATOM 29531 C C . CYS C 3 48 ? 6.657 4.435 8.216 1.00 0.61 90 CYS A C 17
ATOM 29532 O O . CYS C 3 48 ? 7.850 4.664 8.051 1.00 0.59 90 CYS A O 17
ATOM 29540 N N . GLU C 3 49 ? 5.711 5.309 7.852 1.00 0.58 91 GLU A N 17
ATOM 29541 C CA . GLU C 3 49 ? 6.042 6.617 7.260 1.00 0.54 91 GLU A CA 17
ATOM 29542 C C . GLU C 3 49 ? 6.968 7.411 8.150 1.00 0.58 91 GLU A C 17
ATOM 29543 O O . GLU C 3 49 ? 7.870 8.098 7.678 1.00 0.56 91 GLU A O 17
ATOM 29555 N N . SER C 3 50 ? 6.707 7.331 9.439 1.00 0.66 92 SER A N 17
ATOM 29556 C CA . SER C 3 50 ? 7.561 7.984 10.434 1.00 0.72 92 SER A CA 17
ATOM 29557 C C . SER C 3 50 ? 8.996 7.473 10.294 1.00 0.70 92 SER A C 17
ATOM 29558 O O . SER C 3 50 ? 9.965 8.230 10.431 1.00 0.71 92 SER A O 17
ATOM 29566 N N . ASN C 3 51 ? 9.116 6.179 9.998 1.00 0.68 93 ASN A N 17
ATOM 29567 C CA . ASN C 3 51 ? 10.409 5.540 9.787 1.00 0.67 93 ASN A CA 17
ATOM 29568 C C . ASN C 3 51 ? 10.997 5.979 8.453 1.00 0.60 93 ASN A C 17
ATOM 29569 O O . ASN C 3 51 ? 12.214 6.059 8.299 1.00 0.59 93 ASN A O 17
ATOM 29580 N N . LEU C 3 52 ? 10.117 6.260 7.482 1.00 0.54 94 LEU A N 17
ATOM 29581 C CA . LEU C 3 52 ? 10.538 6.712 6.159 1.00 0.48 94 LEU A CA 17
ATOM 29582 C C . LEU C 3 52 ? 11.259 8.047 6.281 1.00 0.49 94 LEU A C 17
ATOM 29583 O O . LEU C 3 52 ? 12.246 8.308 5.594 1.00 0.47 94 LEU A O 17
ATOM 29599 N N . ARG C 3 53 ? 10.712 8.893 7.154 1.00 0.54 95 ARG A N 17
ATOM 29600 C CA . ARG C 3 53 ? 11.262 10.219 7.419 1.00 0.58 95 ARG A CA 17
ATOM 29601 C C . ARG C 3 53 ? 12.682 10.157 7.928 1.00 0.61 95 ARG A C 17
ATOM 29602 O O . ARG C 3 53 ? 13.554 10.865 7.428 1.00 0.61 95 ARG A O 17
ATOM 29623 N N . SER C 3 54 ? 12.926 9.307 8.919 1.00 0.64 96 SER A N 17
ATOM 29624 C CA . SER C 3 54 ? 14.269 9.162 9.461 1.00 0.67 96 SER A CA 17
ATOM 29625 C C . SER C 3 54 ? 15.178 8.408 8.482 1.00 0.62 96 SER A C 17
ATOM 29626 O O . SER C 3 54 ? 16.400 8.550 8.521 1.00 0.64 96 SER A O 17
ATOM 29634 N N . SER C 3 55 ? 14.565 7.609 7.605 1.00 0.59 97 SER A N 17
ATOM 29635 C CA . SER C 3 55 ? 15.303 6.831 6.609 1.00 0.57 97 SER A CA 17
ATOM 29636 C C . SER C 3 55 ? 15.844 7.719 5.493 1.00 0.60 97 SER A C 17
ATOM 29637 O O . SER C 3 55 ? 16.905 7.445 4.929 1.00 0.79 97 SER A O 17
ATOM 29645 N N . VAL C 3 56 ? 15.108 8.782 5.176 1.00 0.55 98 VAL A N 17
ATOM 29646 C CA . VAL C 3 56 ? 15.517 9.706 4.123 1.00 0.62 98 VAL A CA 17
ATOM 29647 C C . VAL C 3 56 ? 16.546 10.707 4.650 1.00 0.83 98 VAL A C 17
ATOM 29648 O O . VAL C 3 56 ? 17.160 11.439 3.872 1.00 1.11 98 VAL A O 17
ATOM 29661 N N . ALA C 3 57 ? 16.731 10.706 5.981 1.00 0.92 99 ALA A N 17
ATOM 29662 C CA . ALA C 3 57 ? 17.681 11.593 6.666 1.00 1.29 99 ALA A CA 17
ATOM 29663 C C . ALA C 3 57 ? 17.297 13.071 6.527 1.00 1.90 99 ALA A C 17
ATOM 29664 O O . ALA C 3 57 ? 16.142 13.404 6.259 1.00 2.55 99 ALA A O 17
ATOM 29671 N N . ASN C 3 58 ? 18.276 13.956 6.721 1.00 2.39 100 ASN A N 17
ATOM 29672 C CA . ASN C 3 58 ? 18.051 15.394 6.621 1.00 3.21 100 ASN A CA 17
ATOM 29673 C C . ASN C 3 58 ? 19.317 16.097 6.139 1.00 4.02 100 ASN A C 17
ATOM 29674 O O . ASN C 3 58 ? 20.305 16.176 6.873 1.00 4.52 100 ASN A O 17
ATOM 29685 N N . ASN C 3 59 ? 19.276 16.594 4.899 1.00 4.64 101 ASN A N 17
ATOM 29686 C CA . ASN C 3 59 ? 20.411 17.295 4.294 1.00 5.77 101 ASN A CA 17
ATOM 29687 C C . ASN C 3 59 ? 21.619 16.364 4.154 1.00 6.20 101 ASN A C 17
ATOM 29688 O O . ASN C 3 59 ? 21.684 15.626 3.149 1.00 6.53 101 ASN A O 17
ATOM 30459 N N . GLY C 3 1 ? 11.377 -11.808 -13.040 1.00 4.51 43 GLY A N 18
ATOM 30460 C CA . GLY C 3 1 ? 10.140 -11.093 -13.145 1.00 3.90 43 GLY A CA 18
ATOM 30461 C C . GLY C 3 1 ? 10.372 -9.628 -12.850 1.00 2.76 43 GLY A C 18
ATOM 30462 O O . GLY C 3 1 ? 11.283 -9.023 -13.441 1.00 2.95 43 GLY A O 18
ATOM 30466 N N . SER C 3 2 ? 9.599 -9.067 -11.902 1.00 2.15 44 SER A N 18
ATOM 30467 C CA . SER C 3 2 ? 9.740 -7.646 -11.539 1.00 1.45 44 SER A CA 18
ATOM 30468 C C . SER C 3 2 ? 9.186 -7.248 -10.121 1.00 1.26 44 SER A C 18
ATOM 30469 O O . SER C 3 2 ? 8.128 -7.695 -9.696 1.00 1.87 44 SER A O 18
ATOM 30477 N N . ARG C 3 3 ? 9.979 -6.407 -9.412 1.00 0.96 45 ARG A N 18
ATOM 30478 C CA . ARG C 3 3 ? 9.666 -5.745 -8.103 1.00 0.78 45 ARG A CA 18
ATOM 30479 C C . ARG C 3 3 ? 10.569 -4.548 -8.109 1.00 0.55 45 ARG A C 18
ATOM 30480 O O . ARG C 3 3 ? 11.768 -4.683 -7.885 1.00 0.45 45 ARG A O 18
ATOM 30501 N N . ARG C 3 4 ? 10.038 -3.398 -8.478 1.00 0.57 46 ARG A N 18
ATOM 30502 C CA . ARG C 3 4 ? 10.856 -2.219 -8.523 1.00 0.43 46 ARG A CA 18
ATOM 30503 C C . ARG C 3 4 ? 11.124 -1.736 -7.126 1.00 0.48 46 ARG A C 18
ATOM 30504 O O . ARG C 3 4 ? 10.345 -1.982 -6.205 1.00 0.65 46 ARG A O 18
ATOM 30525 N N . ILE C 3 5 ? 12.199 -1.006 -6.991 1.00 0.63 47 ILE A N 18
ATOM 30526 C CA . ILE C 3 5 ? 12.614 -0.545 -5.693 1.00 0.86 47 ILE A CA 18
ATOM 30527 C C . ILE C 3 5 ? 12.115 0.852 -5.392 1.00 0.72 47 ILE A C 18
ATOM 30528 O O . ILE C 3 5 ? 12.253 1.789 -6.184 1.00 0.72 47 ILE A O 18
ATOM 30544 N N . PHE C 3 6 ? 11.473 0.948 -4.258 1.00 0.63 48 PHE A N 18
ATOM 30545 C CA . PHE C 3 6 ? 10.905 2.188 -3.772 1.00 0.51 48 PHE A CA 18
ATOM 30546 C C . PHE C 3 6 ? 11.832 2.870 -2.792 1.00 0.51 48 PHE A C 18
ATOM 30547 O O . PHE C 3 6 ? 12.357 2.247 -1.865 1.00 0.52 48 PHE A O 18
ATOM 30564 N N . THR C 3 7 ? 12.048 4.135 -3.043 1.00 0.49 49 THR A N 18
ATOM 30565 C CA . THR C 3 7 ? 12.846 4.980 -2.164 1.00 0.49 49 THR A CA 18
ATOM 30566 C C . THR C 3 7 ? 11.969 5.659 -1.125 1.00 0.43 49 THR A C 18
ATOM 30567 O O . THR C 3 7 ? 10.782 5.847 -1.364 1.00 0.39 49 THR A O 18
ATOM 30578 N N . PRO C 3 8 ? 12.532 6.045 0.041 1.00 0.42 50 PRO A N 18
ATOM 30579 C CA . PRO C 3 8 ? 11.761 6.749 1.061 1.00 0.38 50 PRO A CA 18
ATOM 30580 C C . PRO C 3 8 ? 11.218 8.071 0.543 1.00 0.36 50 PRO A C 18
ATOM 30581 O O . PRO C 3 8 ? 10.098 8.441 0.877 1.00 0.34 50 PRO A O 18
ATOM 30592 N N . HIS C 3 9 ? 11.991 8.770 -0.287 1.00 0.40 51 HIS A N 18
ATOM 30593 C CA . HIS C 3 9 ? 11.543 10.041 -0.858 1.00 0.41 51 HIS A CA 18
ATOM 30594 C C . HIS C 3 9 ? 10.301 9.794 -1.714 1.00 0.40 51 HIS A C 18
ATOM 30595 O O . HIS C 3 9 ? 9.391 10.609 -1.721 1.00 0.39 51 HIS A O 18
ATOM 30610 N N . PHE C 3 10 ? 10.295 8.676 -2.459 1.00 0.41 52 PHE A N 18
ATOM 30611 C CA . PHE C 3 10 ? 9.140 8.303 -3.276 1.00 0.40 52 PHE A CA 18
ATOM 30612 C C . PHE C 3 10 ? 7.982 7.972 -2.371 1.00 0.34 52 PHE A C 18
ATOM 30613 O O . PHE C 3 10 ? 6.859 8.383 -2.621 1.00 0.32 52 PHE A O 18
ATOM 30630 N N . LYS C 3 11 ? 8.265 7.176 -1.347 1.00 0.32 53 LYS A N 18
ATOM 30631 C CA . LYS C 3 11 ? 7.256 6.797 -0.375 1.00 0.29 53 LYS A CA 18
ATOM 30632 C C . LYS C 3 11 ? 6.608 8.034 0.203 1.00 0.26 53 LYS A C 18
ATOM 30633 O O . LYS C 3 11 ? 5.389 8.147 0.262 1.00 0.23 53 LYS A O 18
ATOM 30652 N N . LEU C 3 12 ? 7.458 8.956 0.617 1.00 0.28 54 LEU A N 18
ATOM 30653 C CA . LEU C 3 12 ? 7.048 10.239 1.161 1.00 0.30 54 LEU A CA 18
ATOM 30654 C C . LEU C 3 12 ? 6.459 11.108 0.080 1.00 0.32 54 LEU A C 18
ATOM 30655 O O . LEU C 3 12 ? 5.732 12.029 0.366 1.00 0.34 54 LEU A O 18
ATOM 30671 N N . GLN C 3 13 ? 6.791 10.814 -1.167 1.00 0.33 55 GLN A N 18
ATOM 30672 C CA . GLN C 3 13 ? 6.257 11.571 -2.283 1.00 0.37 55 GLN A CA 18
ATOM 30673 C C . GLN C 3 13 ? 4.819 11.147 -2.485 1.00 0.33 55 GLN A C 18
ATOM 30674 O O . GLN C 3 13 ? 3.954 11.952 -2.821 1.00 0.36 55 GLN A O 18
ATOM 30688 N N . VAL C 3 14 ? 4.605 9.852 -2.267 1.00 0.28 56 VAL A N 18
ATOM 30689 C CA . VAL C 3 14 ? 3.298 9.251 -2.355 1.00 0.25 56 VAL A CA 18
ATOM 30690 C C . VAL C 3 14 ? 2.458 9.780 -1.237 1.00 0.23 56 VAL A C 18
ATOM 30691 O O . VAL C 3 14 ? 1.375 10.295 -1.447 1.00 0.24 56 VAL A O 18
ATOM 30704 N N . LEU C 3 15 ? 3.014 9.642 -0.045 1.00 0.22 57 LEU A N 18
ATOM 30705 C CA . LEU C 3 15 ? 2.386 10.084 1.176 1.00 0.25 57 LEU A CA 18
ATOM 30706 C C . LEU C 3 15 ? 2.105 11.588 1.155 1.00 0.30 57 LEU A C 18
ATOM 30707 O O . LEU C 3 15 ? 1.027 12.020 1.547 1.00 0.33 57 LEU A O 18
ATOM 30723 N N . GLU C 3 16 ? 3.081 12.375 0.699 1.00 0.33 58 GLU A N 18
ATOM 30724 C CA . GLU C 3 16 ? 2.939 13.837 0.612 1.00 0.40 58 GLU A CA 18
ATOM 30725 C C . GLU C 3 16 ? 1.820 14.198 -0.371 1.00 0.41 58 GLU A C 18
ATOM 30726 O O . GLU C 3 16 ? 0.945 14.995 -0.045 1.00 0.46 58 GLU A O 18
ATOM 30738 N N . SER C 3 17 ? 1.883 13.630 -1.589 1.00 0.39 59 SER A N 18
ATOM 30739 C CA . SER C 3 17 ? 0.799 13.785 -2.575 1.00 0.41 59 SER A CA 18
ATOM 30740 C C . SER C 3 17 ? -0.528 13.348 -2.018 1.00 0.38 59 SER A C 18
ATOM 30741 O O . SER C 3 17 ? -1.531 14.043 -2.123 1.00 0.41 59 SER A O 18
ATOM 30749 N N . TYR C 3 18 ? -0.502 12.173 -1.457 1.00 0.31 60 TYR A N 18
ATOM 30750 C CA . TYR C 3 18 ? -1.641 11.576 -0.788 1.00 0.29 60 TYR A CA 18
ATOM 30751 C C . TYR C 3 18 ? -2.257 12.554 0.201 1.00 0.35 60 TYR A C 18
ATOM 30752 O O . TYR C 3 18 ? -3.476 12.641 0.347 1.00 0.38 60 TYR A O 18
ATOM 30770 N N . ARG C 3 19 ? -1.424 13.267 0.889 1.00 0.39 61 ARG A N 18
ATOM 30771 C CA . ARG C 3 19 ? -1.855 14.214 1.930 1.00 0.46 61 ARG A CA 18
ATOM 30772 C C . ARG C 3 19 ? -2.148 15.663 1.437 1.00 0.52 61 ARG A C 18
ATOM 30773 O O . ARG C 3 19 ? -2.688 16.439 2.218 1.00 0.58 61 ARG A O 18
ATOM 30794 N N . ASN C 3 20 ? -1.813 16.015 0.185 1.00 0.52 62 ASN A N 18
ATOM 30795 C CA . ASN C 3 20 ? -1.973 17.413 -0.236 1.00 0.59 62 ASN A CA 18
ATOM 30796 C C . ASN C 3 20 ? -2.413 17.583 -1.679 1.00 0.60 62 ASN A C 18
ATOM 30797 O O . ASN C 3 20 ? -2.962 18.625 -2.033 1.00 0.67 62 ASN A O 18
ATOM 30808 N N . ASP C 3 21 ? -2.164 16.583 -2.509 1.00 0.55 63 ASP A N 18
ATOM 30809 C CA . ASP C 3 21 ? -2.548 16.649 -3.914 1.00 0.57 63 ASP A CA 18
ATOM 30810 C C . ASP C 3 21 ? -4.053 16.741 -4.037 1.00 0.58 63 ASP A C 18
ATOM 30811 O O . ASP C 3 21 ? -4.754 15.858 -3.582 1.00 0.53 63 ASP A O 18
ATOM 30820 N N . ASN C 3 22 ? -4.540 17.802 -4.649 1.00 0.65 64 ASN A N 18
ATOM 30821 C CA . ASN C 3 22 ? -5.974 17.964 -4.826 1.00 0.67 64 ASN A CA 18
ATOM 30822 C C . ASN C 3 22 ? -6.566 16.751 -5.560 1.00 0.62 64 ASN A C 18
ATOM 30823 O O . ASN C 3 22 ? -7.777 16.529 -5.535 1.00 0.61 64 ASN A O 18
ATOM 30834 N N . ASP C 3 23 ? -5.695 15.954 -6.196 1.00 0.59 65 ASP A N 18
ATOM 30835 C CA . ASP C 3 23 ? -6.142 14.794 -6.966 1.00 0.56 65 ASP A CA 18
ATOM 30836 C C . ASP C 3 23 ? -6.268 13.516 -6.126 1.00 0.48 65 ASP A C 18
ATOM 30837 O O . ASP C 3 23 ? -7.027 12.623 -6.499 1.00 0.46 65 ASP A O 18
ATOM 30846 N N . CYS C 3 24 ? -5.538 13.398 -4.998 1.00 0.44 66 CYS A N 18
ATOM 30847 C CA . CYS C 3 24 ? -5.634 12.185 -4.186 1.00 0.38 66 CYS A CA 18
ATOM 30848 C C . CYS C 3 24 ? -5.772 12.464 -2.705 1.00 0.38 66 CYS A C 18
ATOM 30849 O O . CYS C 3 24 ? -6.220 11.605 -1.966 1.00 0.35 66 CYS A O 18
ATOM 30857 N N . LYS C 3 25 ? -5.357 13.647 -2.276 1.00 0.42 67 LYS A N 18
ATOM 30858 C CA . LYS C 3 25 ? -5.436 14.079 -0.880 1.00 0.45 67 LYS A CA 18
ATOM 30859 C C . LYS C 3 25 ? -6.695 13.546 -0.162 1.00 0.46 67 LYS A C 18
ATOM 30860 O O . LYS C 3 25 ? -7.824 13.860 -0.552 1.00 0.49 67 LYS A O 18
ATOM 30879 N N . GLY C 3 26 ? -6.461 12.718 0.840 1.00 0.44 68 GLY A N 18
ATOM 30880 C CA . GLY C 3 26 ? -7.544 12.129 1.612 1.00 0.46 68 GLY A CA 18
ATOM 30881 C C . GLY C 3 26 ? -7.952 10.744 1.117 1.00 0.41 68 GLY A C 18
ATOM 30882 O O . GLY C 3 26 ? -8.764 10.071 1.747 1.00 0.44 68 GLY A O 18
ATOM 30886 N N . ASN C 3 27 ? -7.382 10.322 -0.009 1.00 0.35 69 ASN A N 18
ATOM 30887 C CA . ASN C 3 27 ? -7.692 9.029 -0.622 1.00 0.31 69 ASN A CA 18
ATOM 30888 C C . ASN C 3 27 ? -6.453 8.214 -0.927 1.00 0.27 69 ASN A C 18
ATOM 30889 O O . ASN C 3 27 ? -5.484 8.742 -1.449 1.00 0.25 69 ASN A O 18
ATOM 30900 N N . GLN C 3 28 ? -6.484 6.927 -0.621 1.00 0.28 70 GLN A N 18
ATOM 30901 C CA . GLN C 3 28 ? -5.343 6.069 -0.910 1.00 0.26 70 GLN A CA 18
ATOM 30902 C C . GLN C 3 28 ? -5.392 5.441 -2.315 1.00 0.27 70 GLN A C 18
ATOM 30903 O O . GLN C 3 28 ? -4.352 5.314 -2.957 1.00 0.27 70 GLN A O 18
ATOM 30917 N N . ARG C 3 29 ? -6.583 5.033 -2.792 1.00 0.30 71 ARG A N 18
ATOM 30918 C CA . ARG C 3 29 ? -6.709 4.401 -4.112 1.00 0.33 71 ARG A CA 18
ATOM 30919 C C . ARG C 3 29 ? -6.231 5.371 -5.217 1.00 0.33 71 ARG A C 18
ATOM 30920 O O . ARG C 3 29 ? -5.473 4.985 -6.100 1.00 0.37 71 ARG A O 18
ATOM 30941 N N . ALA C 3 30 ? -6.696 6.633 -5.143 1.00 0.31 72 ALA A N 18
ATOM 30942 C CA . ALA C 3 30 ? -6.344 7.659 -6.126 1.00 0.34 72 ALA A CA 18
ATOM 30943 C C . ALA C 3 30 ? -4.837 7.914 -6.197 1.00 0.34 72 ALA A C 18
ATOM 30944 O O . ALA C 3 30 ? -4.294 8.059 -7.289 1.00 0.39 72 ALA A O 18
ATOM 30951 N N . THR C 3 31 ? -4.167 7.983 -5.043 1.00 0.29 73 THR A N 18
ATOM 30952 C CA . THR C 3 31 ? -2.722 8.214 -5.028 1.00 0.29 73 THR A CA 18
ATOM 30953 C C . THR C 3 31 ? -1.983 7.061 -5.687 1.00 0.32 73 THR A C 18
ATOM 30954 O O . THR C 3 31 ? -1.050 7.273 -6.457 1.00 0.35 73 THR A O 18
ATOM 30965 N N . ALA C 3 32 ? -2.411 5.845 -5.372 1.00 0.32 74 ALA A N 18
ATOM 30966 C CA . ALA C 3 32 ? -1.821 4.643 -5.939 1.00 0.36 74 ALA A CA 18
ATOM 30967 C C . ALA C 3 32 ? -2.053 4.609 -7.437 1.00 0.43 74 ALA A C 18
ATOM 30968 O O . ALA C 3 32 ? -1.237 4.100 -8.182 1.00 0.48 74 ALA A O 18
ATOM 30975 N N . ARG C 3 33 ? -3.202 5.119 -7.870 1.00 0.43 75 ARG A N 18
ATOM 30976 C CA . ARG C 3 33 ? -3.536 5.179 -9.291 1.00 0.49 75 ARG A CA 18
ATOM 30977 C C . ARG C 3 33 ? -2.653 6.190 -10.027 1.00 0.52 75 ARG A C 18
ATOM 30978 O O . ARG C 3 33 ? -2.092 5.892 -11.083 1.00 0.59 75 ARG A O 18
ATOM 30999 N N . LYS C 3 34 ? -2.560 7.394 -9.455 1.00 0.49 76 LYS A N 18
ATOM 31000 C CA . LYS C 3 34 ? -1.747 8.480 -10.008 1.00 0.52 76 LYS A CA 18
ATOM 31001 C C . LYS C 3 34 ? -0.262 8.099 -10.085 1.00 0.54 76 LYS A C 18
ATOM 31002 O O . LYS C 3 34 ? 0.405 8.375 -11.080 1.00 0.61 76 LYS A O 18
ATOM 31021 N N . TYR C 3 35 ? 0.222 7.459 -9.017 1.00 0.49 77 TYR A N 18
ATOM 31022 C CA . TYR C 3 35 ? 1.604 7.053 -8.923 1.00 0.50 77 TYR A CA 18
ATOM 31023 C C . TYR C 3 35 ? 1.826 5.629 -9.395 1.00 0.54 77 TYR A C 18
ATOM 31024 O O . TYR C 3 35 ? 2.946 5.122 -9.402 1.00 0.57 77 TYR A O 18
ATOM 31042 N N . ASN C 3 36 ? 0.730 4.996 -9.801 1.00 0.55 78 ASN A N 18
ATOM 31043 C CA . ASN C 3 36 ? 0.740 3.618 -10.309 1.00 0.60 78 ASN A CA 18
ATOM 31044 C C . ASN C 3 36 ? 1.481 2.666 -9.368 1.00 0.59 78 ASN A C 18
ATOM 31045 O O . ASN C 3 36 ? 2.526 2.105 -9.705 1.00 0.64 78 ASN A O 18
ATOM 31056 N N . ILE C 3 37 ? 0.917 2.505 -8.182 1.00 0.53 79 ILE A N 18
ATOM 31057 C CA . ILE C 3 37 ? 1.467 1.639 -7.163 1.00 0.53 79 ILE A CA 18
ATOM 31058 C C . ILE C 3 37 ? 0.335 0.961 -6.417 1.00 0.53 79 ILE A C 18
ATOM 31059 O O . ILE C 3 37 ? -0.834 1.139 -6.757 1.00 0.53 79 ILE A O 18
ATOM 31075 N N . HIS C 3 38 ? 0.670 0.166 -5.418 1.00 0.54 80 HIS A N 18
ATOM 31076 C CA . HIS C 3 38 ? -0.351 -0.496 -4.635 1.00 0.56 80 HIS A CA 18
ATOM 31077 C C . HIS C 3 38 ? -0.828 0.393 -3.495 1.00 0.48 80 HIS A C 18
ATOM 31078 O O . HIS C 3 38 ? -0.093 1.253 -3.007 1.00 0.44 80 HIS A O 18
ATOM 31093 N N . ARG C 3 39 ? -2.079 0.187 -3.100 1.00 0.50 81 ARG A N 18
ATOM 31094 C CA . ARG C 3 39 ? -2.670 0.957 -2.023 1.00 0.45 81 ARG A CA 18
ATOM 31095 C C . ARG C 3 39 ? -2.368 0.336 -0.638 1.00 0.48 81 ARG A C 18
ATOM 31096 O O . ARG C 3 39 ? -2.741 0.913 0.382 1.00 0.47 81 ARG A O 18
ATOM 31117 N N . ARG C 3 40 ? -1.702 -0.854 -0.599 1.00 0.53 82 ARG A N 18
ATOM 31118 C CA . ARG C 3 40 ? -1.291 -1.462 0.687 1.00 0.57 82 ARG A CA 18
ATOM 31119 C C . ARG C 3 40 ? -0.003 -0.769 1.156 1.00 0.54 82 ARG A C 18
ATOM 31120 O O . ARG C 3 40 ? 0.160 -0.497 2.339 1.00 0.56 82 ARG A O 18
ATOM 31141 N N . GLN C 3 41 ? 0.892 -0.448 0.195 1.00 0.50 83 GLN A N 18
ATOM 31142 C CA . GLN C 3 41 ? 2.154 0.215 0.488 1.00 0.47 83 GLN A CA 18
ATOM 31143 C C . GLN C 3 41 ? 1.959 1.631 1.085 1.00 0.41 83 GLN A C 18
ATOM 31144 O O . GLN C 3 41 ? 2.662 1.984 2.004 1.00 0.41 83 GLN A O 18
ATOM 31158 N N . ILE C 3 42 ? 0.982 2.430 0.579 1.00 0.37 84 ILE A N 18
ATOM 31159 C CA . ILE C 3 42 ? 0.685 3.778 1.141 1.00 0.34 84 ILE A CA 18
ATOM 31160 C C . ILE C 3 42 ? 0.207 3.621 2.563 1.00 0.39 84 ILE A C 18
ATOM 31161 O O . ILE C 3 42 ? 0.582 4.379 3.454 1.00 0.40 84 ILE A O 18
ATOM 31177 N N . GLN C 3 43 ? -0.633 2.627 2.751 1.00 0.44 85 GLN A N 18
ATOM 31178 C CA . GLN C 3 43 ? -1.178 2.298 4.048 1.00 0.51 85 GLN A CA 18
ATOM 31179 C C . GLN C 3 43 ? -0.098 1.789 4.998 1.00 0.55 85 GLN A C 18
ATOM 31180 O O . GLN C 3 43 ? -0.081 2.138 6.177 1.00 0.60 85 GLN A O 18
ATOM 31194 N N . LYS C 3 44 ? 0.772 0.934 4.483 1.00 0.55 86 LYS A N 18
ATOM 31195 C CA . LYS C 3 44 ? 1.887 0.402 5.256 1.00 0.59 86 LYS A CA 18
ATOM 31196 C C . LYS C 3 44 ? 2.932 1.478 5.577 1.00 0.55 86 LYS A C 18
ATOM 31197 O O . LYS C 3 44 ? 3.416 1.577 6.715 1.00 0.59 86 LYS A O 18
ATOM 31216 N N . TRP C 3 45 ? 3.296 2.293 4.578 1.00 0.49 87 TRP A N 18
ATOM 31217 C CA . TRP C 3 45 ? 4.286 3.334 4.794 1.00 0.45 87 TRP A CA 18
ATOM 31218 C C . TRP C 3 45 ? 3.777 4.262 5.839 1.00 0.48 87 TRP A C 18
ATOM 31219 O O . TRP C 3 45 ? 4.537 4.811 6.563 1.00 0.50 87 TRP A O 18
ATOM 31240 N N . LEU C 3 46 ? 2.472 4.433 5.862 1.00 0.50 88 LEU A N 18
ATOM 31241 C CA . LEU C 3 46 ? 1.822 5.262 6.852 1.00 0.55 88 LEU A CA 18
ATOM 31242 C C . LEU C 3 46 ? 2.075 4.720 8.239 1.00 0.63 88 LEU A C 18
ATOM 31243 O O . LEU C 3 46 ? 2.236 5.475 9.199 1.00 0.68 88 LEU A O 18
ATOM 31259 N N . GLN C 3 47 ? 2.088 3.388 8.320 1.00 0.65 89 GLN A N 18
ATOM 31260 C CA . GLN C 3 47 ? 2.350 2.683 9.552 1.00 0.73 89 GLN A CA 18
ATOM 31261 C C . GLN C 3 47 ? 3.796 2.936 9.985 1.00 0.74 89 GLN A C 18
ATOM 31262 O O . GLN C 3 47 ? 4.239 2.501 11.054 1.00 0.80 89 GLN A O 18
ATOM 31276 N N . CYS C 3 48 ? 4.528 3.648 9.126 1.00 0.67 90 CYS A N 18
ATOM 31277 C CA . CYS C 3 48 ? 5.926 3.984 9.429 1.00 0.67 90 CYS A CA 18
ATOM 31278 C C . CYS C 3 48 ? 6.406 5.269 8.731 1.00 0.61 90 CYS A C 18
ATOM 31279 O O . CYS C 3 48 ? 7.605 5.462 8.553 1.00 0.59 90 CYS A O 18
ATOM 31287 N N . GLU C 3 49 ? 5.481 6.133 8.303 1.00 0.58 91 GLU A N 18
ATOM 31288 C CA . GLU C 3 49 ? 5.833 7.388 7.611 1.00 0.54 91 GLU A CA 18
ATOM 31289 C C . GLU C 3 49 ? 6.760 8.236 8.445 1.00 0.58 91 GLU A C 18
ATOM 31290 O O . GLU C 3 49 ? 7.666 8.889 7.933 1.00 0.56 91 GLU A O 18
ATOM 31302 N N . SER C 3 50 ? 6.495 8.249 9.734 1.00 0.66 92 SER A N 18
ATOM 31303 C CA . SER C 3 50 ? 7.346 8.961 10.695 1.00 0.72 92 SER A CA 18
ATOM 31304 C C . SER C 3 50 ? 8.781 8.430 10.603 1.00 0.70 92 SER A C 18
ATOM 31305 O O . SER C 3 50 ? 9.752 9.187 10.703 1.00 0.71 92 SER A O 18
ATOM 31313 N N . ASN C 3 51 ? 8.889 7.113 10.410 1.00 0.68 93 ASN A N 18
ATOM 31314 C CA . ASN C 3 51 ? 10.176 6.441 10.259 1.00 0.67 93 ASN A CA 18
ATOM 31315 C C . ASN C 3 51 ? 10.778 6.769 8.899 1.00 0.60 93 ASN A C 18
ATOM 31316 O O . ASN C 3 51 ? 11.998 6.801 8.745 1.00 0.59 93 ASN A O 18
ATOM 31327 N N . LEU C 3 52 ? 9.905 6.997 7.904 1.00 0.54 94 LEU A N 18
ATOM 31328 C CA . LEU C 3 52 ? 10.335 7.343 6.547 1.00 0.48 94 LEU A CA 18
ATOM 31329 C C . LEU C 3 52 ? 11.071 8.673 6.572 1.00 0.49 94 LEU A C 18
ATOM 31330 O O . LEU C 3 52 ? 12.058 8.873 5.864 1.00 0.47 94 LEU A O 18
ATOM 31346 N N . ARG C 3 53 ? 10.536 9.579 7.387 1.00 0.54 95 ARG A N 18
ATOM 31347 C CA . ARG C 3 53 ? 11.081 10.919 7.552 1.00 0.58 95 ARG A CA 18
ATOM 31348 C C . ARG C 3 53 ? 12.504 10.887 8.075 1.00 0.61 95 ARG A C 18
ATOM 31349 O O . ARG C 3 53 ? 13.380 11.554 7.537 1.00 0.61 95 ARG A O 18
ATOM 31370 N N . SER C 3 54 ? 12.732 10.106 9.131 1.00 0.64 96 SER A N 18
ATOM 31371 C CA . SER C 3 54 ? 14.071 9.985 9.692 1.00 0.67 96 SER A CA 18
ATOM 31372 C C . SER C 3 54 ? 14.975 9.142 8.781 1.00 0.62 96 SER A C 18
ATOM 31373 O O . SER C 3 54 ? 16.198 9.287 8.804 1.00 0.64 96 SER A O 18
ATOM 31381 N N . SER C 3 55 ? 14.359 8.269 7.979 1.00 0.59 97 SER A N 18
ATOM 31382 C CA . SER C 3 55 ? 15.091 7.399 7.056 1.00 0.57 97 SER A CA 18
ATOM 31383 C C . SER C 3 55 ? 15.675 8.193 5.889 1.00 0.60 97 SER A C 18
ATOM 31384 O O . SER C 3 55 ? 16.785 7.915 5.434 1.00 0.79 97 SER A O 18
ATOM 31392 N N . VAL C 3 56 ? 14.921 9.180 5.411 1.00 0.55 98 VAL A N 18
ATOM 31393 C CA . VAL C 3 56 ? 15.365 10.007 4.298 1.00 0.62 98 VAL A CA 18
ATOM 31394 C C . VAL C 3 56 ? 16.296 11.118 4.783 1.00 0.83 98 VAL A C 18
ATOM 31395 O O . VAL C 3 56 ? 17.272 11.455 4.110 1.00 1.11 98 VAL A O 18
ATOM 31408 N N . ALA C 3 57 ? 15.994 11.644 5.980 1.00 0.92 99 ALA A N 18
ATOM 31409 C CA . ALA C 3 57 ? 16.764 12.722 6.611 1.00 1.29 99 ALA A CA 18
ATOM 31410 C C . ALA C 3 57 ? 16.973 13.923 5.677 1.00 1.90 99 ALA A C 18
ATOM 31411 O O . ALA C 3 57 ? 17.948 14.664 5.812 1.00 2.55 99 ALA A O 18
ATOM 31418 N N . ASN C 3 58 ? 16.042 14.116 4.742 1.00 2.39 100 ASN A N 18
ATOM 31419 C CA . ASN C 3 58 ? 16.116 15.221 3.790 1.00 3.21 100 ASN A CA 18
ATOM 31420 C C . ASN C 3 58 ? 14.721 15.600 3.307 1.00 4.02 100 ASN A C 18
ATOM 31421 O O . ASN C 3 58 ? 14.390 16.783 3.220 1.00 4.52 100 ASN A O 18
ATOM 31432 N N . ASN C 3 59 ? 13.912 14.580 2.997 1.00 4.64 101 ASN A N 18
ATOM 31433 C CA . ASN C 3 59 ? 12.541 14.777 2.518 1.00 5.77 101 ASN A CA 18
ATOM 31434 C C . ASN C 3 59 ? 12.536 15.504 1.170 1.00 6.20 101 ASN A C 18
ATOM 31435 O O . ASN C 3 59 ? 12.359 16.741 1.159 1.00 6.53 101 ASN A O 18
ATOM 32206 N N . GLY C 3 1 ? 12.178 -11.187 -14.053 1.00 4.51 43 GLY A N 19
ATOM 32207 C CA . GLY C 3 1 ? 12.059 -10.778 -12.688 1.00 3.90 43 GLY A CA 19
ATOM 32208 C C . GLY C 3 1 ? 11.516 -9.379 -12.589 1.00 2.76 43 GLY A C 19
ATOM 32209 O O . GLY C 3 1 ? 11.833 -8.545 -13.456 1.00 2.95 43 GLY A O 19
ATOM 32213 N N . SER C 3 2 ? 10.696 -9.116 -11.557 1.00 2.15 44 SER A N 19
ATOM 32214 C CA . SER C 3 2 ? 10.093 -7.787 -11.389 1.00 1.45 44 SER A CA 19
ATOM 32215 C C . SER C 3 2 ? 9.579 -7.433 -9.950 1.00 1.26 44 SER A C 19
ATOM 32216 O O . SER C 3 2 ? 8.594 -7.985 -9.469 1.00 1.87 44 SER A O 19
ATOM 32224 N N . ARG C 3 3 ? 10.302 -6.506 -9.293 1.00 0.96 45 ARG A N 19
ATOM 32225 C CA . ARG C 3 3 ? 9.967 -5.863 -7.981 1.00 0.78 45 ARG A CA 19
ATOM 32226 C C . ARG C 3 3 ? 10.818 -4.632 -7.988 1.00 0.55 45 ARG A C 19
ATOM 32227 O O . ARG C 3 3 ? 12.006 -4.711 -7.690 1.00 0.45 45 ARG A O 19
ATOM 32248 N N . ARG C 3 4 ? 10.264 -3.512 -8.404 1.00 0.57 46 ARG A N 19
ATOM 32249 C CA . ARG C 3 4 ? 11.051 -2.316 -8.461 1.00 0.43 46 ARG A CA 19
ATOM 32250 C C . ARG C 3 4 ? 11.314 -1.811 -7.068 1.00 0.48 46 ARG A C 19
ATOM 32251 O O . ARG C 3 4 ? 10.538 -2.047 -6.141 1.00 0.65 46 ARG A O 19
ATOM 32272 N N . ILE C 3 5 ? 12.388 -1.079 -6.946 1.00 0.63 47 ILE A N 19
ATOM 32273 C CA . ILE C 3 5 ? 12.808 -0.598 -5.658 1.00 0.86 47 ILE A CA 19
ATOM 32274 C C . ILE C 3 5 ? 12.303 0.803 -5.375 1.00 0.72 47 ILE A C 19
ATOM 32275 O O . ILE C 3 5 ? 12.526 1.752 -6.135 1.00 0.72 47 ILE A O 19
ATOM 32291 N N . PHE C 3 6 ? 11.570 0.886 -4.293 1.00 0.63 48 PHE A N 19
ATOM 32292 C CA . PHE C 3 6 ? 10.986 2.119 -3.825 1.00 0.51 48 PHE A CA 19
ATOM 32293 C C . PHE C 3 6 ? 11.886 2.816 -2.839 1.00 0.51 48 PHE A C 19
ATOM 32294 O O . PHE C 3 6 ? 12.407 2.205 -1.902 1.00 0.52 48 PHE A O 19
ATOM 32311 N N . THR C 3 7 ? 12.083 4.078 -3.093 1.00 0.49 49 THR A N 19
ATOM 32312 C CA . THR C 3 7 ? 12.871 4.937 -2.219 1.00 0.49 49 THR A CA 19
ATOM 32313 C C . THR C 3 7 ? 11.992 5.587 -1.162 1.00 0.43 49 THR A C 19
ATOM 32314 O O . THR C 3 7 ? 10.798 5.747 -1.388 1.00 0.39 49 THR A O 19
ATOM 32325 N N . PRO C 3 8 ? 12.555 5.967 0.006 1.00 0.42 50 PRO A N 19
ATOM 32326 C CA . PRO C 3 8 ? 11.783 6.649 1.048 1.00 0.38 50 PRO A CA 19
ATOM 32327 C C . PRO C 3 8 ? 11.235 7.980 0.548 1.00 0.36 50 PRO A C 19
ATOM 32328 O O . PRO C 3 8 ? 10.115 8.343 0.879 1.00 0.34 50 PRO A O 19
ATOM 32339 N N . HIS C 3 9 ? 12.016 8.698 -0.260 1.00 0.40 51 HIS A N 19
ATOM 32340 C CA . HIS C 3 9 ? 11.571 9.976 -0.807 1.00 0.41 51 HIS A CA 19
ATOM 32341 C C . HIS C 3 9 ? 10.338 9.746 -1.681 1.00 0.40 51 HIS A C 19
ATOM 32342 O O . HIS C 3 9 ? 9.427 10.561 -1.677 1.00 0.39 51 HIS A O 19
ATOM 32357 N N . PHE C 3 10 ? 10.339 8.643 -2.446 1.00 0.41 52 PHE A N 19
ATOM 32358 C CA . PHE C 3 10 ? 9.194 8.289 -3.276 1.00 0.40 52 PHE A CA 19
ATOM 32359 C C . PHE C 3 10 ? 8.035 7.937 -2.386 1.00 0.34 52 PHE A C 19
ATOM 32360 O O . PHE C 3 10 ? 6.915 8.356 -2.629 1.00 0.32 52 PHE A O 19
ATOM 32377 N N . LYS C 3 11 ? 8.316 7.121 -1.376 1.00 0.32 53 LYS A N 19
ATOM 32378 C CA . LYS C 3 11 ? 7.303 6.719 -0.416 1.00 0.29 53 LYS A CA 19
ATOM 32379 C C . LYS C 3 11 ? 6.653 7.946 0.185 1.00 0.26 53 LYS A C 19
ATOM 32380 O O . LYS C 3 11 ? 5.435 8.058 0.244 1.00 0.23 53 LYS A O 19
ATOM 32399 N N . LEU C 3 12 ? 7.500 8.862 0.618 1.00 0.28 54 LEU A N 19
ATOM 32400 C CA . LEU C 3 12 ? 7.081 10.133 1.186 1.00 0.30 54 LEU A CA 19
ATOM 32401 C C . LEU C 3 12 ? 6.492 11.018 0.118 1.00 0.32 54 LEU A C 19
ATOM 32402 O O . LEU C 3 12 ? 5.753 11.925 0.420 1.00 0.34 54 LEU A O 19
ATOM 32418 N N . GLN C 3 13 ? 6.830 10.750 -1.131 1.00 0.33 55 GLN A N 19
ATOM 32419 C CA . GLN C 3 13 ? 6.299 11.526 -2.232 1.00 0.37 55 GLN A CA 19
ATOM 32420 C C . GLN C 3 13 ? 4.863 11.108 -2.454 1.00 0.33 55 GLN A C 19
ATOM 32421 O O . GLN C 3 13 ? 4.000 11.922 -2.776 1.00 0.36 55 GLN A O 19
ATOM 32435 N N . VAL C 3 14 ? 4.646 9.809 -2.267 1.00 0.28 56 VAL A N 19
ATOM 32436 C CA . VAL C 3 14 ? 3.340 9.212 -2.372 1.00 0.25 56 VAL A CA 19
ATOM 32437 C C . VAL C 3 14 ? 2.498 9.717 -1.245 1.00 0.23 56 VAL A C 19
ATOM 32438 O O . VAL C 3 14 ? 1.415 10.237 -1.448 1.00 0.24 56 VAL A O 19
ATOM 32451 N N . LEU C 3 15 ? 3.045 9.548 -0.061 1.00 0.22 57 LEU A N 19
ATOM 32452 C CA . LEU C 3 15 ? 2.416 9.964 1.166 1.00 0.25 57 LEU A CA 19
ATOM 32453 C C . LEU C 3 15 ? 2.129 11.462 1.186 1.00 0.30 57 LEU A C 19
ATOM 32454 O O . LEU C 3 15 ? 1.050 11.879 1.590 1.00 0.33 57 LEU A O 19
ATOM 32470 N N . GLU C 3 16 ? 3.104 12.261 0.752 1.00 0.33 58 GLU A N 19
ATOM 32471 C CA . GLU C 3 16 ? 2.959 13.720 0.703 1.00 0.40 58 GLU A CA 19
ATOM 32472 C C . GLU C 3 16 ? 1.842 14.105 -0.273 1.00 0.41 58 GLU A C 19
ATOM 32473 O O . GLU C 3 16 ? 0.967 14.893 0.073 1.00 0.46 58 GLU A O 19
ATOM 32485 N N . SER C 3 17 ? 1.902 13.567 -1.503 1.00 0.39 59 SER A N 19
ATOM 32486 C CA . SER C 3 17 ? 0.826 13.755 -2.488 1.00 0.41 59 SER A CA 19
ATOM 32487 C C . SER C 3 17 ? -0.503 13.307 -1.948 1.00 0.38 59 SER A C 19
ATOM 32488 O O . SER C 3 17 ? -1.510 13.998 -2.041 1.00 0.41 59 SER A O 19
ATOM 32496 N N . TYR C 3 18 ? -0.471 12.117 -1.411 1.00 0.31 60 TYR A N 19
ATOM 32497 C CA . TYR C 3 18 ? -1.604 11.496 -0.764 1.00 0.29 60 TYR A CA 19
ATOM 32498 C C . TYR C 3 18 ? -2.229 12.446 0.258 1.00 0.35 60 TYR A C 19
ATOM 32499 O O . TYR C 3 18 ? -3.449 12.517 0.408 1.00 0.38 60 TYR A O 19
ATOM 32517 N N . ARG C 3 19 ? -1.394 13.148 0.964 1.00 0.39 61 ARG A N 19
ATOM 32518 C CA . ARG C 3 19 ? -1.844 14.078 2.001 1.00 0.46 61 ARG A CA 19
ATOM 32519 C C . ARG C 3 19 ? -2.110 15.528 1.563 1.00 0.52 61 ARG A C 19
ATOM 32520 O O . ARG C 3 19 ? -2.642 16.296 2.360 1.00 0.58 61 ARG A O 19
ATOM 32541 N N . ASN C 3 20 ? -1.788 15.911 0.307 1.00 0.52 62 ASN A N 19
ATOM 32542 C CA . ASN C 3 20 ? -1.951 17.315 -0.079 1.00 0.59 62 ASN A CA 19
ATOM 32543 C C . ASN C 3 20 ? -2.391 17.521 -1.521 1.00 0.60 62 ASN A C 19
ATOM 32544 O O . ASN C 3 20 ? -2.950 18.567 -1.847 1.00 0.67 62 ASN A O 19
ATOM 32555 N N . ASP C 3 21 ? -2.128 16.547 -2.380 1.00 0.55 63 ASP A N 19
ATOM 32556 C CA . ASP C 3 21 ? -2.505 16.651 -3.784 1.00 0.57 63 ASP A CA 19
ATOM 32557 C C . ASP C 3 21 ? -4.007 16.740 -3.915 1.00 0.58 63 ASP A C 19
ATOM 32558 O O . ASP C 3 21 ? -4.707 15.845 -3.481 1.00 0.53 63 ASP A O 19
ATOM 32567 N N . ASN C 3 22 ? -4.498 17.814 -4.510 1.00 0.65 64 ASN A N 19
ATOM 32568 C CA . ASN C 3 22 ? -5.930 17.972 -4.690 1.00 0.67 64 ASN A CA 19
ATOM 32569 C C . ASN C 3 22 ? -6.514 16.777 -5.462 1.00 0.62 64 ASN A C 19
ATOM 32570 O O . ASN C 3 22 ? -7.726 16.561 -5.459 1.00 0.61 64 ASN A O 19
ATOM 32581 N N . ASP C 3 23 ? -5.638 15.991 -6.105 1.00 0.59 65 ASP A N 19
ATOM 32582 C CA . ASP C 3 23 ? -6.082 14.846 -6.899 1.00 0.56 65 ASP A CA 19
ATOM 32583 C C . ASP C 3 23 ? -6.210 13.546 -6.085 1.00 0.48 65 ASP A C 19
ATOM 32584 O O . ASP C 3 23 ? -6.967 12.662 -6.486 1.00 0.46 65 ASP A O 19
ATOM 32593 N N . CYS C 3 24 ? -5.487 13.399 -4.956 1.00 0.44 66 CYS A N 19
ATOM 32594 C CA . CYS C 3 24 ? -5.580 12.150 -4.169 1.00 0.38 66 CYS A CA 19
ATOM 32595 C C . CYS C 3 24 ? -5.727 12.405 -2.684 1.00 0.38 66 CYS A C 19
ATOM 32596 O O . CYS C 3 24 ? -6.179 11.528 -1.967 1.00 0.35 66 CYS A O 19
ATOM 32604 N N . LYS C 3 25 ? -5.298 13.571 -2.232 1.00 0.42 67 LYS A N 19
ATOM 32605 C CA . LYS C 3 25 ? -5.397 13.957 -0.812 1.00 0.45 67 LYS A CA 19
ATOM 32606 C C . LYS C 3 25 ? -6.641 13.415 -0.123 1.00 0.46 67 LYS A C 19
ATOM 32607 O O . LYS C 3 25 ? -7.775 13.716 -0.504 1.00 0.49 67 LYS A O 19
ATOM 32626 N N . GLY C 3 26 ? -6.399 12.571 0.875 1.00 0.44 68 GLY A N 19
ATOM 32627 C CA . GLY C 3 26 ? -7.476 11.956 1.638 1.00 0.46 68 GLY A CA 19
ATOM 32628 C C . GLY C 3 26 ? -7.883 10.587 1.104 1.00 0.41 68 GLY A C 19
ATOM 32629 O O . GLY C 3 26 ? -8.713 9.906 1.706 1.00 0.44 68 GLY A O 19
ATOM 32633 N N . ASN C 3 27 ? -7.297 10.182 -0.023 1.00 0.35 69 ASN A N 19
ATOM 32634 C CA . ASN C 3 27 ? -7.616 8.905 -0.664 1.00 0.31 69 ASN A CA 19
ATOM 32635 C C . ASN C 3 27 ? -6.381 8.072 -0.959 1.00 0.27 69 ASN A C 19
ATOM 32636 O O . ASN C 3 27 ? -5.398 8.595 -1.465 1.00 0.25 69 ASN A O 19
ATOM 32647 N N . GLN C 3 28 ? -6.425 6.781 -0.655 1.00 0.28 70 GLN A N 19
ATOM 32648 C CA . GLN C 3 28 ? -5.292 5.917 -0.944 1.00 0.26 70 GLN A CA 19
ATOM 32649 C C . GLN C 3 28 ? -5.337 5.280 -2.344 1.00 0.27 70 GLN A C 19
ATOM 32650 O O . GLN C 3 28 ? -4.296 5.177 -2.992 1.00 0.27 70 GLN A O 19
ATOM 32664 N N . ARG C 3 29 ? -6.526 4.851 -2.818 1.00 0.30 71 ARG A N 19
ATOM 32665 C CA . ARG C 3 29 ? -6.631 4.224 -4.144 1.00 0.33 71 ARG A CA 19
ATOM 32666 C C . ARG C 3 29 ? -6.171 5.201 -5.239 1.00 0.33 71 ARG A C 19
ATOM 32667 O O . ARG C 3 29 ? -5.408 4.829 -6.127 1.00 0.37 71 ARG A O 19
ATOM 32688 N N . ALA C 3 30 ? -6.637 6.462 -5.152 1.00 0.31 72 ALA A N 19
ATOM 32689 C CA . ALA C 3 30 ? -6.291 7.495 -6.128 1.00 0.34 72 ALA A CA 19
ATOM 32690 C C . ALA C 3 30 ? -4.790 7.774 -6.197 1.00 0.34 72 ALA A C 19
ATOM 32691 O O . ALA C 3 30 ? -4.243 7.885 -7.291 1.00 0.39 72 ALA A O 19
ATOM 32698 N N . THR C 3 31 ? -4.124 7.891 -5.044 1.00 0.29 73 THR A N 19
ATOM 32699 C CA . THR C 3 31 ? -2.683 8.156 -5.031 1.00 0.29 73 THR A CA 19
ATOM 32700 C C . THR C 3 31 ? -1.921 7.023 -5.691 1.00 0.32 73 THR A C 19
ATOM 32701 O O . THR C 3 31 ? -0.992 7.259 -6.459 1.00 0.35 73 THR A O 19
ATOM 32712 N N . ALA C 3 32 ? -2.330 5.796 -5.384 1.00 0.32 74 ALA A N 19
ATOM 32713 C CA . ALA C 3 32 ? -1.713 4.611 -5.952 1.00 0.36 74 ALA A CA 19
ATOM 32714 C C . ALA C 3 32 ? -1.933 4.579 -7.452 1.00 0.43 74 ALA A C 19
ATOM 32715 O O . ALA C 3 32 ? -1.086 4.118 -8.192 1.00 0.48 74 ALA A O 19
ATOM 32722 N N . ARG C 3 33 ? -3.099 5.040 -7.889 1.00 0.43 75 ARG A N 19
ATOM 32723 C CA . ARG C 3 33 ? -3.430 5.098 -9.314 1.00 0.49 75 ARG A CA 19
ATOM 32724 C C . ARG C 3 33 ? -2.578 6.145 -10.041 1.00 0.52 75 ARG A C 19
ATOM 32725 O O . ARG C 3 33 ? -2.019 5.881 -11.108 1.00 0.59 75 ARG A O 19
ATOM 32746 N N . LYS C 3 34 ? -2.508 7.337 -9.444 1.00 0.49 76 LYS A N 19
ATOM 32747 C CA . LYS C 3 34 ? -1.736 8.464 -9.983 1.00 0.52 76 LYS A CA 19
ATOM 32748 C C . LYS C 3 34 ? -0.243 8.135 -10.071 1.00 0.54 76 LYS A C 19
ATOM 32749 O O . LYS C 3 34 ? 0.418 8.463 -11.056 1.00 0.61 76 LYS A O 19
ATOM 32768 N N . TYR C 3 35 ? 0.260 7.470 -9.029 1.00 0.49 77 TYR A N 19
ATOM 32769 C CA . TYR C 3 35 ? 1.659 7.107 -8.942 1.00 0.50 77 TYR A CA 19
ATOM 32770 C C . TYR C 3 35 ? 1.914 5.712 -9.486 1.00 0.54 77 TYR A C 19
ATOM 32771 O O . TYR C 3 35 ? 3.053 5.248 -9.519 1.00 0.57 77 TYR A O 19
ATOM 32789 N N . ASN C 3 36 ? 0.841 5.056 -9.907 1.00 0.55 78 ASN A N 19
ATOM 32790 C CA . ASN C 3 36 ? 0.904 3.703 -10.472 1.00 0.60 78 ASN A CA 19
ATOM 32791 C C . ASN C 3 36 ? 1.625 2.725 -9.539 1.00 0.59 78 ASN A C 19
ATOM 32792 O O . ASN C 3 36 ? 2.682 2.181 -9.861 1.00 0.64 78 ASN A O 19
ATOM 32803 N N . ILE C 3 37 ? 1.029 2.521 -8.374 1.00 0.53 79 ILE A N 19
ATOM 32804 C CA . ILE C 3 37 ? 1.549 1.622 -7.368 1.00 0.53 79 ILE A CA 19
ATOM 32805 C C . ILE C 3 37 ? 0.391 0.947 -6.656 1.00 0.53 79 ILE A C 19
ATOM 32806 O O . ILE C 3 37 ? -0.769 1.163 -7.003 1.00 0.53 79 ILE A O 19
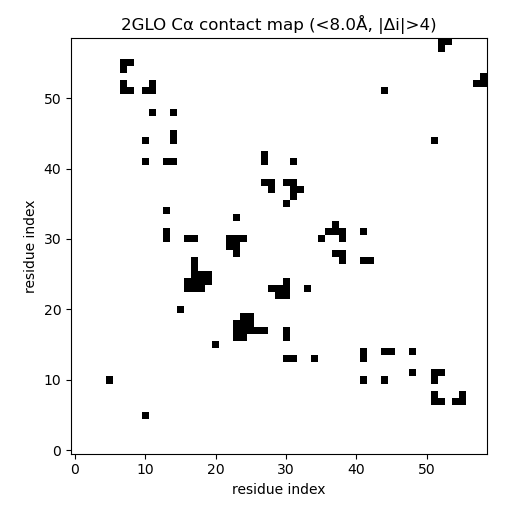ATOM 32822 N N . HIS C 3 38 ? 0.698 0.116 -5.681 1.00 0.54 80 HIS A N 19
ATOM 32823 C CA . HIS C 3 38 ? -0.346 -0.550 -4.927 1.00 0.56 80 HIS A CA 19
ATOM 32824 C C . HIS C 3 38 ? -0.804 0.309 -3.756 1.00 0.48 80 HIS A C 19
ATOM 32825 O O . HIS C 3 38 ? -0.031 1.087 -3.196 1.00 0.44 80 HIS A O 19
ATOM 32840 N N . ARG C 3 39 ? -2.080 0.168 -3.409 1.00 0.50 81 ARG A N 19
ATOM 32841 C CA . ARG C 3 39 ? -2.644 0.924 -2.319 1.00 0.45 81 ARG A CA 19
ATOM 32842 C C . ARG C 3 39 ? -2.365 0.253 -0.951 1.00 0.48 81 ARG A C 19
ATOM 32843 O O . ARG C 3 39 ? -2.763 0.790 0.082 1.00 0.47 81 ARG A O 19
ATOM 32864 N N . ARG C 3 40 ? -1.692 -0.934 -0.938 1.00 0.53 82 ARG A N 19
ATOM 32865 C CA . ARG C 3 40 ? -1.301 -1.570 0.336 1.00 0.57 82 ARG A CA 19
ATOM 32866 C C . ARG C 3 40 ? -0.024 -0.876 0.831 1.00 0.54 82 ARG A C 19
ATOM 32867 O O . ARG C 3 40 ? 0.115 -0.602 2.016 1.00 0.56 82 ARG A O 19
ATOM 32888 N N . GLN C 3 41 ? 0.887 -0.554 -0.115 1.00 0.50 83 GLN A N 19
ATOM 32889 C CA . GLN C 3 41 ? 2.145 0.098 0.196 1.00 0.47 83 GLN A CA 19
ATOM 32890 C C . GLN C 3 41 ? 1.965 1.504 0.826 1.00 0.41 83 GLN A C 19
ATOM 32891 O O . GLN C 3 41 ? 2.676 1.826 1.753 1.00 0.41 83 GLN A O 19
ATOM 32905 N N . ILE C 3 42 ? 1.002 2.328 0.336 1.00 0.37 84 ILE A N 19
ATOM 32906 C CA . ILE C 3 42 ? 0.717 3.673 0.921 1.00 0.34 84 ILE A CA 19
ATOM 32907 C C . ILE C 3 42 ? 0.244 3.487 2.343 1.00 0.39 84 ILE A C 19
ATOM 32908 O O . ILE C 3 42 ? 0.634 4.218 3.250 1.00 0.40 84 ILE A O 19
ATOM 32924 N N . GLN C 3 43 ? -0.606 2.500 2.508 1.00 0.44 85 GLN A N 19
ATOM 32925 C CA . GLN C 3 43 ? -1.155 2.150 3.795 1.00 0.51 85 GLN A CA 19
ATOM 32926 C C . GLN C 3 43 ? -0.075 1.609 4.726 1.00 0.55 85 GLN A C 19
ATOM 32927 O O . GLN C 3 43 ? -0.040 1.939 5.911 1.00 0.60 85 GLN A O 19
ATOM 32941 N N . LYS C 3 44 ? 0.784 0.754 4.189 1.00 0.55 86 LYS A N 19
ATOM 32942 C CA . LYS C 3 44 ? 1.896 0.196 4.946 1.00 0.59 86 LYS A CA 19
ATOM 32943 C C . LYS C 3 44 ? 2.941 1.258 5.309 1.00 0.55 86 LYS A C 19
ATOM 32944 O O . LYS C 3 44 ? 3.424 1.312 6.449 1.00 0.59 86 LYS A O 19
ATOM 32963 N N . TRP C 3 45 ? 3.304 2.113 4.346 1.00 0.49 87 TRP A N 19
ATOM 32964 C CA . TRP C 3 45 ? 4.296 3.144 4.605 1.00 0.45 87 TRP A CA 19
ATOM 32965 C C . TRP C 3 45 ? 3.779 4.046 5.673 1.00 0.48 87 TRP A C 19
ATOM 32966 O O . TRP C 3 45 ? 4.538 4.638 6.373 1.00 0.50 87 TRP A O 19
ATOM 32987 N N . LEU C 3 46 ? 2.466 4.164 5.731 1.00 0.50 88 LEU A N 19
ATOM 32988 C CA . LEU C 3 46 ? 1.808 4.955 6.743 1.00 0.55 88 LEU A CA 19
ATOM 32989 C C . LEU C 3 46 ? 2.060 4.370 8.111 1.00 0.63 88 LEU A C 19
ATOM 32990 O O . LEU C 3 46 ? 2.214 5.094 9.097 1.00 0.68 88 LEU A O 19
ATOM 33006 N N . GLN C 3 47 ? 2.083 3.037 8.146 1.00 0.65 89 GLN A N 19
ATOM 33007 C CA . GLN C 3 47 ? 2.339 2.288 9.355 1.00 0.73 89 GLN A CA 19
ATOM 33008 C C . GLN C 3 47 ? 3.781 2.532 9.804 1.00 0.74 89 GLN A C 19
ATOM 33009 O O . GLN C 3 47 ? 4.207 2.087 10.876 1.00 0.80 89 GLN A O 19
ATOM 33023 N N . CYS C 3 48 ? 4.525 3.261 8.966 1.00 0.67 90 CYS A N 19
ATOM 33024 C CA . CYS C 3 48 ? 5.918 3.583 9.298 1.00 0.67 90 CYS A CA 19
ATOM 33025 C C . CYS C 3 48 ? 6.404 4.886 8.640 1.00 0.61 90 CYS A C 19
ATOM 33026 O O . CYS C 3 48 ? 7.603 5.078 8.468 1.00 0.59 90 CYS A O 19
ATOM 33034 N N . GLU C 3 49 ? 5.483 5.765 8.246 1.00 0.58 91 GLU A N 19
ATOM 33035 C CA . GLU C 3 49 ? 5.842 7.042 7.595 1.00 0.54 91 GLU A CA 19
ATOM 33036 C C . GLU C 3 49 ? 6.773 7.859 8.460 1.00 0.58 91 GLU A C 19
ATOM 33037 O O . GLU C 3 49 ? 7.691 8.516 7.968 1.00 0.56 91 GLU A O 19
ATOM 33049 N N . SER C 3 50 ? 6.497 7.844 9.748 1.00 0.66 92 SER A N 19
ATOM 33050 C CA . SER C 3 50 ? 7.350 8.527 10.729 1.00 0.72 92 SER A CA 19
ATOM 33051 C C . SER C 3 50 ? 8.782 7.995 10.621 1.00 0.70 92 SER A C 19
ATOM 33052 O O . SER C 3 50 ? 9.756 8.745 10.752 1.00 0.71 92 SER A O 19
ATOM 33060 N N . ASN C 3 51 ? 8.885 6.690 10.368 1.00 0.68 93 ASN A N 19
ATOM 33061 C CA . ASN C 3 51 ? 10.168 6.022 10.190 1.00 0.67 93 ASN A CA 19
ATOM 33062 C C . ASN C 3 51 ? 10.775 6.401 8.844 1.00 0.60 93 ASN A C 19
ATOM 33063 O O . ASN C 3 51 ? 11.993 6.428 8.693 1.00 0.59 93 ASN A O 19
ATOM 33074 N N . LEU C 3 52 ? 9.907 6.681 7.862 1.00 0.54 94 LEU A N 19
ATOM 33075 C CA . LEU C 3 52 ? 10.344 7.084 6.522 1.00 0.48 94 LEU A CA 19
ATOM 33076 C C . LEU C 3 52 ? 11.093 8.403 6.606 1.00 0.49 94 LEU A C 19
ATOM 33077 O O . LEU C 3 52 ? 12.086 8.628 5.915 1.00 0.47 94 LEU A O 19
ATOM 33093 N N . ARG C 3 53 ? 10.566 9.272 7.462 1.00 0.54 95 ARG A N 19
ATOM 33094 C CA . ARG C 3 53 ? 11.116 10.600 7.690 1.00 0.58 95 ARG A CA 19
ATOM 33095 C C . ARG C 3 53 ? 12.533 10.532 8.223 1.00 0.61 95 ARG A C 19
ATOM 33096 O O . ARG C 3 53 ? 13.413 11.220 7.721 1.00 0.61 95 ARG A O 19
ATOM 33117 N N . SER C 3 54 ? 12.748 9.702 9.246 1.00 0.64 96 SER A N 19
ATOM 33118 C CA . SER C 3 54 ? 14.083 9.546 9.813 1.00 0.67 96 SER A CA 19
ATOM 33119 C C . SER C 3 54 ? 14.978 8.711 8.892 1.00 0.62 96 SER A C 19
ATOM 33120 O O . SER C 3 54 ? 16.200 8.854 8.909 1.00 0.64 96 SER A O 19
ATOM 33128 N N . SER C 3 55 ? 14.353 7.846 8.089 1.00 0.59 97 SER A N 19
ATOM 33129 C CA . SER C 3 55 ? 15.074 6.979 7.155 1.00 0.57 97 SER A CA 19
ATOM 33130 C C . SER C 3 55 ? 15.650 7.777 5.986 1.00 0.60 97 SER A C 19
ATOM 33131 O O . SER C 3 55 ? 16.707 7.438 5.455 1.00 0.79 97 SER A O 19
ATOM 33139 N N . VAL C 3 56 ? 14.943 8.835 5.591 1.00 0.55 98 VAL A N 19
ATOM 33140 C CA . VAL C 3 56 ? 15.379 9.677 4.484 1.00 0.62 98 VAL A CA 19
ATOM 33141 C C . VAL C 3 56 ? 16.372 10.733 4.966 1.00 0.83 98 VAL A C 19
ATOM 33142 O O . VAL C 3 56 ? 17.206 11.204 4.192 1.00 1.11 98 VAL A O 19
ATOM 33155 N N . ALA C 3 57 ? 16.286 11.058 6.264 1.00 0.92 99 ALA A N 19
ATOM 33156 C CA . ALA C 3 57 ? 17.148 12.056 6.913 1.00 1.29 99 ALA A CA 19
ATOM 33157 C C . ALA C 3 57 ? 17.408 13.281 6.025 1.00 1.90 99 ALA A C 19
ATOM 33158 O O . ALA C 3 57 ? 16.479 14.008 5.666 1.00 2.55 99 ALA A O 19
ATOM 33165 N N . ASN C 3 58 ? 18.673 13.500 5.675 1.00 2.39 100 ASN A N 19
ATOM 33166 C CA . ASN C 3 58 ? 19.057 14.631 4.836 1.00 3.21 100 ASN A CA 19
ATOM 33167 C C . ASN C 3 58 ? 20.317 14.301 4.041 1.00 4.02 100 ASN A C 19
ATOM 33168 O O . ASN C 3 58 ? 20.348 14.477 2.822 1.00 4.52 100 ASN A O 19
ATOM 33179 N N . ASN C 3 59 ? 21.347 13.817 4.745 1.00 4.64 101 ASN A N 19
ATOM 33180 C CA . ASN C 3 59 ? 22.623 13.451 4.125 1.00 5.77 101 ASN A CA 19
ATOM 33181 C C . ASN C 3 59 ? 23.280 14.669 3.470 1.00 6.20 101 ASN A C 19
ATOM 33182 O O . ASN C 3 59 ? 23.123 14.847 2.243 1.00 6.53 101 ASN A O 19
ATOM 33953 N N . GLY C 3 1 ? 12.513 -5.608 -12.227 1.00 4.51 43 GLY A N 20
ATOM 33954 C CA . GLY C 3 1 ? 11.530 -5.772 -13.246 1.00 3.90 43 GLY A CA 20
ATOM 33955 C C . GLY C 3 1 ? 10.245 -6.320 -12.683 1.00 2.76 43 GLY A C 20
ATOM 33956 O O . GLY C 3 1 ? 9.240 -5.615 -12.638 1.00 2.95 43 GLY A O 20
ATOM 33960 N N . SER C 3 2 ? 10.296 -7.575 -12.198 1.00 2.15 44 SER A N 20
ATOM 33961 C CA . SER C 3 2 ? 9.107 -8.245 -11.628 1.00 1.45 44 SER A CA 20
ATOM 33962 C C . SER C 3 2 ? 8.754 -7.790 -10.169 1.00 1.26 44 SER A C 20
ATOM 33963 O O . SER C 3 2 ? 7.709 -8.179 -9.640 1.00 1.87 44 SER A O 20
ATOM 33971 N N . ARG C 3 3 ? 9.652 -7.010 -9.542 1.00 0.96 45 ARG A N 20
ATOM 33972 C CA . ARG C 3 3 ? 9.503 -6.371 -8.190 1.00 0.78 45 ARG A CA 20
ATOM 33973 C C . ARG C 3 3 ? 10.434 -5.200 -8.249 1.00 0.55 45 ARG A C 20
ATOM 33974 O O . ARG C 3 3 ? 11.641 -5.371 -8.097 1.00 0.45 45 ARG A O 20
ATOM 33995 N N . ARG C 3 4 ? 9.912 -4.029 -8.566 1.00 0.57 46 ARG A N 20
ATOM 33996 C CA . ARG C 3 4 ? 10.759 -2.864 -8.639 1.00 0.43 46 ARG A CA 20
ATOM 33997 C C . ARG C 3 4 ? 11.089 -2.396 -7.244 1.00 0.48 46 ARG A C 20
ATOM 33998 O O . ARG C 3 4 ? 10.329 -2.637 -6.306 1.00 0.65 46 ARG A O 20
ATOM 34019 N N . ILE C 3 5 ? 12.202 -1.704 -7.122 1.00 0.63 47 ILE A N 20
ATOM 34020 C CA . ILE C 3 5 ? 12.654 -1.247 -5.821 1.00 0.86 47 ILE A CA 20
ATOM 34021 C C . ILE C 3 5 ? 12.214 0.185 -5.542 1.00 0.72 47 ILE A C 20
ATOM 34022 O O . ILE C 3 5 ? 12.478 1.114 -6.310 1.00 0.72 47 ILE A O 20
ATOM 34038 N N . PHE C 3 6 ? 11.467 0.324 -4.468 1.00 0.63 48 PHE A N 20
ATOM 34039 C CA . PHE C 3 6 ? 10.959 1.606 -4.021 1.00 0.51 48 PHE A CA 20
ATOM 34040 C C . PHE C 3 6 ? 11.917 2.308 -3.093 1.00 0.51 48 PHE A C 20
ATOM 34041 O O . PHE C 3 6 ? 12.486 1.704 -2.182 1.00 0.52 48 PHE A O 20
ATOM 34058 N N . THR C 3 7 ? 12.115 3.569 -3.363 1.00 0.49 49 THR A N 20
ATOM 34059 C CA . THR C 3 7 ? 12.949 4.405 -2.520 1.00 0.49 49 THR A CA 20
ATOM 34060 C C . THR C 3 7 ? 12.101 5.096 -1.469 1.00 0.43 49 THR A C 20
ATOM 34061 O O . THR C 3 7 ? 10.905 5.275 -1.682 1.00 0.39 49 THR A O 20
ATOM 34072 N N . PRO C 3 8 ? 12.682 5.485 -0.320 1.00 0.42 50 PRO A N 20
ATOM 34073 C CA . PRO C 3 8 ? 11.927 6.210 0.697 1.00 0.38 50 PRO A CA 20
ATOM 34074 C C . PRO C 3 8 ? 11.416 7.541 0.174 1.00 0.36 50 PRO A C 20
ATOM 34075 O O . PRO C 3 8 ? 10.296 7.922 0.483 1.00 0.34 50 PRO A O 20
ATOM 34086 N N . HIS C 3 9 ? 12.213 8.233 -0.639 1.00 0.40 51 HIS A N 20
ATOM 34087 C CA . HIS C 3 9 ? 11.791 9.517 -1.202 1.00 0.41 51 HIS A CA 20
ATOM 34088 C C . HIS C 3 9 ? 10.540 9.301 -2.050 1.00 0.40 51 HIS A C 20
ATOM 34089 O O . HIS C 3 9 ? 9.649 10.139 -2.055 1.00 0.39 51 HIS A O 20
ATOM 34104 N N . PHE C 3 10 ? 10.509 8.195 -2.801 1.00 0.41 52 PHE A N 20
ATOM 34105 C CA . PHE C 3 10 ? 9.341 7.855 -3.615 1.00 0.40 52 PHE A CA 20
ATOM 34106 C C . PHE C 3 10 ? 8.173 7.555 -2.715 1.00 0.34 52 PHE A C 20
ATOM 34107 O O . PHE C 3 10 ? 7.068 8.020 -2.951 1.00 0.32 52 PHE A O 20
ATOM 34124 N N . LYS C 3 11 ? 8.422 6.728 -1.713 1.00 0.32 53 LYS A N 20
ATOM 34125 C CA . LYS C 3 11 ? 7.396 6.370 -0.754 1.00 0.29 53 LYS A CA 20
ATOM 34126 C C . LYS C 3 11 ? 6.790 7.618 -0.164 1.00 0.26 53 LYS A C 20
ATOM 34127 O O . LYS C 3 11 ? 5.578 7.778 -0.114 1.00 0.23 53 LYS A O 20
ATOM 34146 N N . LEU C 3 12 ? 7.668 8.497 0.271 1.00 0.28 54 LEU A N 20
ATOM 34147 C CA . LEU C 3 12 ? 7.288 9.778 0.830 1.00 0.30 54 LEU A CA 20
ATOM 34148 C C . LEU C 3 12 ? 6.715 10.656 -0.242 1.00 0.32 54 LEU A C 20
ATOM 34149 O O . LEU C 3 12 ? 5.993 11.577 0.050 1.00 0.34 54 LEU A O 20
ATOM 34165 N N . GLN C 3 13 ? 7.052 10.371 -1.486 1.00 0.33 55 GLN A N 20
ATOM 34166 C CA . GLN C 3 13 ? 6.520 11.143 -2.585 1.00 0.37 55 GLN A CA 20
ATOM 34167 C C . GLN C 3 13 ? 5.070 10.741 -2.789 1.00 0.33 55 GLN A C 20
ATOM 34168 O O . GLN C 3 13 ? 4.218 11.565 -3.101 1.00 0.36 55 GLN A O 20
ATOM 34182 N N . VAL C 3 14 ? 4.821 9.448 -2.605 1.00 0.28 56 VAL A N 20
ATOM 34183 C CA . VAL C 3 14 ? 3.495 8.902 -2.696 1.00 0.25 56 VAL A CA 20
ATOM 34184 C C . VAL C 3 14 ? 2.684 9.439 -1.560 1.00 0.23 56 VAL A C 20
ATOM 34185 O O . VAL C 3 14 ? 1.609 9.980 -1.749 1.00 0.24 56 VAL A O 20
ATOM 34198 N N . LEU C 3 15 ? 3.239 9.269 -0.377 1.00 0.22 57 LEU A N 20
ATOM 34199 C CA . LEU C 3 15 ? 2.619 9.718 0.836 1.00 0.25 57 LEU A CA 20
ATOM 34200 C C . LEU C 3 15 ? 2.377 11.223 0.818 1.00 0.30 57 LEU A C 20
ATOM 34201 O O . LEU C 3 15 ? 1.307 11.678 1.188 1.00 0.33 57 LEU A O 20
ATOM 34217 N N . GLU C 3 16 ? 3.379 11.990 0.386 1.00 0.33 58 GLU A N 20
ATOM 34218 C CA . GLU C 3 16 ? 3.257 13.449 0.311 1.00 0.40 58 GLU A CA 20
ATOM 34219 C C . GLU C 3 16 ? 2.153 13.837 -0.681 1.00 0.41 58 GLU A C 20
ATOM 34220 O O . GLU C 3 16 ? 1.292 14.653 -0.364 1.00 0.46 58 GLU A O 20
ATOM 34232 N N . SER C 3 17 ? 2.218 13.281 -1.898 1.00 0.39 59 SER A N 20
ATOM 34233 C CA . SER C 3 17 ? 1.145 13.464 -2.888 1.00 0.41 59 SER A CA 20
ATOM 34234 C C . SER C 3 17 ? -0.193 13.063 -2.355 1.00 0.38 59 SER A C 20
ATOM 34235 O O . SER C 3 17 ? -1.170 13.795 -2.442 1.00 0.41 59 SER A O 20
ATOM 34243 N N . TYR C 3 18 ? -0.210 11.873 -1.836 1.00 0.31 60 TYR A N 20
ATOM 34244 C CA . TYR C 3 18 ? -1.369 11.301 -1.201 1.00 0.29 60 TYR A CA 20
ATOM 34245 C C . TYR C 3 18 ? -1.979 12.279 -0.193 1.00 0.35 60 TYR A C 20
ATOM 34246 O O . TYR C 3 18 ? -3.200 12.377 -0.039 1.00 0.38 60 TYR A O 20
ATOM 34264 N N . ARG C 3 19 ? -1.131 12.966 0.502 1.00 0.39 61 ARG A N 20
ATOM 34265 C CA . ARG C 3 19 ? -1.567 13.903 1.526 1.00 0.46 61 ARG A CA 20
ATOM 34266 C C . ARG C 3 19 ? -1.834 15.346 1.072 1.00 0.52 61 ARG A C 20
ATOM 34267 O O . ARG C 3 19 ? -2.455 16.094 1.817 1.00 0.58 61 ARG A O 20
ATOM 34288 N N . ASN C 3 20 ? -1.438 15.725 -0.155 1.00 0.52 62 ASN A N 20
ATOM 34289 C CA . ASN C 3 20 ? -1.589 17.124 -0.561 1.00 0.59 62 ASN A CA 20
ATOM 34290 C C . ASN C 3 20 ? -2.031 17.301 -2.003 1.00 0.60 62 ASN A C 20
ATOM 34291 O O . ASN C 3 20 ? -2.585 18.343 -2.354 1.00 0.67 62 ASN A O 20
ATOM 34302 N N . ASP C 3 21 ? -1.794 16.294 -2.828 1.00 0.55 63 ASP A N 20
ATOM 34303 C CA . ASP C 3 21 ? -2.177 16.353 -4.230 1.00 0.57 63 ASP A CA 20
ATOM 34304 C C . ASP C 3 21 ? -3.678 16.486 -4.358 1.00 0.58 63 ASP A C 20
ATOM 34305 O O . ASP C 3 21 ? -4.405 15.611 -3.927 1.00 0.53 63 ASP A O 20
ATOM 34314 N N . ASN C 3 22 ? -4.141 17.579 -4.942 1.00 0.65 64 ASN A N 20
ATOM 34315 C CA . ASN C 3 22 ? -5.572 17.771 -5.125 1.00 0.67 64 ASN A CA 20
ATOM 34316 C C . ASN C 3 22 ? -6.187 16.577 -5.872 1.00 0.62 64 ASN A C 20
ATOM 34317 O O . ASN C 3 22 ? -7.398 16.360 -5.820 1.00 0.61 64 ASN A O 20
ATOM 34328 N N . ASP C 3 23 ? -5.338 15.783 -6.533 1.00 0.59 65 ASP A N 20
ATOM 34329 C CA . ASP C 3 23 ? -5.811 14.643 -7.310 1.00 0.56 65 ASP A CA 20
ATOM 34330 C C . ASP C 3 23 ? -5.966 13.370 -6.471 1.00 0.48 65 ASP A C 20
ATOM 34331 O O . ASP C 3 23 ? -6.731 12.483 -6.849 1.00 0.46 65 ASP A O 20
ATOM 34340 N N . CYS C 3 24 ? -5.262 13.249 -5.333 1.00 0.44 66 CYS A N 20
ATOM 34341 C CA . CYS C 3 24 ? -5.383 12.022 -4.524 1.00 0.38 66 CYS A CA 20
ATOM 34342 C C . CYS C 3 24 ? -5.524 12.313 -3.042 1.00 0.38 66 CYS A C 20
ATOM 34343 O O . CYS C 3 24 ? -6.010 11.468 -2.310 1.00 0.35 66 CYS A O 20
ATOM 34351 N N . LYS C 3 25 ? -5.055 13.483 -2.610 1.00 0.42 67 LYS A N 20
ATOM 34352 C CA . LYS C 3 25 ? -5.139 13.900 -1.193 1.00 0.45 67 LYS A CA 20
ATOM 34353 C C . LYS C 3 25 ? -6.396 13.420 -0.492 1.00 0.46 67 LYS A C 20
ATOM 34354 O O . LYS C 3 25 ? -7.516 13.801 -0.840 1.00 0.49 67 LYS A O 20
ATOM 34373 N N . GLY C 3 26 ? -6.188 12.537 0.480 1.00 0.44 68 GLY A N 20
ATOM 34374 C CA . GLY C 3 26 ? -7.288 11.971 1.252 1.00 0.46 68 GLY A CA 20
ATOM 34375 C C . GLY C 3 26 ? -7.729 10.598 0.752 1.00 0.41 68 GLY A C 20
ATOM 34376 O O . GLY C 3 26 ? -8.569 9.946 1.372 1.00 0.44 68 GLY A O 20
ATOM 34380 N N . ASN C 3 27 ? -7.155 10.162 -0.366 1.00 0.35 69 ASN A N 20
ATOM 34381 C CA . ASN C 3 27 ? -7.492 8.880 -0.987 1.00 0.31 69 ASN A CA 20
ATOM 34382 C C . ASN C 3 27 ? -6.264 8.045 -1.294 1.00 0.27 69 ASN A C 20
ATOM 34383 O O . ASN C 3 27 ? -5.294 8.548 -1.843 1.00 0.25 69 ASN A O 20
ATOM 34394 N N . GLN C 3 28 ? -6.316 6.766 -0.956 1.00 0.28 70 GLN A N 20
ATOM 34395 C CA . GLN C 3 28 ? -5.210 5.886 -1.242 1.00 0.26 70 GLN A CA 20
ATOM 34396 C C . GLN C 3 28 ? -5.280 5.221 -2.615 1.00 0.27 70 GLN A C 20
ATOM 34397 O O . GLN C 3 28 ? -4.251 5.047 -3.264 1.00 0.27 70 GLN A O 20
ATOM 34411 N N . ARG C 3 29 ? -6.492 4.844 -3.069 1.00 0.30 71 ARG A N 20
ATOM 34412 C CA . ARG C 3 29 ? -6.657 4.197 -4.377 1.00 0.33 71 ARG A CA 20
ATOM 34413 C C . ARG C 3 29 ? -6.193 5.127 -5.507 1.00 0.33 71 ARG A C 20
ATOM 34414 O O . ARG C 3 29 ? -5.502 4.696 -6.430 1.00 0.37 71 ARG A O 20
ATOM 34435 N N . ALA C 3 30 ? -6.591 6.407 -5.424 1.00 0.31 72 ALA A N 20
ATOM 34436 C CA . ALA C 3 30 ? -6.237 7.406 -6.436 1.00 0.34 72 ALA A CA 20
ATOM 34437 C C . ALA C 3 30 ? -4.732 7.659 -6.518 1.00 0.34 72 ALA A C 20
ATOM 34438 O O . ALA C 3 30 ? -4.187 7.766 -7.617 1.00 0.39 72 ALA A O 20
ATOM 34445 N N . THR C 3 31 ? -4.059 7.762 -5.374 1.00 0.29 73 THR A N 20
ATOM 34446 C CA . THR C 3 31 ? -2.614 7.993 -5.379 1.00 0.29 73 THR A CA 20
ATOM 34447 C C . THR C 3 31 ? -1.895 6.823 -6.025 1.00 0.32 73 THR A C 20
ATOM 34448 O O . THR C 3 31 ? -0.956 7.013 -6.792 1.00 0.35 73 THR A O 20
ATOM 34459 N N . ALA C 3 32 ? -2.342 5.620 -5.704 1.00 0.32 74 ALA A N 20
ATOM 34460 C CA . ALA C 3 32 ? -1.761 4.411 -6.273 1.00 0.36 74 ALA A CA 20
ATOM 34461 C C . ALA C 3 32 ? -1.985 4.379 -7.779 1.00 0.43 74 ALA A C 20
ATOM 34462 O O . ALA C 3 32 ? -1.171 3.866 -8.527 1.00 0.48 74 ALA A O 20
ATOM 34469 N N . ARG C 3 33 ? -3.125 4.891 -8.213 1.00 0.43 75 ARG A N 20
ATOM 34470 C CA . ARG C 3 33 ? -3.454 4.952 -9.632 1.00 0.49 75 ARG A CA 20
ATOM 34471 C C . ARG C 3 33 ? -2.568 5.949 -10.365 1.00 0.52 75 ARG A C 20
ATOM 34472 O O . ARG C 3 33 ? -2.051 5.662 -11.444 1.00 0.59 75 ARG A O 20
ATOM 34493 N N . LYS C 3 34 ? -2.416 7.124 -9.772 1.00 0.49 76 LYS A N 20
ATOM 34494 C CA . LYS C 3 34 ? -1.593 8.184 -10.336 1.00 0.52 76 LYS A CA 20
ATOM 34495 C C . LYS C 3 34 ? -0.120 7.773 -10.423 1.00 0.54 76 LYS A C 20
ATOM 34496 O O . LYS C 3 34 ? 0.547 8.018 -11.425 1.00 0.61 76 LYS A O 20
ATOM 34515 N N . TYR C 3 35 ? 0.367 7.167 -9.337 1.00 0.49 77 TYR A N 20
ATOM 34516 C CA . TYR C 3 35 ? 1.746 6.738 -9.243 1.00 0.50 77 TYR A CA 20
ATOM 34517 C C . TYR C 3 35 ? 1.931 5.321 -9.753 1.00 0.54 77 TYR A C 20
ATOM 34518 O O . TYR C 3 35 ? 3.039 4.789 -9.765 1.00 0.57 77 TYR A O 20
ATOM 34536 N N . ASN C 3 36 ? 0.826 4.729 -10.183 1.00 0.55 78 ASN A N 20
ATOM 34537 C CA . ASN C 3 36 ? 0.808 3.366 -10.720 1.00 0.60 78 ASN A CA 20
ATOM 34538 C C . ASN C 3 36 ? 1.499 2.384 -9.773 1.00 0.59 78 ASN A C 20
ATOM 34539 O O . ASN C 3 36 ? 2.518 1.773 -10.103 1.00 0.64 78 ASN A O 20
ATOM 34550 N N . ILE C 3 37 ? 0.933 2.253 -8.586 1.00 0.53 79 ILE A N 20
ATOM 34551 C CA . ILE C 3 37 ? 1.453 1.358 -7.569 1.00 0.53 79 ILE A CA 20
ATOM 34552 C C . ILE C 3 37 ? 0.292 0.720 -6.826 1.00 0.53 79 ILE A C 20
ATOM 34553 O O . ILE C 3 37 ? -0.867 0.959 -7.161 1.00 0.53 79 ILE A O 20
ATOM 34569 N N . HIS C 3 38 ? 0.588 -0.101 -5.831 1.00 0.54 80 HIS A N 20
ATOM 34570 C CA . HIS C 3 38 ? -0.465 -0.734 -5.066 1.00 0.56 80 HIS A CA 20
ATOM 34571 C C . HIS C 3 38 ? -0.903 0.151 -3.918 1.00 0.48 80 HIS A C 20
ATOM 34572 O O . HIS C 3 38 ? -0.119 0.934 -3.383 1.00 0.44 80 HIS A O 20
ATOM 34587 N N . ARG C 3 39 ? -2.171 0.018 -3.562 1.00 0.50 81 ARG A N 20
ATOM 34588 C CA . ARG C 3 39 ? -2.743 0.789 -2.484 1.00 0.45 81 ARG A CA 20
ATOM 34589 C C . ARG C 3 39 ? -2.422 0.159 -1.108 1.00 0.48 81 ARG A C 20
ATOM 34590 O O . ARG C 3 39 ? -2.672 0.786 -0.080 1.00 0.47 81 ARG A O 20
ATOM 34611 N N . ARG C 3 40 ? -1.873 -1.085 -1.083 1.00 0.53 82 ARG A N 20
ATOM 34612 C CA . ARG C 3 40 ? -1.457 -1.712 0.197 1.00 0.57 82 ARG A CA 20
ATOM 34613 C C . ARG C 3 40 ? -0.133 -1.074 0.651 1.00 0.54 82 ARG A C 20
ATOM 34614 O O . ARG C 3 40 ? 0.095 -0.888 1.841 1.00 0.56 82 ARG A O 20
ATOM 34635 N N . GLN C 3 41 ? 0.731 -0.711 -0.316 1.00 0.50 83 GLN A N 20
ATOM 34636 C CA . GLN C 3 41 ? 2.037 -0.100 -0.030 1.00 0.47 83 GLN A CA 20
ATOM 34637 C C . GLN C 3 41 ? 1.900 1.297 0.610 1.00 0.41 83 GLN A C 20
ATOM 34638 O O . GLN C 3 41 ? 2.639 1.609 1.521 1.00 0.41 83 GLN A O 20
ATOM 34652 N N . ILE C 3 42 ? 0.967 2.139 0.116 1.00 0.37 84 ILE A N 20
ATOM 34653 C CA . ILE C 3 42 ? 0.722 3.484 0.694 1.00 0.34 84 ILE A CA 20
ATOM 34654 C C . ILE C 3 42 ? 0.265 3.320 2.122 1.00 0.39 84 ILE A C 20
ATOM 34655 O O . ILE C 3 42 ? 0.703 4.039 3.016 1.00 0.40 84 ILE A O 20
ATOM 34671 N N . GLN C 3 43 ? -0.620 2.362 2.307 1.00 0.44 85 GLN A N 20
ATOM 34672 C CA . GLN C 3 43 ? -1.154 2.022 3.601 1.00 0.51 85 GLN A CA 20
ATOM 34673 C C . GLN C 3 43 ? -0.068 1.464 4.511 1.00 0.55 85 GLN A C 20
ATOM 34674 O O . GLN C 3 43 ? -0.004 1.791 5.692 1.00 0.60 85 GLN A O 20
ATOM 34688 N N . LYS C 3 44 ? 0.757 0.591 3.964 1.00 0.55 86 LYS A N 20
ATOM 34689 C CA . LYS C 3 44 ? 1.859 0.016 4.720 1.00 0.59 86 LYS A CA 20
ATOM 34690 C C . LYS C 3 44 ? 2.926 1.054 5.085 1.00 0.55 86 LYS A C 20
ATOM 34691 O O . LYS C 3 44 ? 3.421 1.092 6.221 1.00 0.59 86 LYS A O 20
ATOM 34710 N N . TRP C 3 45 ? 3.298 1.894 4.125 1.00 0.49 87 TRP A N 20
ATOM 34711 C CA . TRP C 3 45 ? 4.297 2.906 4.383 1.00 0.45 87 TRP A CA 20
ATOM 34712 C C . TRP C 3 45 ? 3.781 3.827 5.439 1.00 0.48 87 TRP A C 20
ATOM 34713 O O . TRP C 3 45 ? 4.544 4.409 6.142 1.00 0.50 87 TRP A O 20
ATOM 34734 N N . LEU C 3 46 ? 2.472 3.974 5.484 1.00 0.50 88 LEU A N 20
ATOM 34735 C CA . LEU C 3 46 ? 1.827 4.786 6.488 1.00 0.55 88 LEU A CA 20
ATOM 34736 C C . LEU C 3 46 ? 2.047 4.185 7.854 1.00 0.63 88 LEU A C 20
ATOM 34737 O O . LEU C 3 46 ? 2.212 4.893 8.845 1.00 0.68 88 LEU A O 20
ATOM 34753 N N . GLN C 3 47 ? 2.046 2.858 7.888 1.00 0.65 89 GLN A N 20
ATOM 34754 C CA . GLN C 3 47 ? 2.289 2.119 9.103 1.00 0.73 89 GLN A CA 20
ATOM 34755 C C . GLN C 3 47 ? 3.725 2.376 9.563 1.00 0.74 89 GLN A C 20
ATOM 34756 O O . GLN C 3 47 ? 4.142 1.933 10.639 1.00 0.80 89 GLN A O 20
ATOM 34770 N N . CYS C 3 48 ? 4.478 3.103 8.724 1.00 0.67 90 CYS A N 20
ATOM 34771 C CA . CYS C 3 48 ? 5.871 3.433 9.068 1.00 0.67 90 CYS A CA 20
ATOM 34772 C C . CYS C 3 48 ? 6.377 4.721 8.392 1.00 0.61 90 CYS A C 20
ATOM 34773 O O . CYS C 3 48 ? 7.579 4.883 8.211 1.00 0.59 90 CYS A O 20
ATOM 34781 N N . GLU C 3 49 ? 5.475 5.619 7.985 1.00 0.58 91 GLU A N 20
ATOM 34782 C CA . GLU C 3 49 ? 5.863 6.878 7.316 1.00 0.54 91 GLU A CA 20
ATOM 34783 C C . GLU C 3 49 ? 6.799 7.685 8.172 1.00 0.58 91 GLU A C 20
ATOM 34784 O O . GLU C 3 49 ? 7.729 8.326 7.679 1.00 0.56 91 GLU A O 20
ATOM 34796 N N . SER C 3 50 ? 6.520 7.682 9.456 1.00 0.66 92 SER A N 20
ATOM 34797 C CA . SER C 3 50 ? 7.383 8.361 10.421 1.00 0.72 92 SER A CA 20
ATOM 34798 C C . SER C 3 50 ? 8.805 7.808 10.310 1.00 0.70 92 SER A C 20
ATOM 34799 O O . SER C 3 50 ? 9.790 8.546 10.411 1.00 0.71 92 SER A O 20
ATOM 34807 N N . ASN C 3 51 ? 8.887 6.496 10.073 1.00 0.68 93 ASN A N 20
ATOM 34808 C CA . ASN C 3 51 ? 10.160 5.808 9.901 1.00 0.67 93 ASN A CA 20
ATOM 34809 C C . ASN C 3 51 ? 10.773 6.168 8.556 1.00 0.60 93 ASN A C 20
ATOM 34810 O O . ASN C 3 51 ? 11.992 6.184 8.402 1.00 0.59 93 ASN A O 20
ATOM 34821 N N . LEU C 3 52 ? 9.914 6.436 7.571 1.00 0.54 94 LEU A N 20
ATOM 34822 C CA . LEU C 3 52 ? 10.366 6.821 6.239 1.00 0.48 94 LEU A CA 20
ATOM 34823 C C . LEU C 3 52 ? 11.109 8.144 6.305 1.00 0.49 94 LEU A C 20
ATOM 34824 O O . LEU C 3 52 ? 12.093 8.361 5.598 1.00 0.47 94 LEU A O 20
ATOM 34840 N N . ARG C 3 53 ? 10.589 9.033 7.148 1.00 0.54 95 ARG A N 20
ATOM 34841 C CA . ARG C 3 53 ? 11.155 10.355 7.343 1.00 0.58 95 ARG A CA 20
ATOM 34842 C C . ARG C 3 53 ? 12.586 10.278 7.862 1.00 0.61 95 ARG A C 20
ATOM 34843 O O . ARG C 3 53 ? 13.479 10.944 7.346 1.00 0.61 95 ARG A O 20
ATOM 34864 N N . SER C 3 54 ? 12.800 9.469 8.898 1.00 0.64 96 SER A N 20
ATOM 34865 C CA . SER C 3 54 ? 14.142 9.318 9.452 1.00 0.67 96 SER A CA 20
ATOM 34866 C C . SER C 3 54 ? 15.039 8.506 8.506 1.00 0.62 96 SER A C 20
ATOM 34867 O O . SER C 3 54 ? 16.269 8.590 8.571 1.00 0.64 96 SER A O 20
ATOM 34875 N N . SER C 3 55 ? 14.411 7.731 7.621 1.00 0.59 97 SER A N 20
ATOM 34876 C CA . SER C 3 55 ? 15.134 6.903 6.655 1.00 0.57 97 SER A CA 20
ATOM 34877 C C . SER C 3 55 ? 15.750 7.749 5.543 1.00 0.60 97 SER A C 20
ATOM 34878 O O . SER C 3 55 ? 16.724 7.339 4.908 1.00 0.79 97 SER A O 20
ATOM 34886 N N . VAL C 3 56 ? 15.181 8.931 5.306 1.00 0.55 98 VAL A N 20
ATOM 34887 C CA . VAL C 3 56 ? 15.687 9.821 4.267 1.00 0.62 98 VAL A CA 20
ATOM 34888 C C . VAL C 3 56 ? 16.861 10.647 4.786 1.00 0.83 98 VAL A C 20
ATOM 34889 O O . VAL C 3 56 ? 17.396 11.493 4.066 1.00 1.11 98 VAL A O 20
ATOM 34902 N N . ALA C 3 57 ? 17.256 10.365 6.041 1.00 0.92 99 ALA A N 20
ATOM 34903 C CA . ALA C 3 57 ? 18.367 11.049 6.709 1.00 1.29 99 ALA A CA 20
ATOM 34904 C C . ALA C 3 57 ? 17.980 12.463 7.155 1.00 1.90 99 ALA A C 20
ATOM 34905 O O . ALA C 3 57 ? 17.768 13.351 6.327 1.00 2.55 99 ALA A O 20
ATOM 34912 N N . ASN C 3 58 ? 17.899 12.669 8.470 1.00 2.39 100 ASN A N 20
ATOM 34913 C CA . ASN C 3 58 ? 17.549 13.976 9.024 1.00 3.21 100 ASN A CA 20
ATOM 34914 C C . ASN C 3 58 ? 18.209 14.171 10.383 1.00 4.02 100 ASN A C 20
ATOM 34915 O O . ASN C 3 58 ? 17.947 13.408 11.317 1.00 4.52 100 ASN A O 20
ATOM 34926 N N . ASN C 3 59 ? 19.063 15.191 10.481 1.00 4.64 101 ASN A N 20
ATOM 34927 C CA . ASN C 3 59 ? 19.772 15.501 11.723 1.00 5.77 101 ASN A CA 20
ATOM 34928 C C . ASN C 3 59 ? 20.692 14.348 12.130 1.00 6.20 101 ASN A C 20
ATOM 34929 O O . ASN C 3 59 ? 21.822 14.276 11.601 1.00 6.53 101 ASN A O 20
#

Solvent-accessible surface area: 4384 Å² total; per-residue (Å²): 123,88,200,148,172,61,72,42,106,47,46,17,64,0,0,101,21,16,127,108,29,130,94,3,109,67,61,33,108,20,0,5,188,110,51,119,29,108,85,81,60,0,75,122,22,45,153,59,31,95,77,13,89,85,65,49,89,108,159

Foldseek 3Di:
DVDDDDALVVLVVLLVCCCDVPQRRVHQVRSCVVVVHDSVSNVVCVVVVVVSVCVVPDD

Radius of gyration: 10.83 Å; Cα contacts (8 Å, |Δi|>4): 59; chains: 1; bounding box: 25×28×22 Å

Secondary structure (DSSP, 8-state):
-------HHHHHHHHHHHHH-TTTTT-HHHHHHHTTS-HHHHHHHHTTHHHHHHHHT--

Sequence (59 aa):
GSRRIFTPHFKLQVLESYRNDNDCKGNQRATARKYNIHRRQIQKWLQCESNLRSSVANNGSRRIFTPHFKLQVLESYRNDNDCKGNQRATARKYNIHRRQIQKWLQCESNLRSSVANNGSRRIFTPHFKLQVLESYRNDNDCKGNQRATARKYNIHRRQIQKWLQCESNLRSSVANNGSRRIFTPHFKLQVLESYRNDNDCKGNQRATARKYNIHRRQIQKWLQCESNLRSSVANNGSRRIFTPHFKLQVLESYRNDNDCKGNQRATARKYNIHRRQIQKWLQCESNLRSSVANNGSRRIFTPHFKLQVLESYRNDNDCKGNQRATARKYNIHRRQIQKWLQCESNLRSSVANNGSRRIFTPHFKLQVLESYRNDNDCKGNQRATARKYNIHRRQIQKWLQCESNLRSSVANNGSRRIFTPHFKLQVLESYRNDNDCKGNQRATARKYNIHRRQIQKWLQCESNLRSSVANNGSRRIFTPHFKLQVLESYRNDNDCKGNQRATARKYNIHRRQIQKWLQCESNLRSSVANNGSRRIFTPHFKLQVLESYRNDNDCKGNQRATARKYNIHRRQIQKWLQCESNLRSSVANNGSRRIFTPHFKLQVLESYRNDNDCKGNQRATARKYNIHRRQIQKWLQCESNLRSSVANNGSRRIFTPHFKLQVLESYRNDNDCKGNQRATARKYNIHRRQIQKWLQCESNLRSSVANNGSRRIFTPHFKLQVLESYRNDNDCKGNQRATARKYNIHRRQIQKWLQCESNLRSSVANNGSRRIFTPHFKLQVLESYRNDNDCKGNQRATARKYNIHRRQIQKWLQCESNLRSSVANNGSRRIFTPHFKLQVLESYRNDNDCKGNQRATARKYNIHRRQIQKWLQCESNLRSSVANNGSRRIFTPHFKLQVLESYRNDNDCKGNQRATARKYNIHRRQIQKWLQCESNLRSSVANNGSRRIFTPHFKLQVLESYRNDNDCKGNQRATARKYNIHRRQIQKWLQCESNLRSSVANNGSRRIFTPHFKLQVLESYRNDNDCKGNQRATARKYNIHRRQIQKWLQCESNLRSSVANNGSRRIFTPHFKLQVLESYRNDNDCKGNQRATARKYNIHRRQIQKWLQCESNLRSSVANNGSRRIFTPHFKLQVLESYRNDNDCKGNQRATARKYNIHRRQIQKWLQCESNLRSSVANN